Protein AF-0000000079576764 (afdb_homodimer)

Structure (mmCIF, N/CA/C/O backbone):
data_AF-0000000079576764-model_v1
#
loop_
_entity.id
_entity.type
_entity.pdbx_description
1 polymer '2Fe-2S ferredoxin-type domain-containing protein'
#
loop_
_atom_site.group_PDB
_atom_site.id
_atom_site.type_symbol
_atom_site.label_atom_id
_atom_site.label_alt_id
_atom_site.label_comp_id
_atom_site.label_asym_id
_atom_site.label_entity_id
_atom_site.label_seq_id
_atom_site.pdbx_PDB_ins_code
_atom_site.Cartn_x
_atom_site.Cartn_y
_atom_site.Cartn_z
_atom_site.occupancy
_atom_site.B_iso_or_equiv
_atom_site.auth_seq_id
_atom_site.auth_comp_id
_atom_site.auth_asym_id
_atom_site.auth_atom_id
_atom_site.pdbx_PDB_model_num
ATOM 1 N N . MET A 1 1 ? 10.445 -1.808 -42.812 1 80.81 1 MET A N 1
ATOM 2 C CA . MET A 1 1 ? 9.141 -2.252 -42.344 1 80.81 1 MET A CA 1
ATOM 3 C C . MET A 1 1 ? 8.547 -3.307 -43.25 1 80.81 1 MET A C 1
ATOM 5 O O . MET A 1 1 ? 8.836 -3.312 -44.469 1 80.81 1 MET A O 1
ATOM 9 N N . ALA A 1 2 ? 8.109 -4.41 -42.75 1 87.31 2 ALA A N 1
ATOM 10 C CA . ALA A 1 2 ? 7.449 -5.473 -43.531 1 87.31 2 ALA A CA 1
ATOM 11 C C . ALA A 1 2 ? 6.012 -5.664 -43.031 1 87.31 2 ALA A C 1
ATOM 13 O O . ALA A 1 2 ? 5.59 -5.051 -42.062 1 87.31 2 ALA A O 1
ATOM 14 N N . TRP A 1 3 ? 5.227 -6.367 -43.969 1 91.56 3 TRP A N 1
ATOM 15 C CA . TRP A 1 3 ? 3.83 -6.613 -43.594 1 91.56 3 TRP A CA 1
ATOM 16 C C . TRP A 1 3 ? 3.543 -8.109 -43.531 1 91.56 3 TRP A C 1
ATOM 18 O O . TRP A 1 3 ? 4.102 -8.891 -44.312 1 91.56 3 TRP A O 1
ATOM 28 N N . VAL A 1 4 ? 2.764 -8.453 -42.594 1 92.38 4 VAL A N 1
ATOM 29 C CA . VAL A 1 4 ? 2.293 -9.836 -42.5 1 92.38 4 VAL A CA 1
ATOM 30 C C . VAL A 1 4 ? 0.766 -9.859 -42.469 1 92.38 4 VAL A C 1
ATOM 32 O O . VAL A 1 4 ? 0.139 -9.094 -41.75 1 92.38 4 VAL A O 1
ATOM 35 N N . LYS A 1 5 ? 0.163 -10.711 -43.375 1 92.69 5 LYS A N 1
ATOM 36 C CA . LYS A 1 5 ? -1.285 -10.891 -43.406 1 92.69 5 LYS A CA 1
ATOM 37 C C . LYS A 1 5 ? -1.673 -12.305 -42.969 1 92.69 5 LYS A C 1
ATOM 39 O O . LYS A 1 5 ? -1.29 -13.281 -43.625 1 92.69 5 LYS A O 1
ATOM 44 N N . PHE A 1 6 ? -2.375 -12.367 -41.906 1 92.06 6 PHE A N 1
ATOM 45 C CA . PHE A 1 6 ? -2.949 -13.625 -41.438 1 92.06 6 PHE A CA 1
ATOM 46 C C . PHE A 1 6 ? -4.352 -13.812 -42.031 1 92.06 6 PHE A C 1
ATOM 48 O O . PHE A 1 6 ? -5.312 -13.234 -41.5 1 92.06 6 PHE A O 1
ATOM 55 N N . VAL A 1 7 ? -4.465 -14.688 -42.938 1 90.25 7 VAL A N 1
ATOM 56 C CA . VAL A 1 7 ? -5.637 -14.781 -43.812 1 90.25 7 VAL A CA 1
ATOM 57 C C . VAL A 1 7 ? -6.832 -15.289 -43 1 90.25 7 VAL A C 1
ATOM 59 O O . VAL A 1 7 ? -7.938 -14.742 -43.094 1 90.25 7 VAL A O 1
ATOM 62 N N . ARG A 1 8 ? -6.664 -16.266 -42.219 1 81.31 8 ARG A N 1
ATOM 63 C CA . ARG A 1 8 ? -7.773 -16.859 -41.5 1 81.31 8 ARG A CA 1
ATOM 64 C C . ARG A 1 8 ? -8.328 -15.914 -40.438 1 81.31 8 ARG A C 1
ATOM 66 O O . ARG A 1 8 ? -9.539 -15.852 -40.219 1 81.31 8 ARG A O 1
ATOM 73 N N . GLU A 1 9 ? -7.457 -15.195 -39.812 1 82.62 9 GLU A N 1
ATOM 74 C CA . GLU A 1 9 ? -7.836 -14.297 -38.719 1 82.62 9 GLU A CA 1
ATOM 75 C C . GLU A 1 9 ? -8.164 -12.906 -39.219 1 82.62 9 GLU A C 1
ATOM 77 O O . GLU A 1 9 ? -8.68 -12.062 -38.5 1 82.62 9 GLU A O 1
ATOM 82 N N . ASP A 1 10 ? -7.945 -12.656 -40.531 1 87.62 10 ASP A N 1
ATOM 83 C CA . ASP A 1 10 ? -8.141 -11.359 -41.156 1 87.62 10 ASP A CA 1
ATOM 84 C C . ASP A 1 10 ? -7.422 -10.258 -40.406 1 87.62 10 ASP A C 1
ATOM 86 O O . ASP A 1 10 ? -8.031 -9.242 -40.031 1 87.62 10 ASP A O 1
ATOM 90 N N . ILE A 1 11 ? -6.164 -10.562 -40 1 89.94 11 ILE A N 1
ATOM 91 C CA . ILE A 1 11 ? -5.32 -9.617 -39.281 1 89.94 11 ILE A CA 1
ATOM 92 C C . ILE A 1 11 ? -4.105 -9.25 -40.156 1 89.94 11 ILE A C 1
ATOM 94 O O . ILE A 1 11 ? -3.484 -10.125 -40.75 1 89.94 11 ILE A O 1
ATOM 98 N N . GLU A 1 12 ? -3.895 -7.957 -40.406 1 91.44 12 GLU A N 1
ATOM 99 C CA . GLU A 1 12 ? -2.688 -7.461 -41.062 1 91.44 12 GLU A CA 1
ATOM 100 C C . GLU A 1 12 ? -1.882 -6.566 -40.125 1 91.44 12 GLU A C 1
ATOM 102 O O . GLU A 1 12 ? -2.428 -5.645 -39.5 1 91.44 12 GLU A O 1
ATOM 107 N N . ILE A 1 13 ? -0.638 -6.941 -39.906 1 91.69 13 ILE A N 1
ATOM 108 C CA . ILE A 1 13 ? 0.164 -6.148 -39 1 91.69 13 ILE A CA 1
ATOM 109 C C . ILE A 1 13 ? 1.461 -5.719 -39.688 1 91.69 13 ILE A C 1
ATOM 111 O O . ILE A 1 13 ? 1.982 -6.426 -40.531 1 91.69 13 ILE A O 1
ATOM 115 N N . GLU A 1 14 ? 1.951 -4.445 -39.344 1 91.19 14 GLU A N 1
ATOM 116 C CA . GLU A 1 14 ? 3.283 -3.986 -39.719 1 91.19 14 GLU A CA 1
ATOM 117 C C . GLU A 1 14 ? 4.336 -4.449 -38.719 1 91.19 14 GLU A C 1
ATOM 119 O O . GLU A 1 14 ? 4.137 -4.352 -37.5 1 91.19 14 GLU A O 1
ATOM 124 N N . VAL A 1 15 ? 5.418 -5.078 -39.25 1 90.62 15 VAL A N 1
ATOM 125 C CA . VAL A 1 15 ? 6.441 -5.605 -38.344 1 90.62 15 VAL A CA 1
ATOM 126 C C . VAL A 1 15 ? 7.82 -5.121 -38.812 1 90.62 15 VAL A C 1
ATOM 128 O O . VAL A 1 15 ? 7.973 -4.613 -39.906 1 90.62 15 VAL A O 1
ATOM 131 N N . GLU A 1 16 ? 8.797 -5.113 -37.844 1 88.88 16 GLU A N 1
ATOM 132 C CA . GLU A 1 16 ? 10.188 -4.805 -38.188 1 88.88 16 GLU A CA 1
ATOM 133 C C . GLU A 1 16 ? 10.758 -5.84 -39.156 1 88.88 16 GLU A C 1
ATOM 135 O O . GLU A 1 16 ? 10.391 -7.016 -39.094 1 88.88 16 GLU A O 1
ATOM 140 N N . ASP A 1 17 ? 11.68 -5.41 -39.969 1 88.06 17 ASP A N 1
ATOM 141 C CA . ASP A 1 17 ? 12.344 -6.309 -40.906 1 88.06 17 ASP A CA 1
ATOM 142 C C . ASP A 1 17 ? 13.125 -7.395 -40.156 1 88.06 17 ASP A C 1
ATOM 144 O O . ASP A 1 17 ? 13.766 -7.125 -39.156 1 88.06 17 ASP A O 1
ATOM 148 N N . GLY A 1 18 ? 13.062 -8.555 -40.688 1 88.5 18 GLY A N 1
ATOM 149 C CA . GLY A 1 18 ? 13.898 -9.617 -40.156 1 88.5 18 GLY A CA 1
ATOM 150 C C . GLY A 1 18 ? 13.219 -10.43 -39.094 1 88.5 18 GLY A C 1
ATOM 151 O O . GLY A 1 18 ? 13.742 -11.461 -38.656 1 88.5 18 GLY A O 1
ATOM 152 N N . ILE A 1 19 ? 12.008 -10.062 -38.719 1 90.5 19 ILE A N 1
ATOM 153 C CA . ILE A 1 19 ? 11.336 -10.812 -37.656 1 90.5 19 ILE A CA 1
ATOM 154 C C . ILE A 1 19 ? 10.781 -12.117 -38.219 1 90.5 19 ILE A C 1
ATOM 156 O O . ILE A 1 19 ? 10.547 -12.227 -39.438 1 90.5 19 ILE A O 1
ATOM 160 N N . SER A 1 20 ? 10.719 -13.125 -37.344 1 91.38 20 SER A N 1
ATOM 161 C CA . SER A 1 20 ? 10.148 -14.391 -37.781 1 91.38 20 SER A CA 1
ATOM 162 C C . SER A 1 20 ? 8.633 -14.312 -37.875 1 91.38 20 SER A C 1
ATOM 164 O O . SER A 1 20 ? 8.008 -13.438 -37.281 1 91.38 20 SER A O 1
ATOM 166 N N . VAL A 1 21 ? 8.086 -15.219 -38.719 1 92.38 21 VAL A N 1
ATOM 167 C CA . VAL A 1 21 ? 6.633 -15.312 -38.812 1 92.38 21 VAL A CA 1
ATOM 168 C C . VAL A 1 21 ? 6.043 -15.594 -37.438 1 92.38 21 VAL A C 1
ATOM 170 O O . VAL A 1 21 ? 4.977 -15.086 -37.094 1 92.38 21 VAL A O 1
ATOM 173 N N . LEU A 1 22 ? 6.777 -16.375 -36.625 1 89.25 22 LEU A N 1
ATOM 174 C CA . LEU A 1 22 ? 6.348 -16.672 -35.25 1 89.25 22 LEU A CA 1
ATOM 175 C C . LEU A 1 22 ? 6.262 -15.398 -34.406 1 89.25 22 LEU A C 1
ATOM 177 O O . LEU A 1 22 ? 5.266 -15.172 -33.719 1 89.25 22 LEU A O 1
ATOM 181 N N . GLU A 1 23 ? 7.27 -14.602 -34.531 1 88.25 23 GLU A N 1
ATOM 182 C CA . GLU A 1 23 ? 7.293 -13.344 -33.812 1 88.25 23 GLU A CA 1
ATOM 183 C C . GLU A 1 23 ? 6.172 -12.414 -34.281 1 88.25 23 GLU A C 1
ATOM 185 O O . GLU A 1 23 ? 5.566 -11.711 -33.469 1 88.25 23 GLU A O 1
ATOM 190 N N . ALA A 1 24 ? 5.926 -12.453 -35.531 1 90.38 24 ALA A N 1
ATOM 191 C CA . ALA A 1 24 ? 4.84 -11.648 -36.094 1 90.38 24 ALA A CA 1
ATOM 192 C C . ALA A 1 24 ? 3.486 -12.109 -35.562 1 90.38 24 ALA A C 1
ATOM 194 O O . ALA A 1 24 ? 2.613 -11.289 -35.281 1 90.38 24 ALA A O 1
ATOM 195 N N . GLU A 1 25 ? 3.324 -13.406 -35.438 1 88.38 25 GLU A N 1
ATOM 196 C CA . GLU A 1 25 ? 2.107 -13.969 -34.844 1 88.38 25 GLU A CA 1
ATOM 197 C C . GLU A 1 25 ? 1.877 -13.453 -33.438 1 88.38 25 GLU A C 1
ATOM 199 O O . GLU A 1 25 ? 0.765 -13.047 -33.094 1 88.38 25 GLU A O 1
ATOM 204 N N . ILE A 1 26 ? 2.945 -13.438 -32.812 1 83.81 26 ILE A N 1
ATOM 205 C CA . ILE A 1 26 ? 2.881 -13.016 -31.406 1 83.81 26 ILE A CA 1
ATOM 206 C C . ILE A 1 26 ? 2.529 -11.531 -31.328 1 83.81 26 ILE A C 1
ATOM 208 O O . ILE A 1 26 ? 1.66 -11.133 -30.547 1 83.81 26 ILE A O 1
ATOM 212 N N . GLN A 1 27 ? 3.146 -10.773 -32.125 1 85.5 27 GLN A N 1
ATOM 213 C CA . GLN A 1 27 ? 2.889 -9.336 -32.156 1 85.5 27 GLN A CA 1
ATOM 214 C C . GLN A 1 27 ? 1.446 -9.047 -32.562 1 85.5 27 GLN A C 1
ATOM 216 O O . GLN A 1 27 ? 0.86 -8.055 -32.125 1 85.5 27 GLN A O 1
ATOM 221 N N . ALA A 1 28 ? 0.885 -9.945 -33.406 1 84.44 28 ALA A N 1
ATOM 222 C CA . ALA A 1 28 ? -0.479 -9.789 -33.906 1 84.44 28 ALA A CA 1
ATOM 223 C C . ALA A 1 28 ? -1.499 -10.227 -32.844 1 84.44 28 ALA A C 1
ATOM 225 O O . ALA A 1 28 ? -2.707 -10.094 -33.062 1 84.44 28 ALA A O 1
ATOM 226 N N . GLY A 1 29 ? -0.969 -10.711 -31.734 1 77.25 29 GLY A N 1
ATOM 227 C CA . GLY A 1 29 ? -1.86 -11.148 -30.672 1 77.25 29 GLY A CA 1
ATOM 228 C C . GLY A 1 29 ? -2.334 -12.578 -30.844 1 77.25 29 GLY A C 1
ATOM 229 O O . GLY A 1 29 ? -3.262 -13.016 -30.156 1 77.25 29 GLY A O 1
ATOM 230 N N . LEU A 1 30 ? -1.712 -13.203 -31.844 1 78.62 30 LEU A N 1
ATOM 231 C CA . LEU A 1 30 ? -2.037 -14.609 -32 1 78.62 30 LEU A CA 1
ATOM 232 C C . LEU A 1 30 ? -1.281 -15.469 -31 1 78.62 30 LEU A C 1
ATOM 234 O O . LEU A 1 30 ? -0.384 -14.977 -30.312 1 78.62 30 LEU A O 1
ATOM 238 N N . ARG A 1 31 ? -1.844 -16.609 -30.625 1 76.38 31 ARG A N 1
ATOM 239 C CA . ARG A 1 31 ? -1.259 -17.5 -29.625 1 76.38 31 ARG A CA 1
ATOM 240 C C . ARG A 1 31 ? -0.783 -18.797 -30.266 1 76.38 31 ARG A C 1
ATOM 242 O O . ARG A 1 31 ? -1.379 -19.859 -30.047 1 76.38 31 ARG A O 1
ATOM 249 N N . PRO A 1 32 ? 0.406 -18.609 -31.078 1 76.94 32 PRO A N 1
ATOM 250 C CA . PRO A 1 32 ? 0.905 -19.812 -31.766 1 76.94 32 PRO A CA 1
ATOM 251 C C . PRO A 1 32 ? 1.427 -20.875 -30.812 1 76.94 32 PRO A C 1
ATOM 253 O O . PRO A 1 32 ? 1.829 -20.547 -29.688 1 76.94 32 PRO A O 1
ATOM 256 N N . ASP A 1 33 ? 1.309 -22.109 -31.266 1 70.94 33 ASP A N 1
ATOM 257 C CA . ASP A 1 33 ? 1.891 -23.234 -30.516 1 70.94 33 ASP A CA 1
ATOM 258 C C . ASP A 1 33 ? 3.385 -23.359 -30.812 1 70.94 33 ASP A C 1
ATOM 260 O O . ASP A 1 33 ? 3.783 -23.875 -31.859 1 70.94 33 ASP A O 1
ATOM 264 N N . ALA A 1 34 ? 4.207 -22.797 -29.922 1 76.19 34 ALA A N 1
ATOM 265 C CA . ALA A 1 34 ? 5.66 -22.828 -30.078 1 76.19 34 ALA A CA 1
ATOM 266 C C . ALA A 1 34 ? 6.34 -23.344 -28.812 1 76.19 34 ALA A C 1
ATOM 268 O O . ALA A 1 34 ? 7.105 -22.609 -28.188 1 76.19 34 ALA A O 1
ATOM 269 N N . PRO A 1 35 ? 6.16 -24.641 -28.625 1 69.12 35 PRO A N 1
ATOM 270 C CA . PRO A 1 35 ? 6.656 -25.188 -27.359 1 69.12 35 PRO A CA 1
ATOM 271 C C . PRO A 1 35 ? 8.172 -25.078 -27.234 1 69.12 35 PRO A C 1
ATOM 273 O O . PRO A 1 35 ? 8.711 -25.141 -26.125 1 69.12 35 PRO A O 1
ATOM 276 N N . CYS A 1 36 ? 8.891 -24.953 -28.391 1 72.81 36 CYS A N 1
ATOM 277 C CA . CYS A 1 36 ? 10.344 -24.844 -28.297 1 72.81 36 CYS A CA 1
ATOM 278 C C . CYS A 1 36 ? 10.781 -23.391 -28.203 1 72.81 36 CYS A C 1
ATOM 280 O O . CYS A 1 36 ? 11.977 -23.078 -28.25 1 72.81 36 CYS A O 1
ATOM 282 N N . GLY A 1 37 ? 9.812 -22.484 -28.094 1 71.88 37 GLY A N 1
ATOM 283 C CA . GLY A 1 37 ? 10.117 -21.062 -27.984 1 71.88 37 GLY A CA 1
ATOM 284 C C . GLY A 1 37 ? 10.672 -20.484 -29.266 1 71.88 37 GLY A C 1
ATOM 285 O O . GLY A 1 37 ? 11.422 -19.5 -29.234 1 71.88 37 GLY A O 1
ATOM 286 N N . GLY A 1 38 ? 10.477 -21.188 -30.375 1 76.62 38 GLY A N 1
ATOM 287 C CA . GLY A 1 38 ? 10.906 -20.672 -31.672 1 76.62 38 GLY A CA 1
ATOM 288 C C . GLY A 1 38 ? 12.305 -21.141 -32.062 1 76.62 38 GLY A C 1
ATOM 289 O O . GLY A 1 38 ? 12.922 -20.578 -32.969 1 76.62 38 GLY A O 1
ATOM 290 N N . LEU A 1 39 ? 12.805 -22.141 -31.281 1 76.94 39 LEU A N 1
ATOM 291 C CA . LEU A 1 39 ? 14.172 -22.594 -31.531 1 76.94 39 LEU A CA 1
ATOM 292 C C . LEU A 1 39 ? 14.219 -23.531 -32.75 1 76.94 39 LEU A C 1
ATOM 294 O O . LEU A 1 39 ? 15.305 -23.953 -33.156 1 76.94 39 LEU A O 1
ATOM 298 N N . GLY A 1 40 ? 13.133 -23.859 -33.312 1 77.69 40 GLY A N 1
ATOM 299 C CA . GLY A 1 40 ? 13.055 -24.656 -34.531 1 77.69 40 GLY A CA 1
ATOM 300 C C . GLY A 1 40 ? 13.172 -26.141 -34.281 1 77.69 40 GLY A C 1
ATOM 301 O O . GLY A 1 40 ? 13.344 -26.922 -35.219 1 77.69 40 GLY A O 1
ATOM 302 N N . LYS A 1 41 ? 13 -26.547 -33.031 1 74.44 41 LYS A N 1
ATOM 303 C CA . LYS A 1 41 ? 13.289 -27.938 -32.656 1 74.44 41 LYS A CA 1
ATOM 304 C C . LYS A 1 41 ? 12.008 -28.75 -32.562 1 74.44 41 LYS A C 1
ATOM 306 O O . LYS A 1 41 ? 12.023 -29.969 -32.75 1 74.44 41 LYS A O 1
ATOM 311 N N . CYS A 1 42 ? 10.859 -28.156 -32.344 1 69.06 42 CYS A N 1
ATOM 312 C CA . CYS A 1 42 ? 9.672 -28.922 -31.953 1 69.06 42 CYS A CA 1
ATOM 313 C C . CYS A 1 42 ? 8.82 -29.25 -33.188 1 69.06 42 CYS A C 1
ATOM 315 O O . CYS A 1 42 ? 8.094 -30.25 -33.188 1 69.06 42 CYS A O 1
ATOM 317 N N . GLY A 1 43 ? 8.852 -28.359 -34.219 1 73.25 43 GLY A N 1
ATOM 318 C CA . GLY A 1 43 ? 8.086 -28.562 -35.438 1 73.25 43 GLY A CA 1
ATOM 319 C C . GLY A 1 43 ? 6.602 -28.344 -35.25 1 73.25 43 GLY A C 1
ATOM 320 O O . GLY A 1 43 ? 5.797 -28.797 -36.062 1 73.25 43 GLY A O 1
ATOM 321 N N . LYS A 1 44 ? 6.188 -27.672 -34.219 1 73.5 44 LYS A N 1
ATOM 322 C CA . LYS A 1 44 ? 4.762 -27.531 -33.969 1 73.5 44 LYS A CA 1
ATOM 323 C C . LYS A 1 44 ? 4.219 -26.219 -34.531 1 73.5 44 LYS A C 1
ATOM 325 O O . LYS A 1 44 ? 3.018 -26.094 -34.75 1 73.5 44 LYS A O 1
ATOM 330 N N . CYS A 1 45 ? 5.004 -25.219 -34.75 1 81.12 45 CYS A N 1
ATOM 331 C CA . CYS A 1 45 ? 4.547 -23.906 -35.188 1 81.12 45 CYS A CA 1
ATOM 332 C C . CYS A 1 45 ? 4.332 -23.891 -36.688 1 81.12 45 CYS A C 1
ATOM 334 O O . CYS A 1 45 ? 4.832 -23 -37.406 1 81.12 45 CYS A O 1
ATOM 336 N N . LEU A 1 46 ? 3.57 -24.781 -37.188 1 81.69 46 LEU A N 1
ATOM 337 C CA . LEU A 1 46 ? 3.414 -24.938 -38.625 1 81.69 46 LEU A CA 1
ATOM 338 C C . LEU A 1 46 ? 2.385 -23.938 -39.156 1 81.69 46 LEU A C 1
ATOM 340 O O . LEU A 1 46 ? 1.353 -23.703 -38.531 1 81.69 46 LEU A O 1
ATOM 344 N N . VAL A 1 47 ? 2.727 -23.312 -40.281 1 87.75 47 VAL A N 1
ATOM 345 C CA . VAL A 1 47 ? 1.824 -22.453 -41.031 1 87.75 47 VAL A CA 1
ATOM 346 C C . VAL A 1 47 ? 1.964 -22.734 -42.531 1 87.75 47 VAL A C 1
ATOM 348 O O . VAL A 1 47 ? 2.904 -23.406 -42.938 1 87.75 47 VAL A O 1
ATOM 351 N N . LYS A 1 48 ? 0.976 -22.25 -43.188 1 88.19 48 LYS A N 1
ATOM 352 C CA . LYS A 1 48 ? 1.032 -22.375 -44.625 1 88.19 48 LYS A CA 1
ATOM 353 C C . LYS A 1 48 ? 1.376 -21.047 -45.281 1 88.19 48 LYS A C 1
ATOM 355 O O . LYS A 1 48 ? 0.726 -20.031 -45.031 1 88.19 48 LYS A O 1
ATOM 360 N N . ILE A 1 49 ? 2.432 -21.109 -46 1 91.81 49 ILE A N 1
ATOM 361 C CA . ILE A 1 49 ? 2.854 -19.969 -46.812 1 91.81 49 ILE A CA 1
ATOM 362 C C . ILE A 1 49 ? 3.027 -20.391 -48.25 1 91.81 49 ILE A C 1
ATOM 364 O O . ILE A 1 49 ? 3.736 -21.359 -48.562 1 91.81 49 ILE A O 1
ATOM 368 N N . ASN A 1 50 ? 2.416 -19.641 -49.188 1 87.94 50 ASN A N 1
ATOM 369 C CA . ASN A 1 50 ? 2.453 -19.953 -50.625 1 87.94 50 ASN A CA 1
ATOM 370 C C . ASN A 1 50 ? 2.119 -21.422 -50.844 1 87.94 50 ASN A C 1
ATOM 372 O O . ASN A 1 50 ? 2.803 -22.109 -51.625 1 87.94 50 ASN A O 1
ATOM 376 N N . GLY A 1 51 ? 1.202 -21.953 -50.094 1 83.06 51 GLY A N 1
ATOM 377 C CA . GLY A 1 51 ? 0.706 -23.297 -50.281 1 83.06 51 GLY A CA 1
ATOM 378 C C . GLY A 1 51 ? 1.568 -24.359 -49.625 1 83.06 51 GLY A C 1
ATOM 379 O O . GLY A 1 51 ? 1.225 -25.547 -49.625 1 83.06 51 GLY A O 1
ATOM 380 N N . GLU A 1 52 ? 2.676 -23.906 -49.062 1 86.56 52 GLU A N 1
ATOM 381 C CA . GLU A 1 52 ? 3.582 -24.844 -48.406 1 86.56 52 GLU A CA 1
ATOM 382 C C . GLU A 1 52 ? 3.529 -24.719 -46.875 1 86.56 52 GLU A C 1
ATOM 384 O O . GLU A 1 52 ? 3.449 -23.594 -46.375 1 86.56 52 GLU A O 1
ATOM 389 N N . VAL A 1 53 ? 3.559 -25.906 -46.281 1 86.06 53 VAL A N 1
ATOM 390 C CA . VAL A 1 53 ? 3.568 -25.922 -44.812 1 86.06 53 VAL A CA 1
ATOM 391 C C . VAL A 1 53 ? 4.996 -25.734 -44.312 1 86.06 53 VAL A C 1
ATOM 393 O O . VAL A 1 53 ? 5.887 -26.516 -44.656 1 86.06 53 VAL A O 1
ATOM 396 N N . VAL A 1 54 ? 5.238 -24.625 -43.531 1 89.88 54 VAL A N 1
ATOM 397 C CA . VAL A 1 54 ? 6.57 -24.297 -43.031 1 89.88 54 VAL A CA 1
ATOM 398 C C . VAL A 1 54 ? 6.504 -23.984 -41.531 1 89.88 54 VAL A C 1
ATOM 400 O O . VAL A 1 54 ? 5.422 -23.781 -41 1 89.88 54 VAL A O 1
ATOM 403 N N . LYS A 1 55 ? 7.668 -24.094 -40.938 1 88.62 55 LYS A N 1
ATOM 404 C CA . LYS A 1 55 ? 7.781 -23.672 -39.531 1 88.62 55 LYS A CA 1
ATOM 405 C C . LYS A 1 55 ? 7.797 -22.141 -39.438 1 88.62 55 LYS A C 1
ATOM 407 O O . LYS A 1 55 ? 8.703 -21.484 -39.969 1 88.62 55 LYS A O 1
ATOM 412 N N . ALA A 1 56 ? 6.863 -21.609 -38.781 1 91.31 56 ALA A N 1
ATOM 413 C CA . ALA A 1 56 ? 6.727 -20.172 -38.656 1 91.31 56 ALA A CA 1
ATOM 414 C C . ALA A 1 56 ? 7.969 -19.547 -38.031 1 91.31 56 ALA A C 1
ATOM 416 O O . ALA A 1 56 ? 8.367 -18.438 -38.406 1 91.31 56 ALA A O 1
ATOM 417 N N . CYS A 1 57 ? 8.617 -20.297 -37.125 1 88.88 57 CYS A N 1
ATOM 418 C CA . CYS A 1 57 ? 9.742 -19.781 -36.375 1 88.88 57 CYS A CA 1
ATOM 419 C C . CYS A 1 57 ? 10.992 -19.672 -37.25 1 88.88 57 CYS A C 1
ATOM 421 O O . CYS A 1 57 ? 11.93 -18.938 -36.906 1 88.88 57 CYS A O 1
ATOM 423 N N . GLN A 1 58 ? 10.977 -20.359 -38.375 1 90.69 58 GLN A N 1
ATOM 424 C CA . GLN A 1 58 ? 12.18 -20.438 -39.219 1 90.69 58 GLN A CA 1
ATOM 425 C C . GLN A 1 58 ? 12.062 -19.531 -40.438 1 90.69 58 GLN A C 1
ATOM 427 O O . GLN A 1 58 ? 12.992 -19.438 -41.25 1 90.69 58 GLN A O 1
ATOM 432 N N . ILE A 1 59 ? 10.977 -18.922 -40.594 1 91.75 59 ILE A N 1
ATOM 433 C CA . ILE A 1 59 ? 10.766 -18.047 -41.75 1 91.75 59 ILE A CA 1
ATOM 434 C C . ILE A 1 59 ? 10.883 -16.594 -41.312 1 91.75 59 ILE A C 1
ATOM 436 O O . ILE A 1 59 ? 10.141 -16.125 -40.438 1 91.75 59 ILE A O 1
ATOM 440 N N . ARG A 1 60 ? 11.766 -15.898 -41.875 1 92.81 60 ARG A N 1
ATOM 441 C CA . ARG A 1 60 ? 11.945 -14.477 -41.562 1 92.81 60 ARG A CA 1
ATOM 442 C C . ARG A 1 60 ? 11.359 -13.609 -42.688 1 92.81 60 ARG A C 1
ATOM 444 O O . ARG A 1 60 ? 11.406 -13.977 -43.844 1 92.81 60 ARG A O 1
ATOM 451 N N . ILE A 1 61 ? 10.844 -12.492 -42.312 1 88.69 61 ILE A N 1
ATOM 452 C CA . ILE A 1 61 ? 10.156 -11.609 -43.25 1 88.69 61 ILE A CA 1
ATOM 453 C C . ILE A 1 61 ? 11.109 -10.508 -43.719 1 88.69 61 ILE A C 1
ATOM 455 O O . ILE A 1 61 ? 11.688 -9.789 -42.875 1 88.69 61 ILE A O 1
ATOM 459 N N . GLY A 1 62 ? 11.273 -10.438 -45 1 86.31 62 GLY A N 1
ATOM 460 C CA . GLY A 1 62 ? 12.227 -9.484 -45.562 1 86.31 62 GLY A CA 1
ATOM 461 C C . GLY A 1 62 ? 11.672 -8.078 -45.656 1 86.31 62 GLY A C 1
ATOM 462 O O . GLY A 1 62 ? 10.461 -7.875 -45.594 1 86.31 62 GLY A O 1
ATOM 463 N N . GLU A 1 63 ? 12.672 -7.199 -45.781 1 80.38 63 GLU A N 1
ATOM 464 C CA . GLU A 1 63 ? 12.336 -5.781 -45.906 1 80.38 63 GLU A CA 1
ATOM 465 C C . GLU A 1 63 ? 11.391 -5.531 -47.062 1 80.38 63 GLU A C 1
ATOM 467 O O . GLU A 1 63 ? 11.641 -5.988 -48.188 1 80.38 63 GLU A O 1
ATOM 472 N N . GLY A 1 64 ? 10.344 -4.883 -46.875 1 80.81 64 GLY A N 1
ATOM 473 C CA . GLY A 1 64 ? 9.398 -4.461 -47.875 1 80.81 64 GLY A CA 1
ATOM 474 C C . GLY A 1 64 ? 8.484 -5.582 -48.344 1 80.81 64 GLY A C 1
ATOM 475 O O . GLY A 1 64 ? 7.656 -5.383 -49.25 1 80.81 64 GLY A O 1
ATOM 476 N N . GLU A 1 65 ? 8.57 -6.727 -47.688 1 83.75 65 GLU A N 1
ATOM 477 C CA . GLU A 1 65 ? 7.801 -7.887 -48.125 1 83.75 65 GLU A CA 1
ATOM 478 C C . GLU A 1 65 ? 6.461 -7.965 -47.406 1 83.75 65 GLU A C 1
ATOM 480 O O . GLU A 1 65 ? 6.312 -7.43 -46.312 1 83.75 65 GLU A O 1
ATOM 485 N N . THR A 1 66 ? 5.434 -8.422 -48.188 1 88.38 66 THR A N 1
ATOM 486 C CA . THR A 1 66 ? 4.18 -8.844 -47.562 1 88.38 66 THR A CA 1
ATOM 487 C C . THR A 1 66 ? 4.09 -10.367 -47.5 1 88.38 66 THR A C 1
ATOM 489 O O . THR A 1 66 ? 4.078 -11.031 -48.531 1 88.38 66 THR A O 1
ATOM 492 N N . CYS A 1 67 ? 4.109 -10.875 -46.375 1 89.38 67 CYS A N 1
ATOM 493 C CA . CYS A 1 67 ? 4.004 -12.32 -46.156 1 89.38 67 CYS A CA 1
ATOM 494 C C . CYS A 1 67 ? 2.572 -12.727 -45.844 1 89.38 67 CYS A C 1
ATOM 496 O O . CYS A 1 67 ? 2 -12.266 -44.844 1 89.38 67 CYS A O 1
ATOM 498 N N . VAL A 1 68 ? 1.974 -13.562 -46.719 1 91.81 68 VAL A N 1
ATOM 499 C CA . VAL A 1 68 ? 0.623 -14.062 -46.5 1 91.81 68 VAL A CA 1
ATOM 500 C C . VAL A 1 68 ? 0.688 -15.414 -45.781 1 91.81 68 VAL A C 1
ATOM 502 O O . VAL A 1 68 ? 1.289 -16.359 -46.312 1 91.81 68 VAL A O 1
ATOM 505 N N . VAL A 1 69 ? 0.103 -15.461 -44.625 1 90.19 69 VAL A N 1
ATOM 506 C CA . VAL A 1 69 ? 0.21 -16.641 -43.75 1 90.19 69 VAL A CA 1
ATOM 507 C C . VAL A 1 69 ? -1.179 -17.219 -43.5 1 90.19 69 VAL A C 1
ATOM 509 O O . VAL A 1 69 ? -2.119 -16.5 -43.188 1 90.19 69 VAL A O 1
ATOM 512 N N . GLU A 1 70 ? -1.361 -18.484 -43.781 1 86.06 70 GLU A N 1
ATOM 513 C CA . GLU A 1 70 ? -2.545 -19.234 -43.375 1 86.06 70 GLU A CA 1
ATOM 514 C C . GLU A 1 70 ? -2.264 -20.094 -42.156 1 86.06 70 GLU A C 1
ATOM 516 O O . GLU A 1 70 ? -1.459 -21.031 -42.219 1 86.06 70 GLU A O 1
ATOM 521 N N . THR A 1 71 ? -2.959 -19.75 -41.156 1 79.5 71 THR A N 1
ATOM 522 C CA . THR A 1 71 ? -2.783 -20.547 -39.938 1 79.5 71 THR A CA 1
ATOM 523 C C . THR A 1 71 ? -3.525 -21.875 -40.031 1 79.5 71 THR A C 1
ATOM 525 O O . THR A 1 71 ? -4.512 -21.984 -40.781 1 79.5 71 THR A O 1
ATOM 528 N N . LEU A 1 72 ? -2.973 -22.875 -39.562 1 64.56 72 LEU A N 1
ATOM 529 C CA . LEU A 1 72 ? -3.615 -24.188 -39.594 1 64.56 72 LEU A CA 1
ATOM 530 C C . LEU A 1 72 ? -4.598 -24.328 -38.438 1 64.56 72 LEU A C 1
ATOM 532 O O . LEU A 1 72 ? -4.395 -23.766 -37.344 1 64.56 72 LEU A O 1
ATOM 536 N N . ASP A 1 73 ? -5.898 -24.797 -38.906 1 53.94 73 ASP A N 1
ATOM 537 C CA . ASP A 1 73 ? -6.945 -25 -37.906 1 53.94 73 ASP A CA 1
ATOM 538 C C . ASP A 1 73 ? -6.445 -25.875 -36.781 1 53.94 73 ASP A C 1
ATOM 540 O O . ASP A 1 73 ? -5.848 -26.922 -37 1 53.94 73 ASP A O 1
ATOM 544 N N . ARG A 1 74 ? -6.086 -25.344 -35.812 1 51.94 74 ARG A N 1
ATOM 545 C CA . ARG A 1 74 ? -5.789 -26.156 -34.625 1 51.94 74 ARG A CA 1
ATOM 546 C C . ARG A 1 74 ? -7.051 -26.422 -33.812 1 51.94 74 ARG A C 1
ATOM 548 O O . ARG A 1 74 ? -7.766 -25.5 -33.438 1 51.94 74 ARG A O 1
ATOM 555 N N . ALA A 1 75 ? -7.812 -27.406 -34.125 1 43.06 75 ALA A N 1
ATOM 556 C CA . ALA A 1 75 ? -9.055 -27.922 -33.562 1 43.06 75 ALA A CA 1
ATOM 557 C C . ALA A 1 75 ? -9.164 -27.531 -32.094 1 43.06 75 ALA A C 1
ATOM 559 O O . ALA A 1 75 ? -10.227 -27.109 -31.625 1 43.06 75 ALA A O 1
ATOM 560 N N . GLY A 1 76 ? -8.516 -27.969 -31.047 1 44.09 76 GLY A N 1
ATOM 561 C CA . GLY A 1 76 ? -9.039 -28.859 -30.016 1 44.09 76 GLY A CA 1
ATOM 562 C C . GLY A 1 76 ? -9.555 -28.109 -28.797 1 44.09 76 GLY A C 1
ATOM 563 O O . GLY A 1 76 ? -9.102 -27.016 -28.5 1 44.09 76 GLY A O 1
ATOM 564 N N . ASN A 1 77 ? -10.898 -28.125 -28.797 1 44.69 77 ASN A N 1
ATOM 565 C CA . ASN A 1 77 ? -11.477 -28.156 -27.453 1 44.69 77 ASN A CA 1
ATOM 566 C C . ASN A 1 77 ? -10.633 -28.984 -26.5 1 44.69 77 ASN A C 1
ATOM 568 O O . ASN A 1 77 ? -10.633 -30.219 -26.562 1 44.69 77 ASN A O 1
ATOM 572 N N . GLU A 1 78 ? -9.609 -28.453 -26.078 1 50.25 78 GLU A N 1
ATOM 573 C CA . GLU A 1 78 ? -8.781 -29.125 -25.078 1 50.25 78 GLU A CA 1
ATOM 574 C C . GLU A 1 78 ? -9.609 -29.531 -23.859 1 50.25 78 GLU A C 1
ATOM 576 O O . GLU A 1 78 ? -10.5 -28.781 -23.438 1 50.25 78 GLU A O 1
ATOM 581 N N . LYS A 1 79 ? -9.75 -30.875 -23.672 1 52.19 79 LYS A N 1
ATOM 582 C CA . LYS A 1 79 ? -10.344 -31.312 -22.406 1 52.19 79 LYS A CA 1
ATOM 583 C C . LYS A 1 79 ? -9.602 -30.703 -21.219 1 52.19 79 LYS A C 1
ATOM 585 O O . LYS A 1 79 ? -8.445 -31.047 -20.969 1 52.19 79 LYS A O 1
ATOM 590 N N . ILE A 1 80 ? -10.031 -29.547 -20.875 1 54.62 80 ILE A N 1
ATOM 591 C CA . ILE A 1 80 ? -9.445 -28.906 -19.703 1 54.62 80 ILE A CA 1
ATOM 592 C C . ILE A 1 80 ? -10.242 -29.312 -18.453 1 54.62 80 ILE A C 1
ATOM 594 O O . ILE A 1 80 ? -11.469 -29.188 -18.438 1 54.62 80 ILE A O 1
ATOM 598 N N . LEU A 1 81 ? -9.586 -30.078 -17.641 1 50.56 81 LEU A N 1
ATOM 599 C CA . LEU A 1 81 ? -10.234 -30.516 -16.406 1 50.56 81 LEU A CA 1
ATOM 600 C C . LEU A 1 81 ? -10.555 -29.328 -15.5 1 50.56 81 LEU A C 1
ATOM 602 O O . LEU A 1 81 ? -9.641 -28.625 -15.055 1 50.56 81 LEU A O 1
ATOM 606 N N . THR A 1 82 ? -11.844 -29 -15.484 1 52.84 82 THR A N 1
ATOM 607 C CA . THR A 1 82 ? -12.258 -27.922 -14.586 1 52.84 82 THR A CA 1
ATOM 608 C C . THR A 1 82 ? -12.875 -28.484 -13.32 1 52.84 82 THR A C 1
ATOM 610 O O . THR A 1 82 ? -13.062 -27.766 -12.336 1 52.84 82 THR A O 1
ATOM 613 N N . ASP A 1 83 ? -13.281 -29.875 -13.391 1 55.88 83 ASP A N 1
ATOM 614 C CA . ASP A 1 83 ? -13.914 -30.438 -12.203 1 55.88 83 ASP A CA 1
ATOM 615 C C . ASP A 1 83 ? -12.883 -31.062 -11.273 1 55.88 83 ASP A C 1
ATOM 617 O O . ASP A 1 83 ? -11.867 -31.594 -11.727 1 55.88 83 ASP A O 1
ATOM 621 N N . GLY A 1 84 ? -12.812 -30.672 -10.094 1 57.06 84 GLY A N 1
ATOM 622 C CA . GLY A 1 84 ? -11.867 -31.203 -9.133 1 57.06 84 GLY A CA 1
ATOM 623 C C . GLY A 1 84 ? -12.539 -31.953 -7.992 1 57.06 84 GLY A C 1
ATOM 624 O O . GLY A 1 84 ? -13.758 -32.156 -8.008 1 57.06 84 GLY A O 1
ATOM 625 N N . PHE A 1 85 ? -11.734 -32.594 -7.238 1 64.31 85 PHE A N 1
ATOM 626 C CA . PHE A 1 85 ? -12.039 -33.188 -5.949 1 64.31 85 PHE A CA 1
ATOM 627 C C . PHE A 1 85 ? -12.727 -32.188 -5.027 1 64.31 85 PHE A C 1
ATOM 629 O O . PHE A 1 85 ? -12.297 -31.047 -4.918 1 64.31 85 PHE A O 1
ATOM 636 N N . ASN A 1 86 ? -14.023 -32.531 -4.77 1 72.12 86 ASN A N 1
ATOM 637 C CA . ASN A 1 86 ? -14.75 -31.562 -3.945 1 72.12 86 ASN A CA 1
ATOM 638 C C . ASN A 1 86 ? -15 -32.094 -2.541 1 72.12 86 ASN A C 1
ATOM 640 O O . ASN A 1 86 ? -15.625 -33.156 -2.375 1 72.12 86 ASN A O 1
ATOM 644 N N . ARG A 1 87 ? -14.266 -31.5 -1.673 1 82.06 87 ARG A N 1
ATOM 645 C CA . ARG A 1 87 ? -14.602 -31.781 -0.281 1 82.06 87 ARG A CA 1
ATOM 646 C C . ARG A 1 87 ? -15.562 -30.719 0.268 1 82.06 87 ARG A C 1
ATOM 648 O O . ARG A 1 87 ? -15.641 -29.609 -0.264 1 82.06 87 ARG A O 1
ATOM 655 N N . GLU A 1 88 ? -16.312 -31.188 1.256 1 86.31 88 GLU A N 1
ATOM 656 C CA . GLU A 1 88 ? -17.188 -30.219 1.922 1 86.31 88 GLU A CA 1
ATOM 657 C C . GLU A 1 88 ? -16.375 -29.203 2.721 1 86.31 88 GLU A C 1
ATOM 659 O O . GLU A 1 88 ? -15.461 -29.562 3.463 1 86.31 88 GLU A O 1
ATOM 664 N N . VAL A 1 89 ? -16.656 -27.969 2.432 1 91.81 89 VAL A N 1
ATOM 665 C CA . VAL A 1 89 ? -15.938 -26.891 3.1 1 91.81 89 VAL A CA 1
ATOM 666 C C . VAL A 1 89 ? -16.938 -25.922 3.719 1 91.81 89 VAL A C 1
ATOM 668 O O . VAL A 1 89 ? -17.953 -25.578 3.1 1 91.81 89 VAL A O 1
ATOM 671 N N . VAL A 1 90 ? -16.688 -25.609 5.012 1 92.81 90 VAL A N 1
ATOM 672 C CA . VAL A 1 90 ? -17.516 -24.594 5.668 1 92.81 90 VAL A CA 1
ATOM 673 C C . VAL A 1 90 ? -17.312 -23.25 5 1 92.81 90 VAL A C 1
ATOM 675 O O . VAL A 1 90 ? -16.172 -22.828 4.758 1 92.81 90 VAL A O 1
ATOM 678 N N . PHE A 1 91 ? -18.391 -22.578 4.676 1 94.69 91 PHE A N 1
ATOM 679 C CA . PHE A 1 91 ? -18.312 -21.25 4.051 1 94.69 91 PHE A CA 1
ATOM 680 C C . PHE A 1 91 ? -17.984 -20.188 5.082 1 94.69 91 PHE A C 1
ATOM 682 O O . PHE A 1 91 ? -18.875 -19.75 5.832 1 94.69 91 PHE A O 1
ATOM 689 N N . GLU A 1 92 ? -16.781 -19.797 5.172 1 95.12 92 GLU A N 1
ATOM 690 C CA . GLU A 1 92 ? -16.266 -18.75 6.047 1 95.12 92 GLU A CA 1
ATOM 691 C C . GLU A 1 92 ? -15.234 -17.875 5.324 1 95.12 92 GLU A C 1
ATOM 693 O O . GLU A 1 92 ? -14.055 -17.891 5.676 1 95.12 92 GLU A O 1
ATOM 698 N N . PRO A 1 93 ? -15.727 -17.078 4.383 1 96.88 93 PRO A N 1
ATOM 699 C CA . PRO A 1 93 ? -14.836 -16.344 3.477 1 96.88 93 PRO A CA 1
ATOM 700 C C . PRO A 1 93 ? -14.164 -15.141 4.148 1 96.88 93 PRO A C 1
ATOM 702 O O . PRO A 1 93 ? -14.633 -14.672 5.188 1 96.88 93 PRO A O 1
ATOM 705 N N . GLY A 1 94 ? -12.992 -14.75 3.574 1 96.75 94 GLY A N 1
ATOM 706 C CA . GLY A 1 94 ? -12.344 -13.523 4.004 1 96.75 94 GLY A CA 1
ATOM 707 C C . GLY A 1 94 ? -13.078 -12.273 3.57 1 96.75 94 GLY A C 1
ATOM 708 O O . GLY A 1 94 ? -12.977 -11.227 4.215 1 96.75 94 GLY A O 1
ATOM 709 N N . LEU A 1 95 ? -13.844 -12.43 2.479 1 97.81 95 LEU A N 1
ATOM 710 C CA . LEU A 1 95 ? -14.703 -11.352 2.006 1 97.81 95 LEU A CA 1
ATOM 711 C C . LEU A 1 95 ? -15.992 -11.297 2.812 1 97.81 95 LEU A C 1
ATOM 713 O O . LEU A 1 95 ? -16.734 -12.281 2.873 1 97.81 95 LEU A O 1
ATOM 717 N N . ARG A 1 96 ? -16.266 -10.203 3.361 1 96.44 96 ARG A N 1
ATOM 718 C CA . ARG A 1 96 ? -17.453 -10.07 4.207 1 96.44 96 ARG A CA 1
ATOM 719 C C . ARG A 1 96 ? -18.266 -8.844 3.814 1 96.44 96 ARG A C 1
ATOM 721 O O . ARG A 1 96 ? -17.781 -7.965 3.107 1 96.44 96 ARG A O 1
ATOM 728 N N . MET A 1 97 ? -19.484 -8.867 4.203 1 96.94 97 MET A N 1
ATOM 729 C CA . MET A 1 97 ? -20.406 -7.746 4.016 1 96.94 97 MET A CA 1
ATOM 730 C C . MET A 1 97 ? -21.234 -7.504 5.27 1 96.94 97 MET A C 1
ATOM 732 O O . MET A 1 97 ? -21.688 -8.453 5.914 1 96.94 97 MET A O 1
ATOM 736 N N . ALA A 1 98 ? -21.328 -6.324 5.68 1 96.69 98 ALA A N 1
ATOM 737 C CA . ALA A 1 98 ? -22.156 -5.953 6.824 1 96.69 98 ALA A CA 1
ATOM 738 C C . ALA A 1 98 ? -22.953 -4.688 6.531 1 96.69 98 ALA A C 1
ATOM 740 O O . ALA A 1 98 ? -22.5 -3.809 5.797 1 96.69 98 ALA A O 1
ATOM 741 N N . GLN A 1 99 ? -24.141 -4.703 7.02 1 96 99 GLN A N 1
ATOM 742 C CA . GLN A 1 99 ? -24.906 -3.465 7.004 1 96 99 GLN A CA 1
ATOM 743 C C . GLN A 1 99 ? -24.609 -2.609 8.227 1 96 99 GLN A C 1
ATOM 745 O O . GLN A 1 99 ? -24.656 -3.096 9.359 1 96 99 GLN A O 1
ATOM 750 N N . VAL A 1 100 ? -24.234 -1.368 7.988 1 96.75 100 VAL A N 1
ATOM 751 C CA . VAL A 1 100 ? -23.859 -0.508 9.109 1 96.75 100 VAL A CA 1
ATOM 752 C C . VAL A 1 100 ? -24.656 0.794 9.047 1 96.75 100 VAL A C 1
ATOM 754 O O . VAL A 1 100 ? -25.047 1.235 7.965 1 96.75 100 VAL A O 1
ATOM 757 N N . GLU A 1 101 ? -24.906 1.254 10.195 1 95.69 101 GLU A N 1
ATOM 758 C CA . GLU A 1 101 ? -25.453 2.6 10.312 1 95.69 101 GLU A CA 1
ATOM 759 C C . GLU A 1 101 ? -24.344 3.635 10.508 1 95.69 101 GLU A C 1
ATOM 761 O O . GLU A 1 101 ? -23.516 3.508 11.414 1 95.69 101 GLU A O 1
ATOM 766 N N . LEU A 1 102 ? -24.297 4.59 9.633 1 95.06 102 LEU A N 1
ATOM 767 C CA . LEU A 1 102 ? -23.344 5.691 9.797 1 95.06 102 LEU A CA 1
ATOM 768 C C . LEU A 1 102 ? -23.844 6.68 10.844 1 95.06 102 LEU A C 1
ATOM 770 O O . LEU A 1 102 ? -24.672 7.543 10.539 1 95.06 102 LEU A O 1
ATOM 774 N N . GLU A 1 103 ? -23.266 6.57 11.938 1 91.12 103 GLU A N 1
ATOM 775 C CA . GLU A 1 103 ? -23.688 7.418 13.047 1 91.12 103 GLU A CA 1
ATOM 776 C C . GLU A 1 103 ? -23.25 8.867 12.836 1 91.12 103 GLU A C 1
ATOM 778 O O . GLU A 1 103 ? -22.172 9.117 12.297 1 91.12 103 GLU A O 1
ATOM 783 N N . LYS A 1 104 ? -24.125 9.695 13.32 1 89 104 LYS A N 1
ATOM 784 C CA . LYS A 1 104 ? -23.766 11.109 13.32 1 89 104 LYS A CA 1
ATOM 785 C C . LYS A 1 104 ? -22.797 11.43 14.461 1 89 104 LYS A C 1
ATOM 787 O O . LYS A 1 104 ? -22.984 10.945 15.578 1 89 104 LYS A O 1
ATOM 792 N N . ALA A 1 105 ? -21.875 12.258 14.102 1 88.5 105 ALA A N 1
ATOM 793 C CA . ALA A 1 105 ? -20.953 12.711 15.141 1 88.5 105 ALA A CA 1
ATOM 794 C C . ALA A 1 105 ? -21.672 13.57 16.172 1 88.5 105 ALA A C 1
ATOM 796 O O . ALA A 1 105 ? -22.531 14.375 15.836 1 88.5 105 ALA A O 1
ATOM 797 N N . LYS A 1 106 ? -21.297 13.359 17.406 1 87 106 LYS A N 1
ATOM 798 C CA . LYS A 1 106 ? -21.844 14.172 18.5 1 87 106 LYS A CA 1
ATOM 799 C C . LYS A 1 106 ? -20.953 15.375 18.781 1 87 106 LYS A C 1
ATOM 801 O O . LYS A 1 106 ? -19.75 15.336 18.531 1 87 106 LYS A O 1
ATOM 806 N N . THR A 1 107 ? -21.609 16.406 19.234 1 82.06 107 THR A N 1
ATOM 807 C CA . THR A 1 107 ? -20.844 17.609 19.594 1 82.06 107 THR A CA 1
ATOM 808 C C . THR A 1 107 ? -19.812 17.281 20.672 1 82.06 107 THR A C 1
ATOM 810 O O . THR A 1 107 ? -20.125 16.641 21.688 1 82.06 107 THR A O 1
ATOM 813 N N . GLY A 1 108 ? -18.641 17.625 20.375 1 77.44 108 GLY A N 1
ATOM 814 C CA . GLY A 1 108 ? -17.578 17.422 21.344 1 77.44 108 GLY A CA 1
ATOM 815 C C . GLY A 1 108 ? -16.859 16.109 21.172 1 77.44 108 GLY A C 1
ATOM 816 O O . GLY A 1 108 ? -15.859 15.844 21.844 1 77.44 108 GLY A O 1
ATOM 817 N N . GLU A 1 109 ? -17.438 15.32 20.281 1 83.44 109 GLU A N 1
ATOM 818 C CA . GLU A 1 109 ? -16.75 14.055 20.062 1 83.44 109 GLU A CA 1
ATOM 819 C C . GLU A 1 109 ? -15.453 14.258 19.281 1 83.44 109 GLU A C 1
ATOM 821 O O . GLU A 1 109 ? -15.375 15.117 18.422 1 83.44 109 GLU A O 1
ATOM 826 N N . LYS A 1 110 ? -14.438 13.469 19.625 1 83.81 110 LYS A N 1
ATOM 827 C CA . LYS A 1 110 ? -13.125 13.625 19 1 83.81 110 LYS A CA 1
ATOM 828 C C . LYS A 1 110 ? -12.922 12.609 17.875 1 83.81 110 LYS A C 1
ATOM 830 O O . LYS A 1 110 ? -12.039 12.773 17.047 1 83.81 110 LYS A O 1
ATOM 835 N N . ARG A 1 111 ? -13.742 11.641 17.859 1 90.75 111 ARG A N 1
ATOM 836 C CA . ARG A 1 111 ? -13.531 10.594 16.859 1 90.75 111 ARG A CA 1
ATOM 837 C C . ARG A 1 111 ? -13.711 11.141 15.453 1 90.75 111 ARG A C 1
ATOM 839 O O . ARG A 1 111 ? -14.625 11.922 15.195 1 90.75 111 ARG A O 1
ATOM 846 N N . SER A 1 112 ? -12.812 10.633 14.531 1 95 112 SER A N 1
ATOM 847 C CA . SER A 1 112 ? -12.969 10.969 13.117 1 95 112 SER A CA 1
ATOM 848 C C . SER A 1 112 ? -14.094 10.156 12.484 1 95 112 SER A C 1
ATOM 850 O O . SER A 1 112 ? -14.57 9.18 13.062 1 95 112 SER A O 1
ATOM 852 N N . ASP A 1 113 ? -14.508 10.609 11.297 1 95.94 113 ASP A N 1
ATOM 853 C CA . ASP A 1 113 ? -15.508 9.844 10.562 1 95.94 113 ASP A CA 1
ATOM 854 C C . ASP A 1 113 ? -15.023 8.422 10.281 1 95.94 113 ASP A C 1
ATOM 856 O O . ASP A 1 113 ? -15.797 7.469 10.383 1 95.94 113 ASP A O 1
ATOM 860 N N . TRP A 1 114 ? -13.805 8.305 9.961 1 96.75 114 TRP A N 1
ATOM 861 C CA . TRP A 1 114 ? -13.211 7 9.672 1 96.75 114 TRP A CA 1
ATOM 862 C C . TRP A 1 114 ? -13.242 6.102 10.906 1 96.75 114 TRP A C 1
ATOM 864 O O . TRP A 1 114 ? -13.672 4.949 10.828 1 96.75 114 TRP A O 1
ATOM 874 N N . GLN A 1 115 ? -12.805 6.637 12.039 1 95.5 115 GLN A N 1
ATOM 875 C CA . GLN A 1 115 ? -12.789 5.863 13.273 1 95.5 115 GLN A CA 1
ATOM 876 C C . GLN A 1 115 ? -14.203 5.441 13.672 1 95.5 115 GLN A C 1
ATOM 878 O O . GLN A 1 115 ? -14.414 4.324 14.148 1 95.5 115 GLN A O 1
ATOM 883 N N . ARG A 1 116 ? -15.133 6.305 13.539 1 95.75 116 ARG A N 1
ATOM 884 C CA . ARG A 1 116 ? -16.516 6 13.875 1 95.75 116 ARG A CA 1
ATOM 885 C C . ARG A 1 116 ? -17.047 4.844 13.031 1 95.75 116 ARG A C 1
ATOM 887 O O . ARG A 1 116 ? -17.75 3.967 13.539 1 95.75 116 ARG A O 1
ATOM 894 N N . LEU A 1 117 ? -16.703 4.914 11.758 1 96.94 117 LEU A N 1
ATOM 895 C CA . LEU A 1 117 ? -17.094 3.828 10.867 1 96.94 117 LEU A CA 1
ATOM 896 C C . LEU A 1 117 ? -16.5 2.504 11.328 1 96.94 117 LEU A C 1
ATOM 898 O O . LEU A 1 117 ? -17.203 1.492 11.414 1 96.94 117 LEU A O 1
ATOM 902 N N . LEU A 1 118 ? -15.211 2.496 11.641 1 96.75 118 LEU A N 1
ATOM 903 C CA . LEU A 1 118 ? -14.531 1.27 12.039 1 96.75 118 LEU A CA 1
ATOM 904 C C . LEU A 1 118 ? -15.086 0.748 13.359 1 96.75 118 LEU A C 1
ATOM 906 O O . LEU A 1 118 ? -15.203 -0.465 13.555 1 96.75 118 LEU A O 1
ATOM 910 N N . ASP A 1 119 ? -15.383 1.669 14.258 1 95.5 119 ASP A N 1
ATOM 911 C CA . ASP A 1 119 ? -15.992 1.264 15.523 1 95.5 119 ASP A CA 1
ATOM 912 C C . ASP A 1 119 ? -17.328 0.578 15.297 1 95.5 119 ASP A C 1
ATOM 914 O O . ASP A 1 119 ? -17.625 -0.446 15.914 1 95.5 119 ASP A O 1
ATOM 918 N N . THR A 1 120 ? -18.125 1.172 14.469 1 96.19 120 THR A N 1
ATOM 919 C CA . THR A 1 120 ? -19.422 0.594 14.141 1 96.19 120 THR A CA 1
ATOM 920 C C . THR A 1 120 ? -19.25 -0.778 13.492 1 96.19 120 THR A C 1
ATOM 922 O O . THR A 1 120 ? -19.984 -1.715 13.82 1 96.19 120 THR A O 1
ATOM 925 N N . LEU A 1 121 ? -18.344 -0.871 12.594 1 96.56 121 LEU A N 1
ATOM 926 C CA . LEU A 1 121 ? -18.078 -2.143 11.922 1 96.56 121 LEU A CA 1
ATOM 927 C C . LEU A 1 121 ? -17.625 -3.201 12.93 1 96.56 121 LEU A C 1
ATOM 929 O O . LEU A 1 121 ? -18.031 -4.363 12.836 1 96.56 121 LEU A O 1
ATOM 933 N N . ALA A 1 122 ? -16.781 -2.818 13.844 1 96.44 122 ALA A N 1
ATOM 934 C CA . ALA A 1 122 ? -16.266 -3.734 14.859 1 96.44 122 ALA A CA 1
ATOM 935 C C . ALA A 1 122 ? -17.391 -4.215 15.773 1 96.44 122 ALA A C 1
ATOM 937 O O . ALA A 1 122 ? -17.359 -5.34 16.281 1 96.44 122 ALA A O 1
ATOM 938 N N . GLU A 1 123 ? -18.391 -3.385 15.992 1 95.62 123 GLU A N 1
ATOM 939 C CA . GLU A 1 123 ? -19.547 -3.768 16.781 1 95.62 123 GLU A CA 1
ATOM 940 C C . GLU A 1 123 ? -20.406 -4.797 16.047 1 95.62 123 GLU A C 1
ATOM 942 O O . GLU A 1 123 ? -21.016 -5.676 16.672 1 95.62 123 GLU A O 1
ATOM 947 N N . THR A 1 124 ? -20.391 -4.598 14.766 1 93.94 124 THR A N 1
ATOM 948 C CA . THR A 1 124 ? -21.203 -5.473 13.93 1 93.94 124 THR A CA 1
ATOM 949 C C . THR A 1 124 ? -20.484 -6.797 13.68 1 93.94 124 THR A C 1
ATOM 951 O O . THR A 1 124 ? -21.125 -7.84 13.547 1 93.94 124 THR A O 1
ATOM 954 N N . ASP A 1 125 ? -19.219 -6.734 13.609 1 94.31 125 ASP A N 1
ATOM 955 C CA . ASP A 1 125 ? -18.375 -7.895 13.336 1 94.31 125 ASP A CA 1
ATOM 956 C C . ASP A 1 125 ? -17.172 -7.938 14.266 1 94.31 125 ASP A C 1
ATOM 958 O O . ASP A 1 125 ? -16.203 -7.207 14.07 1 94.31 125 ASP A O 1
ATOM 962 N N . VAL A 1 126 ? -17.141 -8.883 15.141 1 91.44 126 VAL A N 1
ATOM 963 C CA . VAL A 1 126 ? -16.156 -8.961 16.219 1 91.44 126 VAL A CA 1
ATOM 964 C C . VAL A 1 126 ? -14.781 -9.273 15.641 1 91.44 126 VAL A C 1
ATOM 966 O O . VAL A 1 126 ? -13.758 -9.07 16.312 1 91.44 126 VAL A O 1
ATOM 969 N N . GLU A 1 127 ? -14.727 -9.727 14.445 1 90.5 127 GLU A N 1
ATOM 970 C CA . GLU A 1 127 ? -13.445 -10.078 13.828 1 90.5 127 GLU A CA 1
ATOM 971 C C . GLU A 1 127 ? -12.734 -8.836 13.297 1 90.5 127 GLU A C 1
ATOM 973 O O . GLU A 1 127 ? -11.547 -8.891 12.984 1 90.5 127 GLU A O 1
ATOM 978 N N . VAL A 1 128 ? -13.438 -7.785 13.234 1 94.44 128 VAL A N 1
ATOM 979 C CA . VAL A 1 128 ? -12.859 -6.543 12.734 1 94.44 128 VAL A CA 1
ATOM 980 C C . VAL A 1 128 ? -12.016 -5.891 13.828 1 94.44 128 VAL A C 1
ATOM 982 O O . VAL A 1 128 ? -12.492 -5.66 14.945 1 94.44 128 VAL A O 1
ATOM 985 N N . GLU A 1 129 ? -10.789 -5.668 13.516 1 94.12 129 GLU A N 1
ATOM 986 C CA . GLU A 1 129 ? -9.883 -4.898 14.367 1 94.12 129 GLU A CA 1
ATOM 987 C C . GLU A 1 129 ? -9.57 -3.539 13.75 1 94.12 129 GLU A C 1
ATOM 989 O O . GLU A 1 129 ? -8.688 -3.43 12.891 1 94.12 129 GLU A O 1
ATOM 994 N N . PRO A 1 130 ? -10.125 -2.525 14.297 1 93.31 130 PRO A N 1
ATOM 995 C CA . PRO A 1 130 ? -9.969 -1.201 13.688 1 93.31 130 PRO A CA 1
ATOM 996 C C . PRO A 1 130 ? -8.5 -0.812 13.492 1 93.31 130 PRO A C 1
ATOM 998 O O . PRO A 1 130 ? -8.141 -0.237 12.461 1 93.31 130 PRO A O 1
ATOM 1001 N N . GLY A 1 131 ? -7.727 -1.176 14.469 1 89.88 131 GLY A N 1
ATOM 1002 C CA . GLY A 1 131 ? -6.324 -0.799 14.414 1 89.88 131 GLY A CA 1
ATOM 1003 C C . GLY A 1 131 ? -5.562 -1.486 13.297 1 89.88 131 GLY A C 1
ATOM 1004 O O . GLY A 1 131 ? -4.477 -1.045 12.914 1 89.88 131 GLY A O 1
ATOM 1005 N N . GLN A 1 132 ? -6.121 -2.434 12.688 1 90.69 132 GLN A N 1
ATOM 1006 C CA . GLN A 1 132 ? -5.43 -3.213 11.664 1 90.69 132 GLN A CA 1
ATOM 1007 C C . GLN A 1 132 ? -5.965 -2.893 10.273 1 90.69 132 GLN A C 1
ATOM 1009 O O . GLN A 1 132 ? -5.402 -3.332 9.266 1 90.69 132 GLN A O 1
ATOM 1014 N N . MET A 1 133 ? -7.039 -2.092 10.211 1 95.06 133 MET A N 1
ATOM 1015 C CA . MET A 1 133 ? -7.656 -1.758 8.93 1 95.06 133 MET A CA 1
ATOM 1016 C C . MET A 1 133 ? -6.891 -0.638 8.234 1 95.06 133 MET A C 1
ATOM 1018 O O . MET A 1 133 ? -6.559 0.374 8.859 1 95.06 133 MET A O 1
ATOM 1022 N N . GLU A 1 134 ? -6.543 -0.913 7.012 1 95.31 134 GLU A N 1
ATOM 1023 C CA . GLU A 1 134 ? -5.906 0.117 6.199 1 95.31 134 GLU A CA 1
ATOM 1024 C C . GLU A 1 134 ? -6.809 1.336 6.039 1 95.31 134 GLU A C 1
ATOM 1026 O O . GLU A 1 134 ? -8.008 1.198 5.781 1 95.31 134 GLU A O 1
ATOM 1031 N N . VAL A 1 135 ? -6.234 2.48 6.199 1 96.38 135 VAL A N 1
ATOM 1032 C CA . VAL A 1 135 ? -7.02 3.703 6.07 1 96.38 135 VAL A CA 1
ATOM 1033 C C . VAL A 1 135 ? -7.258 4.012 4.594 1 96.38 135 VAL A C 1
ATOM 1035 O O . VAL A 1 135 ? -6.324 3.975 3.785 1 96.38 135 VAL A O 1
ATOM 1038 N N . ASP A 1 136 ? -8.461 4.227 4.23 1 96.44 136 ASP A N 1
ATOM 1039 C CA . ASP A 1 136 ? -8.852 4.711 2.908 1 96.44 136 ASP A CA 1
ATOM 1040 C C . ASP A 1 136 ? -9.172 6.203 2.945 1 96.44 136 ASP A C 1
ATOM 1042 O O . ASP A 1 136 ? -10.305 6.594 3.258 1 96.44 136 ASP A O 1
ATOM 1046 N N . LEU A 1 137 ? -8.242 6.984 2.518 1 97.12 137 LEU A N 1
ATOM 1047 C CA . LEU A 1 137 ? -8.359 8.43 2.67 1 97.12 137 LEU A CA 1
ATOM 1048 C C . LEU A 1 137 ? -9.484 8.977 1.803 1 97.12 137 LEU A C 1
ATOM 1050 O O . LEU A 1 137 ? -10.188 9.914 2.201 1 97.12 137 LEU A O 1
ATOM 1054 N N . LYS A 1 138 ? -9.641 8.461 0.636 1 95.75 138 LYS A N 1
ATOM 1055 C CA . LYS A 1 138 ? -10.727 8.898 -0.232 1 95.75 138 LYS A CA 1
ATOM 1056 C C . LYS A 1 138 ? -12.086 8.602 0.398 1 95.75 138 LYS A C 1
ATOM 1058 O O . LYS A 1 138 ? -12.953 9.477 0.469 1 95.75 138 LYS A O 1
ATOM 1063 N N . LEU A 1 139 ? -12.219 7.359 0.813 1 97 139 LEU A N 1
ATOM 1064 C CA . LEU A 1 139 ? -13.477 6.98 1.451 1 97 139 LEU A CA 1
ATOM 1065 C C . LEU A 1 139 ? -13.727 7.824 2.695 1 97 139 LEU A C 1
ATOM 1067 O O . LEU A 1 139 ? -14.852 8.273 2.93 1 97 139 LEU A O 1
ATOM 1071 N N . ALA A 1 140 ? -12.742 8.008 3.516 1 96.81 140 ALA A N 1
ATOM 1072 C CA . ALA A 1 140 ? -12.867 8.812 4.727 1 96.81 140 ALA A CA 1
ATOM 1073 C C . ALA A 1 140 ? -13.422 10.203 4.406 1 96.81 140 ALA A C 1
ATOM 1075 O O . ALA A 1 140 ? -14.273 10.719 5.129 1 96.81 140 ALA A O 1
ATOM 1076 N N . GLY A 1 141 ? -12.945 10.789 3.326 1 95.75 141 GLY A N 1
ATOM 1077 C CA . GLY A 1 141 ? -13.406 12.109 2.92 1 95.75 141 GLY A CA 1
ATOM 1078 C C . GLY A 1 141 ? -14.828 12.109 2.408 1 95.75 141 GLY A C 1
ATOM 1079 O O . GLY A 1 141 ? -15.484 13.156 2.387 1 95.75 141 GLY A O 1
ATOM 1080 N N . GLU A 1 142 ? -15.32 10.969 2.053 1 96 142 GLU A N 1
ATOM 1081 C CA . GLU A 1 142 ? -16.641 10.867 1.452 1 96 142 GLU A CA 1
ATOM 1082 C C . GLU A 1 142 ? -17.703 10.523 2.498 1 96 142 GLU A C 1
ATOM 1084 O O . GLU A 1 142 ? -18.891 10.68 2.258 1 96 142 GLU A O 1
ATOM 1089 N N . LEU A 1 143 ? -17.281 10.07 3.639 1 96.75 143 LEU A N 1
ATOM 1090 C CA . LEU A 1 143 ? -18.188 9.531 4.641 1 96.75 143 LEU A CA 1
ATOM 1091 C C . LEU A 1 143 ? -19.203 10.578 5.082 1 96.75 143 LEU A C 1
ATOM 1093 O O . LEU A 1 143 ? -20.375 10.266 5.305 1 96.75 143 LEU A O 1
ATOM 1097 N N . TYR A 1 144 ? -18.719 11.789 5.242 1 94.38 144 TYR A N 1
ATOM 1098 C CA . TYR A 1 144 ? -19.641 12.852 5.652 1 94.38 144 TYR A CA 1
ATOM 1099 C C . TYR A 1 144 ? -20.797 12.977 4.676 1 94.38 144 TYR A C 1
ATOM 1101 O O . TYR A 1 144 ? -21.969 13.023 5.086 1 94.38 144 TYR A O 1
ATOM 1109 N N . GLY A 1 145 ? -20.484 13.055 3.375 1 93.25 145 GLY A N 1
ATOM 1110 C CA . GLY A 1 145 ? -21.516 13.141 2.355 1 93.25 145 GLY A CA 1
ATOM 1111 C C . GLY A 1 145 ? -22.375 11.891 2.277 1 93.25 145 GLY A C 1
ATOM 1112 O O . GLY A 1 145 ? -23.594 11.977 2.072 1 93.25 145 GLY A O 1
ATOM 1113 N N . MET A 1 146 ? -21.812 10.766 2.488 1 96 146 MET A N 1
ATOM 1114 C CA . MET A 1 146 ? -22.531 9.5 2.436 1 96 146 MET A CA 1
ATOM 1115 C C . MET A 1 146 ? -23.594 9.422 3.529 1 96 146 MET A C 1
ATOM 1117 O O . MET A 1 146 ? -24.688 8.922 3.299 1 96 146 MET A O 1
ATOM 1121 N N . ARG A 1 147 ? -23.234 9.883 4.68 1 94.19 147 ARG A N 1
ATOM 1122 C CA . ARG A 1 147 ? -24.172 9.867 5.793 1 94.19 147 ARG A CA 1
ATOM 1123 C C . ARG A 1 147 ? -25.406 10.711 5.48 1 94.19 147 ARG A C 1
ATOM 1125 O O . ARG A 1 147 ? -26.516 10.359 5.859 1 94.19 147 ARG A O 1
ATOM 1132 N N . ARG A 1 148 ? -25.172 11.812 4.879 1 91.5 148 ARG A N 1
ATOM 1133 C CA . ARG A 1 148 ? -26.281 12.703 4.512 1 91.5 148 ARG A CA 1
ATOM 1134 C C . ARG A 1 148 ? -27.188 12.047 3.482 1 91.5 148 ARG A C 1
ATOM 1136 O O . ARG A 1 148 ? -28.406 12.266 3.488 1 91.5 148 ARG A O 1
ATOM 1143 N N . ASP A 1 149 ? -26.578 11.289 2.67 1 93.75 149 ASP A N 1
ATOM 1144 C CA . ASP A 1 149 ? -27.328 10.609 1.619 1 93.75 149 ASP A CA 1
ATOM 1145 C C . ASP A 1 149 ? -28.172 9.477 2.195 1 93.75 149 ASP A C 1
ATOM 1147 O O . ASP A 1 149 ? -29.297 9.242 1.748 1 93.75 149 ASP A O 1
ATOM 1151 N N . SER A 1 150 ? -27.562 8.719 3.105 1 94.5 150 SER A N 1
ATOM 1152 C CA . SER A 1 150 ? -28.25 7.602 3.754 1 94.5 150 SER A CA 1
ATOM 1153 C C . SER A 1 150 ? -27.625 7.285 5.109 1 94.5 150 SER A C 1
ATOM 1155 O O . SER A 1 150 ? -26.406 7.41 5.285 1 94.5 150 SER A O 1
ATOM 1157 N N . GLU A 1 151 ? -28.422 6.773 5.965 1 94.19 151 GLU A N 1
ATOM 1158 C CA . GLU A 1 151 ? -27.938 6.402 7.293 1 94.19 151 GLU A CA 1
ATOM 1159 C C . GLU A 1 151 ? -27.391 4.98 7.301 1 94.19 151 GLU A C 1
ATOM 1161 O O . GLU A 1 151 ? -26.578 4.629 8.164 1 94.19 151 GLU A O 1
ATOM 1166 N N . GLU A 1 152 ? -27.922 4.258 6.332 1 96.31 152 GLU A N 1
ATOM 1167 C CA . GLU A 1 152 ? -27.531 2.854 6.309 1 96.31 152 GLU A CA 1
ATOM 1168 C C . GLU A 1 152 ? -26.766 2.516 5.031 1 96.31 152 GLU A C 1
ATOM 1170 O O . GLU A 1 152 ? -27.156 2.943 3.941 1 96.31 152 GLU A O 1
ATOM 1175 N N . TRP A 1 153 ? -25.688 1.798 5.203 1 97.75 153 TRP A N 1
ATOM 1176 C CA . TRP A 1 153 ? -24.844 1.406 4.082 1 97.75 153 TRP A CA 1
ATOM 1177 C C . TRP A 1 153 ? -24.359 -0.032 4.238 1 97.75 153 TRP A C 1
ATOM 1179 O O . TRP A 1 153 ? -24.25 -0.538 5.355 1 97.75 153 TRP A O 1
ATOM 1189 N N . TYR A 1 154 ? -24.188 -0.694 3.115 1 97.69 154 TYR A N 1
ATOM 1190 C CA . TYR A 1 154 ? -23.5 -1.978 3.105 1 97.69 154 TYR A CA 1
ATOM 1191 C C . TYR A 1 154 ? -22 -1.786 2.918 1 97.69 154 TYR A C 1
ATOM 1193 O O . TYR A 1 154 ? -21.562 -1.072 2.012 1 97.69 154 TYR A O 1
ATOM 1201 N N . VAL A 1 155 ? -21.234 -2.363 3.852 1 98.12 155 VAL A N 1
ATOM 1202 C CA . VAL A 1 155 ? -19.781 -2.328 3.775 1 98.12 155 VAL A CA 1
ATOM 1203 C C . VAL A 1 155 ? -19.25 -3.695 3.342 1 98.12 155 VAL A C 1
ATOM 1205 O O . VAL A 1 155 ? -19.562 -4.711 3.967 1 98.12 155 VAL A O 1
ATOM 1208 N N . ILE A 1 156 ? -18.531 -3.752 2.23 1 98.25 156 ILE A N 1
ATOM 1209 C CA . ILE A 1 156 ? -17.797 -4.938 1.802 1 98.25 156 ILE A CA 1
ATOM 1210 C C . ILE A 1 156 ? -16.328 -4.809 2.201 1 98.25 156 ILE A C 1
ATOM 1212 O O . ILE A 1 156 ? -15.672 -3.828 1.849 1 98.25 156 ILE A O 1
ATOM 1216 N N . TYR A 1 157 ? -15.836 -5.742 2.961 1 98 157 TYR A N 1
ATOM 1217 C CA . TYR A 1 157 ? -14.523 -5.551 3.559 1 98 157 TYR A CA 1
ATOM 1218 C C . TYR A 1 157 ? -13.82 -6.891 3.775 1 98 157 TYR A C 1
ATOM 1220 O O . TYR A 1 157 ? -14.453 -7.945 3.691 1 98 157 TYR A O 1
ATOM 1228 N N . SER A 1 158 ? -12.516 -6.867 3.834 1 97.75 158 SER A N 1
ATOM 1229 C CA . SER A 1 158 ? -11.664 -7.961 4.285 1 97.75 158 SER A CA 1
ATOM 1230 C C . SER A 1 158 ? -11.039 -7.652 5.641 1 97.75 158 SER A C 1
ATOM 1232 O O . SER A 1 158 ? -11.391 -6.66 6.281 1 97.75 158 SER A O 1
ATOM 1234 N N . ARG A 1 159 ? -10.156 -8.523 6.125 1 93.44 159 ARG A N 1
ATOM 1235 C CA . ARG A 1 159 ? -9.453 -8.289 7.383 1 93.44 159 ARG A CA 1
ATOM 1236 C C . ARG A 1 159 ? -8.5 -7.098 7.258 1 93.44 159 ARG A C 1
ATOM 1238 O O . ARG A 1 159 ? -8.156 -6.465 8.258 1 93.44 159 ARG A O 1
ATOM 1245 N N . ARG A 1 160 ? -8.242 -6.742 5.992 1 94.69 160 ARG A N 1
ATOM 1246 C CA . ARG A 1 160 ? -7.176 -5.777 5.75 1 94.69 160 ARG A CA 1
ATOM 1247 C C . ARG A 1 160 ? -7.742 -4.398 5.441 1 94.69 160 ARG A C 1
ATOM 1249 O O . ARG A 1 160 ? -7.148 -3.381 5.812 1 94.69 160 ARG A O 1
ATOM 1256 N N . ARG A 1 161 ? -8.875 -4.406 4.734 1 97.5 161 ARG A N 1
ATOM 1257 C CA . ARG A 1 161 ? -9.32 -3.092 4.277 1 97.5 161 ARG A CA 1
ATOM 1258 C C . ARG A 1 161 ? -10.789 -3.109 3.895 1 97.5 161 ARG A C 1
ATOM 1260 O O . ARG A 1 161 ? -11.367 -4.176 3.678 1 97.5 161 ARG A O 1
ATOM 1267 N N . ILE A 1 162 ? -11.438 -1.995 3.859 1 98.12 162 ILE A N 1
ATOM 1268 C CA . ILE A 1 162 ? -12.758 -1.799 3.264 1 98.12 162 ILE A CA 1
ATOM 1269 C C . ILE A 1 162 ? -12.633 -1.738 1.743 1 98.12 162 ILE A C 1
ATOM 1271 O O . ILE A 1 162 ? -11.836 -0.962 1.21 1 98.12 162 ILE A O 1
ATOM 1275 N N . LEU A 1 163 ? -13.391 -2.531 1.09 1 98.31 163 LEU A N 1
ATOM 1276 C CA . LEU A 1 163 ? -13.266 -2.635 -0.359 1 98.31 163 LEU A CA 1
ATOM 1277 C C . LEU A 1 163 ? -14.289 -1.749 -1.06 1 98.31 163 LEU A C 1
ATOM 1279 O O . LEU A 1 163 ? -14.008 -1.174 -2.111 1 98.31 163 LEU A O 1
ATOM 1283 N N . GLU A 1 164 ? -15.453 -1.685 -0.484 1 97.62 164 GLU A N 1
ATOM 1284 C CA . GLU A 1 164 ? -16.516 -0.882 -1.092 1 97.62 164 GLU A CA 1
ATOM 1285 C C . GLU A 1 164 ? -17.625 -0.587 -0.092 1 97.62 164 GLU A C 1
ATOM 1287 O O . GLU A 1 164 ? -17.875 -1.386 0.812 1 97.62 164 GLU A O 1
ATOM 1292 N N . MET A 1 165 ? -18.172 0.514 -0.152 1 97.56 165 MET A N 1
ATOM 1293 C CA . MET A 1 165 ? -19.438 0.841 0.512 1 97.56 165 MET A CA 1
ATOM 1294 C C . MET A 1 165 ? -20.531 1.131 -0.51 1 97.56 165 MET A C 1
ATOM 1296 O O . MET A 1 165 ? -20.297 1.833 -1.495 1 97.56 165 MET A O 1
ATOM 1300 N N . ARG A 1 166 ? -21.656 0.573 -0.277 1 96.5 166 ARG A N 1
ATOM 1301 C CA . ARG A 1 166 ? -22.75 0.796 -1.211 1 96.5 166 ARG A CA 1
ATOM 1302 C C . ARG A 1 166 ? -24.094 0.765 -0.492 1 96.5 166 ARG A C 1
ATOM 1304 O O . ARG A 1 166 ? -24.188 0.318 0.654 1 96.5 166 ARG A O 1
ATOM 1311 N N . LYS A 1 167 ? -25.156 1.205 -1.147 1 95.38 167 LYS A N 1
ATOM 1312 C CA . LYS A 1 167 ? -26.484 1.353 -0.547 1 95.38 167 LYS A CA 1
ATOM 1313 C C . LYS A 1 167 ? -27.234 0.027 -0.554 1 95.38 167 LYS A C 1
ATOM 1315 O O . LYS A 1 167 ? -28.047 -0.231 0.332 1 95.38 167 LYS A O 1
ATOM 1320 N N . GLU A 1 168 ? -26.922 -0.758 -1.572 1 93.75 168 GLU A N 1
ATOM 1321 C CA . GLU A 1 168 ? -27.594 -2.055 -1.69 1 93.75 168 GLU A CA 1
ATOM 1322 C C . GLU A 1 168 ? -26.578 -3.197 -1.61 1 93.75 168 GLU A C 1
ATOM 1324 O O . GLU A 1 168 ? -25.406 -3.025 -1.96 1 93.75 168 GLU A O 1
ATOM 1329 N N . ALA A 1 169 ? -26.938 -4.305 -0.999 1 89.38 169 ALA A N 1
ATOM 1330 C CA . ALA A 1 169 ? -26.047 -5.453 -0.808 1 89.38 169 ALA A CA 1
ATOM 1331 C C . ALA A 1 169 ? -25.375 -5.848 -2.117 1 89.38 169 ALA A C 1
ATOM 1333 O O . ALA A 1 169 ? -24.141 -5.926 -2.188 1 89.38 169 ALA A O 1
ATOM 1334 N N . GLY A 1 170 ? -26.156 -5.918 -3.266 1 88.62 170 GLY A N 1
ATOM 1335 C CA . GLY A 1 170 ? -25.656 -6.207 -4.602 1 88.62 170 GLY A CA 1
ATOM 1336 C C . GLY A 1 170 ? -24.891 -7.512 -4.684 1 88.62 170 GLY A C 1
ATOM 1337 O O . GLY A 1 170 ? -24.875 -8.289 -3.727 1 88.62 170 GLY A O 1
ATOM 1338 N N . ARG A 1 171 ? -24.297 -7.703 -5.801 1 94 171 ARG A N 1
ATOM 1339 C CA . ARG A 1 171 ? -23.547 -8.922 -6.051 1 94 171 ARG A CA 1
ATOM 1340 C C . ARG A 1 171 ? -22.094 -8.789 -5.578 1 94 171 ARG A C 1
ATOM 1342 O O . ARG A 1 171 ? -21.547 -7.688 -5.594 1 94 171 ARG A O 1
ATOM 1349 N N . ARG A 1 172 ? -21.594 -9.742 -5.035 1 97.25 172 ARG A N 1
ATOM 1350 C CA . ARG A 1 172 ? -20.172 -9.867 -4.723 1 97.25 172 ARG A CA 1
ATOM 1351 C C . ARG A 1 172 ? -19.641 -11.234 -5.133 1 97.25 172 ARG A C 1
ATOM 1353 O O . ARG A 1 172 ? -20.281 -12.258 -4.883 1 97.25 172 ARG A O 1
ATOM 1360 N N . CYS A 1 173 ? -18.578 -11.195 -5.824 1 98.56 173 CYS A N 1
ATOM 1361 C CA . CYS A 1 173 ? -18.047 -12.445 -6.375 1 98.56 173 CYS A CA 1
ATOM 1362 C C . CYS A 1 173 ? -16.562 -12.594 -6.059 1 98.56 173 CYS A C 1
ATOM 1364 O O . CYS A 1 173 ? -15.922 -11.656 -5.59 1 98.56 173 CYS A O 1
ATOM 1366 N N . LEU A 1 174 ? -16.156 -13.797 -6.195 1 98.69 174 LEU A N 1
ATOM 1367 C CA . LEU A 1 174 ? -14.773 -14.227 -6.035 1 98.69 174 LEU A CA 1
ATOM 1368 C C . LEU A 1 174 ? -14.281 -14.938 -7.289 1 98.69 174 LEU A C 1
ATOM 1370 O O . LEU A 1 174 ? -15.07 -15.547 -8.016 1 98.69 174 LEU A O 1
ATOM 1374 N N . ALA A 1 175 ? -13.016 -14.812 -7.531 1 98.81 175 ALA A N 1
ATOM 1375 C CA . ALA A 1 175 ? -12.438 -15.539 -8.656 1 98.81 175 ALA A CA 1
ATOM 1376 C C . ALA A 1 175 ? -11.188 -16.312 -8.234 1 98.81 175 ALA A C 1
ATOM 1378 O O . ALA A 1 175 ? -10.398 -15.812 -7.418 1 98.81 175 ALA A O 1
ATOM 1379 N N . ALA A 1 176 ? -11.039 -17.484 -8.742 1 98.5 176 ALA A N 1
ATOM 1380 C CA . ALA A 1 176 ? -9.883 -18.344 -8.469 1 98.5 176 ALA A CA 1
ATOM 1381 C C . ALA A 1 176 ? -9.219 -18.797 -9.766 1 98.5 176 ALA A C 1
ATOM 1383 O O . ALA A 1 176 ? -9.914 -19.141 -10.727 1 98.5 176 ALA A O 1
ATOM 1384 N N . PHE A 1 177 ? -7.906 -18.812 -9.742 1 98.56 177 PHE A N 1
ATOM 1385 C CA . PHE A 1 177 ? -7.188 -19.234 -10.938 1 98.56 177 PHE A CA 1
ATOM 1386 C C . PHE A 1 177 ? -6.078 -20.219 -10.578 1 98.56 177 PHE A C 1
ATOM 1388 O O . PHE A 1 177 ? -5.379 -20.031 -9.578 1 98.56 177 PHE A O 1
ATOM 1395 N N . ASP A 1 178 ? -5.953 -21.266 -11.336 1 96.88 178 ASP A N 1
ATOM 1396 C CA . ASP A 1 178 ? -4.793 -22.156 -11.391 1 96.88 178 ASP A CA 1
ATOM 1397 C C . ASP A 1 178 ? -3.998 -21.938 -12.672 1 96.88 178 ASP A C 1
ATOM 1399 O O . ASP A 1 178 ? -4.445 -22.328 -13.758 1 96.88 178 ASP A O 1
ATOM 1403 N N . ILE A 1 179 ? -2.846 -21.359 -12.5 1 96.88 179 ILE A N 1
ATOM 1404 C CA . ILE A 1 179 ? -2.004 -21.078 -13.656 1 96.88 179 ILE A CA 1
ATOM 1405 C C . ILE A 1 179 ? -0.961 -22.188 -13.82 1 96.88 179 ILE A C 1
ATOM 1407 O O . ILE A 1 179 ? 0.133 -22.094 -13.258 1 96.88 179 ILE A O 1
ATOM 1411 N N . GLY A 1 180 ? -1.261 -23.094 -14.656 1 91.62 180 GLY A N 1
ATOM 1412 C CA . GLY A 1 180 ? -0.307 -24.141 -14.977 1 91.62 180 GLY A CA 1
ATOM 1413 C C . GLY A 1 180 ? 0.637 -23.766 -16.109 1 91.62 180 GLY A C 1
ATOM 1414 O O . GLY A 1 180 ? 0.447 -22.75 -16.766 1 91.62 180 GLY A O 1
ATOM 1415 N N . THR A 1 181 ? 1.629 -24.594 -16.25 1 88.88 181 THR A N 1
ATOM 1416 C CA . THR A 1 181 ? 2.58 -24.359 -17.344 1 88.88 181 THR A CA 1
ATOM 1417 C C . THR A 1 181 ? 1.89 -24.469 -18.688 1 88.88 181 THR A C 1
ATOM 1419 O O . THR A 1 181 ? 2.225 -23.734 -19.625 1 88.88 181 THR A O 1
ATOM 1422 N N . THR A 1 182 ? 0.868 -25.281 -18.766 1 81 182 THR A N 1
ATOM 1423 C CA . THR A 1 182 ? 0.224 -25.531 -20.062 1 81 182 THR A CA 1
ATOM 1424 C C . THR A 1 182 ? -1.156 -24.875 -20.094 1 81 182 THR A C 1
ATOM 1426 O O . THR A 1 182 ? -1.557 -24.328 -21.125 1 81 182 THR A O 1
ATOM 1429 N N . THR A 1 183 ? -1.838 -25.062 -19.047 1 84.88 183 THR A N 1
ATOM 1430 C CA . THR A 1 183 ? -3.23 -24.625 -19.031 1 84.88 183 THR A CA 1
ATOM 1431 C C . THR A 1 183 ? -3.488 -23.703 -17.844 1 84.88 183 THR A C 1
ATOM 1433 O O . THR A 1 183 ? -2.881 -23.859 -16.781 1 84.88 183 THR A O 1
ATOM 1436 N N . ILE A 1 184 ? -4.398 -22.734 -18.109 1 93.88 184 ILE A N 1
ATOM 1437 C CA . ILE A 1 184 ? -4.926 -21.891 -17.031 1 93.88 184 ILE A CA 1
ATOM 1438 C C . ILE A 1 184 ? -6.395 -22.219 -16.781 1 93.88 184 ILE A C 1
ATOM 1440 O O . ILE A 1 184 ? -7.191 -22.281 -17.719 1 93.88 184 ILE A O 1
ATOM 1444 N N . ALA A 1 185 ? -6.695 -22.531 -15.578 1 94.19 185 ALA A N 1
ATOM 1445 C CA . ALA A 1 185 ? -8.086 -22.766 -15.195 1 94.19 185 ALA A CA 1
ATOM 1446 C C . ALA A 1 185 ? -8.609 -21.641 -14.312 1 94.19 185 ALA A C 1
ATOM 1448 O O . ALA A 1 185 ? -7.91 -21.172 -13.406 1 94.19 185 ALA A O 1
ATOM 1449 N N . GLY A 1 186 ? -9.812 -21.141 -14.641 1 97.06 186 GLY A N 1
ATOM 1450 C CA . GLY A 1 186 ? -10.43 -20.062 -13.883 1 97.06 186 GLY A CA 1
ATOM 1451 C C . GLY A 1 186 ? -11.82 -20.406 -13.383 1 97.06 186 GLY A C 1
ATOM 1452 O O . GLY A 1 186 ? -12.562 -21.141 -14.047 1 97.06 186 GLY A O 1
ATOM 1453 N N . TYR A 1 187 ? -12.117 -19.922 -12.211 1 96.81 187 TYR A N 1
ATOM 1454 C CA . TYR A 1 187 ? -13.406 -20.141 -11.562 1 96.81 187 TYR A CA 1
ATOM 1455 C C . TYR A 1 187 ? -13.984 -18.828 -11.039 1 96.81 187 TYR A C 1
ATOM 1457 O O . TYR A 1 187 ? -13.25 -18 -10.492 1 96.81 187 TYR A O 1
ATOM 1465 N N . LEU A 1 188 ? -15.219 -18.625 -11.305 1 98.31 188 LEU A N 1
ATOM 1466 C CA . LEU A 1 188 ? -15.953 -17.531 -10.695 1 98.31 188 LEU A CA 1
ATOM 1467 C C . LEU A 1 188 ? -16.906 -18.047 -9.617 1 98.31 188 LEU A C 1
ATOM 1469 O O . LEU A 1 188 ? -17.688 -18.969 -9.859 1 98.31 188 LEU A O 1
ATOM 1473 N N . LEU A 1 189 ? -16.828 -17.484 -8.453 1 97.75 189 LEU A N 1
ATOM 1474 C CA . LEU A 1 189 ? -17.625 -17.953 -7.324 1 97.75 189 LEU A CA 1
ATOM 1475 C C . LEU A 1 189 ? -18.547 -16.844 -6.816 1 97.75 189 LEU A C 1
ATOM 1477 O O . LEU A 1 189 ? -18.219 -15.664 -6.926 1 97.75 189 LEU A O 1
ATOM 1481 N N . ASP A 1 190 ? -19.656 -17.281 -6.285 1 95.56 190 ASP A N 1
ATOM 1482 C CA . ASP A 1 190 ? -20.547 -16.344 -5.594 1 95.56 190 ASP A CA 1
ATOM 1483 C C . ASP A 1 190 ? -20 -15.992 -4.211 1 95.56 190 ASP A C 1
ATOM 1485 O O . ASP A 1 190 ? -19.719 -16.875 -3.408 1 95.56 190 ASP A O 1
ATOM 1489 N N . GLY A 1 191 ? -19.875 -14.734 -3.955 1 96 191 GLY A N 1
ATOM 1490 C CA . GLY A 1 191 ? -19.328 -14.289 -2.684 1 96 191 GLY A CA 1
ATOM 1491 C C . GLY A 1 191 ? -20.297 -14.453 -1.526 1 96 191 GLY A C 1
ATOM 1492 O O . GLY A 1 191 ? -19.906 -14.359 -0.362 1 96 191 GLY A O 1
ATOM 1493 N N . ALA A 1 192 ? -21.547 -14.805 -1.762 1 92.69 192 ALA A N 1
ATOM 1494 C CA . ALA A 1 192 ? -22.562 -14.93 -0.716 1 92.69 192 ALA A CA 1
ATOM 1495 C C . ALA A 1 192 ? -22.625 -16.359 -0.18 1 92.69 192 ALA A C 1
ATOM 1497 O O . ALA A 1 192 ? -22.953 -16.562 0.993 1 92.69 192 ALA A O 1
ATOM 1498 N N . ASP A 1 193 ? -22.297 -17.328 -1.059 1 91.94 193 ASP A N 1
ATOM 1499 C CA . ASP A 1 193 ? -22.469 -18.703 -0.568 1 91.94 193 ASP A CA 1
ATOM 1500 C C . ASP A 1 193 ? -21.359 -19.609 -1.08 1 91.94 193 ASP A C 1
ATOM 1502 O O . ASP A 1 193 ? -21.312 -20.797 -0.739 1 91.94 193 ASP A O 1
ATOM 1506 N N . GLY A 1 194 ? -20.516 -19.172 -1.951 1 93.81 194 GLY A N 1
ATOM 1507 C CA . GLY A 1 194 ? -19.328 -19.906 -2.348 1 93.81 194 GLY A CA 1
ATOM 1508 C C . GLY A 1 194 ? -19.562 -20.797 -3.555 1 93.81 194 GLY A C 1
ATOM 1509 O O . GLY A 1 194 ? -18.641 -21.453 -4.035 1 93.81 194 GLY A O 1
ATOM 1510 N N . ARG A 1 195 ? -20.766 -20.781 -4.145 1 91 195 ARG A N 1
ATOM 1511 C CA . ARG A 1 195 ? -21.062 -21.656 -5.277 1 91 195 ARG A CA 1
ATOM 1512 C C . ARG A 1 195 ? -20.312 -21.188 -6.527 1 91 195 ARG A C 1
ATOM 1514 O O . ARG A 1 195 ? -20.141 -20 -6.742 1 91 195 ARG A O 1
ATOM 1521 N N . THR A 1 196 ? -19.938 -22.172 -7.344 1 94 196 THR A N 1
ATOM 1522 C CA . THR A 1 196 ? -19.297 -21.859 -8.617 1 94 196 THR A CA 1
ATOM 1523 C C . THR A 1 196 ? -20.328 -21.328 -9.617 1 94 196 THR A C 1
ATOM 1525 O O . THR A 1 196 ? -21.359 -21.953 -9.859 1 94 196 THR A O 1
ATOM 1528 N N . LEU A 1 197 ? -20.047 -20.188 -10.203 1 95.31 197 LEU A N 1
ATOM 1529 C CA . LEU A 1 197 ? -20.953 -19.547 -11.133 1 95.31 197 LEU A CA 1
ATOM 1530 C C . LEU A 1 197 ? -20.562 -19.844 -12.578 1 95.31 197 LEU A C 1
ATOM 1532 O O . LEU A 1 197 ? -21.406 -19.906 -13.461 1 95.31 197 LEU A O 1
ATOM 1536 N N . ALA A 1 198 ? -19.281 -19.891 -12.758 1 95.88 198 ALA A N 1
ATOM 1537 C CA . ALA A 1 198 ? -18.75 -20.125 -14.102 1 95.88 198 ALA A CA 1
ATOM 1538 C C . ALA A 1 198 ? -17.328 -20.703 -14.039 1 95.88 198 ALA A C 1
ATOM 1540 O O . ALA A 1 198 ? -16.625 -20.547 -13.039 1 95.88 198 ALA A O 1
ATOM 1541 N N . VAL A 1 199 ? -17.016 -21.453 -14.992 1 94.06 199 VAL A N 1
ATOM 1542 C CA . VAL A 1 199 ? -15.695 -22.078 -15.125 1 94.06 199 VAL A CA 1
ATOM 1543 C C . VAL A 1 199 ? -15.188 -21.922 -16.562 1 94.06 199 VAL A C 1
ATOM 1545 O O . VAL A 1 199 ? -15.969 -21.969 -17.5 1 94.06 199 VAL A O 1
ATOM 1548 N N . GLU A 1 200 ? -13.875 -21.641 -16.594 1 92.38 200 GLU A N 1
ATOM 1549 C CA . GLU A 1 200 ? -13.242 -21.531 -17.906 1 92.38 200 GLU A CA 1
ATOM 1550 C C . GLU A 1 200 ? -11.805 -22.031 -17.875 1 92.38 200 GLU A C 1
ATOM 1552 O O . GLU A 1 200 ? -11.164 -22.016 -16.812 1 92.38 200 GLU A O 1
ATOM 1557 N N . SER A 1 201 ? -11.359 -22.578 -18.938 1 88.69 201 SER A N 1
ATOM 1558 C CA . SER A 1 201 ? -9.961 -22.969 -19.094 1 88.69 201 SER A CA 1
ATOM 1559 C C . SER A 1 201 ? -9.406 -22.516 -20.438 1 88.69 201 SER A C 1
ATOM 1561 O O . SER A 1 201 ? -10.156 -22.406 -21.422 1 88.69 201 SER A O 1
ATOM 1563 N N . ARG A 1 202 ? -8.156 -22.203 -20.375 1 87.19 202 ARG A N 1
ATOM 1564 C CA . ARG A 1 202 ? -7.477 -21.797 -21.594 1 87.19 202 ARG A CA 1
ATOM 1565 C C . ARG A 1 202 ? -6.016 -22.234 -21.594 1 87.19 202 ARG A C 1
ATOM 1567 O O . ARG A 1 202 ? -5.48 -22.594 -20.531 1 87.19 202 ARG A O 1
ATOM 1574 N N . MET A 1 203 ? -5.508 -22.25 -22.75 1 84.44 203 MET A N 1
ATOM 1575 C CA . MET A 1 203 ? -4.074 -22.516 -22.844 1 84.44 203 MET A CA 1
ATOM 1576 C C . MET A 1 203 ? -3.268 -21.359 -22.234 1 84.44 203 MET A C 1
ATOM 1578 O O . MET A 1 203 ? -3.639 -20.203 -22.375 1 84.44 203 MET A O 1
ATOM 1582 N N . ASN A 1 204 ? -2.182 -21.719 -21.594 1 90.38 204 ASN A N 1
ATOM 1583 C CA . ASN A 1 204 ? -1.26 -20.703 -21.094 1 90.38 204 ASN A CA 1
ATOM 1584 C C . ASN A 1 204 ? -0.487 -20.047 -22.234 1 90.38 204 ASN A C 1
ATOM 1586 O O . ASN A 1 204 ? 0.328 -20.688 -22.906 1 90.38 204 ASN A O 1
ATOM 1590 N N . PRO A 1 205 ? -0.709 -18.812 -22.469 1 89.88 205 PRO A N 1
ATOM 1591 C CA . PRO A 1 205 ? -0.098 -18.141 -23.625 1 89.88 205 PRO A CA 1
ATOM 1592 C C . PRO A 1 205 ? 1.418 -18.016 -23.5 1 89.88 205 PRO A C 1
ATOM 1594 O O . PRO A 1 205 ? 2.102 -17.734 -24.484 1 89.88 205 PRO A O 1
ATOM 1597 N N . GLN A 1 206 ? 1.909 -18.188 -22.297 1 90.81 206 GLN A N 1
ATOM 1598 C CA . GLN A 1 206 ? 3.357 -18.141 -22.125 1 90.81 206 GLN A CA 1
ATOM 1599 C C . GLN A 1 206 ? 4.051 -19.234 -22.938 1 90.81 206 GLN A C 1
ATOM 1601 O O . GLN A 1 206 ? 5.262 -19.188 -23.141 1 90.81 206 GLN A O 1
ATOM 1606 N N . ALA A 1 207 ? 3.289 -20.203 -23.375 1 81.69 207 ALA A N 1
ATOM 1607 C CA . ALA A 1 207 ? 3.84 -21.297 -24.172 1 81.69 207 ALA A CA 1
ATOM 1608 C C . ALA A 1 207 ? 4.582 -20.766 -25.391 1 81.69 207 ALA A C 1
ATOM 1610 O O . ALA A 1 207 ? 5.516 -21.406 -25.875 1 81.69 207 ALA A O 1
ATOM 1611 N N . GLN A 1 208 ? 4.195 -19.625 -25.844 1 77.56 208 GLN A N 1
ATOM 1612 C CA . GLN A 1 208 ? 4.812 -19.031 -27.016 1 77.56 208 GLN A CA 1
ATOM 1613 C C . GLN A 1 208 ? 6.27 -18.656 -26.75 1 77.56 208 GLN A C 1
ATOM 1615 O O . GLN A 1 208 ? 7.051 -18.453 -27.672 1 77.56 208 GLN A O 1
ATOM 1620 N N . TYR A 1 209 ? 6.629 -18.641 -25.453 1 83.38 209 TYR A N 1
ATOM 1621 C CA . TYR A 1 209 ? 7.992 -18.281 -25.078 1 83.38 209 TYR A CA 1
ATOM 1622 C C . TYR A 1 209 ? 8.766 -19.5 -24.578 1 83.38 209 TYR A C 1
ATOM 1624 O O . TYR A 1 209 ? 9.953 -19.406 -24.281 1 83.38 209 TYR A O 1
ATOM 1632 N N . GLY A 1 210 ? 8.078 -20.562 -24.453 1 77.56 210 GLY A N 1
ATOM 1633 C CA . GLY A 1 210 ? 8.664 -21.812 -23.984 1 77.56 210 GLY A CA 1
ATOM 1634 C C . GLY A 1 210 ? 7.625 -22.812 -23.5 1 77.56 210 GLY A C 1
ATOM 1635 O O . GLY A 1 210 ? 6.633 -22.438 -22.875 1 77.56 210 GLY A O 1
ATOM 1636 N N . ALA A 1 211 ? 7.934 -24.078 -23.688 1 74.12 211 ALA A N 1
ATOM 1637 C CA . ALA A 1 211 ? 6.98 -25.125 -23.359 1 74.12 211 ALA A CA 1
ATOM 1638 C C . ALA A 1 211 ? 7.016 -25.469 -21.875 1 74.12 211 ALA A C 1
ATOM 1640 O O . ALA A 1 211 ? 6.035 -25.984 -21.328 1 74.12 211 ALA A O 1
ATOM 1641 N N . ASP A 1 212 ? 8.273 -25.156 -21.344 1 80 212 ASP A N 1
ATOM 1642 C CA . ASP A 1 212 ? 8.406 -25.547 -19.938 1 80 212 ASP A CA 1
ATOM 1643 C C . ASP A 1 212 ? 8.977 -24.406 -19.109 1 80 212 ASP A C 1
ATOM 1645 O O . ASP A 1 212 ? 9.273 -23.328 -19.641 1 80 212 ASP A O 1
ATOM 1649 N N . VAL A 1 213 ? 9.023 -24.625 -17.812 1 87.25 213 VAL A N 1
ATOM 1650 C CA . VAL A 1 213 ? 9.375 -23.594 -16.844 1 87.25 213 VAL A CA 1
ATOM 1651 C C . VAL A 1 213 ? 10.812 -23.125 -17.078 1 87.25 213 VAL A C 1
ATOM 1653 O O . VAL A 1 213 ? 11.125 -21.938 -16.953 1 87.25 213 VAL A O 1
ATOM 1656 N N . ILE A 1 214 ? 11.641 -24.031 -17.391 1 84 214 ILE A N 1
ATOM 1657 C CA . ILE A 1 214 ? 13.055 -23.703 -17.562 1 84 214 ILE A CA 1
ATOM 1658 C C . ILE A 1 214 ? 13.234 -22.797 -18.781 1 84 214 ILE A C 1
ATOM 1660 O O . ILE A 1 214 ? 13.953 -21.797 -18.719 1 84 214 ILE A O 1
ATOM 1664 N N . MET A 1 215 ? 12.617 -23.172 -19.844 1 83.94 215 MET A N 1
ATOM 1665 C CA . MET A 1 215 ? 12.695 -22.375 -21.062 1 83.94 215 MET A CA 1
ATOM 1666 C C . MET A 1 215 ? 12.148 -20.969 -20.828 1 83.94 215 MET A C 1
ATOM 1668 O O . MET A 1 215 ? 12.742 -19.984 -21.281 1 83.94 215 MET A O 1
ATOM 1672 N N . ARG A 1 216 ? 11.086 -20.938 -20.172 1 90.06 216 ARG A N 1
ATOM 1673 C CA . ARG A 1 216 ? 10.469 -19.656 -19.891 1 90.06 216 ARG A CA 1
ATOM 1674 C C . ARG A 1 216 ? 11.344 -18.812 -18.969 1 90.06 216 ARG A C 1
ATOM 1676 O O . ARG A 1 216 ? 11.484 -17.609 -19.172 1 90.06 216 ARG A O 1
ATOM 1683 N N . ALA A 1 217 ? 11.875 -19.422 -17.953 1 92.31 217 ALA A N 1
ATOM 1684 C CA . ALA A 1 217 ? 12.773 -18.734 -17.031 1 92.31 217 ALA A CA 1
ATOM 1685 C C . ALA A 1 217 ? 13.992 -18.188 -17.766 1 92.31 217 ALA A C 1
ATOM 1687 O O . ALA A 1 217 ? 14.414 -17.047 -17.516 1 92.31 217 ALA A O 1
ATOM 1688 N N . ASN A 1 218 ? 14.5 -18.969 -18.641 1 89.69 218 ASN A N 1
ATOM 1689 C CA . ASN A 1 218 ? 15.664 -18.516 -19.406 1 89.69 218 ASN A CA 1
ATOM 1690 C C . ASN A 1 218 ? 15.32 -17.344 -20.312 1 89.69 218 ASN A C 1
ATOM 1692 O O . ASN A 1 218 ? 16.109 -16.406 -20.453 1 89.69 218 ASN A O 1
ATOM 1696 N N . TYR A 1 219 ? 14.234 -17.484 -20.969 1 89.56 219 TYR A N 1
ATOM 1697 C CA . TYR A 1 219 ? 13.773 -16.359 -21.781 1 89.56 219 TYR A CA 1
ATOM 1698 C C . TYR A 1 219 ? 13.68 -15.086 -20.938 1 89.56 219 TYR A C 1
ATOM 1700 O O . TYR A 1 219 ? 14.141 -14.023 -21.359 1 89.56 219 TYR A O 1
ATOM 1708 N N . ALA A 1 220 ? 13.07 -15.172 -19.812 1 92.94 220 ALA A N 1
ATOM 1709 C CA . ALA A 1 220 ? 12.891 -14.031 -18.922 1 92.94 220 ALA A CA 1
ATOM 1710 C C . ALA A 1 220 ? 14.234 -13.461 -18.484 1 92.94 220 ALA A C 1
ATOM 1712 O O . ALA A 1 220 ? 14.375 -12.242 -18.328 1 92.94 220 ALA A O 1
ATOM 1713 N N . LEU A 1 221 ? 15.195 -14.266 -18.234 1 92.44 221 LEU A N 1
ATOM 1714 C CA . LEU A 1 221 ? 16.516 -13.805 -17.828 1 92.44 221 LEU A CA 1
ATOM 1715 C C . LEU A 1 221 ? 17.203 -13.023 -18.953 1 92.44 221 LEU A C 1
ATOM 1717 O O . LEU A 1 221 ? 17.906 -12.055 -18.703 1 92.44 221 LEU A O 1
ATOM 1721 N N . GLU A 1 222 ? 16.922 -13.484 -20.094 1 91 222 GLU A N 1
ATOM 1722 C CA . GLU A 1 222 ? 17.578 -12.867 -21.25 1 91 222 GLU A CA 1
ATOM 1723 C C . GLU A 1 222 ? 16.844 -11.602 -21.688 1 91 222 GLU A C 1
ATOM 1725 O O . GLU A 1 222 ? 17.469 -10.625 -22.109 1 91 222 GLU A O 1
ATOM 1730 N N . HIS A 1 223 ? 15.523 -11.625 -21.625 1 90.88 223 HIS A N 1
ATOM 1731 C CA . HIS A 1 223 ? 14.758 -10.555 -22.266 1 90.88 223 HIS A CA 1
ATOM 1732 C C . HIS A 1 223 ? 13.953 -9.773 -21.234 1 90.88 223 HIS A C 1
ATOM 1734 O O . HIS A 1 223 ? 13.312 -8.773 -21.578 1 90.88 223 HIS A O 1
ATOM 1740 N N . GLY A 1 224 ? 14.023 -10.18 -20.031 1 92.44 224 GLY A N 1
ATOM 1741 C CA . GLY A 1 224 ? 13.164 -9.578 -19.016 1 92.44 224 GLY A CA 1
ATOM 1742 C C . GLY A 1 224 ? 11.875 -10.352 -18.797 1 92.44 224 GLY A C 1
ATOM 1743 O O . GLY A 1 224 ? 11.5 -11.188 -19.625 1 92.44 224 GLY A O 1
ATOM 1744 N N . THR A 1 225 ? 11.188 -10.031 -17.688 1 96.19 225 THR A N 1
ATOM 1745 C CA . THR A 1 225 ? 10 -10.789 -17.312 1 96.19 225 THR A CA 1
ATOM 1746 C C . THR A 1 225 ? 8.75 -10.188 -17.953 1 96.19 225 THR A C 1
ATOM 1748 O O . THR A 1 225 ? 7.688 -10.812 -17.969 1 96.19 225 THR A O 1
ATOM 1751 N N . GLU A 1 226 ? 8.789 -9.055 -18.484 1 95.19 226 GLU A N 1
ATOM 1752 C CA . GLU A 1 226 ? 7.629 -8.242 -18.844 1 95.19 226 GLU A CA 1
ATOM 1753 C C . GLU A 1 226 ? 6.746 -8.961 -19.859 1 95.19 226 GLU A C 1
ATOM 1755 O O . GLU A 1 226 ? 5.523 -9.008 -19.703 1 95.19 226 GLU A O 1
ATOM 1760 N N . ALA A 1 227 ? 7.348 -9.5 -20.891 1 92.12 227 ALA A N 1
ATOM 1761 C CA . ALA A 1 227 ? 6.574 -10.148 -21.938 1 92.12 227 ALA A CA 1
ATOM 1762 C C . ALA A 1 227 ? 5.781 -11.336 -21.391 1 92.12 227 ALA A C 1
ATOM 1764 O O . ALA A 1 227 ? 4.594 -11.484 -21.672 1 92.12 227 ALA A O 1
ATOM 1765 N N . LEU A 1 228 ? 6.434 -12.148 -20.609 1 94.19 228 LEU A N 1
ATOM 1766 C CA . LEU A 1 228 ? 5.793 -13.328 -20.031 1 94.19 228 LEU A CA 1
ATOM 1767 C C . LEU A 1 228 ? 4.734 -12.93 -19.016 1 94.19 228 LEU A C 1
ATOM 1769 O O . LEU A 1 228 ? 3.645 -13.508 -18.984 1 94.19 228 LEU A O 1
ATOM 1773 N N . SER A 1 229 ? 5.035 -11.891 -18.188 1 97.69 229 SER A N 1
ATOM 1774 C CA . SER A 1 229 ? 4.098 -11.43 -17.156 1 97.69 229 SER A CA 1
ATOM 1775 C C . SER A 1 229 ? 2.855 -10.812 -17.781 1 97.69 229 SER A C 1
ATOM 1777 O O . SER A 1 229 ? 1.73 -11.117 -17.391 1 97.69 229 SER A O 1
ATOM 1779 N N . MET A 1 230 ? 3.045 -10.023 -18.766 1 95.88 230 MET A N 1
ATOM 1780 C CA . MET A 1 230 ? 1.936 -9.305 -19.391 1 95.88 230 MET A CA 1
ATOM 1781 C C . MET A 1 230 ? 1.021 -10.273 -20.141 1 95.88 230 MET A C 1
ATOM 1783 O O . MET A 1 230 ? -0.202 -10.117 -20.125 1 95.88 230 MET A O 1
ATOM 1787 N N . CYS A 1 231 ? 1.606 -11.188 -20.828 1 93.25 231 CYS A N 1
ATOM 1788 C CA . CYS A 1 231 ? 0.776 -12.078 -21.625 1 93.25 231 CYS A CA 1
ATOM 1789 C C . CYS A 1 231 ? -0.115 -12.945 -20.75 1 93.25 231 CYS A C 1
ATOM 1791 O O . CYS A 1 231 ? -1.294 -13.133 -21.047 1 93.25 231 CYS A O 1
ATOM 1793 N N . VAL A 1 232 ? 0.419 -13.445 -19.656 1 97.38 232 VAL A N 1
ATOM 1794 C CA . VAL A 1 232 ? -0.386 -14.297 -18.781 1 97.38 232 VAL A CA 1
ATOM 1795 C C . VAL A 1 232 ? -1.408 -13.445 -18.031 1 97.38 232 VAL A C 1
ATOM 1797 O O . VAL A 1 232 ? -2.547 -13.875 -17.828 1 97.38 232 VAL A O 1
ATOM 1800 N N . ARG A 1 233 ? -1.062 -12.227 -17.547 1 98.38 233 ARG A N 1
ATOM 1801 C CA . ARG A 1 233 ? -2.008 -11.328 -16.906 1 98.38 233 ARG A CA 1
ATOM 1802 C C . ARG A 1 233 ? -3.148 -10.953 -17.844 1 98.38 233 ARG A C 1
ATOM 1804 O O . ARG A 1 233 ? -4.309 -10.891 -17.422 1 98.38 233 ARG A O 1
ATOM 1811 N N . LYS A 1 234 ? -2.766 -10.711 -19.047 1 96.81 234 LYS A N 1
ATOM 1812 C CA . LYS A 1 234 ? -3.787 -10.414 -20.047 1 96.81 234 LYS A CA 1
ATOM 1813 C C . LYS A 1 234 ? -4.746 -11.586 -20.219 1 96.81 234 LYS A C 1
ATOM 1815 O O . LYS A 1 234 ? -5.957 -11.398 -20.328 1 96.81 234 LYS A O 1
ATOM 1820 N N . ALA A 1 235 ? -4.199 -12.789 -20.297 1 96.38 235 ALA A N 1
ATOM 1821 C CA . ALA A 1 235 ? -5.023 -13.984 -20.422 1 96.38 235 ALA A CA 1
ATOM 1822 C C . ALA A 1 235 ? -5.98 -14.117 -19.234 1 96.38 235 ALA A C 1
ATOM 1824 O O . ALA A 1 235 ? -7.172 -14.375 -19.422 1 96.38 235 ALA A O 1
ATOM 1825 N N . VAL A 1 236 ? -5.477 -13.914 -18.047 1 98.31 236 VAL A N 1
ATOM 1826 C CA . VAL A 1 236 ? -6.297 -14.008 -16.844 1 98.31 236 VAL A CA 1
ATOM 1827 C C . VAL A 1 236 ? -7.387 -12.938 -16.875 1 98.31 236 VAL A C 1
ATOM 1829 O O . VAL A 1 236 ? -8.539 -13.211 -16.531 1 98.31 236 VAL A O 1
ATOM 1832 N N . ASN A 1 237 ? -6.992 -11.758 -17.266 1 98.38 237 ASN A N 1
ATOM 1833 C CA . ASN A 1 237 ? -7.953 -10.664 -17.359 1 98.38 237 ASN A CA 1
ATOM 1834 C C . ASN A 1 237 ? -9.047 -10.961 -18.375 1 98.38 237 ASN A C 1
ATOM 1836 O O . ASN A 1 237 ? -10.219 -10.656 -18.141 1 98.38 237 ASN A O 1
ATOM 1840 N N . GLU A 1 238 ? -8.656 -11.508 -19.516 1 97.38 238 GLU A N 1
ATOM 1841 C CA . GLU A 1 238 ? -9.633 -11.914 -20.531 1 97.38 238 GLU A CA 1
ATOM 1842 C C . GLU A 1 238 ? -10.555 -13.008 -19.984 1 97.38 238 GLU A C 1
ATOM 1844 O O . GLU A 1 238 ? -11.766 -12.984 -20.234 1 97.38 238 GLU A O 1
ATOM 1849 N N . MET A 1 239 ? -10.008 -13.914 -19.312 1 97.69 239 MET A N 1
ATOM 1850 C CA . MET A 1 239 ? -10.797 -14.977 -18.719 1 97.69 239 MET A CA 1
ATOM 1851 C C . MET A 1 239 ? -11.781 -14.414 -17.688 1 97.69 239 MET A C 1
ATOM 1853 O O . MET A 1 239 ? -12.93 -14.859 -17.609 1 97.69 239 MET A O 1
ATOM 1857 N N . LEU A 1 240 ? -11.352 -13.453 -16.891 1 98.38 240 LEU A N 1
ATOM 1858 C CA . LEU A 1 240 ? -12.242 -12.789 -15.938 1 98.38 240 LEU A CA 1
ATOM 1859 C C . LEU A 1 240 ? -13.445 -12.188 -16.656 1 98.38 240 LEU A C 1
ATOM 1861 O O . LEU A 1 240 ? -14.578 -12.281 -16.172 1 98.38 240 LEU A O 1
ATOM 1865 N N . GLY A 1 241 ? -13.164 -11.523 -17.812 1 98.06 241 GLY A N 1
ATOM 1866 C CA . GLY A 1 241 ? -14.258 -10.984 -18.609 1 98.06 241 GLY A CA 1
ATOM 1867 C C . GLY A 1 241 ? -15.234 -12.047 -19.078 1 98.06 241 GLY A C 1
ATOM 1868 O O . GLY A 1 241 ? -16.453 -11.875 -18.953 1 98.06 241 GLY A O 1
ATOM 1869 N N . SER A 1 242 ? -14.695 -13.164 -19.562 1 97.44 242 SER A N 1
ATOM 1870 C CA . SER A 1 242 ? -15.531 -14.266 -20.031 1 97.44 242 SER A CA 1
ATOM 1871 C C . SER A 1 242 ? -16.328 -14.883 -18.906 1 97.44 242 SER A C 1
ATOM 1873 O O . SER A 1 242 ? -17.516 -15.188 -19.062 1 97.44 242 SER A O 1
ATOM 1875 N N . LEU A 1 243 ? -15.695 -15.102 -17.812 1 97.62 243 LEU A N 1
ATOM 1876 C CA . LEU A 1 243 ? -16.359 -15.664 -16.641 1 97.62 243 LEU A CA 1
ATOM 1877 C C . LEU A 1 243 ? -17.516 -14.766 -16.188 1 97.62 243 LEU A C 1
ATOM 1879 O O . LEU A 1 243 ? -18.594 -15.258 -15.867 1 97.62 243 LEU A O 1
ATOM 1883 N N . ALA A 1 244 ? -17.234 -13.492 -16.109 1 97.94 244 ALA A N 1
ATOM 1884 C CA . ALA A 1 244 ? -18.25 -12.531 -15.711 1 97.94 244 ALA A CA 1
ATOM 1885 C C . ALA A 1 244 ? -19.438 -12.547 -16.672 1 97.94 244 ALA A C 1
ATOM 1887 O O . ALA A 1 244 ? -20.594 -12.547 -16.25 1 97.94 244 ALA A O 1
ATOM 1888 N N . GLU A 1 245 ? -19.141 -12.57 -17.969 1 97.62 245 GLU A N 1
ATOM 1889 C CA . GLU A 1 245 ? -20.188 -12.617 -18.984 1 97.62 245 GLU A CA 1
ATOM 1890 C C . GLU A 1 245 ? -21.031 -13.875 -18.844 1 97.62 245 GLU A C 1
ATOM 1892 O O . GLU A 1 245 ? -22.25 -13.812 -18.906 1 97.62 245 GLU A O 1
ATOM 1897 N N . ASP A 1 246 ? -20.406 -14.969 -18.703 1 96.19 246 ASP A N 1
ATOM 1898 C CA . ASP A 1 246 ? -21.094 -16.25 -18.562 1 96.19 246 ASP A CA 1
ATOM 1899 C C . ASP A 1 246 ? -22.016 -16.25 -17.344 1 96.19 246 ASP A C 1
ATOM 1901 O O . ASP A 1 246 ? -23.094 -16.859 -17.375 1 96.19 246 ASP A O 1
ATOM 1905 N N . ALA A 1 247 ? -21.562 -15.617 -16.297 1 96.38 247 ALA A N 1
ATOM 1906 C CA . ALA A 1 247 ? -22.328 -15.609 -15.047 1 96.38 247 ALA A CA 1
ATOM 1907 C C . ALA A 1 247 ? -23.328 -14.469 -15.023 1 96.38 247 ALA A C 1
ATOM 1909 O O . ALA A 1 247 ? -24.172 -14.383 -14.125 1 96.38 247 ALA A O 1
ATOM 1910 N N . GLY A 1 248 ? -23.25 -13.562 -15.953 1 96.44 248 GLY A N 1
ATOM 1911 C CA . GLY A 1 248 ? -24.141 -12.422 -16.016 1 96.44 248 GLY A CA 1
ATOM 1912 C C . GLY A 1 248 ? -23.859 -11.391 -14.938 1 96.44 248 GLY A C 1
ATOM 1913 O O . GLY A 1 248 ? -24.797 -10.844 -14.336 1 96.44 248 GLY A O 1
ATOM 1914 N N . ILE A 1 249 ? -22.594 -11.195 -14.578 1 97.12 249 ILE A N 1
ATOM 1915 C CA . ILE A 1 249 ? -22.234 -10.203 -13.578 1 97.12 249 ILE A CA 1
ATOM 1916 C C . ILE A 1 249 ? -21.281 -9.18 -14.188 1 97.12 249 ILE A C 1
ATOM 1918 O O . ILE A 1 249 ? -20.797 -9.367 -15.305 1 97.12 249 ILE A O 1
ATOM 1922 N N . ARG A 1 250 ? -21.047 -8.086 -13.477 1 96.62 250 ARG A N 1
ATOM 1923 C CA . ARG A 1 250 ? -20.016 -7.117 -13.859 1 96.62 250 ARG A CA 1
ATOM 1924 C C . ARG A 1 250 ? -18.672 -7.488 -13.266 1 96.62 250 ARG A C 1
ATOM 1926 O O . ARG A 1 250 ? -18.594 -7.977 -12.133 1 96.62 250 ARG A O 1
ATOM 1933 N N . ARG A 1 251 ? -17.609 -7.176 -13.945 1 97.81 251 ARG A N 1
ATOM 1934 C CA . ARG A 1 251 ? -16.25 -7.434 -13.453 1 97.81 251 ARG A CA 1
ATOM 1935 C C . ARG A 1 251 ? -16 -6.719 -12.125 1 97.81 251 ARG A C 1
ATOM 1937 O O . ARG A 1 251 ? -15.273 -7.223 -11.273 1 97.81 251 ARG A O 1
ATOM 1944 N N . GLU A 1 252 ? -16.641 -5.574 -11.953 1 97.5 252 GLU A N 1
ATOM 1945 C CA . GLU A 1 252 ? -16.484 -4.77 -10.742 1 97.5 252 GLU A CA 1
ATOM 1946 C C . GLU A 1 252 ? -17.125 -5.449 -9.539 1 97.5 252 GLU A C 1
ATOM 1948 O O . GLU A 1 252 ? -16.906 -5.043 -8.398 1 97.5 252 GLU A O 1
ATOM 1953 N N . ASP A 1 253 ? -17.844 -6.574 -9.797 1 98.06 253 ASP A N 1
ATOM 1954 C CA . ASP A 1 253 ? -18.453 -7.328 -8.711 1 98.06 253 ASP A CA 1
ATOM 1955 C C . ASP A 1 253 ? -17.484 -8.344 -8.117 1 98.06 253 ASP A C 1
ATOM 1957 O O . ASP A 1 253 ? -17.797 -9.008 -7.133 1 98.06 253 ASP A O 1
ATOM 1961 N N . VAL A 1 254 ? -16.312 -8.438 -8.711 1 98.81 254 VAL A N 1
ATOM 1962 C CA . VAL A 1 254 ? -15.289 -9.352 -8.195 1 98.81 254 VAL A CA 1
ATOM 1963 C C . VAL A 1 254 ? -14.375 -8.609 -7.219 1 98.81 254 VAL A C 1
ATOM 1965 O O . VAL A 1 254 ? -13.695 -7.656 -7.594 1 98.81 254 VAL A O 1
ATOM 1968 N N . PHE A 1 255 ? -14.297 -9.148 -5.98 1 98.75 255 PHE A N 1
ATOM 1969 C CA . PHE A 1 255 ? -13.633 -8.383 -4.93 1 98.75 255 PHE A CA 1
ATOM 1970 C C . PHE A 1 255 ? -12.336 -9.055 -4.508 1 98.75 255 PHE A C 1
ATOM 1972 O O . PHE A 1 255 ? -11.477 -8.43 -3.885 1 98.75 255 PHE A O 1
ATOM 1979 N N . GLN A 1 256 ? -12.211 -10.32 -4.711 1 98.88 256 GLN A N 1
ATOM 1980 C CA . GLN A 1 256 ? -10.984 -11.055 -4.41 1 98.88 256 GLN A CA 1
ATOM 1981 C C . GLN A 1 256 ? -10.656 -12.055 -5.516 1 98.88 256 GLN A C 1
ATOM 1983 O O . GLN A 1 256 ? -11.555 -12.688 -6.07 1 98.88 256 GLN A O 1
ATOM 1988 N N . VAL A 1 257 ? -9.43 -12.094 -5.871 1 98.94 257 VAL A N 1
ATOM 1989 C CA . VAL A 1 257 ? -8.898 -13.055 -6.836 1 98.94 257 VAL A CA 1
ATOM 1990 C C . VAL A 1 257 ? -7.77 -13.859 -6.199 1 98.94 257 VAL A C 1
ATOM 1992 O O . VAL A 1 257 ? -6.805 -13.289 -5.684 1 98.94 257 VAL A O 1
ATOM 1995 N N . CYS A 1 258 ? -7.914 -15.148 -6.184 1 98.88 258 CYS A N 1
ATOM 1996 C CA . CYS A 1 258 ? -6.859 -16.016 -5.684 1 98.88 258 CYS A CA 1
ATOM 1997 C C . CYS A 1 258 ? -6.156 -16.734 -6.836 1 98.88 258 CYS A C 1
ATOM 1999 O O . CYS A 1 258 ? -6.805 -17.281 -7.723 1 98.88 258 CYS A O 1
ATOM 2001 N N . VAL A 1 259 ? -4.871 -16.688 -6.836 1 98.75 259 VAL A N 1
ATOM 2002 C CA . VAL A 1 259 ? -4.094 -17.312 -7.898 1 98.75 259 VAL A CA 1
ATOM 2003 C C . VAL A 1 259 ? -3.105 -18.312 -7.301 1 98.75 259 VAL A C 1
ATOM 2005 O O . VAL A 1 259 ? -2.426 -18.016 -6.316 1 98.75 259 VAL A O 1
ATOM 2008 N N . VAL A 1 260 ? -3.062 -19.484 -7.895 1 98.38 260 VAL A N 1
ATOM 2009 C CA . VAL A 1 260 ? -2.045 -20.484 -7.57 1 98.38 260 VAL A CA 1
ATOM 2010 C C . VAL A 1 260 ? -1.312 -20.906 -8.844 1 98.38 260 VAL A C 1
ATOM 2012 O O . VAL A 1 260 ? -1.82 -20.719 -9.953 1 98.38 260 VAL A O 1
ATOM 2015 N N . GLY A 1 261 ? -0.185 -21.422 -8.719 1 96.81 261 GLY A N 1
ATOM 2016 C CA . GLY A 1 261 ? 0.696 -21.938 -9.75 1 96.81 261 GLY A CA 1
ATOM 2017 C C . GLY A 1 261 ? 2.023 -22.438 -9.211 1 96.81 261 GLY A C 1
ATOM 2018 O O . GLY A 1 261 ? 2.342 -22.219 -8.039 1 96.81 261 GLY A O 1
ATOM 2019 N N . ASN A 1 262 ? 2.682 -23.219 -10.047 1 94.88 262 ASN A N 1
ATOM 2020 C CA . ASN A 1 262 ? 4.016 -23.578 -9.578 1 94.88 262 ASN A CA 1
ATOM 2021 C C . ASN A 1 262 ? 4.883 -22.344 -9.359 1 94.88 262 ASN A C 1
ATOM 2023 O O . ASN A 1 262 ? 4.504 -21.234 -9.758 1 94.88 262 ASN A O 1
ATOM 2027 N N . THR A 1 263 ? 6 -22.484 -8.75 1 96.12 263 THR A N 1
ATOM 2028 C CA . THR A 1 263 ? 6.812 -21.359 -8.305 1 96.12 263 THR A CA 1
ATOM 2029 C C . THR A 1 263 ? 7.176 -20.453 -9.477 1 96.12 263 THR A C 1
ATOM 2031 O O . THR A 1 263 ? 7.152 -19.219 -9.359 1 96.12 263 THR A O 1
ATOM 2034 N N . CYS A 1 264 ? 7.52 -21.047 -10.594 1 95.56 264 CYS A N 1
ATOM 2035 C CA . CYS A 1 264 ? 7.898 -20.25 -11.758 1 95.56 264 CYS A CA 1
ATOM 2036 C C . CYS A 1 264 ? 6.715 -19.438 -12.273 1 95.56 264 CYS A C 1
ATOM 2038 O O . CYS A 1 264 ? 6.848 -18.25 -12.539 1 95.56 264 CYS A O 1
ATOM 2040 N N . MET A 1 265 ? 5.566 -20.047 -12.43 1 96.75 265 MET A N 1
ATOM 2041 C CA . MET A 1 265 ? 4.363 -19.344 -12.867 1 96.75 265 MET A CA 1
ATOM 2042 C C . MET A 1 265 ? 3.982 -18.25 -11.875 1 96.75 265 MET A C 1
ATOM 2044 O O . MET A 1 265 ? 3.578 -17.156 -12.273 1 96.75 265 MET A O 1
ATOM 2048 N N . HIS A 1 266 ? 4.094 -18.609 -10.609 1 97.94 266 HIS A N 1
ATOM 2049 C CA . HIS A 1 266 ? 3.861 -17.656 -9.531 1 97.94 266 HIS A CA 1
ATOM 2050 C C . HIS A 1 266 ? 4.723 -16.406 -9.703 1 97.94 266 HIS A C 1
ATOM 2052 O O . HIS A 1 266 ? 4.211 -15.289 -9.688 1 97.94 266 HIS A O 1
ATOM 2058 N N . HIS A 1 267 ? 6.02 -16.578 -9.914 1 98 267 HIS A N 1
ATOM 2059 C CA . HIS A 1 267 ? 6.98 -15.492 -10.023 1 98 267 HIS A CA 1
ATOM 2060 C C . HIS A 1 267 ? 6.766 -14.695 -11.312 1 98 267 HIS A C 1
ATOM 2062 O O . HIS A 1 267 ? 6.754 -13.469 -11.289 1 98 267 HIS A O 1
ATOM 2068 N N . LEU A 1 268 ? 6.527 -15.406 -12.383 1 97.5 268 LEU A N 1
ATOM 2069 C CA . LEU A 1 268 ? 6.355 -14.734 -13.672 1 97.5 268 LEU A CA 1
ATOM 2070 C C . LEU A 1 268 ? 5.074 -13.914 -13.688 1 97.5 268 LEU A C 1
ATOM 2072 O O . LEU A 1 268 ? 5.047 -12.812 -14.25 1 97.5 268 LEU A O 1
ATOM 2076 N N . PHE A 1 269 ? 4.047 -14.469 -13.109 1 98.31 269 PHE A N 1
ATOM 2077 C CA . PHE A 1 269 ? 2.811 -13.703 -13.016 1 98.31 269 PHE A CA 1
ATOM 2078 C C . PHE A 1 269 ? 3.045 -12.375 -12.297 1 98.31 269 PHE A C 1
ATOM 2080 O O . PHE A 1 269 ? 2.51 -11.344 -12.703 1 98.31 269 PHE A O 1
ATOM 2087 N N . LEU A 1 270 ? 3.846 -12.414 -11.266 1 98.44 270 LEU A N 1
ATOM 2088 C CA . LEU A 1 270 ? 4.086 -11.25 -10.414 1 98.44 270 LEU A CA 1
ATOM 2089 C C . LEU A 1 270 ? 5.207 -10.383 -10.977 1 98.44 270 LEU A C 1
ATOM 2091 O O . LEU A 1 270 ? 5.5 -9.312 -10.445 1 98.44 270 LEU A O 1
ATOM 2095 N N . GLY A 1 271 ? 5.859 -10.836 -12 1 97.81 271 GLY A N 1
ATOM 2096 C CA . GLY A 1 271 ? 6.961 -10.102 -12.602 1 97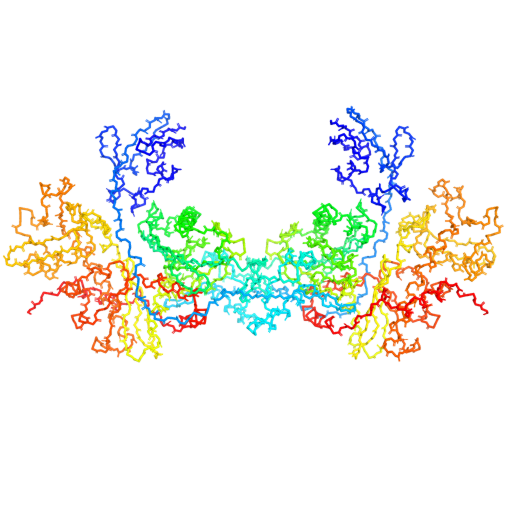.81 271 GLY A CA 1
ATOM 2097 C C . GLY A 1 271 ? 8.258 -10.219 -11.812 1 97.81 271 GLY A C 1
ATOM 2098 O O . GLY A 1 271 ? 9.109 -9.328 -11.875 1 97.81 271 GLY A O 1
ATOM 2099 N N . ILE A 1 272 ? 8.438 -11.227 -11.016 1 97.75 272 ILE A N 1
ATOM 2100 C CA . ILE A 1 272 ? 9.633 -11.492 -10.234 1 97.75 272 ILE A CA 1
ATOM 2101 C C . ILE A 1 272 ? 10.664 -12.227 -11.094 1 97.75 272 ILE A C 1
ATOM 2103 O O . ILE A 1 272 ? 10.328 -13.203 -11.766 1 97.75 272 ILE A O 1
ATOM 2107 N N . SER A 1 273 ? 11.836 -11.789 -11.07 1 95.62 273 SER A N 1
ATOM 2108 C CA . SER A 1 273 ? 12.891 -12.469 -11.812 1 95.62 273 SER A CA 1
ATOM 2109 C C . SER A 1 273 ? 13.039 -13.914 -11.344 1 95.62 273 SER A C 1
ATOM 2111 O O . SER A 1 273 ? 13.125 -14.188 -10.148 1 95.62 273 SER A O 1
ATOM 2113 N N . PRO A 1 274 ? 13.07 -14.805 -12.289 1 94.56 274 PRO A N 1
ATOM 2114 C CA . PRO A 1 274 ? 13.211 -16.219 -11.914 1 94.56 274 PRO A CA 1
ATOM 2115 C C . PRO A 1 274 ? 14.664 -16.656 -11.773 1 94.56 274 PRO A C 1
ATOM 2117 O O . PRO A 1 274 ? 14.961 -17.844 -11.805 1 94.56 274 PRO A O 1
ATOM 2120 N N . ALA A 1 275 ? 15.555 -15.75 -11.664 1 92.94 275 ALA A N 1
ATOM 2121 C CA . ALA A 1 275 ? 16.984 -16.047 -11.625 1 92.94 275 ALA A CA 1
ATOM 2122 C C . ALA A 1 275 ? 17.312 -17.078 -10.547 1 92.94 275 ALA A C 1
ATOM 2124 O O . ALA A 1 275 ? 18.078 -18 -10.781 1 92.94 275 ALA A O 1
ATOM 2125 N N . SER A 1 276 ? 16.734 -16.953 -9.422 1 91.5 276 SER A N 1
ATOM 2126 C CA . SER A 1 276 ? 17.031 -17.844 -8.312 1 91.5 276 SER A CA 1
ATOM 2127 C C . SER A 1 276 ? 16.469 -19.25 -8.555 1 91.5 276 SER A C 1
ATOM 2129 O O . SER A 1 276 ? 16.891 -20.219 -7.918 1 91.5 276 SER A O 1
ATOM 2131 N N . LEU A 1 277 ? 15.602 -19.391 -9.523 1 91.06 277 LEU A N 1
ATOM 2132 C CA . LEU A 1 277 ? 14.969 -20.688 -9.805 1 91.06 277 LEU A CA 1
ATOM 2133 C C . LEU A 1 277 ? 15.773 -21.469 -10.836 1 91.06 277 LEU A C 1
ATOM 2135 O O . LEU A 1 277 ? 15.609 -22.688 -10.969 1 91.06 277 LEU A O 1
ATOM 2139 N N . VAL A 1 278 ? 16.609 -20.781 -11.609 1 88.44 278 VAL A N 1
ATOM 2140 C CA . VAL A 1 278 ? 17.266 -21.453 -12.711 1 88.44 278 VAL A CA 1
ATOM 2141 C C . VAL A 1 278 ? 18.688 -21.859 -12.297 1 88.44 278 VAL A C 1
ATOM 2143 O O . VAL A 1 278 ? 19.344 -22.656 -12.977 1 88.44 278 VAL A O 1
ATOM 2146 N N . HIS A 1 279 ? 19.062 -21.344 -11.203 1 84.25 279 HIS A N 1
ATOM 2147 C CA . HIS A 1 279 ? 20.391 -21.672 -10.703 1 84.25 279 HIS A CA 1
ATOM 2148 C C . HIS A 1 279 ? 20.297 -22.391 -9.359 1 84.25 279 HIS A C 1
ATOM 2150 O O . HIS A 1 279 ? 19.453 -22.047 -8.523 1 84.25 279 HIS A O 1
ATOM 2156 N N . ALA A 1 280 ? 21.109 -23.375 -9.289 1 83.62 280 ALA A N 1
ATOM 2157 C CA . ALA A 1 280 ? 21.156 -24.062 -8 1 83.62 280 ALA A CA 1
ATOM 2158 C C . ALA A 1 280 ? 21.422 -23.078 -6.859 1 83.62 280 ALA A C 1
ATOM 2160 O O . ALA A 1 280 ? 22.234 -22.156 -7.004 1 83.62 280 ALA A O 1
ATOM 2161 N N . PRO A 1 281 ? 20.781 -23.141 -5.688 1 88.31 281 PRO A N 1
ATOM 2162 C CA . PRO A 1 281 ? 20.016 -24.297 -5.246 1 88.31 281 PRO A CA 1
ATOM 2163 C C . PRO A 1 281 ? 18.516 -24.141 -5.527 1 88.31 281 PRO A C 1
ATOM 2165 O O . PRO A 1 281 ? 17.688 -24.641 -4.758 1 88.31 281 PRO A O 1
ATOM 2168 N N . TYR A 1 282 ? 18.078 -23.344 -6.469 1 89.19 282 TYR A N 1
ATOM 2169 C CA . TYR A 1 282 ? 16.75 -23.234 -7.035 1 89.19 282 TYR A CA 1
ATOM 2170 C C . TYR A 1 282 ? 15.742 -22.781 -5.98 1 89.19 282 TYR A C 1
ATOM 2172 O O . TYR A 1 282 ? 14.672 -23.375 -5.836 1 89.19 282 TYR A O 1
ATOM 2180 N N . THR A 1 283 ? 16.141 -21.828 -5.199 1 92.25 283 THR A N 1
ATOM 2181 C CA . THR A 1 283 ? 15.242 -21.312 -4.172 1 92.25 283 THR A CA 1
ATOM 2182 C C . THR A 1 283 ? 14.344 -20.219 -4.742 1 92.25 283 THR A C 1
ATOM 2184 O O . THR A 1 283 ? 14.734 -19.516 -5.68 1 92.25 283 THR A O 1
ATOM 2187 N N . PRO A 1 284 ? 13.133 -20.109 -4.164 1 95.56 284 PRO A N 1
ATOM 2188 C CA . PRO A 1 284 ? 12.281 -19.016 -4.625 1 95.56 284 PRO A CA 1
ATOM 2189 C C . PRO A 1 284 ? 12.789 -17.641 -4.18 1 95.56 284 PRO A C 1
ATOM 2191 O O . PRO A 1 284 ? 13.516 -17.547 -3.186 1 95.56 284 PRO A O 1
ATOM 2194 N N . ALA A 1 285 ? 12.445 -16.625 -4.988 1 96.75 285 ALA A N 1
ATOM 2195 C CA . ALA A 1 285 ? 12.719 -15.25 -4.555 1 96.75 285 ALA A CA 1
ATOM 2196 C C . ALA A 1 285 ? 11.82 -14.859 -3.387 1 96.75 285 ALA A C 1
ATOM 2198 O O . ALA A 1 285 ? 12.273 -14.211 -2.439 1 96.75 285 ALA A O 1
ATOM 2199 N N . VAL A 1 286 ? 10.57 -15.258 -3.463 1 97 286 VAL A N 1
ATOM 2200 C CA . VAL A 1 286 ? 9.562 -15.055 -2.432 1 97 286 VAL A CA 1
ATOM 2201 C C . VAL A 1 286 ? 8.734 -16.328 -2.252 1 97 286 VAL A C 1
ATOM 2203 O O . VAL A 1 286 ? 8.453 -17.031 -3.225 1 97 286 VAL A O 1
ATOM 2206 N N . SER A 1 287 ? 8.352 -16.594 -1.008 1 96.5 287 SER A N 1
ATOM 2207 C CA . SER A 1 287 ? 7.574 -17.812 -0.781 1 96.5 287 SER A CA 1
ATOM 2208 C C . SER A 1 287 ? 6.336 -17.516 0.06 1 96.5 287 SER A C 1
ATOM 2210 O O . SER A 1 287 ? 5.438 -18.359 0.153 1 96.5 287 SER A O 1
ATOM 2212 N N . GLU A 1 288 ? 6.227 -16.391 0.665 1 94.69 288 GLU A N 1
ATOM 2213 C CA . GLU A 1 288 ? 5.145 -16.062 1.588 1 94.69 288 GLU A CA 1
ATOM 2214 C C . GLU A 1 288 ? 3.838 -15.82 0.839 1 94.69 288 GLU A C 1
ATOM 2216 O O . GLU A 1 288 ? 3.852 -15.461 -0.341 1 94.69 288 GLU A O 1
ATOM 2221 N N . ARG A 1 289 ? 2.777 -16.062 1.583 1 97.31 289 ARG A N 1
ATOM 2222 C CA . ARG A 1 289 ? 1.485 -15.641 1.052 1 97.31 289 ARG A CA 1
ATOM 2223 C C . ARG A 1 289 ? 1.441 -14.133 0.849 1 97.31 289 ARG A C 1
ATOM 2225 O O . ARG A 1 289 ? 1.955 -13.375 1.676 1 97.31 289 ARG A O 1
ATOM 2232 N N . LEU A 1 290 ? 0.873 -13.727 -0.254 1 97.81 290 LEU A N 1
ATOM 2233 C CA . LEU A 1 290 ? 0.809 -12.305 -0.573 1 97.81 290 LEU A CA 1
ATOM 2234 C C . LEU A 1 290 ? -0.637 -11.852 -0.735 1 97.81 290 LEU A C 1
ATOM 2236 O O . LEU A 1 290 ? -1.477 -12.602 -1.236 1 97.81 290 LEU A O 1
ATOM 2240 N N . VAL A 1 291 ? -0.978 -10.781 -0.233 1 97.69 291 VAL A N 1
ATOM 2241 C CA . VAL A 1 291 ? -2.215 -10.062 -0.513 1 97.69 291 VAL A CA 1
ATOM 2242 C C . VAL A 1 291 ? -1.896 -8.719 -1.17 1 97.69 291 VAL A C 1
ATOM 2244 O O . VAL A 1 291 ? -1.342 -7.824 -0.528 1 97.69 291 VAL A O 1
ATOM 2247 N N . LEU A 1 292 ? -2.219 -8.578 -2.432 1 98.06 292 LEU A N 1
ATOM 2248 C CA . LEU A 1 292 ? -1.837 -7.445 -3.268 1 98.06 292 LEU A CA 1
ATOM 2249 C C . LEU A 1 292 ? -3.068 -6.754 -3.84 1 98.06 292 LEU A C 1
ATOM 2251 O O . LEU A 1 292 ? -4.195 -7.219 -3.646 1 98.06 292 LEU A O 1
ATOM 2255 N N . ASN A 1 293 ? -2.855 -5.629 -4.484 1 97.31 293 ASN A N 1
ATOM 2256 C CA . ASN A 1 293 ? -3.92 -4.969 -5.23 1 97.31 293 ASN A CA 1
ATOM 2257 C C . ASN A 1 293 ? -4.066 -5.551 -6.633 1 97.31 293 ASN A C 1
ATOM 2259 O O . ASN A 1 293 ? -3.146 -5.465 -7.449 1 97.31 293 ASN A O 1
ATOM 2263 N N . ALA A 1 294 ? -5.266 -6.07 -6.906 1 98.5 294 ALA A N 1
ATOM 2264 C CA . ALA A 1 294 ? -5.48 -6.762 -8.172 1 98.5 294 ALA A CA 1
ATOM 2265 C C . ALA A 1 294 ? -5.223 -5.828 -9.359 1 98.5 294 ALA A C 1
ATOM 2267 O O . ALA A 1 294 ? -4.633 -6.238 -10.359 1 98.5 294 ALA A O 1
ATOM 2268 N N . GLY A 1 295 ? -5.543 -4.613 -9.219 1 97.94 295 GLY A N 1
ATOM 2269 C CA . GLY A 1 295 ? -5.387 -3.648 -10.297 1 97.94 295 GLY A CA 1
ATOM 2270 C C . GLY A 1 295 ? -3.939 -3.432 -10.695 1 97.94 295 GLY A C 1
ATOM 2271 O O . GLY A 1 295 ? -3.646 -3.174 -11.867 1 97.94 295 GLY A O 1
ATOM 2272 N N . ASP A 1 296 ? -3.053 -3.512 -9.75 1 96.88 296 ASP A N 1
ATOM 2273 C CA . ASP A 1 296 ? -1.631 -3.303 -10.016 1 96.88 296 ASP A CA 1
ATOM 2274 C C . ASP A 1 296 ? -1.078 -4.383 -10.938 1 96.88 296 ASP A C 1
ATOM 2276 O O . ASP A 1 296 ? 0.006 -4.23 -11.508 1 96.88 296 ASP A O 1
ATOM 2280 N N . TYR A 1 297 ? -1.808 -5.41 -11.156 1 97.94 297 TYR A N 1
ATOM 2281 C CA . TYR A 1 297 ? -1.343 -6.523 -11.977 1 97.94 297 TYR A CA 1
ATOM 2282 C C . TYR A 1 297 ? -2.246 -6.723 -13.188 1 97.94 297 TYR A C 1
ATOM 2284 O O . TYR A 1 297 ? -2.365 -7.836 -13.711 1 97.94 297 TYR A O 1
ATOM 2292 N N . GLY A 1 298 ? -2.98 -5.66 -13.516 1 96.06 298 GLY A N 1
ATOM 2293 C CA . GLY A 1 298 ? -3.695 -5.59 -14.781 1 96.06 298 GLY A CA 1
ATOM 2294 C C . GLY A 1 298 ? -5.047 -6.277 -14.742 1 96.06 298 GLY A C 1
ATOM 2295 O O . GLY A 1 298 ? -5.652 -6.531 -15.781 1 96.06 298 GLY A O 1
ATOM 2296 N N . LEU A 1 299 ? -5.539 -6.637 -13.57 1 98.44 299 LEU A N 1
ATOM 2297 C CA . LEU A 1 299 ? -6.844 -7.281 -13.477 1 98.44 299 LEU A CA 1
ATOM 2298 C C . LEU A 1 299 ? -7.953 -6.242 -13.344 1 98.44 299 LEU A C 1
ATOM 2300 O O . LEU A 1 299 ? -7.957 -5.445 -12.406 1 98.44 299 LEU A O 1
ATOM 2304 N N . ALA A 1 300 ? -8.812 -6.23 -14.328 1 98 300 ALA A N 1
ATOM 2305 C CA . ALA A 1 300 ? -9.914 -5.27 -14.359 1 98 300 ALA A CA 1
ATOM 2306 C C . ALA A 1 300 ? -11.109 -5.777 -13.562 1 98 300 ALA A C 1
ATOM 2308 O O . ALA A 1 300 ? -12.102 -6.223 -14.148 1 98 300 ALA A O 1
ATOM 2309 N N . VAL A 1 301 ? -11 -5.715 -12.289 1 98.38 301 VAL A N 1
ATOM 2310 C CA . VAL A 1 301 ? -12.062 -6.07 -11.352 1 98.38 301 VAL A CA 1
ATOM 2311 C C . VAL A 1 301 ? -12.391 -4.871 -10.469 1 98.38 301 VAL A C 1
ATOM 2313 O O . VAL A 1 301 ? -12.266 -3.721 -10.898 1 98.38 301 VAL A O 1
ATOM 2316 N N . GLN A 1 302 ? -12.953 -5.137 -9.281 1 97.94 302 GLN A N 1
ATOM 2317 C CA . GLN A 1 302 ? -13.227 -4.035 -8.367 1 97.94 302 GLN A CA 1
ATOM 2318 C C . GLN A 1 302 ? -11.953 -3.254 -8.047 1 97.94 302 GLN A C 1
ATOM 2320 O O . GLN A 1 302 ? -10.875 -3.838 -7.918 1 97.94 302 GLN A O 1
ATOM 2325 N N . LYS A 1 303 ? -12.055 -1.987 -7.996 1 96.31 303 LYS A N 1
ATOM 2326 C CA . LYS A 1 303 ? -10.93 -1.068 -7.914 1 96.31 303 LYS A CA 1
ATOM 2327 C C . LYS A 1 303 ? -10.016 -1.419 -6.738 1 96.31 303 LYS A C 1
ATOM 2329 O O . LYS A 1 303 ? -8.797 -1.281 -6.828 1 96.31 303 LYS A O 1
ATOM 2334 N N . ARG A 1 304 ? -10.523 -1.85 -5.629 1 97.25 304 ARG A N 1
ATOM 2335 C CA . ARG A 1 304 ? -9.75 -2.158 -4.434 1 97.25 304 ARG A CA 1
ATOM 2336 C C . ARG A 1 304 ? -9.688 -3.662 -4.191 1 97.25 304 ARG A C 1
ATOM 2338 O O . ARG A 1 304 ? -9.422 -4.105 -3.074 1 97.25 304 ARG A O 1
ATOM 2345 N N . ALA A 1 305 ? -9.961 -4.422 -5.27 1 98.62 305 ALA A N 1
ATOM 2346 C CA . ALA A 1 305 ? -9.969 -5.879 -5.156 1 98.62 305 ALA A CA 1
ATOM 2347 C C . ALA A 1 305 ? -8.594 -6.406 -4.742 1 98.62 305 ALA A C 1
ATOM 2349 O O . ALA A 1 305 ? -7.566 -5.84 -5.125 1 98.62 305 ALA A O 1
ATOM 2350 N N . GLU A 1 306 ? -8.68 -7.453 -3.979 1 98.69 306 GLU A N 1
ATOM 2351 C CA . GLU A 1 306 ? -7.449 -8.07 -3.494 1 98.69 306 GLU A CA 1
ATOM 2352 C C . GLU A 1 306 ? -7.023 -9.234 -4.387 1 98.69 306 GLU A C 1
ATOM 2354 O O . GLU A 1 306 ? -7.867 -10 -4.863 1 98.69 306 GLU A O 1
ATOM 2359 N N . LEU A 1 307 ? -5.773 -9.266 -4.727 1 98.81 307 LEU A N 1
ATOM 2360 C CA . LEU A 1 307 ? -5.125 -10.422 -5.344 1 98.81 307 LEU A CA 1
ATOM 2361 C C . LEU A 1 307 ? -4.375 -11.242 -4.301 1 98.81 307 LEU A C 1
ATOM 2363 O O . LEU A 1 307 ? -3.41 -10.766 -3.703 1 98.81 307 LEU A O 1
ATOM 2367 N N . ILE A 1 308 ? -4.812 -12.438 -4.086 1 98.81 308 ILE A N 1
ATOM 2368 C CA . ILE A 1 308 ? -4.23 -13.32 -3.08 1 98.81 308 ILE A CA 1
ATOM 2369 C C . ILE A 1 308 ? -3.395 -14.398 -3.766 1 98.81 308 ILE A C 1
ATOM 2371 O O . ILE A 1 308 ? -3.91 -15.172 -4.578 1 98.81 308 ILE A O 1
ATOM 2375 N N . MET A 1 309 ? -2.133 -14.406 -3.488 1 98.75 309 MET A N 1
ATOM 2376 C CA . MET A 1 309 ? -1.231 -15.461 -3.934 1 98.75 309 MET A CA 1
ATOM 2377 C C . MET A 1 309 ? -0.949 -16.453 -2.805 1 98.75 309 MET A C 1
ATOM 2379 O O . MET A 1 309 ? -0.451 -16.062 -1.747 1 98.75 309 MET A O 1
ATOM 2383 N N . LEU A 1 310 ? -1.255 -17.672 -2.973 1 98.62 310 LEU A N 1
ATOM 2384 C CA . LEU A 1 310 ? -0.908 -18.641 -1.938 1 98.62 310 LEU A CA 1
ATOM 2385 C C . LEU A 1 310 ? 0.604 -18.828 -1.855 1 98.62 310 LEU A C 1
ATOM 2387 O O . LEU A 1 310 ? 1.334 -18.438 -2.768 1 98.62 310 LEU A O 1
ATOM 2391 N N . SER A 1 311 ? 1.063 -19.438 -0.834 1 97.94 311 SER A N 1
ATOM 2392 C CA . SER A 1 311 ? 2.486 -19.562 -0.537 1 97.94 311 SER A CA 1
ATOM 2393 C C . SER A 1 311 ? 3.146 -20.594 -1.448 1 97.94 311 SER A C 1
ATOM 2395 O O . SER A 1 311 ? 2.539 -21.609 -1.791 1 97.94 311 SER A O 1
ATOM 2397 N N . ASP A 1 312 ? 4.344 -20.25 -1.831 1 97 312 ASP A N 1
ATOM 2398 C CA . ASP A 1 312 ? 5.215 -21.266 -2.41 1 97 312 ASP A CA 1
ATOM 2399 C C . ASP A 1 312 ? 5.875 -22.109 -1.319 1 97 312 ASP A C 1
ATOM 2401 O O . ASP A 1 312 ? 6.23 -21.594 -0.26 1 97 312 ASP A O 1
ATOM 2405 N N . ILE A 1 313 ? 6.027 -23.344 -1.573 1 96.25 313 ILE A N 1
ATOM 2406 C CA . ILE A 1 313 ? 6.605 -24.219 -0.569 1 96.25 313 ILE A CA 1
ATOM 2407 C C . ILE A 1 313 ? 8.125 -24.281 -0.734 1 96.25 313 ILE A C 1
ATOM 2409 O O . ILE A 1 313 ? 8.859 -24.234 0.251 1 96.25 313 ILE A O 1
ATOM 2413 N N . ALA A 1 314 ? 8.625 -24.406 -1.968 1 93.5 314 ALA A N 1
ATOM 2414 C CA . ALA A 1 314 ? 10.047 -24.469 -2.312 1 93.5 314 ALA A CA 1
ATOM 2415 C C . ALA A 1 314 ? 10.281 -24.047 -3.762 1 93.5 314 ALA A C 1
ATOM 2417 O O . ALA A 1 314 ? 9.367 -23.562 -4.426 1 93.5 314 ALA A O 1
ATOM 2418 N N . GLY A 1 315 ? 11.461 -24.062 -4.293 1 88.88 315 GLY A N 1
ATOM 2419 C CA . GLY A 1 315 ? 11.828 -23.641 -5.637 1 88.88 315 GLY A CA 1
ATOM 2420 C C . GLY A 1 315 ? 10.992 -24.312 -6.715 1 88.88 315 GLY A C 1
ATOM 2421 O O . GLY A 1 315 ? 10.617 -23.672 -7.699 1 88.88 315 GLY A O 1
ATOM 2422 N N . TYR A 1 316 ? 10.578 -25.453 -6.645 1 88.62 316 TYR A N 1
ATOM 2423 C CA . TYR A 1 316 ? 9.797 -26.125 -7.672 1 88.62 316 TYR A CA 1
ATOM 2424 C C . TYR A 1 316 ? 8.594 -26.828 -7.066 1 88.62 316 TYR A C 1
ATOM 2426 O O . TYR A 1 316 ? 8.039 -27.75 -7.664 1 88.62 316 TYR A O 1
ATOM 2434 N N . VAL A 1 317 ? 8.289 -26.469 -5.949 1 95.5 317 VAL A N 1
ATOM 2435 C CA . VAL A 1 317 ? 7.027 -26.797 -5.301 1 95.5 317 VAL A CA 1
ATOM 2436 C C . VAL A 1 317 ? 6.262 -25.516 -4.969 1 95.5 317 VAL A C 1
ATOM 2438 O O . VAL A 1 317 ? 6.547 -24.859 -3.965 1 95.5 317 VAL A O 1
ATOM 2441 N N . GLY A 1 318 ? 5.324 -25.297 -5.738 1 96.38 318 GLY A N 1
ATOM 2442 C CA . GLY A 1 318 ? 4.773 -23.953 -5.738 1 96.38 318 GLY A CA 1
ATOM 2443 C C . GLY A 1 318 ? 3.449 -23.844 -5.004 1 96.38 318 GLY A C 1
ATOM 2444 O O . GLY A 1 318 ? 3.133 -24.688 -4.164 1 96.38 318 GLY A O 1
ATOM 2445 N N . ALA A 1 319 ? 2.76 -22.734 -5.277 1 98.12 319 ALA A N 1
ATOM 2446 C CA . ALA A 1 319 ? 1.47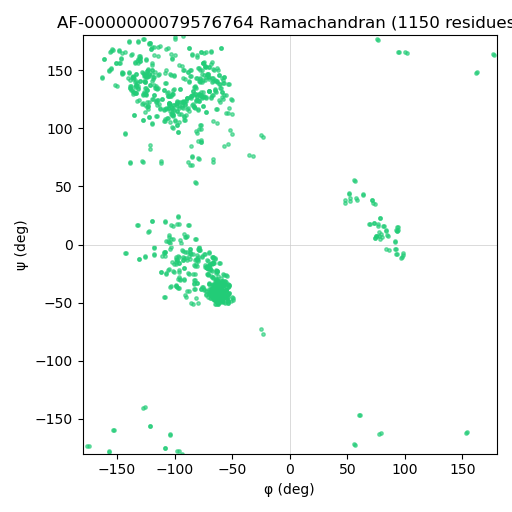1 -22.406 -4.672 1 98.12 319 ALA A CA 1
ATOM 2447 C C . ALA A 1 319 ? 0.385 -23.375 -5.148 1 98.12 319 ALA A C 1
ATOM 2449 O O . ALA A 1 319 ? -0.625 -23.562 -4.469 1 98.12 319 ALA A O 1
ATOM 2450 N N . ASP A 1 320 ? 0.58 -23.938 -6.406 1 96.94 320 ASP A N 1
ATOM 2451 C CA . ASP A 1 320 ? -0.37 -24.953 -6.863 1 96.94 320 ASP A CA 1
ATOM 2452 C C . ASP A 1 320 ? -0.387 -26.156 -5.926 1 96.94 320 ASP A C 1
ATOM 2454 O O . ASP A 1 320 ? -1.454 -26.688 -5.605 1 96.94 320 ASP A O 1
ATOM 2458 N N . THR A 1 321 ? 0.787 -26.562 -5.48 1 97.25 321 THR A N 1
ATOM 2459 C CA . THR A 1 321 ? 0.851 -27.656 -4.512 1 97.25 321 THR A CA 1
ATOM 2460 C C . THR A 1 321 ? 0.198 -27.25 -3.193 1 97.25 321 THR A C 1
ATOM 2462 O O . THR A 1 321 ? -0.47 -28.062 -2.549 1 97.25 321 THR A O 1
ATOM 2465 N N . CYS A 1 322 ? 0.436 -26 -2.803 1 97.94 322 CYS A N 1
ATOM 2466 C CA . CYS A 1 322 ? -0.274 -25.453 -1.65 1 97.94 322 CYS A CA 1
ATOM 2467 C C . CYS A 1 322 ? -1.782 -25.594 -1.823 1 97.94 322 CYS A C 1
ATOM 2469 O O . CYS A 1 322 ? -2.484 -25.984 -0.893 1 97.94 322 CYS A O 1
ATOM 2471 N N . GLY A 1 323 ? -2.271 -25.281 -2.984 1 97.44 323 GLY A N 1
ATOM 2472 C CA . GLY A 1 323 ? -3.68 -25.469 -3.303 1 97.44 323 GLY A CA 1
ATOM 2473 C C . GLY A 1 323 ? -4.125 -26.906 -3.221 1 97.44 323 GLY A C 1
ATOM 2474 O O . GLY A 1 323 ? -5.188 -27.203 -2.674 1 97.44 323 GLY A O 1
ATOM 2475 N N . CYS A 1 324 ? -3.314 -27.828 -3.758 1 96.75 324 CYS A N 1
ATOM 2476 C CA . CYS A 1 324 ? -3.635 -29.25 -3.68 1 96.75 324 CYS A CA 1
ATOM 2477 C C . CYS A 1 324 ? -3.793 -29.688 -2.23 1 96.75 324 CYS A C 1
ATOM 2479 O O . CYS A 1 324 ? -4.73 -30.422 -1.899 1 96.75 324 CYS A O 1
ATOM 2481 N N . LEU A 1 325 ? -2.889 -29.234 -1.416 1 97.5 325 LEU A N 1
ATOM 2482 C CA . LEU A 1 325 ? -2.928 -29.594 -0.003 1 97.5 325 LEU A CA 1
ATOM 2483 C C . LEU A 1 325 ? -4.188 -29.047 0.663 1 97.5 325 LEU A C 1
ATOM 2485 O O . LEU A 1 325 ? -4.773 -29.703 1.523 1 97.5 325 LEU A O 1
ATOM 2489 N N . LEU A 1 326 ? -4.531 -27.859 0.272 1 97.12 326 LEU A N 1
ATOM 2490 C CA . LEU A 1 326 ? -5.75 -27.25 0.799 1 97.12 326 LEU A CA 1
ATOM 2491 C C . LEU A 1 326 ? -6.98 -28.047 0.388 1 97.12 326 LEU A C 1
ATOM 2493 O O . LEU A 1 326 ? -7.945 -28.141 1.148 1 97.12 326 LEU A O 1
ATOM 2497 N N . ALA A 1 327 ? -6.973 -28.625 -0.788 1 96.19 327 ALA A N 1
ATOM 2498 C CA . ALA A 1 327 ? -8.094 -29.406 -1.314 1 96.19 327 ALA A CA 1
ATOM 2499 C C . ALA A 1 327 ? -8.164 -30.781 -0.66 1 96.19 327 ALA A C 1
ATOM 2501 O O . ALA A 1 327 ? -9.258 -31.281 -0.373 1 96.19 327 ALA A O 1
ATOM 2502 N N . ILE A 1 328 ? -7.012 -31.359 -0.392 1 95.81 328 ILE A N 1
ATOM 2503 C CA . ILE A 1 328 ? -6.965 -32.75 0.024 1 95.81 328 ILE A CA 1
ATOM 2504 C C . ILE A 1 328 ? -6.844 -32.844 1.544 1 95.81 328 ILE A C 1
ATOM 2506 O O . ILE A 1 328 ? -7.406 -33.719 2.17 1 95.81 328 ILE A O 1
ATOM 2510 N N . ARG A 1 329 ? -6.16 -31.953 2.17 1 96.06 329 ARG A N 1
ATOM 2511 C CA . ARG A 1 329 ? -5.918 -31.828 3.604 1 96.06 329 ARG A CA 1
ATOM 2512 C C . ARG A 1 329 ? -5.305 -33.125 4.164 1 96.06 329 ARG A C 1
ATOM 2514 O O . ARG A 1 329 ? -5.797 -33.656 5.152 1 96.06 329 ARG A O 1
ATOM 2521 N N . GLN A 1 330 ? -4.18 -33.5 3.543 1 96.06 330 GLN A N 1
ATOM 2522 C CA . GLN A 1 330 ? -3.432 -34.656 4.066 1 96.06 330 GLN A CA 1
ATOM 2523 C C . GLN A 1 330 ? -3.068 -34.438 5.535 1 96.06 330 GLN A C 1
ATOM 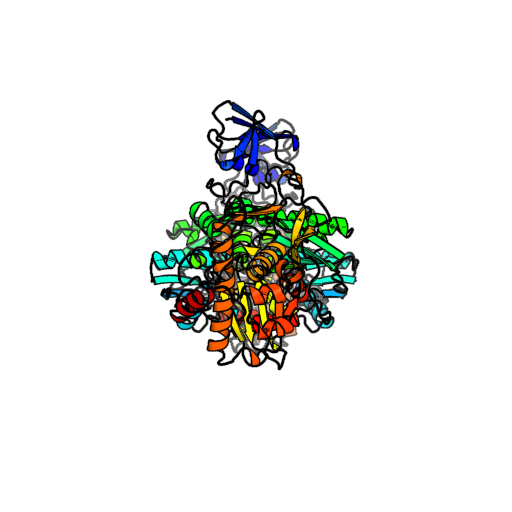2525 O O . GLN A 1 330 ? -2.977 -35.406 6.297 1 96.06 330 GLN A O 1
ATOM 2530 N N . ASP A 1 331 ? -2.869 -33.219 5.902 1 96.56 331 ASP A N 1
ATOM 2531 C CA . ASP A 1 331 ? -2.416 -32.844 7.234 1 96.56 331 ASP A CA 1
ATOM 2532 C C . ASP A 1 331 ? -3.477 -33.156 8.289 1 96.56 331 ASP A C 1
ATOM 2534 O O . ASP A 1 331 ? -3.191 -33.125 9.484 1 96.56 331 ASP A O 1
ATOM 2538 N N . GLN A 1 332 ? -4.66 -33.469 7.906 1 95.31 332 GLN A N 1
ATOM 2539 C CA . GLN A 1 332 ? -5.734 -33.781 8.852 1 95.31 332 GLN A CA 1
ATOM 2540 C C . GLN A 1 332 ? -6.047 -35.25 8.898 1 95.31 332 GLN A C 1
ATOM 2542 O O . GLN A 1 332 ? -6.961 -35.688 9.609 1 95.31 332 GLN A O 1
ATOM 2547 N N . GLN A 1 333 ? -5.281 -36 8.156 1 94.88 333 GLN A N 1
ATOM 2548 C CA . GLN A 1 333 ? -5.523 -37.438 8.078 1 94.88 333 GLN A CA 1
ATOM 2549 C C . GLN A 1 333 ? -4.562 -38.219 8.977 1 94.88 333 GLN A C 1
ATOM 2551 O O . GLN A 1 333 ? -3.404 -37.812 9.133 1 94.88 333 GLN A O 1
ATOM 2556 N N . GLU A 1 334 ? -5.051 -39.312 9.555 1 96.5 334 GLU A N 1
ATOM 2557 C CA . GLU A 1 334 ? -4.191 -40.219 10.312 1 96.5 334 GLU A CA 1
ATOM 2558 C C . GLU A 1 334 ? -3.365 -41.094 9.383 1 96.5 334 GLU A C 1
ATOM 2560 O O . GLU A 1 334 ? -2.191 -41.344 9.656 1 96.5 334 GLU A O 1
ATOM 2565 N N . GLU A 1 335 ? -3.982 -41.5 8.312 1 97.25 335 GLU A N 1
ATOM 2566 C CA . GLU A 1 335 ? -3.332 -42.375 7.348 1 97.25 335 GLU A CA 1
ATOM 2567 C C . GLU A 1 335 ? -2.328 -41.594 6.492 1 97.25 335 GLU A C 1
ATOM 2569 O O . GLU A 1 335 ? -2.555 -40.438 6.148 1 97.25 335 GLU A O 1
ATOM 2574 N N . ILE A 1 336 ? -1.268 -42.312 6.137 1 98.25 336 ILE A N 1
ATOM 2575 C CA . ILE A 1 336 ? -0.27 -41.719 5.238 1 98.25 336 ILE A CA 1
ATOM 2576 C C . ILE A 1 336 ? -0.777 -41.781 3.799 1 98.25 336 ILE A C 1
ATOM 2578 O O . ILE A 1 336 ? -1.269 -42.812 3.348 1 98.25 336 ILE A O 1
ATOM 2582 N N . SER A 1 337 ? -0.715 -40.688 3.164 1 98.31 337 SER A N 1
ATOM 2583 C CA . SER A 1 337 ? -1.125 -40.625 1.764 1 98.31 337 SER A CA 1
ATOM 2584 C C . SER A 1 337 ? -0.088 -39.906 0.916 1 98.31 337 SER A C 1
ATOM 2586 O O . SER A 1 337 ? 0.75 -39.188 1.444 1 98.31 337 SER A O 1
ATOM 2588 N N . LEU A 1 338 ? -0.127 -40.219 -0.356 1 98.38 338 LEU A N 1
ATOM 2589 C CA . LEU A 1 338 ? 0.752 -39.594 -1.349 1 98.38 338 LEU A CA 1
ATOM 2590 C C . LEU A 1 338 ? -0.045 -38.75 -2.342 1 98.38 338 LEU A C 1
ATOM 2592 O O . LEU A 1 338 ? -1.011 -39.25 -2.936 1 98.38 338 LEU A O 1
ATOM 2596 N N . MET A 1 339 ? 0.272 -37.5 -2.385 1 97.25 339 MET A N 1
ATOM 2597 C CA . MET A 1 339 ? -0.302 -36.625 -3.404 1 97.25 339 MET A CA 1
ATOM 2598 C C . MET A 1 339 ? 0.707 -36.344 -4.516 1 97.25 339 MET A C 1
ATOM 2600 O O . MET A 1 339 ? 1.856 -36 -4.242 1 97.25 339 MET A O 1
ATOM 2604 N N . ILE A 1 340 ? 0.314 -36.562 -5.789 1 95.62 340 ILE A N 1
ATOM 2605 C CA . ILE A 1 340 ? 1.173 -36.281 -6.938 1 95.62 340 ILE A CA 1
ATOM 2606 C C . ILE A 1 340 ? 0.445 -35.406 -7.934 1 95.62 340 ILE A C 1
ATOM 2608 O O . ILE A 1 340 ? -0.664 -35.719 -8.375 1 95.62 340 ILE A O 1
ATOM 2612 N N . ASP A 1 341 ? 1.001 -34.312 -8.195 1 93.31 341 ASP A N 1
ATOM 2613 C CA . ASP A 1 341 ? 0.564 -33.5 -9.312 1 93.31 341 ASP A CA 1
ATOM 2614 C C . ASP A 1 341 ? 1.473 -33.688 -10.523 1 93.31 341 ASP A C 1
ATOM 2616 O O . ASP A 1 341 ? 2.594 -33.156 -10.555 1 93.31 341 ASP A O 1
ATOM 2620 N N . ILE A 1 342 ? 0.942 -34.375 -11.477 1 87.69 342 ILE A N 1
ATOM 2621 C CA . ILE A 1 342 ? 1.76 -34.75 -12.625 1 87.69 342 ILE A CA 1
ATOM 2622 C C . ILE A 1 342 ? 1.519 -33.75 -13.773 1 87.69 342 ILE A C 1
ATOM 2624 O O . ILE A 1 342 ? 0.487 -33.844 -14.445 1 87.69 342 ILE A O 1
ATOM 2628 N N . GLY A 1 343 ? 2.348 -32.875 -14.023 1 81.75 343 GLY A N 1
ATOM 2629 C CA . GLY A 1 343 ? 2.422 -31.969 -15.172 1 81.75 343 GLY A CA 1
ATOM 2630 C C . GLY A 1 343 ? 3.771 -32 -15.867 1 81.75 343 GLY A C 1
ATOM 2631 O O . GLY A 1 343 ? 4.344 -33.062 -16.078 1 81.75 343 GLY A O 1
ATOM 2632 N N . THR A 1 344 ? 4.191 -30.859 -16.25 1 78.62 344 THR A N 1
ATOM 2633 C CA . THR A 1 344 ? 5.543 -30.766 -16.781 1 78.62 344 THR A CA 1
ATOM 2634 C C . THR A 1 344 ? 6.57 -31.188 -15.734 1 78.62 344 THR A C 1
ATOM 2636 O O . THR A 1 344 ? 7.484 -31.953 -16.031 1 78.62 344 THR A O 1
ATOM 2639 N N . ASN A 1 345 ? 6.242 -30.641 -14.578 1 84.12 345 ASN A N 1
ATOM 2640 C CA . ASN A 1 345 ? 6.957 -31.141 -13.406 1 84.12 345 ASN A CA 1
ATOM 2641 C C . ASN A 1 345 ? 6.055 -32 -12.523 1 84.12 345 ASN A C 1
ATOM 2643 O O . ASN A 1 345 ? 4.828 -31.922 -12.625 1 84.12 345 ASN A O 1
ATOM 2647 N N . GLY A 1 346 ? 6.703 -32.969 -11.898 1 90.75 346 GLY A N 1
ATOM 2648 C CA . GLY A 1 346 ? 5.969 -33.719 -10.898 1 90.75 346 GLY A CA 1
ATOM 2649 C C . GLY A 1 346 ? 6.164 -33.188 -9.484 1 90.75 346 GLY A C 1
ATOM 2650 O O . GLY A 1 346 ? 7.289 -33.156 -8.977 1 90.75 346 GLY A O 1
ATOM 2651 N N . GLU A 1 347 ? 5.125 -32.625 -8.859 1 94.75 347 GLU A N 1
ATOM 2652 C CA . GLU A 1 347 ? 5.172 -32.219 -7.457 1 94.75 347 GLU A CA 1
ATOM 2653 C C . GLU A 1 347 ? 4.484 -33.25 -6.559 1 94.75 347 GLU A C 1
ATOM 2655 O O . GLU A 1 347 ? 3.389 -33.719 -6.871 1 94.75 347 GLU A O 1
ATOM 2660 N N . MET A 1 348 ? 5.156 -33.562 -5.492 1 97.19 348 MET A N 1
ATOM 2661 C CA . MET A 1 348 ? 4.621 -34.625 -4.648 1 97.19 348 MET A CA 1
ATOM 2662 C C . MET A 1 348 ? 4.703 -34.25 -3.174 1 97.19 348 MET A C 1
ATOM 2664 O O . MET A 1 348 ? 5.629 -33.531 -2.76 1 97.19 348 MET A O 1
ATOM 2668 N N . VAL A 1 349 ? 3.736 -34.656 -2.439 1 98.31 349 VAL A N 1
ATOM 2669 C CA . VAL A 1 349 ? 3.73 -34.531 -0.987 1 98.31 349 VAL A CA 1
ATOM 2670 C C . VAL A 1 349 ? 3.344 -35.875 -0.351 1 98.31 349 VAL A C 1
ATOM 2672 O O . VAL A 1 349 ? 2.342 -36.469 -0.73 1 98.31 349 VAL A O 1
ATOM 2675 N N . LEU A 1 350 ? 4.188 -36.344 0.499 1 98.69 350 LEU A N 1
ATOM 2676 C CA . LEU A 1 350 ? 3.955 -37.594 1.215 1 98.69 350 LEU A CA 1
ATOM 2677 C C . LEU A 1 350 ? 3.869 -37.344 2.719 1 98.69 350 LEU A C 1
ATOM 2679 O O . LEU A 1 350 ? 4.727 -36.688 3.291 1 98.69 350 LEU A O 1
ATOM 2683 N N . GLY A 1 351 ? 2.82 -37.844 3.283 1 98.25 351 GLY A N 1
ATOM 2684 C CA . GLY A 1 351 ? 2.76 -37.75 4.73 1 98.25 351 GLY A CA 1
ATOM 2685 C C . GLY A 1 351 ? 1.342 -37.75 5.27 1 98.25 351 GLY A C 1
ATOM 2686 O O . GLY A 1 351 ? 0.425 -38.25 4.633 1 98.25 351 GLY A O 1
ATOM 2687 N N . ASN A 1 352 ? 1.155 -37.312 6.457 1 97.69 352 ASN A N 1
ATOM 2688 C CA . ASN A 1 352 ? -0.1 -37.219 7.191 1 97.69 352 ASN A CA 1
ATOM 2689 C C . ASN A 1 352 ? -0.037 -36.094 8.234 1 97.69 352 ASN A C 1
ATOM 2691 O O . ASN A 1 352 ? 0.694 -35.125 8.055 1 97.69 352 ASN A O 1
ATOM 2695 N N . ARG A 1 353 ? -0.866 -36.094 9.227 1 96.88 353 ARG A N 1
ATOM 2696 C CA . ARG A 1 353 ? -0.975 -35.031 10.219 1 96.88 353 ARG A CA 1
ATOM 2697 C C . ARG A 1 353 ? 0.309 -34.906 11.031 1 96.88 353 ARG A C 1
ATOM 2699 O O . ARG A 1 353 ? 0.585 -33.844 11.609 1 96.88 353 ARG A O 1
ATOM 2706 N N . GLU A 1 354 ? 1.114 -35.938 11.102 1 96.62 354 GLU A N 1
ATOM 2707 C CA . GLU A 1 354 ? 2.312 -35.938 11.93 1 96.62 354 GLU A CA 1
ATOM 2708 C C . GLU A 1 354 ? 3.492 -35.281 11.203 1 96.62 354 GLU A C 1
ATOM 2710 O O . GLU A 1 354 ? 4.223 -34.5 11.781 1 96.62 354 GLU A O 1
ATOM 2715 N N . ARG A 1 355 ? 3.652 -35.812 10 1 97.25 355 ARG A N 1
ATOM 2716 C CA . ARG A 1 355 ? 4.828 -35.375 9.258 1 97.25 355 ARG A CA 1
ATOM 2717 C C . ARG A 1 355 ? 4.57 -35.406 7.754 1 97.25 355 ARG A C 1
ATOM 2719 O O . ARG A 1 355 ? 3.934 -36.344 7.258 1 97.25 355 ARG A O 1
ATOM 2726 N N . MET A 1 356 ? 5.043 -34.312 7.094 1 98 356 MET A N 1
ATOM 2727 C CA . MET A 1 356 ? 4.883 -34.281 5.645 1 98 356 MET A CA 1
ATOM 2728 C C . MET A 1 356 ? 6.191 -33.875 4.969 1 98 356 MET A C 1
ATOM 2730 O O . MET A 1 356 ? 6.918 -33 5.473 1 98 356 MET A O 1
ATOM 2734 N N . VAL A 1 357 ? 6.527 -34.531 3.873 1 97.62 357 VAL A N 1
ATOM 2735 C CA . VAL A 1 357 ? 7.707 -34.219 3.068 1 97.62 357 VAL A CA 1
ATOM 2736 C C . VAL A 1 357 ? 7.301 -34 1.613 1 97.62 357 VAL A C 1
ATOM 2738 O O . VAL A 1 357 ? 6.312 -34.594 1.144 1 97.62 357 VAL A O 1
ATOM 2741 N N . THR A 1 358 ? 8 -33.125 0.968 1 97.12 358 THR A N 1
ATOM 2742 C CA . THR A 1 358 ? 7.645 -32.812 -0.409 1 97.12 358 THR A CA 1
ATOM 2743 C C . THR A 1 358 ? 8.883 -32.781 -1.294 1 97.12 358 THR A C 1
ATOM 2745 O O . THR A 1 358 ? 10.008 -32.688 -0.793 1 97.12 358 THR A O 1
ATOM 2748 N N . CYS A 1 359 ? 8.688 -32.969 -2.588 1 95.19 359 CYS A N 1
ATOM 2749 C CA . CYS A 1 359 ? 9.734 -32.812 -3.592 1 95.19 359 CYS A CA 1
ATOM 2750 C C . CYS A 1 359 ? 9.133 -32.5 -4.961 1 95.19 359 CYS A C 1
ATOM 2752 O O . CYS A 1 359 ? 7.91 -32.594 -5.137 1 95.19 359 CYS A O 1
ATOM 2754 N N . SER A 1 360 ? 9.93 -32.094 -5.816 1 93.44 360 SER A N 1
ATOM 2755 C CA . SER A 1 360 ? 9.57 -31.891 -7.219 1 93.44 360 SER A CA 1
ATOM 2756 C C . SER A 1 360 ? 10.516 -32.656 -8.141 1 93.44 360 SER A C 1
ATOM 2758 O O . SER A 1 360 ? 11.719 -32.719 -7.875 1 93.44 360 SER A O 1
ATOM 2760 N N . THR A 1 361 ? 9.938 -33.219 -9.188 1 91.94 361 THR A N 1
ATOM 2761 C CA . THR A 1 361 ? 10.75 -33.969 -10.141 1 91.94 361 THR A CA 1
ATOM 2762 C C . THR A 1 361 ? 10.656 -33.344 -11.531 1 91.94 361 THR A C 1
ATOM 2764 O O . THR A 1 361 ? 9.609 -32.812 -11.906 1 91.94 361 THR A O 1
ATOM 2767 N N . ALA A 1 362 ? 11.758 -33.438 -12.258 1 84.44 362 ALA A N 1
ATOM 2768 C CA . ALA A 1 362 ? 11.797 -33 -13.641 1 84.44 362 ALA A CA 1
ATOM 2769 C C . ALA A 1 362 ? 11.32 -34.062 -14.602 1 84.44 362 ALA A C 1
ATOM 2771 O O . ALA A 1 362 ? 12.102 -34.594 -15.398 1 84.44 362 ALA A O 1
ATOM 2772 N N . ALA A 1 363 ? 10.07 -34.344 -14.547 1 82 363 ALA A N 1
ATOM 2773 C CA . ALA A 1 363 ? 9.516 -35.438 -15.359 1 82 363 ALA A CA 1
ATOM 2774 C C . ALA A 1 363 ? 9.484 -35.031 -16.844 1 82 363 ALA A C 1
ATOM 2776 O O . ALA A 1 363 ? 9.492 -35.906 -17.719 1 82 363 ALA A O 1
ATOM 2777 N N . GLY A 1 364 ? 9.539 -33.75 -17.094 1 79.12 364 GLY A N 1
ATOM 2778 C CA . GLY A 1 364 ? 9.414 -33.312 -18.469 1 79.12 364 GLY A CA 1
ATOM 2779 C C . GLY A 1 364 ? 7.992 -33.375 -19 1 79.12 364 GLY A C 1
ATOM 2780 O O . GLY A 1 364 ? 7.117 -33.969 -18.359 1 79.12 364 GLY A O 1
ATOM 2781 N N . PRO A 1 365 ? 7.734 -32.938 -20.234 1 79.12 365 PRO A N 1
ATOM 2782 C CA . PRO A 1 365 ? 6.359 -32.719 -20.719 1 79.12 365 PRO A CA 1
ATOM 2783 C C . PRO A 1 365 ? 5.852 -33.906 -21.547 1 79.12 365 PRO A C 1
ATOM 2785 O O . PRO A 1 365 ? 4.918 -33.75 -22.328 1 79.12 365 PRO A O 1
ATOM 2788 N N . ALA A 1 366 ? 6.516 -35.062 -21.406 1 85 366 ALA A N 1
ATOM 2789 C CA . ALA A 1 366 ? 6.152 -36.188 -22.234 1 85 366 ALA A CA 1
ATOM 2790 C C . ALA A 1 366 ? 4.684 -36.562 -22.047 1 85 366 ALA A C 1
ATOM 2792 O O . ALA A 1 366 ? 3.979 -36.875 -23.016 1 85 366 ALA A O 1
ATOM 2793 N N . PHE A 1 367 ? 4.219 -36.531 -20.875 1 85.81 367 PHE A N 1
ATOM 2794 C CA . PHE A 1 367 ? 2.857 -36.938 -20.562 1 85.81 367 PHE A CA 1
ATOM 2795 C C . PHE A 1 367 ? 1.856 -35.844 -20.938 1 85.81 367 PHE A C 1
ATOM 2797 O O . PHE A 1 367 ? 0.646 -36.094 -20.922 1 85.81 367 PHE A O 1
ATOM 2804 N N . GLU A 1 368 ? 2.381 -34.781 -21.344 1 79.25 368 GLU A N 1
ATOM 2805 C CA . GLU A 1 368 ? 1.528 -33.719 -21.859 1 79.25 368 GLU A CA 1
ATOM 2806 C C . GLU A 1 368 ? 1.59 -33.656 -23.375 1 79.25 368 GLU A C 1
ATOM 2808 O O . GLU A 1 368 ? 1.034 -32.719 -23.984 1 79.25 368 GLU A O 1
ATOM 2813 N N . GLY A 1 369 ? 2.322 -34.531 -23.922 1 76.25 369 GLY A N 1
ATOM 2814 C CA . GLY A 1 369 ? 2.371 -34.625 -25.359 1 76.25 369 GLY A CA 1
ATOM 2815 C C . GLY A 1 369 ? 3.572 -33.906 -25.969 1 76.25 369 GLY A C 1
ATOM 2816 O O . GLY A 1 369 ? 3.883 -34.094 -27.141 1 76.25 369 GLY A O 1
ATOM 2817 N N . ALA A 1 370 ? 4.184 -33.156 -25.078 1 75.38 370 ALA A N 1
ATOM 2818 C CA . ALA A 1 370 ? 5.375 -32.5 -25.578 1 75.38 370 ALA A CA 1
ATOM 2819 C C . ALA A 1 370 ? 6.559 -33.438 -25.656 1 75.38 370 ALA A C 1
ATOM 2821 O O . ALA A 1 370 ? 6.641 -34.406 -24.891 1 75.38 370 ALA A O 1
ATOM 2822 N N . LYS A 1 371 ? 7.414 -33.375 -26.609 1 79.62 371 LYS A N 1
ATOM 2823 C CA . LYS A 1 371 ? 8.602 -34.188 -26.891 1 79.62 371 LYS A CA 1
ATOM 2824 C C . LYS A 1 371 ? 8.227 -35.562 -27.422 1 79.62 371 LYS A C 1
ATOM 2826 O O . LYS A 1 371 ? 9.031 -36.5 -27.391 1 79.62 371 LYS A O 1
ATOM 2831 N N . ILE A 1 372 ? 6.945 -35.781 -27.656 1 89.38 372 ILE A N 1
ATOM 2832 C CA . ILE A 1 372 ? 6.441 -36.969 -28.344 1 89.38 372 ILE A CA 1
ATOM 2833 C C . ILE A 1 372 ? 6.02 -36.594 -29.766 1 89.38 372 ILE A C 1
ATOM 2835 O O . ILE A 1 372 ? 5.266 -35.625 -29.969 1 89.38 372 ILE A O 1
ATOM 2839 N N . GLU A 1 373 ? 6.516 -37.312 -30.656 1 87.88 373 GLU A N 1
ATOM 2840 C CA . GLU A 1 373 ? 6.332 -36.906 -32.062 1 87.88 373 GLU A CA 1
ATOM 2841 C C . GLU A 1 373 ? 4.855 -36.719 -32.375 1 87.88 373 GLU A C 1
ATOM 2843 O O . GLU A 1 373 ? 4.473 -35.688 -32.938 1 87.88 373 GLU A O 1
ATOM 2848 N N . CYS A 1 374 ? 4.047 -37.656 -31.984 1 90.06 374 CYS A N 1
ATOM 2849 C CA . CYS A 1 374 ? 2.615 -37.562 -32.219 1 90.06 374 CYS A CA 1
ATOM 2850 C C . CYS A 1 374 ? 1.871 -37.125 -30.984 1 90.06 374 CYS A C 1
ATOM 2852 O O . CYS A 1 374 ? 0.673 -37.375 -30.844 1 90.06 374 CYS A O 1
ATOM 2854 N N . GLY A 1 375 ? 2.633 -36.625 -30.125 1 89.5 375 GLY A N 1
ATOM 2855 C CA . GLY A 1 375 ? 2.031 -36.219 -28.875 1 89.5 375 GLY A CA 1
ATOM 2856 C C . GLY A 1 375 ? 1.147 -35 -29.016 1 89.5 375 GLY A C 1
ATOM 2857 O O . GLY A 1 375 ? 1.465 -34.062 -29.766 1 89.5 375 GLY A O 1
ATOM 2858 N N . MET A 1 376 ? 0.095 -34.938 -28.297 1 82.62 376 MET A N 1
ATOM 2859 C CA . MET A 1 376 ? -0.789 -33.781 -28.266 1 82.62 376 MET A CA 1
ATOM 2860 C C . MET A 1 376 ? -1.544 -33.719 -26.953 1 82.62 376 MET A C 1
ATOM 2862 O O . MET A 1 376 ? -1.506 -34.656 -26.141 1 82.62 376 MET A O 1
ATOM 2866 N N . ARG A 1 377 ? -2.125 -32.656 -26.781 1 79.44 377 ARG A N 1
ATOM 2867 C CA . ARG A 1 377 ? -2.971 -32.5 -25.609 1 79.44 377 ARG A CA 1
ATOM 2868 C C . ARG A 1 377 ? -4.273 -33.25 -25.75 1 79.44 377 ARG A C 1
ATOM 2870 O O . ARG A 1 377 ? -4.559 -33.812 -26.828 1 79.44 377 ARG A O 1
ATOM 2877 N N . GLY A 1 378 ? -4.945 -33.406 -24.562 1 80.81 378 GLY A N 1
ATOM 2878 C CA . GLY A 1 378 ? -6.227 -34.094 -24.609 1 80.81 378 GLY A CA 1
ATOM 2879 C C . GLY A 1 378 ? -7.297 -33.312 -25.359 1 80.81 378 GLY A C 1
ATOM 2880 O O . GLY A 1 378 ? -8.188 -32.719 -24.75 1 80.81 378 GLY A O 1
ATOM 2881 N N . ALA A 1 379 ? -7.176 -33.281 -26.656 1 80.5 379 ALA A N 1
ATOM 2882 C CA . ALA A 1 379 ? -8.133 -32.594 -27.531 1 80.5 379 ALA A CA 1
ATOM 2883 C C . ALA A 1 379 ? -8.781 -33.594 -28.5 1 80.5 379 ALA A C 1
ATOM 2885 O O . ALA A 1 379 ? -8.414 -34.75 -28.547 1 80.5 379 ALA A O 1
ATOM 2886 N N . ALA A 1 380 ? -9.766 -33.062 -29.141 1 85.31 380 ALA A N 1
ATOM 2887 C CA . ALA A 1 380 ? -10.508 -33.906 -30.078 1 85.31 380 ALA A CA 1
ATOM 2888 C C . ALA A 1 380 ? -9.555 -34.625 -31.031 1 85.31 380 ALA A C 1
ATOM 2890 O O . ALA A 1 380 ? -8.688 -34 -31.641 1 85.31 380 ALA A O 1
ATOM 2891 N N . GLY A 1 381 ? -9.695 -35.906 -31.016 1 90.06 381 GLY A N 1
ATOM 2892 C CA . GLY A 1 381 ? -8.891 -36.719 -31.922 1 90.06 381 GLY A CA 1
ATOM 2893 C C . GLY A 1 381 ? -7.66 -37.312 -31.266 1 90.06 381 GLY A C 1
ATOM 2894 O O . GLY A 1 381 ? -6.988 -38.156 -31.844 1 90.06 381 GLY A O 1
ATOM 2895 N N . ALA A 1 382 ? -7.383 -36.938 -30.094 1 91.12 382 ALA A N 1
ATOM 2896 C CA . ALA A 1 382 ? -6.266 -37.5 -29.344 1 91.12 382 ALA A CA 1
ATOM 2897 C C . ALA A 1 382 ? -6.594 -38.938 -28.891 1 91.12 382 ALA A C 1
ATOM 2899 O O . ALA A 1 382 ? -7.645 -39.156 -28.281 1 91.12 382 ALA A O 1
ATOM 2900 N N . VAL A 1 383 ? -5.746 -39.844 -29.219 1 94.69 383 VAL A N 1
ATOM 2901 C CA . VAL A 1 383 ? -5.898 -41.188 -28.641 1 94.69 383 VAL A CA 1
ATOM 2902 C C . VAL A 1 383 ? -5.727 -41.125 -27.125 1 94.69 383 VAL A C 1
ATOM 2904 O O . VAL A 1 383 ? -4.656 -40.75 -26.641 1 94.69 383 VAL A O 1
ATOM 2907 N N . ASP A 1 384 ? -6.789 -41.469 -26.422 1 92.88 384 ASP A N 1
ATOM 2908 C CA . ASP A 1 384 ? -6.762 -41.281 -24.969 1 92.88 384 ASP A CA 1
ATOM 2909 C C . ASP A 1 384 ? -6.637 -42.625 -24.234 1 92.88 384 ASP A C 1
ATOM 2911 O O . ASP A 1 384 ? -6.191 -42.656 -23.094 1 92.88 384 ASP A O 1
ATOM 2915 N N . HIS A 1 385 ? -7.094 -43.719 -24.922 1 95.44 385 HIS A N 1
ATOM 2916 C CA . HIS A 1 385 ? -6.918 -45.031 -24.359 1 95.44 385 HIS A CA 1
ATOM 2917 C C . HIS A 1 385 ? -6.539 -46.062 -25.438 1 95.44 385 HIS A C 1
ATOM 2919 O O . HIS A 1 385 ? -7.004 -45.969 -26.578 1 95.44 385 HIS A O 1
ATOM 2925 N N . VAL A 1 386 ? -5.695 -46.938 -25.031 1 97.25 386 VAL A N 1
ATOM 2926 C CA . VAL A 1 386 ? -5.246 -48.031 -25.891 1 97.25 386 VAL A CA 1
ATOM 2927 C C . VAL A 1 386 ? -5.305 -49.344 -25.109 1 97.25 386 VAL A C 1
ATOM 2929 O O . VAL A 1 386 ? -4.984 -49.375 -23.922 1 97.25 386 VAL A O 1
ATOM 2932 N N . LYS A 1 387 ? -5.773 -50.312 -25.781 1 95.62 387 LYS A N 1
ATOM 2933 C CA . LYS A 1 387 ? -5.828 -51.625 -25.172 1 95.62 387 LYS A CA 1
ATOM 2934 C C . LYS A 1 387 ? -5.352 -52.719 -26.141 1 95.62 387 LYS A C 1
ATOM 2936 O O . LYS A 1 387 ? -5.703 -52.688 -27.328 1 95.62 387 LYS A O 1
ATOM 2941 N N . TYR A 1 388 ? -4.473 -53.5 -25.641 1 95.88 388 TYR A N 1
ATOM 2942 C CA . TYR A 1 388 ? -4.027 -54.688 -26.391 1 95.88 388 TYR A CA 1
ATOM 2943 C C . TYR A 1 388 ? -4.703 -55.938 -25.859 1 95.88 388 TYR A C 1
ATOM 2945 O O . TYR A 1 388 ? -4.465 -56.344 -24.719 1 95.88 388 TYR A O 1
ATOM 2953 N N . GLU A 1 389 ? -5.559 -56.5 -26.656 1 92.06 389 GLU A N 1
ATOM 2954 C CA . GLU A 1 389 ? -6.301 -57.688 -26.266 1 92.06 389 GLU A CA 1
ATOM 2955 C C . GLU A 1 389 ? -6.402 -58.688 -27.422 1 92.06 389 GLU A C 1
ATOM 2957 O O . GLU A 1 389 ? -6.746 -58.312 -28.531 1 92.06 389 GLU A O 1
ATOM 2962 N N . ASP A 1 390 ? -6.168 -59.938 -27.172 1 91.94 390 ASP A N 1
ATOM 2963 C CA . ASP A 1 390 ? -6.301 -61.031 -28.125 1 91.94 390 ASP A CA 1
ATOM 2964 C C . ASP A 1 390 ? -5.531 -60.75 -29.406 1 91.94 390 ASP A C 1
ATOM 2966 O O . ASP A 1 390 ? -6.055 -60.938 -30.516 1 91.94 390 ASP A O 1
ATOM 2970 N N . GLY A 1 391 ? -4.41 -60.156 -29.297 1 90.88 391 GLY A N 1
ATOM 2971 C CA . GLY A 1 391 ? -3.539 -59.906 -30.438 1 90.88 391 GLY A CA 1
ATOM 2972 C C . GLY A 1 391 ? -3.965 -58.719 -31.266 1 90.88 391 GLY A C 1
ATOM 2973 O O . GLY A 1 391 ? -3.432 -58.5 -32.344 1 90.88 391 GLY A O 1
ATOM 2974 N N . LYS A 1 392 ? -4.902 -58.031 -30.719 1 94.62 392 LYS A N 1
ATOM 2975 C CA . LYS A 1 392 ? -5.402 -56.875 -31.469 1 94.62 392 LYS A CA 1
ATOM 2976 C C . LYS A 1 392 ? -5.254 -55.594 -30.656 1 94.62 392 LYS A C 1
ATOM 2978 O O . LYS A 1 392 ? -5.352 -55.594 -29.422 1 94.62 392 LYS A O 1
ATOM 2983 N N . TRP A 1 393 ? -5.004 -54.5 -31.438 1 96.12 393 TRP A N 1
ATOM 2984 C CA . TRP A 1 393 ? -4.902 -53.188 -30.828 1 96.12 393 TRP A CA 1
ATOM 2985 C C . TRP A 1 393 ? -6.211 -52.406 -30.969 1 96.12 393 TRP A C 1
ATOM 2987 O O . TRP A 1 393 ? -6.723 -52.25 -32.094 1 96.12 393 TRP A O 1
ATOM 2997 N N . ASN A 1 394 ? -6.789 -52.031 -29.844 1 96.5 394 ASN A N 1
ATOM 2998 C CA . ASN A 1 394 ? -7.965 -51.188 -29.812 1 96.5 394 ASN A CA 1
ATOM 2999 C C . ASN A 1 394 ? -7.652 -49.844 -29.172 1 96.5 394 ASN A C 1
ATOM 3001 O O . ASN A 1 394 ? -6.777 -49.719 -28.312 1 96.5 394 ASN A O 1
ATOM 3005 N N . TYR A 1 395 ? -8.297 -48.781 -29.656 1 97 395 TYR A N 1
ATOM 3006 C CA . TYR A 1 395 ? -8.047 -47.469 -29.078 1 97 395 TYR A CA 1
ATOM 3007 C C . TYR A 1 395 ? -9.305 -46.594 -29.125 1 97 395 TYR A C 1
ATOM 3009 O O . TYR A 1 395 ? -10.25 -46.906 -29.859 1 97 395 TYR A O 1
ATOM 3017 N N . THR A 1 396 ? -9.391 -45.625 -28.266 1 95.62 396 THR A N 1
ATOM 3018 C CA . THR A 1 396 ? -10.422 -44.594 -28.281 1 95.62 396 THR A CA 1
ATOM 3019 C C . THR A 1 396 ? -9.797 -43.219 -28.438 1 95.62 396 THR A C 1
ATOM 3021 O O . THR A 1 396 ? -8.594 -43.031 -28.203 1 95.62 396 THR A O 1
ATOM 3024 N N . THR A 1 397 ? -10.555 -42.25 -28.984 1 93.75 397 THR A N 1
ATOM 3025 C CA . THR A 1 397 ? -10.102 -40.875 -29.141 1 93.75 397 THR A CA 1
ATOM 3026 C C . THR A 1 397 ? -11.047 -39.906 -28.438 1 93.75 397 THR A C 1
ATOM 3028 O O . THR A 1 397 ? -12.219 -40.219 -28.219 1 93.75 397 THR A O 1
ATOM 3031 N N . VAL A 1 398 ? -10.445 -38.844 -28.016 1 87.62 398 VAL A N 1
ATOM 3032 C CA . VAL A 1 398 ? -11.242 -37.781 -27.391 1 87.62 398 VAL A CA 1
ATOM 3033 C C . VAL A 1 398 ? -12.281 -37.25 -28.375 1 87.62 398 VAL A C 1
ATOM 3035 O O . VAL A 1 398 ? -11.945 -36.906 -29.5 1 87.62 398 VAL A O 1
ATOM 3038 N N . GLY A 1 399 ? -13.516 -37.312 -27.984 1 87.56 399 GLY A N 1
ATOM 3039 C CA . GLY A 1 399 ? -14.602 -36.812 -28.812 1 87.56 399 GLY A CA 1
ATOM 3040 C C . GLY A 1 399 ? -15.008 -37.781 -29.906 1 87.56 399 GLY A C 1
ATOM 3041 O O . GLY A 1 399 ? -15.797 -37.438 -30.781 1 87.56 399 GLY A O 1
ATOM 3042 N N . ASN A 1 400 ? -14.492 -38.906 -29.922 1 90.69 400 ASN A N 1
ATOM 3043 C CA . ASN A 1 400 ? -14.773 -39.906 -30.922 1 90.69 400 ASN A CA 1
ATOM 3044 C C . ASN A 1 400 ? -14.477 -39.406 -32.344 1 90.69 400 ASN A C 1
ATOM 3046 O O . ASN A 1 400 ? -15.266 -39.625 -33.25 1 90.69 400 ASN A O 1
ATOM 3050 N N . LYS A 1 401 ? -13.43 -38.719 -32.438 1 91.44 401 LYS A N 1
ATOM 3051 C CA . LYS A 1 401 ? -12.969 -38.219 -33.719 1 91.44 401 LYS A CA 1
ATOM 3052 C C . LYS A 1 401 ? -11.812 -39.031 -34.25 1 91.44 401 LYS A C 1
ATOM 3054 O O . LYS A 1 401 ? -11.195 -39.812 -33.531 1 91.44 401 LYS A O 1
ATOM 3059 N N . PRO A 1 402 ? -11.578 -38.844 -35.531 1 92.62 402 PRO A N 1
ATOM 3060 C CA . PRO A 1 402 ? -10.43 -39.594 -36.094 1 92.62 402 PRO A CA 1
ATOM 3061 C C . PRO A 1 402 ? -9.117 -39.25 -35.375 1 92.62 402 PRO A C 1
ATOM 3063 O O . PRO A 1 402 ? -8.891 -38.062 -35.062 1 92.62 402 PRO A O 1
ATOM 3066 N N . ALA A 1 403 ? -8.312 -40.25 -35.219 1 95.06 403 ALA A N 1
ATOM 3067 C CA . ALA A 1 403 ? -7.082 -40.125 -34.438 1 95.06 403 ALA A CA 1
ATOM 3068 C C . ALA A 1 403 ? -6.098 -39.188 -35.156 1 95.06 403 ALA A C 1
ATOM 3070 O O . ALA A 1 403 ? -5.785 -39.375 -36.312 1 95.06 403 ALA A O 1
ATOM 3071 N N . VAL A 1 404 ? -5.621 -38.219 -34.406 1 91.62 404 VAL A N 1
ATOM 3072 C CA . VAL A 1 404 ? -4.68 -37.281 -35 1 91.62 404 VAL A CA 1
ATOM 3073 C C . VAL A 1 404 ? -3.41 -37.219 -34.156 1 91.62 404 VAL A C 1
ATOM 3075 O O . VAL A 1 404 ? -2.41 -36.625 -34.562 1 91.62 404 VAL A O 1
ATOM 3078 N N . GLY A 1 405 ? -3.436 -37.812 -32.969 1 92.69 405 GLY A N 1
ATOM 3079 C CA . GLY A 1 405 ? -2.289 -37.812 -32.094 1 92.69 405 GLY A CA 1
ATOM 3080 C C . GLY A 1 405 ? -2.496 -38.656 -30.844 1 92.69 405 GLY A C 1
ATOM 3081 O O . GLY A 1 405 ? -3.465 -39.406 -30.75 1 92.69 405 GLY A O 1
ATOM 3082 N N . LEU A 1 406 ? -1.544 -38.562 -29.984 1 92.94 406 LEU A N 1
ATOM 3083 C CA . LEU A 1 406 ? -1.507 -39.344 -28.766 1 92.94 406 LEU A CA 1
ATOM 3084 C C . LEU A 1 406 ? -1.424 -38.438 -27.531 1 92.94 406 LEU A C 1
ATOM 3086 O O . LEU A 1 406 ? -0.505 -37.625 -27.422 1 92.94 406 LEU A O 1
ATOM 3090 N N . CYS A 1 407 ? -2.441 -38.531 -26.641 1 90.62 407 CYS A N 1
ATOM 3091 C CA . CYS A 1 407 ? -2.336 -37.719 -25.422 1 90.62 407 CYS A CA 1
ATOM 3092 C C . CYS A 1 407 ? -1.703 -38.531 -24.297 1 90.62 407 CYS A C 1
ATOM 3094 O O . CYS A 1 407 ? -1.353 -39.719 -24.484 1 90.62 407 CYS A O 1
ATOM 3096 N N . GLY A 1 408 ? -1.529 -38 -23.156 1 90.25 408 GLY A N 1
ATOM 3097 C CA . GLY A 1 408 ? -0.768 -38.594 -22.062 1 90.25 408 GLY A CA 1
ATOM 3098 C C . GLY A 1 408 ? -1.307 -39.938 -21.641 1 90.25 408 GLY A C 1
ATOM 3099 O O . GLY A 1 408 ? -0.547 -40.906 -21.5 1 90.25 408 GLY A O 1
ATOM 3100 N N . SER A 1 409 ? -2.648 -40.031 -21.406 1 91.94 409 SER A N 1
ATOM 3101 C CA . SER A 1 409 ? -3.252 -41.281 -20.984 1 91.94 409 SER A CA 1
ATOM 3102 C C . SER A 1 409 ? -3.092 -42.344 -22.047 1 91.94 409 SER A C 1
ATOM 3104 O O . SER A 1 409 ? -2.797 -43.5 -21.734 1 91.94 409 SER A O 1
ATOM 3106 N N . GLY A 1 410 ? -3.258 -41.938 -23.281 1 94.38 410 GLY A N 1
ATOM 3107 C CA . GLY A 1 410 ? -3.062 -42.875 -24.375 1 94.38 410 GLY A CA 1
ATOM 3108 C C . GLY A 1 410 ? -1.631 -43.375 -24.484 1 94.38 410 GLY A C 1
ATOM 3109 O O . GLY A 1 410 ? -1.393 -44.531 -24.797 1 94.38 410 GLY A O 1
ATOM 3110 N N . LEU A 1 411 ? -0.787 -42.469 -24.281 1 95.25 411 LEU A N 1
ATOM 3111 C CA . LEU A 1 411 ? 0.633 -42.781 -24.344 1 95.25 411 LEU A CA 1
ATOM 3112 C C . LEU A 1 411 ? 0.983 -43.875 -23.328 1 95.25 411 LEU A C 1
ATOM 3114 O O . LEU A 1 411 ? 1.65 -44.844 -23.656 1 95.25 411 LEU A O 1
ATOM 3118 N N . ILE A 1 412 ? 0.548 -43.719 -22.141 1 94.62 412 ILE A N 1
ATOM 3119 C CA . ILE A 1 412 ? 0.817 -44.656 -21.062 1 94.62 412 ILE A CA 1
ATOM 3120 C C . ILE A 1 412 ? 0.219 -46.031 -21.422 1 94.62 412 ILE A C 1
ATOM 3122 O O . ILE A 1 412 ? 0.875 -47.062 -21.266 1 94.62 412 ILE A O 1
ATOM 3126 N N . ASP A 1 413 ? -0.991 -46 -21.891 1 96.25 413 ASP A N 1
ATOM 3127 C CA . ASP A 1 413 ? -1.669 -47.219 -22.266 1 96.25 413 ASP A CA 1
ATOM 3128 C C . ASP A 1 413 ? -0.92 -47.938 -23.406 1 96.25 413 ASP A C 1
ATOM 3130 O O . ASP A 1 413 ? -0.784 -49.156 -23.391 1 96.25 413 ASP A O 1
ATOM 3134 N N . LEU A 1 414 ? -0.527 -47.125 -24.312 1 97.19 414 LEU A N 1
ATOM 3135 C CA . LEU A 1 414 ? 0.155 -47.719 -25.469 1 97.19 414 LEU A CA 1
ATOM 3136 C C . LEU A 1 414 ? 1.465 -48.375 -25.047 1 97.19 414 LEU A C 1
ATOM 3138 O O . LEU A 1 414 ? 1.771 -49.5 -25.484 1 97.19 414 LEU A O 1
ATOM 3142 N N . VAL A 1 415 ? 2.191 -47.719 -24.312 1 96.5 415 VAL A N 1
ATOM 3143 C CA . VAL A 1 415 ? 3.461 -48.25 -23.844 1 96.5 415 VAL A CA 1
ATOM 3144 C C . VAL A 1 415 ? 3.211 -49.531 -23.031 1 96.5 415 VAL A C 1
ATOM 3146 O O . VAL A 1 415 ? 3.904 -50.531 -23.219 1 96.5 415 VAL A O 1
ATOM 3149 N N . ALA A 1 416 ? 2.25 -49.5 -22.156 1 95.75 416 ALA A N 1
ATOM 3150 C CA . ALA A 1 416 ? 1.873 -50.688 -21.391 1 95.75 416 ALA A CA 1
ATOM 3151 C C . ALA A 1 416 ? 1.468 -51.844 -22.312 1 95.75 416 ALA A C 1
ATOM 3153 O O . ALA A 1 416 ? 1.829 -53 -22.078 1 95.75 416 ALA A O 1
ATOM 3154 N N . GLY A 1 417 ? 0.705 -51.531 -23.281 1 95.75 417 GLY A N 1
ATOM 3155 C CA . GLY A 1 417 ? 0.292 -52.531 -24.266 1 95.75 417 GLY A CA 1
ATOM 3156 C C . GLY A 1 417 ? 1.456 -53.125 -25.016 1 95.75 417 GLY A C 1
ATOM 3157 O O . GLY A 1 417 ? 1.462 -54.344 -25.281 1 95.75 417 GLY A O 1
ATOM 3158 N N . LEU A 1 418 ? 2.379 -52.312 -25.391 1 96.62 418 LEU A N 1
ATOM 3159 C CA . LEU A 1 418 ? 3.564 -52.781 -26.078 1 96.62 418 LEU A CA 1
ATOM 3160 C C . LEU A 1 418 ? 4.352 -53.75 -25.219 1 96.62 418 LEU A C 1
ATOM 3162 O O . LEU A 1 418 ? 4.91 -54.75 -25.703 1 96.62 418 LEU A O 1
ATOM 3166 N N . LEU A 1 419 ? 4.402 -53.438 -24 1 95.31 419 LEU A N 1
ATOM 3167 C CA . LEU A 1 419 ? 5.043 -54.344 -23.047 1 95.31 419 LEU A CA 1
ATOM 3168 C C . LEU A 1 419 ? 4.297 -55.688 -22.984 1 95.31 419 LEU A C 1
ATOM 3170 O O . LEU A 1 419 ? 4.914 -56.75 -23.047 1 95.31 419 LEU A O 1
ATOM 3174 N N . ASP A 1 420 ? 3.031 -55.625 -22.922 1 93.94 420 ASP A N 1
ATOM 3175 C CA . ASP A 1 420 ? 2.193 -56.812 -22.859 1 93.94 420 ASP A CA 1
ATOM 3176 C C . ASP A 1 420 ? 2.338 -57.656 -24.125 1 93.94 420 ASP A C 1
ATOM 3178 O O . ASP A 1 420 ? 2.303 -58.875 -24.062 1 93.94 420 ASP A O 1
ATOM 3182 N N . ALA A 1 421 ? 2.508 -56.938 -25.172 1 94.38 421 ALA A N 1
ATOM 3183 C CA . ALA A 1 421 ? 2.58 -57.594 -26.469 1 94.38 421 ALA A CA 1
ATOM 3184 C C . ALA A 1 421 ? 3.973 -58.188 -26.703 1 94.38 421 ALA A C 1
ATOM 3186 O O . ALA A 1 421 ? 4.188 -58.938 -27.672 1 94.38 421 ALA A O 1
ATOM 3187 N N . GLY A 1 422 ? 4.902 -57.844 -25.844 1 92.81 422 GLY A N 1
ATOM 3188 C CA . GLY A 1 422 ? 6.277 -58.281 -26 1 92.81 422 GLY A CA 1
ATOM 3189 C C . GLY A 1 422 ? 7.039 -57.531 -27.062 1 92.81 422 GLY A C 1
ATOM 3190 O O . GLY A 1 422 ? 8.078 -57.969 -27.547 1 92.81 422 GLY A O 1
ATOM 3191 N N . MET A 1 423 ? 6.5 -56.406 -27.422 1 95.5 423 MET A N 1
ATOM 3192 C CA . MET A 1 423 ? 7.117 -55.594 -28.469 1 95.5 423 MET A CA 1
ATOM 3193 C C . MET A 1 423 ? 8.078 -54.562 -27.875 1 95.5 423 MET A C 1
ATOM 3195 O O . MET A 1 423 ? 8.805 -53.906 -28.609 1 95.5 423 MET A O 1
ATOM 3199 N N . LEU A 1 424 ? 8.016 -54.438 -26.609 1 95.19 424 LEU A N 1
ATOM 3200 C CA . LEU A 1 424 ? 8.891 -53.562 -25.828 1 95.19 424 LEU A CA 1
ATOM 3201 C C . LEU A 1 424 ? 9.555 -54.344 -24.703 1 95.19 424 LEU A C 1
ATOM 3203 O O . LEU A 1 424 ? 8.883 -55.062 -23.953 1 95.19 424 LEU A O 1
ATOM 3207 N N . ASP A 1 425 ? 10.828 -54.219 -24.609 1 92.81 425 ASP A N 1
ATOM 3208 C CA . ASP A 1 425 ? 11.492 -54.969 -23.562 1 92.81 425 ASP A CA 1
ATOM 3209 C C . ASP A 1 425 ? 11.75 -54.125 -22.328 1 92.81 425 ASP A C 1
ATOM 3211 O O . ASP A 1 425 ? 11.359 -52.969 -22.281 1 92.81 425 ASP A O 1
ATOM 3215 N N . GLU A 1 426 ? 12.359 -54.656 -21.375 1 91.38 426 GLU A N 1
ATOM 3216 C CA . GLU A 1 426 ? 12.516 -54.031 -20.078 1 91.38 426 GLU A CA 1
ATOM 3217 C C . GLU A 1 426 ? 13.469 -52.844 -20.156 1 91.38 426 GLU A C 1
ATOM 3219 O O . GLU A 1 426 ? 13.398 -51.906 -19.328 1 91.38 426 GLU A O 1
ATOM 3224 N N . ASN A 1 427 ? 14.289 -52.812 -21.188 1 92.44 427 ASN A N 1
ATOM 3225 C CA . ASN A 1 427 ? 15.266 -51.719 -21.344 1 92.44 427 ASN A CA 1
ATOM 3226 C C . ASN A 1 427 ? 14.727 -50.594 -22.219 1 92.44 427 ASN A C 1
ATOM 3228 O O . ASN A 1 427 ? 15.367 -49.562 -22.375 1 92.44 427 ASN A O 1
ATOM 3232 N N . GLY A 1 428 ? 13.531 -50.781 -22.797 1 93.31 428 GLY A N 1
ATOM 3233 C CA . GLY A 1 428 ? 12.898 -49.75 -23.578 1 93.31 428 GLY A CA 1
ATOM 3234 C C . GLY A 1 428 ? 13.188 -49.844 -25.078 1 93.31 428 GLY A C 1
ATOM 3235 O O . GLY A 1 428 ? 13.008 -48.875 -25.812 1 93.31 428 GLY A O 1
ATOM 3236 N N . VAL A 1 429 ? 13.688 -51 -25.438 1 94.56 429 VAL A N 1
ATOM 3237 C CA . VAL A 1 429 ? 13.945 -51.219 -26.859 1 94.56 429 VAL A CA 1
ATOM 3238 C C . VAL A 1 429 ? 12.68 -51.688 -27.547 1 94.56 429 VAL A C 1
ATOM 3240 O O . VAL A 1 429 ? 12.086 -52.688 -27.141 1 94.56 429 VAL A O 1
ATOM 3243 N N . LEU A 1 430 ? 12.336 -51.062 -28.578 1 95.75 430 LEU A N 1
ATOM 3244 C CA . LEU A 1 430 ? 11.117 -51.344 -29.328 1 95.75 430 LEU A CA 1
ATOM 3245 C C . LEU A 1 430 ? 11.391 -52.344 -30.453 1 95.75 430 LEU A C 1
ATOM 3247 O O . LEU A 1 430 ? 12.281 -52.125 -31.281 1 95.75 430 LEU A O 1
ATOM 3251 N N . ARG A 1 431 ? 10.688 -53.375 -30.391 1 93.75 431 ARG A N 1
ATOM 3252 C CA . ARG A 1 431 ? 10.602 -54.344 -31.5 1 93.75 431 ARG A CA 1
ATOM 3253 C C . ARG A 1 431 ? 9.164 -54.5 -31.969 1 93.75 431 ARG A C 1
ATOM 3255 O O . ARG A 1 431 ? 8.492 -55.469 -31.594 1 93.75 431 ARG A O 1
ATOM 3262 N N . SER A 1 432 ? 8.727 -53.688 -32.812 1 90.44 432 SER A N 1
ATOM 3263 C CA . SER A 1 432 ? 7.312 -53.531 -33.156 1 90.44 432 SER A CA 1
ATOM 3264 C C . SER A 1 432 ? 6.801 -54.719 -33.969 1 90.44 432 SER A C 1
ATOM 3266 O O . SER A 1 432 ? 5.598 -55 -33.969 1 90.44 432 SER A O 1
ATOM 3268 N N . GLY A 1 433 ? 7.734 -55.375 -34.656 1 87.38 433 GLY A N 1
ATOM 3269 C CA . GLY A 1 433 ? 7.324 -56.406 -35.562 1 87.38 433 GLY A CA 1
ATOM 3270 C C . GLY A 1 433 ? 6.715 -55.875 -36.844 1 87.38 433 GLY A C 1
ATOM 3271 O O . GLY A 1 433 ? 6.238 -56.656 -37.688 1 87.38 433 GLY A O 1
ATOM 3272 N N . GLN A 1 434 ? 6.797 -54.594 -36.969 1 90.5 434 GLN A N 1
ATOM 3273 C CA . GLN A 1 434 ? 6.297 -53.938 -38.188 1 90.5 434 GLN A CA 1
ATOM 3274 C C . GLN A 1 434 ? 7.438 -53.625 -39.156 1 90.5 434 GLN A C 1
ATOM 3276 O O . GLN A 1 434 ? 8.57 -54.062 -38.938 1 90.5 434 GLN A O 1
ATOM 3281 N N . GLU A 1 435 ? 7.094 -53.062 -40.312 1 84.56 435 GLU A N 1
ATOM 3282 C CA . GLU A 1 435 ? 8.086 -52.844 -41.344 1 84.56 435 GLU A CA 1
ATOM 3283 C C . GLU A 1 435 ? 9.312 -52.125 -40.812 1 84.56 435 GLU A C 1
ATOM 3285 O O . GLU A 1 435 ? 10.445 -52.5 -41.062 1 84.56 435 GLU A O 1
ATOM 3290 N N . LYS A 1 436 ? 9.023 -51.062 -40.094 1 87.88 436 LYS A N 1
ATOM 3291 C CA . LYS A 1 436 ? 10.086 -50.375 -39.375 1 87.88 436 LYS A CA 1
ATOM 3292 C C . LYS A 1 436 ? 10.086 -50.75 -37.875 1 87.88 436 LYS A C 1
ATOM 3294 O O . LYS A 1 436 ? 9.203 -50.344 -37.125 1 87.88 436 LYS A O 1
ATOM 3299 N N . GLN A 1 437 ? 11.094 -51.438 -37.438 1 86.31 437 GLN A N 1
ATOM 3300 C CA . GLN A 1 437 ? 11.133 -52.031 -36.094 1 86.31 437 GLN A CA 1
ATOM 3301 C C . GLN A 1 437 ? 11.188 -50.969 -35 1 86.31 437 GLN A C 1
ATOM 3303 O O . GLN A 1 437 ? 10.695 -51.219 -33.906 1 86.31 437 GLN A O 1
ATOM 3308 N N . GLY A 1 438 ? 11.773 -49.812 -35.375 1 91.31 438 GLY A N 1
ATOM 3309 C CA . GLY A 1 438 ? 11.938 -48.781 -34.344 1 91.31 438 GLY A CA 1
ATOM 3310 C C . GLY A 1 438 ? 10.758 -47.812 -34.281 1 91.31 438 GLY A C 1
ATOM 3311 O O . GLY A 1 438 ? 10.82 -46.781 -33.625 1 91.31 438 GLY A O 1
ATOM 3312 N N . VAL A 1 439 ? 9.719 -48.219 -35.062 1 95.06 439 VAL A N 1
ATOM 3313 C CA . VAL A 1 439 ? 8.5 -47.406 -35.094 1 95.06 439 VAL A CA 1
ATOM 3314 C C . VAL A 1 439 ? 7.277 -48.312 -34.969 1 95.06 439 VAL A C 1
ATOM 3316 O O . VAL A 1 439 ? 7.227 -49.375 -35.562 1 95.06 439 VAL A O 1
ATOM 3319 N N . PHE A 1 440 ? 6.375 -48 -34.094 1 96.88 440 PHE A N 1
ATOM 3320 C CA . PHE A 1 440 ? 5.109 -48.719 -33.969 1 96.88 440 PHE A CA 1
ATOM 3321 C C . PHE A 1 440 ? 3.953 -47.844 -34.469 1 96.88 440 PHE A C 1
ATOM 3323 O O . PHE A 1 440 ? 3.627 -46.844 -33.844 1 96.88 440 PHE A O 1
ATOM 3330 N N . ILE A 1 441 ? 3.34 -48.281 -35.469 1 96.44 441 ILE A N 1
ATOM 3331 C CA . ILE A 1 441 ? 2.205 -47.562 -36.031 1 96.44 441 ILE A CA 1
ATOM 3332 C C . ILE A 1 441 ? 0.907 -48.062 -35.406 1 96.44 441 ILE A C 1
ATOM 3334 O O . ILE A 1 441 ? 0.508 -49.219 -35.656 1 96.44 441 ILE A O 1
ATOM 3338 N N . LEU A 1 442 ? 0.262 -47.312 -34.625 1 96.56 442 LEU A N 1
ATOM 3339 C CA . LEU A 1 442 ? -1.017 -47.656 -34.031 1 96.56 442 LEU A CA 1
ATOM 3340 C C . LEU A 1 442 ? -2.164 -47.438 -35 1 96.56 442 LEU A C 1
ATOM 3342 O O . LEU A 1 442 ? -3.053 -48.281 -35.125 1 96.56 442 LEU A O 1
ATOM 3346 N N . VAL A 1 443 ? -2.119 -46.219 -35.562 1 96.25 443 VAL A N 1
ATOM 3347 C CA . VAL A 1 443 ? -3.123 -45.844 -36.562 1 96.25 443 VAL A CA 1
ATOM 3348 C C . VAL A 1 443 ? -2.439 -45.438 -37.844 1 96.25 443 VAL A C 1
ATOM 3350 O O . VAL A 1 443 ? -1.773 -44.406 -37.906 1 96.25 443 VAL A O 1
ATOM 3353 N N . PRO A 1 444 ? -2.625 -46.125 -38.906 1 93.75 444 PRO A N 1
ATOM 3354 C CA . PRO A 1 444 ? -2.014 -45.75 -40.188 1 93.75 444 PRO A CA 1
ATOM 3355 C C . PRO A 1 444 ? -2.613 -44.469 -40.75 1 93.75 444 PRO A C 1
ATOM 3357 O O . PRO A 1 444 ? -3.748 -44.094 -40.406 1 93.75 444 PRO A O 1
ATOM 3360 N N . PRO A 1 445 ? -1.846 -43.812 -41.562 1 91.38 445 PRO A N 1
ATOM 3361 C CA . PRO A 1 445 ? -2.301 -42.531 -42.156 1 91.38 445 PRO A CA 1
ATOM 3362 C C . PRO A 1 445 ? -3.658 -42.656 -42.844 1 91.38 445 PRO A C 1
ATOM 3364 O O . PRO A 1 445 ? -4.461 -41.75 -42.812 1 91.38 445 PRO A O 1
ATOM 3367 N N . GLU A 1 446 ? -3.918 -43.781 -43.438 1 90.25 446 GLU A N 1
ATOM 3368 C CA . GLU A 1 446 ? -5.145 -43.969 -44.188 1 90.25 446 GLU A CA 1
ATOM 3369 C C . GLU A 1 446 ? -6.367 -43.969 -43.281 1 90.25 446 GLU A C 1
ATOM 3371 O O . GLU A 1 446 ? -7.477 -43.656 -43.719 1 90.25 446 GLU A O 1
ATOM 3376 N N . ARG A 1 447 ? -6.129 -44.25 -42.094 1 90.06 447 ARG A N 1
ATOM 3377 C CA . ARG A 1 447 ? -7.23 -44.344 -41.125 1 90.06 447 ARG A CA 1
ATOM 3378 C C . ARG A 1 447 ? -7.219 -43.188 -40.156 1 90.06 447 ARG A C 1
ATOM 3380 O O . ARG A 1 447 ? -8.148 -43.031 -39.344 1 90.06 447 ARG A O 1
ATOM 3387 N N . GLY A 1 448 ? -6.164 -42.5 -40.25 1 87.81 448 GLY A N 1
ATOM 3388 C CA . GLY A 1 448 ? -6.027 -41.406 -39.312 1 87.81 448 GLY A CA 1
ATOM 3389 C C . GLY A 1 448 ? -6.715 -40.125 -39.75 1 87.81 448 GLY A C 1
ATOM 3390 O O . GLY A 1 448 ? -7.246 -40.094 -40.875 1 87.81 448 GLY A O 1
ATOM 3391 N N . GLY A 1 449 ? -6.902 -39.25 -38.781 1 84.62 449 GLY A N 1
ATOM 3392 C CA . GLY A 1 449 ? -7.465 -37.938 -39.125 1 84.62 449 GLY A CA 1
ATOM 3393 C C . GLY A 1 449 ? -6.438 -36.969 -39.656 1 84.62 449 GLY A C 1
ATOM 3394 O O . GLY A 1 449 ? -6.711 -35.781 -39.781 1 84.62 449 GLY A O 1
ATOM 3395 N N . ASN A 1 450 ? -5.246 -37.5 -39.812 1 82.75 450 ASN A N 1
ATOM 3396 C CA . ASN A 1 450 ? -4.156 -36.688 -40.375 1 82.75 450 ASN A CA 1
ATOM 3397 C C . ASN A 1 450 ? -3.303 -37.5 -41.344 1 82.75 450 ASN A C 1
ATOM 3399 O O . ASN A 1 450 ? -3.545 -38.688 -41.531 1 82.75 450 ASN A O 1
ATOM 3403 N N . GLU A 1 451 ? -2.375 -36.875 -41.969 1 82.06 451 GLU A N 1
ATOM 3404 C CA . GLU A 1 451 ? -1.619 -37.5 -43.031 1 82.06 451 GLU A CA 1
ATOM 3405 C C . GLU A 1 451 ? -0.517 -38.406 -42.5 1 82.06 451 GLU A C 1
ATOM 3407 O O . GLU A 1 451 ? 0.032 -39.219 -43.219 1 82.06 451 GLU A O 1
ATOM 3412 N N . ARG A 1 452 ? -0.241 -38.312 -41.281 1 84.62 452 ARG A N 1
ATOM 3413 C CA . ARG A 1 452 ? 0.893 -39.062 -40.75 1 84.62 452 ARG A CA 1
ATOM 3414 C C . ARG A 1 452 ? 0.423 -40.25 -39.938 1 84.62 452 ARG A C 1
ATOM 3416 O O . ARG A 1 452 ? 1.185 -41.188 -39.719 1 84.62 452 ARG A O 1
ATOM 3423 N N . GLY A 1 453 ? -0.817 -40.156 -39.469 1 91.75 453 GLY A N 1
ATOM 3424 C CA . GLY A 1 453 ? -1.3 -41.188 -38.562 1 91.75 453 GLY A CA 1
ATOM 3425 C C . GLY A 1 453 ? -0.804 -41 -37.125 1 91.75 453 GLY A C 1
ATOM 3426 O O . GLY A 1 453 ? -0.506 -39.875 -36.719 1 91.75 453 GLY A O 1
ATOM 3427 N N . VAL A 1 454 ? -0.895 -42.094 -36.312 1 96.06 454 VAL A N 1
ATOM 3428 C CA . VAL A 1 454 ? -0.443 -42.062 -34.938 1 96.06 454 VAL A CA 1
ATOM 3429 C C . VAL A 1 454 ? 0.558 -43.188 -34.688 1 96.06 454 VAL A C 1
ATOM 3431 O O . VAL A 1 454 ? 0.239 -44.375 -34.906 1 96.06 454 VAL A O 1
ATOM 3434 N N . TYR A 1 455 ? 1.712 -42.781 -34.312 1 95.69 455 TYR A N 1
ATOM 3435 C CA . TYR A 1 455 ? 2.758 -43.781 -34.125 1 95.69 455 TYR A CA 1
ATOM 3436 C C . TYR A 1 455 ? 3.66 -43.375 -32.969 1 95.69 455 TYR A C 1
ATOM 3438 O O . TYR A 1 455 ? 3.557 -42.281 -32.438 1 95.69 455 TYR A O 1
ATOM 3446 N N . LEU A 1 456 ? 4.453 -44.344 -32.5 1 95.88 456 LEU A N 1
ATOM 3447 C CA . LEU A 1 456 ? 5.426 -44.156 -31.438 1 95.88 456 LEU A CA 1
ATOM 3448 C C . LEU A 1 456 ? 6.812 -44.594 -31.875 1 95.88 456 LEU A C 1
ATOM 3450 O O . LEU A 1 456 ? 6.957 -45.656 -32.5 1 95.88 456 LEU A O 1
ATOM 3454 N N . THR A 1 457 ? 7.777 -43.75 -31.562 1 95.69 457 THR A N 1
ATOM 3455 C CA . THR A 1 457 ? 9.141 -44.062 -31.953 1 95.69 457 THR A CA 1
ATOM 3456 C C . THR A 1 457 ? 9.977 -44.469 -30.75 1 95.69 457 THR A C 1
ATOM 3458 O O . THR A 1 457 ? 9.555 -44.312 -29.609 1 95.69 457 THR A O 1
ATOM 3461 N N . GLN A 1 458 ? 11.164 -45 -31.062 1 95.62 458 GLN A N 1
ATOM 3462 C CA . GLN A 1 458 ? 12.125 -45.344 -30.016 1 95.62 458 GLN A CA 1
ATOM 3463 C C . GLN A 1 458 ? 12.484 -44.125 -29.188 1 95.62 458 GLN A C 1
ATOM 3465 O O . GLN A 1 458 ? 12.633 -44.219 -27.969 1 95.62 458 GLN A O 1
ATOM 3470 N N . LYS A 1 459 ? 12.602 -43.062 -29.875 1 94.31 459 LYS A N 1
ATOM 3471 C CA . LYS A 1 459 ? 12.898 -41.812 -29.172 1 94.31 459 LYS A CA 1
ATOM 3472 C C . LYS A 1 459 ? 11.773 -41.438 -28.219 1 94.31 459 LYS A C 1
ATOM 3474 O O . LYS A 1 459 ? 12.031 -40.969 -27.094 1 94.31 459 LYS A O 1
ATOM 3479 N N . ASP A 1 460 ? 10.555 -41.562 -28.656 1 95 460 ASP A N 1
ATOM 3480 C CA . ASP A 1 460 ? 9.398 -41.281 -27.812 1 95 460 ASP A CA 1
ATOM 3481 C C . ASP A 1 460 ? 9.414 -42.156 -26.562 1 95 460 ASP A C 1
ATOM 3483 O O . ASP A 1 460 ? 9.117 -41.656 -25.469 1 95 460 ASP A O 1
ATOM 3487 N N . LEU A 1 461 ? 9.727 -43.375 -26.734 1 95.38 461 LEU A N 1
ATOM 3488 C CA . LEU A 1 461 ? 9.773 -44.312 -25.609 1 95.38 461 LEU A CA 1
ATOM 3489 C C . LEU A 1 461 ? 10.844 -43.906 -24.609 1 95.38 461 LEU A C 1
ATOM 3491 O O . LEU A 1 461 ? 10.672 -44.094 -23.406 1 95.38 461 LEU A O 1
ATOM 3495 N N . GLY A 1 462 ? 11.906 -43.406 -25.156 1 94.81 462 GLY A N 1
ATOM 3496 C CA . GLY A 1 462 ? 12.938 -42.875 -24.281 1 94.81 462 GLY A CA 1
ATOM 3497 C C . GLY A 1 462 ? 12.438 -41.75 -23.391 1 94.81 462 GLY A C 1
ATOM 3498 O O . GLY A 1 462 ? 12.781 -41.688 -22.203 1 94.81 462 GLY A O 1
ATOM 3499 N N . GLU A 1 463 ? 11.648 -40.875 -23.969 1 93.5 463 GLU A N 1
ATOM 3500 C CA . GLU A 1 463 ? 11.078 -39.781 -23.203 1 93.5 463 GLU A CA 1
ATOM 3501 C C . GLU A 1 463 ? 10.148 -40.281 -22.109 1 93.5 463 GLU A C 1
ATOM 3503 O O . GLU A 1 463 ? 10.102 -39.719 -21.016 1 93.5 463 GLU A O 1
ATOM 3508 N N . VAL A 1 464 ? 9.414 -41.281 -22.375 1 94.5 464 VAL A N 1
ATOM 3509 C CA . VAL A 1 464 ? 8.508 -41.875 -21.406 1 94.5 464 VAL A CA 1
ATOM 3510 C C . VAL A 1 464 ? 9.312 -42.5 -20.266 1 94.5 464 VAL A C 1
ATOM 3512 O O . VAL A 1 464 ? 8.953 -42.344 -19.094 1 94.5 464 VAL A O 1
ATOM 3515 N N . GLN A 1 465 ? 10.406 -43.125 -20.609 1 95.12 465 GLN A N 1
ATOM 3516 C CA . GLN A 1 465 ? 11.281 -43.75 -19.609 1 95.12 465 GLN A CA 1
ATOM 3517 C C . GLN A 1 465 ? 11.82 -42.719 -18.625 1 95.12 465 GLN A C 1
ATOM 3519 O O . GLN A 1 465 ? 11.812 -42.938 -17.422 1 95.12 465 GLN A O 1
ATOM 3524 N N . LEU A 1 466 ? 12.234 -41.656 -19.234 1 93.12 466 LEU A N 1
ATOM 3525 C CA . LEU A 1 466 ? 12.781 -40.594 -18.406 1 93.12 466 LEU A CA 1
ATOM 3526 C C . LEU A 1 466 ? 11.711 -40.031 -17.469 1 93.12 466 LEU A C 1
ATOM 3528 O O . LEU A 1 466 ? 11.953 -39.844 -16.281 1 93.12 466 LEU A O 1
ATOM 3532 N N . ALA A 1 467 ? 10.547 -39.781 -17.984 1 92.81 467 ALA A N 1
ATOM 3533 C CA . ALA A 1 467 ? 9.453 -39.188 -17.234 1 92.81 467 ALA A CA 1
ATOM 3534 C C . ALA A 1 467 ? 8.984 -40.094 -16.094 1 92.81 467 ALA A C 1
ATOM 3536 O O . ALA A 1 467 ? 8.867 -39.656 -14.953 1 92.81 467 ALA A O 1
ATOM 3537 N N . LYS A 1 468 ? 8.711 -41.344 -16.391 1 94.31 468 LYS A N 1
ATOM 3538 C CA . LYS A 1 468 ? 8.203 -42.25 -15.375 1 94.31 468 LYS A CA 1
ATOM 3539 C C . LYS A 1 468 ? 9.258 -42.531 -14.312 1 94.31 468 LYS A C 1
ATOM 3541 O O . LYS A 1 468 ? 8.938 -42.688 -13.133 1 94.31 468 LYS A O 1
ATOM 3546 N N . ALA A 1 469 ? 10.555 -42.594 -14.734 1 94.75 469 ALA A N 1
ATOM 3547 C CA . ALA A 1 469 ? 11.641 -42.844 -13.789 1 94.75 469 ALA A CA 1
ATOM 3548 C C . ALA A 1 469 ? 11.773 -41.688 -12.797 1 94.75 469 ALA A C 1
ATOM 3550 O O . ALA A 1 469 ? 12.055 -41.906 -11.617 1 94.75 469 ALA A O 1
ATOM 3551 N N . ALA A 1 470 ? 11.586 -40.531 -13.312 1 93.88 470 ALA A N 1
ATOM 3552 C CA . ALA A 1 470 ? 11.672 -39.344 -12.445 1 93.88 470 ALA A CA 1
ATOM 3553 C C . ALA A 1 470 ? 10.609 -39.406 -11.352 1 93.88 470 ALA A C 1
ATOM 3555 O O . ALA A 1 470 ? 10.906 -39.156 -10.18 1 93.88 470 ALA A O 1
ATOM 3556 N N . ILE A 1 471 ? 9.398 -39.688 -11.688 1 94.44 471 ILE A N 1
ATOM 3557 C CA . ILE A 1 471 ? 8.289 -39.75 -10.75 1 94.44 471 ILE A CA 1
ATOM 3558 C C . ILE A 1 471 ? 8.516 -40.875 -9.75 1 94.44 471 ILE A C 1
ATOM 3560 O O . ILE A 1 471 ? 8.422 -40.688 -8.539 1 94.44 471 ILE A O 1
ATOM 3564 N N . ALA A 1 472 ? 8.859 -42.062 -10.281 1 94.94 472 ALA A N 1
ATOM 3565 C CA . ALA A 1 472 ? 9.07 -43.219 -9.438 1 94.94 472 ALA A CA 1
ATOM 3566 C C . ALA A 1 472 ? 10.219 -43 -8.453 1 94.94 472 ALA A C 1
ATOM 3568 O O . ALA A 1 472 ? 10.117 -43.344 -7.277 1 94.94 472 ALA A O 1
ATOM 3569 N N . ALA A 1 473 ? 11.281 -42.438 -8.961 1 95.12 473 ALA A N 1
ATOM 3570 C CA . ALA A 1 473 ? 12.422 -42.156 -8.109 1 95.12 473 ALA A CA 1
ATOM 3571 C C . ALA A 1 473 ? 12.055 -41.125 -7.031 1 95.12 473 ALA A C 1
ATOM 3573 O O . ALA A 1 473 ? 12.539 -41.219 -5.898 1 95.12 473 ALA A O 1
ATOM 3574 N N . GLY A 1 474 ? 11.25 -40.156 -7.375 1 95.94 474 GLY A N 1
ATOM 3575 C CA . GLY A 1 474 ? 10.773 -39.188 -6.398 1 95.94 474 GLY A CA 1
ATOM 3576 C C . GLY A 1 474 ? 9.977 -39.844 -5.27 1 95.94 474 GLY A C 1
ATOM 3577 O O . GLY A 1 474 ? 10.172 -39.5 -4.102 1 95.94 474 GLY A O 1
ATOM 3578 N N . ILE A 1 475 ? 9.133 -40.75 -5.621 1 96.5 475 ILE A N 1
ATOM 3579 C CA . ILE A 1 475 ? 8.344 -41.469 -4.629 1 96.5 475 ILE A CA 1
ATOM 3580 C C . ILE A 1 475 ? 9.266 -42.219 -3.68 1 96.5 475 ILE A C 1
ATOM 3582 O O . ILE A 1 475 ? 9.094 -42.156 -2.459 1 96.5 475 ILE A O 1
ATOM 3586 N N . GLN A 1 476 ? 10.234 -42.844 -4.246 1 95.75 476 GLN A N 1
ATOM 3587 C CA . GLN A 1 476 ? 11.188 -43.594 -3.443 1 95.75 476 GLN A CA 1
ATOM 3588 C C . GLN A 1 476 ? 11.945 -42.688 -2.477 1 95.75 476 GLN A C 1
ATOM 3590 O O . GLN A 1 476 ? 12.141 -43.062 -1.312 1 95.75 476 GLN A O 1
ATOM 3595 N N . MET A 1 477 ? 12.375 -41.594 -2.959 1 96.25 477 MET A N 1
ATOM 3596 C CA . MET A 1 477 ? 13.117 -40.625 -2.139 1 96.25 477 MET A CA 1
ATOM 3597 C C . MET A 1 477 ? 12.273 -40.156 -0.964 1 96.25 477 MET A C 1
ATOM 3599 O O . MET A 1 477 ? 12.781 -40 0.152 1 96.25 477 MET A O 1
ATOM 3603 N N . LEU A 1 478 ? 10.984 -39.875 -1.206 1 97.5 478 LEU A N 1
ATOM 3604 C CA . LEU A 1 478 ? 10.086 -39.406 -0.151 1 97.5 478 LEU A CA 1
ATOM 3605 C C . LEU A 1 478 ? 9.859 -40.5 0.886 1 97.5 478 LEU A C 1
ATOM 3607 O O . LEU A 1 478 ? 9.844 -40.25 2.088 1 97.5 478 LEU A O 1
ATOM 3611 N N . MET A 1 479 ? 9.719 -41.688 0.421 1 97.31 479 MET A N 1
ATOM 3612 C CA . MET A 1 479 ? 9.539 -42.812 1.338 1 97.31 479 MET A CA 1
ATOM 3613 C C . MET A 1 479 ? 10.773 -43 2.223 1 97.31 479 MET A C 1
ATOM 3615 O O . MET A 1 479 ? 10.641 -43.219 3.428 1 97.31 479 MET A O 1
ATOM 3619 N N . GLU A 1 480 ? 11.891 -42.906 1.604 1 96.06 480 GLU A N 1
ATOM 3620 C CA . GLU A 1 480 ? 13.141 -43.031 2.359 1 96.06 480 GLU A CA 1
ATOM 3621 C C . GLU A 1 480 ? 13.25 -41.938 3.414 1 96.06 480 GLU A C 1
ATOM 3623 O O . GLU A 1 480 ? 13.664 -42.188 4.543 1 96.06 480 GLU A O 1
ATOM 3628 N N . ARG A 1 481 ? 12.891 -40.781 3.061 1 95.31 481 ARG A N 1
ATOM 3629 C CA . ARG A 1 481 ? 12.969 -39.656 3.984 1 95.31 481 ARG A CA 1
ATOM 3630 C C . ARG A 1 481 ? 12.062 -39.875 5.188 1 95.31 481 ARG A C 1
ATOM 3632 O O . ARG A 1 481 ? 12.422 -39.531 6.316 1 95.31 481 ARG A O 1
ATOM 3639 N N . LEU A 1 482 ? 10.859 -40.406 4.93 1 97.06 482 LEU A N 1
ATOM 3640 C CA . LEU A 1 482 ? 9.906 -40.656 6.012 1 97.06 482 LEU A CA 1
ATOM 3641 C C . LEU A 1 482 ? 10.211 -41.969 6.727 1 97.06 482 LEU A C 1
ATOM 3643 O O . LEU A 1 482 ? 9.664 -42.219 7.797 1 97.06 482 LEU A O 1
ATOM 3647 N N . GLY A 1 483 ? 11.047 -42.781 6.168 1 97.06 483 GLY A N 1
ATOM 3648 C CA . GLY A 1 483 ? 11.367 -44.062 6.742 1 97.06 483 GLY A CA 1
ATOM 3649 C C . GLY A 1 483 ? 10.234 -45.062 6.645 1 97.06 483 GLY A C 1
ATOM 3650 O O . GLY A 1 483 ? 9.977 -45.812 7.586 1 97.06 483 GLY A O 1
ATOM 3651 N N . ILE A 1 484 ? 9.547 -45 5.48 1 97.56 484 ILE A N 1
ATOM 3652 C CA . ILE A 1 484 ? 8.406 -45.906 5.332 1 97.56 484 ILE A CA 1
ATOM 3653 C C . ILE A 1 484 ? 8.547 -46.688 4.039 1 97.56 484 ILE A C 1
ATOM 3655 O O . ILE A 1 484 ? 9.469 -46.469 3.258 1 97.56 484 ILE A O 1
ATOM 3659 N N . THR A 1 485 ? 7.594 -47.594 3.844 1 96.5 485 THR A N 1
ATOM 3660 C CA . THR A 1 485 ? 7.52 -48.406 2.619 1 96.5 485 THR A CA 1
ATOM 3661 C C . THR A 1 485 ? 6.188 -48.188 1.912 1 96.5 485 THR A C 1
ATOM 3663 O O . THR A 1 485 ? 5.309 -47.5 2.434 1 96.5 485 THR A O 1
ATOM 3666 N N . GLU A 1 486 ? 6.059 -48.75 0.749 1 95.69 486 GLU A N 1
ATOM 3667 C CA . GLU A 1 486 ? 4.848 -48.594 -0.052 1 95.69 486 GLU A CA 1
ATOM 3668 C C . GLU A 1 486 ? 3.627 -49.125 0.695 1 95.69 486 GLU A C 1
ATOM 3670 O O . GLU A 1 486 ? 2.521 -48.625 0.539 1 95.69 486 GLU A O 1
ATOM 3675 N N . ASP A 1 487 ? 3.852 -50.062 1.525 1 95.5 487 ASP A N 1
ATOM 3676 C CA . ASP A 1 487 ? 2.756 -50.719 2.256 1 95.5 487 ASP A CA 1
ATOM 3677 C C . ASP A 1 487 ? 2.154 -49.75 3.277 1 95.5 487 ASP A C 1
ATOM 3679 O O . ASP A 1 487 ? 1.012 -49.938 3.705 1 95.5 487 ASP A O 1
ATOM 3683 N N . ASP A 1 488 ? 2.881 -48.781 3.635 1 97.19 488 ASP A N 1
ATOM 3684 C CA . ASP A 1 488 ? 2.439 -47.812 4.641 1 97.19 488 ASP A CA 1
ATOM 3685 C C . ASP A 1 488 ? 1.561 -46.719 4.023 1 97.19 488 ASP A C 1
ATOM 3687 O O . ASP A 1 488 ? 0.876 -46 4.734 1 97.19 488 ASP A O 1
ATOM 3691 N N . ILE A 1 489 ? 1.631 -46.594 2.729 1 98.25 489 ILE A N 1
ATOM 3692 C CA . ILE A 1 489 ? 0.842 -45.594 2.025 1 98.25 489 ILE A CA 1
ATOM 3693 C C . ILE A 1 489 ? -0.579 -46.094 1.81 1 98.25 489 ILE A C 1
ATOM 3695 O O . ILE A 1 489 ? -0.777 -47.156 1.199 1 98.25 489 ILE A O 1
ATOM 3699 N N . CYS A 1 490 ? -1.567 -45.375 2.27 1 97.31 490 CYS A N 1
ATOM 3700 C CA . CYS A 1 490 ? -2.943 -45.844 2.264 1 97.31 490 CYS A CA 1
ATOM 3701 C C . CYS A 1 490 ? -3.699 -45.344 1.047 1 97.31 490 CYS A C 1
ATOM 3703 O O . CYS A 1 490 ? -4.668 -45.938 0.6 1 97.31 490 CYS A O 1
ATOM 3705 N N . SER A 1 491 ? -3.312 -44.188 0.569 1 96.69 491 SER A N 1
ATOM 3706 C CA . SER A 1 491 ? -3.967 -43.594 -0.584 1 96.69 491 SER A CA 1
ATOM 3707 C C . SER A 1 491 ? -2.971 -42.812 -1.443 1 96.69 491 SER A C 1
ATOM 3709 O O . SER A 1 491 ? -1.998 -42.25 -0.928 1 96.69 491 SER A O 1
ATOM 3711 N N . VAL A 1 492 ? -3.242 -42.844 -2.762 1 96.81 492 VAL A N 1
ATOM 3712 C CA . VAL A 1 492 ? -2.461 -42.062 -3.717 1 96.81 492 VAL A CA 1
ATOM 3713 C C . VAL A 1 492 ? -3.377 -41.125 -4.488 1 96.81 492 VAL A C 1
ATOM 3715 O O . VAL A 1 492 ? -4.168 -41.562 -5.328 1 96.81 492 VAL A O 1
ATOM 3718 N N . TYR A 1 493 ? -3.234 -39.812 -4.191 1 95.12 493 TYR A N 1
ATOM 3719 C CA . TYR A 1 493 ? -4.016 -38.812 -4.902 1 95.12 493 TYR A CA 1
ATOM 3720 C C . TYR A 1 493 ? -3.27 -38.312 -6.133 1 95.12 493 TYR A C 1
ATOM 3722 O O . TYR A 1 493 ? -2.162 -37.781 -6.027 1 95.12 493 TYR A O 1
ATOM 3730 N N . ILE A 1 494 ? -3.855 -38.469 -7.254 1 93.31 494 ILE A N 1
ATOM 3731 C CA . ILE A 1 494 ? -3.252 -37.969 -8.484 1 93.31 494 ILE A CA 1
ATOM 3732 C C . ILE A 1 494 ? -4.016 -36.75 -8.984 1 93.31 494 ILE A C 1
ATOM 3734 O O . ILE A 1 494 ? -5.195 -36.844 -9.336 1 93.31 494 ILE A O 1
ATOM 3738 N N . ALA A 1 495 ? -3.314 -35.656 -9.016 1 91.06 495 ALA A N 1
ATOM 3739 C CA . ALA A 1 495 ? -3.898 -34.406 -9.461 1 91.06 495 ALA A CA 1
ATOM 3740 C C . ALA A 1 495 ? -3.473 -34.062 -10.891 1 91.06 495 ALA A C 1
ATOM 3742 O O . ALA A 1 495 ? -2.539 -34.688 -11.422 1 91.06 495 ALA A O 1
ATOM 3743 N N . GLY A 1 496 ? -4.246 -33.188 -11.57 1 81.69 496 GLY A N 1
ATOM 3744 C CA . GLY A 1 496 ? -3.951 -32.75 -12.922 1 81.69 496 GLY A CA 1
ATOM 3745 C C . GLY A 1 496 ? -4.805 -33.438 -13.977 1 81.69 496 GLY A C 1
ATOM 3746 O O . GLY A 1 496 ? -5.465 -34.438 -13.688 1 81.69 496 GLY A O 1
ATOM 3747 N N . ALA A 1 497 ? -4.832 -32.906 -15.148 1 70 497 ALA A N 1
ATOM 3748 C CA . ALA A 1 497 ? -5.645 -33.438 -16.25 1 70 497 ALA A CA 1
ATOM 3749 C C . ALA A 1 497 ? -5.238 -34.844 -16.578 1 70 497 ALA A C 1
ATOM 3751 O O . ALA A 1 497 ? -6.098 -35.719 -16.781 1 70 497 ALA A O 1
ATOM 3752 N N . PHE A 1 498 ? -4.012 -35.062 -16.547 1 70.31 498 PHE A N 1
ATOM 3753 C CA . PHE A 1 498 ? -3.457 -36.375 -16.828 1 70.31 498 PHE A CA 1
ATOM 3754 C C . PHE A 1 498 ? -3.988 -37.438 -15.844 1 70.31 498 PHE A C 1
ATOM 3756 O O . PHE A 1 498 ? -4.371 -38.531 -16.234 1 70.31 498 PHE A O 1
ATOM 3763 N N . GLY A 1 499 ? -4 -37 -14.602 1 68.19 499 GLY A N 1
ATOM 3764 C CA . GLY A 1 499 ? -4.387 -37.938 -13.539 1 68.19 499 GLY A CA 1
ATOM 3765 C C . GLY A 1 499 ? -5.824 -38.406 -13.664 1 68.19 499 GLY A C 1
ATOM 3766 O O . GLY A 1 499 ? -6.145 -39.531 -13.258 1 68.19 499 GLY A O 1
ATOM 3767 N N . ASN A 1 500 ? -6.594 -37.625 -14.297 1 75.19 500 ASN A N 1
ATOM 3768 C CA . ASN A 1 500 ? -8.008 -37.969 -14.375 1 75.19 500 ASN A CA 1
ATOM 3769 C C . ASN A 1 500 ? -8.273 -39 -15.477 1 75.19 500 ASN A C 1
ATOM 3771 O O . ASN A 1 500 ? -9.273 -39.719 -15.43 1 75.19 500 ASN A O 1
ATOM 3775 N N . TYR A 1 501 ? -7.363 -39.156 -16.359 1 81.38 501 TYR A N 1
ATOM 3776 C CA . TYR A 1 501 ? -7.617 -40.031 -17.5 1 81.38 501 TYR A CA 1
ATOM 3777 C C . TYR A 1 501 ? -6.637 -41.219 -17.516 1 81.38 501 TYR A C 1
ATOM 3779 O O . TYR A 1 501 ? -6.812 -42.156 -18.266 1 81.38 501 TYR A O 1
ATOM 3787 N N . MET A 1 502 ? -5.738 -41.125 -16.703 1 86.56 502 MET A N 1
ATOM 3788 C CA . MET A 1 502 ? -4.695 -42.125 -16.656 1 86.56 502 MET A CA 1
ATOM 3789 C C . MET A 1 502 ? -5.242 -43.438 -16.125 1 86.56 502 MET A C 1
ATOM 3791 O O . MET A 1 502 ? -6.008 -43.469 -15.156 1 86.56 502 MET A O 1
ATOM 3795 N N . ASP A 1 503 ? -4.957 -44.469 -16.766 1 91.44 503 ASP A N 1
ATOM 3796 C CA . ASP A 1 503 ? -5.242 -45.812 -16.25 1 91.44 503 ASP A CA 1
ATOM 3797 C C . ASP A 1 503 ? -4.188 -46.25 -15.227 1 91.44 503 ASP A C 1
ATOM 3799 O O . ASP A 1 503 ? -3.021 -46.438 -15.57 1 91.44 503 ASP A O 1
ATOM 3803 N N . PRO A 1 504 ? -4.625 -46.438 -14 1 92.75 504 PRO A N 1
ATOM 3804 C CA . PRO A 1 504 ? -3.652 -46.781 -12.961 1 92.75 504 PRO A CA 1
ATOM 3805 C C . PRO A 1 504 ? -2.916 -48.094 -13.25 1 92.75 504 PRO A C 1
ATOM 3807 O O . PRO A 1 504 ? -1.743 -48.25 -12.891 1 92.75 504 PRO A O 1
ATOM 3810 N N . VAL A 1 505 ? -3.602 -49 -13.859 1 93.5 505 VAL A N 1
ATOM 3811 C CA . VAL A 1 505 ? -2.988 -50.281 -14.156 1 93.5 505 VAL A CA 1
ATOM 3812 C C . VAL A 1 505 ? -1.861 -50.094 -15.172 1 93.5 505 VAL A C 1
ATOM 3814 O O . VAL A 1 505 ? -0.767 -50.656 -15 1 93.5 505 VAL A O 1
ATOM 3817 N N . SER A 1 506 ? -2.123 -49.375 -16.172 1 94.25 506 SER A N 1
ATOM 3818 C CA . SER A 1 506 ? -1.094 -49.062 -17.172 1 94.25 506 SER A CA 1
ATOM 3819 C C . SER A 1 506 ? 0.071 -48.312 -16.531 1 94.25 506 SER A C 1
ATOM 3821 O O . SER A 1 506 ? 1.232 -48.562 -16.859 1 94.25 506 SER A O 1
ATOM 3823 N N . ALA A 1 507 ? -0.298 -47.406 -15.648 1 93.5 507 ALA A N 1
ATOM 3824 C CA . ALA A 1 507 ? 0.72 -46.625 -14.961 1 93.5 507 ALA A CA 1
ATOM 3825 C C . ALA A 1 507 ? 1.642 -47.5 -14.133 1 93.5 507 ALA A C 1
ATOM 3827 O O . ALA A 1 507 ? 2.854 -47.281 -14.086 1 93.5 507 ALA A O 1
ATOM 3828 N N . GLY A 1 508 ? 1.048 -48.469 -13.461 1 93.38 508 GLY A N 1
ATOM 3829 C CA . GLY A 1 508 ? 1.84 -49.438 -12.711 1 93.38 508 GLY A CA 1
ATOM 3830 C C . GLY A 1 508 ? 2.717 -50.312 -13.586 1 93.38 508 GLY A C 1
ATOM 3831 O O . GLY A 1 508 ? 3.863 -50.594 -13.242 1 93.38 508 GLY A O 1
ATOM 3832 N N . LYS A 1 509 ? 2.166 -50.688 -14.703 1 92.94 509 LYS A N 1
ATOM 3833 C CA . LYS A 1 509 ? 2.865 -51.594 -15.617 1 92.94 509 LYS A CA 1
ATOM 3834 C C . LYS A 1 509 ? 4.129 -50.938 -16.172 1 92.94 509 LYS A C 1
ATOM 3836 O O . LYS A 1 509 ? 5.156 -51.594 -16.312 1 92.94 509 LYS A O 1
ATOM 3841 N N . ILE A 1 510 ? 4.035 -49.688 -16.438 1 94.19 510 ILE A N 1
ATOM 3842 C CA . ILE A 1 510 ? 5.199 -49.062 -17.047 1 94.19 510 ILE A CA 1
ATOM 3843 C C . ILE A 1 510 ? 6.168 -48.625 -15.953 1 94.19 510 ILE A C 1
ATOM 3845 O O . ILE A 1 510 ? 7.254 -48.094 -16.25 1 94.19 510 ILE A O 1
ATOM 3849 N N . GLY A 1 511 ? 5.734 -48.719 -14.695 1 93.38 511 GLY A N 1
ATOM 3850 C CA . GLY A 1 511 ? 6.621 -48.406 -13.586 1 93.38 511 GLY A CA 1
ATOM 3851 C C . GLY A 1 511 ? 6.508 -46.969 -13.117 1 93.38 511 GLY A C 1
ATOM 3852 O O . GLY A 1 511 ? 7.391 -46.469 -12.422 1 93.38 511 GLY A O 1
ATOM 3853 N N . LEU A 1 512 ? 5.504 -46.312 -13.562 1 93.19 512 LEU A N 1
ATOM 3854 C CA . LEU A 1 512 ? 5.254 -44.938 -13.086 1 93.19 512 LEU A CA 1
ATOM 3855 C C . LEU A 1 512 ? 4.945 -44.938 -11.594 1 93.19 512 LEU A C 1
ATOM 3857 O O . LEU A 1 512 ? 5.402 -44.062 -10.859 1 93.19 512 LEU A O 1
ATOM 3861 N N . LEU A 1 513 ? 4.148 -45.906 -11.188 1 93.31 513 LEU A N 1
ATOM 3862 C CA . LEU A 1 513 ? 3.787 -46.156 -9.789 1 93.31 513 LEU A CA 1
ATOM 3863 C C . LEU A 1 513 ? 4.148 -47.562 -9.367 1 93.31 513 LEU A C 1
ATOM 3865 O O . LEU A 1 513 ? 4.055 -48.5 -10.164 1 93.31 513 LEU A O 1
ATOM 3869 N N . PRO A 1 514 ? 4.539 -47.656 -8.102 1 91.38 514 PRO A N 1
ATOM 3870 C CA . PRO A 1 514 ? 4.672 -49.031 -7.605 1 91.38 514 PRO A CA 1
ATOM 3871 C C . PRO A 1 514 ? 3.385 -49.844 -7.738 1 91.38 514 PRO A C 1
ATOM 3873 O O . PRO A 1 514 ? 2.293 -49.312 -7.52 1 91.38 514 PRO A O 1
ATOM 3876 N N . ALA A 1 515 ? 3.568 -51.062 -8.016 1 88.94 515 ALA A N 1
ATOM 3877 C CA . ALA A 1 515 ? 2.434 -51.938 -8.281 1 88.94 515 ALA A CA 1
ATOM 3878 C C . ALA A 1 515 ? 1.488 -52 -7.082 1 88.94 515 ALA A C 1
ATOM 3880 O O . ALA A 1 515 ? 0.269 -52.062 -7.246 1 88.94 515 ALA A O 1
ATOM 3881 N N . THR A 1 516 ? 2.021 -51.906 -5.938 1 92.12 516 THR A N 1
ATOM 3882 C CA . THR A 1 516 ? 1.235 -52.031 -4.715 1 92.12 516 THR A CA 1
ATOM 3883 C C . THR A 1 516 ? 0.353 -50.812 -4.516 1 92.12 516 THR A C 1
ATOM 3885 O O . THR A 1 516 ? -0.623 -50.844 -3.762 1 92.12 516 THR A O 1
ATOM 3888 N N . LEU A 1 517 ? 0.695 -49.75 -5.195 1 94.75 517 LEU A N 1
ATOM 3889 C CA . LEU A 1 517 ? -0.013 -48.5 -4.98 1 94.75 517 LEU A CA 1
ATOM 3890 C C . LEU A 1 517 ? -1.105 -48.281 -6.027 1 94.75 517 LEU A C 1
ATOM 3892 O O . LEU A 1 517 ? -1.975 -47.438 -5.871 1 94.75 517 LEU A O 1
ATOM 3896 N N . VAL A 1 518 ? -1.11 -49.094 -7.016 1 93.12 518 VAL A N 1
ATOM 3897 C CA . VAL A 1 518 ? -2.004 -48.938 -8.164 1 93.12 518 VAL A CA 1
ATOM 3898 C C . VAL A 1 518 ? -3.457 -49 -7.695 1 93.12 518 VAL A C 1
ATOM 3900 O O . VAL A 1 518 ? -4.285 -48.188 -8.125 1 93.12 518 VAL A O 1
ATOM 3903 N N . LYS A 1 519 ? -3.777 -49.875 -6.777 1 92.25 519 LYS A N 1
ATOM 3904 C CA . LYS A 1 519 ? -5.145 -50.062 -6.309 1 92.25 519 LYS A CA 1
ATOM 3905 C C . LYS A 1 519 ? -5.562 -48.938 -5.355 1 92.25 519 LYS A C 1
ATOM 3907 O O . LYS A 1 519 ? -6.746 -48.781 -5.051 1 92.25 519 LYS A O 1
ATOM 3912 N N . LYS A 1 520 ? -4.676 -48.188 -4.957 1 95.62 520 LYS A N 1
ATOM 3913 C CA . LYS A 1 520 ? -4.926 -47.156 -3.963 1 95.62 520 LYS A CA 1
ATOM 3914 C C . LYS A 1 520 ? -5.051 -45.781 -4.621 1 95.62 520 LYS A C 1
ATOM 3916 O O . LYS A 1 520 ? -5.195 -44.781 -3.932 1 95.62 520 LYS A O 1
ATOM 3921 N N . VAL A 1 521 ? -5.031 -45.688 -5.945 1 94.75 521 VAL A N 1
ATOM 3922 C CA . VAL A 1 521 ? -4.996 -44.438 -6.699 1 94.75 521 VAL A CA 1
ATOM 3923 C C . VAL A 1 521 ? -6.379 -43.812 -6.695 1 94.75 521 VAL A C 1
ATOM 3925 O O . VAL A 1 521 ? -7.387 -44.469 -6.926 1 94.75 521 VAL A O 1
ATOM 3928 N N . LYS A 1 522 ? -6.414 -42.531 -6.379 1 91.56 522 LYS A N 1
ATOM 3929 C CA . LYS A 1 522 ? -7.621 -41.719 -6.418 1 91.56 522 LYS A CA 1
ATOM 3930 C C . LYS A 1 522 ? -7.402 -40.438 -7.25 1 91.56 522 LYS A C 1
ATOM 3932 O O . LYS A 1 522 ? -6.746 -39.5 -6.801 1 91.56 522 LYS A O 1
ATOM 3937 N N . PRO A 1 523 ? -7.984 -40.375 -8.469 1 89.44 523 PRO A N 1
ATOM 3938 C CA . PRO A 1 523 ? -7.898 -39.125 -9.227 1 89.44 523 PRO A CA 1
ATOM 3939 C C . PRO A 1 523 ? -8.625 -37.969 -8.555 1 89.44 523 PRO A C 1
ATOM 3941 O O . PRO A 1 523 ? -9.75 -38.156 -8.07 1 89.44 523 PRO A O 1
ATOM 3944 N N . VAL A 1 524 ? -7.992 -36.844 -8.469 1 90.62 524 VAL A N 1
ATOM 3945 C CA . VAL A 1 524 ? -8.602 -35.75 -7.734 1 90.62 524 VAL A CA 1
ATOM 3946 C C . VAL A 1 524 ? -8.75 -34.531 -8.648 1 90.62 524 VAL A C 1
ATOM 3948 O O . VAL A 1 524 ? -9.023 -33.406 -8.188 1 90.62 524 VAL A O 1
ATOM 3951 N N . GLY A 1 525 ? -8.562 -34.688 -9.93 1 88.06 525 GLY A N 1
ATOM 3952 C CA . GLY A 1 525 ? -8.758 -33.594 -10.883 1 88.06 525 GLY A CA 1
ATOM 3953 C C . GLY A 1 525 ? -7.855 -32.406 -10.625 1 88.06 525 GLY A C 1
ATOM 3954 O O . GLY A 1 525 ? -6.684 -32.594 -10.281 1 88.06 525 GLY A O 1
ATOM 3955 N N . ASN A 1 526 ? -8.414 -31.188 -10.938 1 90.44 526 ASN A N 1
ATOM 3956 C CA . ASN A 1 526 ? -7.641 -29.969 -10.711 1 90.44 526 ASN A CA 1
ATOM 3957 C C . ASN A 1 526 ? -7.668 -29.547 -9.242 1 90.44 526 ASN A C 1
ATOM 3959 O O . ASN A 1 526 ? -8.242 -28.516 -8.898 1 90.44 526 ASN A O 1
ATOM 3963 N N . ALA A 1 527 ? -6.953 -30.25 -8.461 1 94.19 527 ALA A N 1
ATOM 3964 C CA . ALA A 1 527 ? -6.926 -30.031 -7.02 1 94.19 527 ALA A CA 1
ATOM 3965 C C . ALA A 1 527 ? -6.363 -28.656 -6.688 1 94.19 527 ALA A C 1
ATOM 3967 O O . ALA A 1 527 ? -6.785 -28.016 -5.715 1 94.19 527 ALA A O 1
ATOM 3968 N N . ALA A 1 528 ? -5.387 -28.188 -7.484 1 95.69 528 ALA A N 1
ATOM 3969 C CA . ALA A 1 528 ? -4.828 -26.859 -7.27 1 95.69 528 ALA A CA 1
ATOM 3970 C C . ALA A 1 528 ? -5.906 -25.781 -7.402 1 95.69 528 ALA A C 1
ATOM 3972 O O . ALA A 1 528 ? -6.023 -24.906 -6.547 1 95.69 528 ALA A O 1
ATOM 3973 N N . GLY A 1 529 ? -6.695 -25.844 -8.453 1 95.62 529 GLY A N 1
ATOM 3974 C CA . GLY A 1 529 ? -7.805 -24.922 -8.641 1 95.62 529 GLY A CA 1
ATOM 3975 C C . GLY A 1 529 ? -8.836 -25 -7.527 1 95.62 529 GLY A C 1
ATOM 3976 O O . GLY A 1 529 ? -9.336 -23.969 -7.07 1 95.62 529 GLY A O 1
ATOM 3977 N N . GLU A 1 530 ? -9.102 -26.25 -7.156 1 95.38 530 GLU A N 1
ATOM 3978 C CA . GLU A 1 530 ? -10.023 -26.422 -6.039 1 95.38 530 GLU A CA 1
ATOM 3979 C C . GLU A 1 530 ? -9.484 -25.781 -4.77 1 95.38 530 GLU A C 1
ATOM 3981 O O . GLU A 1 530 ? -10.25 -25.219 -3.98 1 95.38 530 GLU A O 1
ATOM 3986 N N . GLY A 1 531 ? -8.234 -25.969 -4.531 1 97.38 531 GLY A N 1
ATOM 3987 C CA . GLY A 1 531 ? -7.602 -25.312 -3.393 1 97.38 531 GLY A CA 1
ATOM 3988 C C . GLY A 1 531 ? -7.711 -23.797 -3.438 1 97.38 531 GLY A C 1
ATOM 3989 O O . GLY A 1 531 ? -7.965 -23.156 -2.414 1 97.38 531 GLY A O 1
ATOM 3990 N N . ALA A 1 532 ? -7.52 -23.219 -4.582 1 98.06 532 ALA A N 1
ATOM 3991 C CA . ALA A 1 532 ? -7.66 -21.766 -4.754 1 98.06 532 ALA A CA 1
ATOM 3992 C C . ALA A 1 532 ? -9.078 -21.312 -4.41 1 98.06 532 ALA A C 1
ATOM 3994 O O . ALA A 1 532 ? -9.258 -20.266 -3.797 1 98.06 532 ALA A O 1
ATOM 3995 N N . LYS A 1 533 ? -10.055 -22.109 -4.824 1 97.56 533 LYS A N 1
ATOM 3996 C CA . LYS A 1 533 ? -11.438 -21.797 -4.465 1 97.56 533 LYS A CA 1
ATOM 3997 C C . LYS A 1 533 ? -11.633 -21.844 -2.951 1 97.56 533 LYS A C 1
ATOM 3999 O O . LYS A 1 533 ? -12.25 -20.938 -2.375 1 97.56 533 LYS A O 1
ATOM 4004 N N . ILE A 1 534 ? -11.094 -22.859 -2.344 1 97.69 534 ILE A N 1
ATOM 4005 C CA . ILE A 1 534 ? -11.266 -23.047 -0.909 1 97.69 534 ILE A CA 1
ATOM 4006 C C . ILE A 1 534 ? -10.609 -21.906 -0.15 1 97.69 534 ILE A C 1
ATOM 4008 O O . ILE A 1 534 ? -11.156 -21.406 0.842 1 97.69 534 ILE A O 1
ATOM 4012 N N . ALA A 1 535 ? -9.469 -21.438 -0.62 1 98.31 535 ALA A N 1
ATOM 4013 C CA . ALA A 1 535 ? -8.789 -20.312 0.009 1 98.31 535 ALA A CA 1
ATOM 4014 C C . ALA A 1 535 ? -9.711 -19.094 0.087 1 98.31 535 ALA A C 1
ATOM 4016 O O . ALA A 1 535 ? -9.656 -18.328 1.051 1 98.31 535 ALA A O 1
ATOM 4017 N N . LEU A 1 536 ? -10.539 -18.953 -0.899 1 98.31 536 LEU A N 1
ATOM 4018 C CA . LEU A 1 536 ? -11.43 -17.797 -0.974 1 98.31 536 LEU A CA 1
ATOM 4019 C C . LEU A 1 536 ? -12.68 -18.016 -0.126 1 98.31 536 LEU A C 1
ATOM 4021 O O . LEU A 1 536 ? -13.195 -17.078 0.477 1 98.31 536 LEU A O 1
ATOM 4025 N N . VAL A 1 537 ? -13.172 -19.281 -0.023 1 97.19 537 VAL A N 1
ATOM 4026 C CA . VAL A 1 537 ? -14.461 -19.516 0.613 1 97.19 537 VAL A CA 1
ATOM 4027 C C . VAL A 1 537 ? -14.258 -19.828 2.094 1 97.19 537 VAL A C 1
ATOM 4029 O O . VAL A 1 537 ? -15.211 -19.797 2.879 1 97.19 537 VAL A O 1
ATOM 4032 N N . ASN A 1 538 ? -13.031 -20.094 2.486 1 97.5 538 ASN A N 1
ATOM 4033 C CA . ASN A 1 538 ? -12.711 -20.344 3.887 1 97.5 538 ASN A CA 1
ATOM 4034 C C . ASN A 1 538 ? -11.344 -19.75 4.258 1 97.5 538 ASN A C 1
ATOM 4036 O O . ASN A 1 538 ? -10.328 -20.438 4.168 1 97.5 538 ASN A O 1
ATOM 4040 N N . GLU A 1 539 ? -11.344 -18.609 4.777 1 96.75 539 GLU A N 1
ATOM 4041 C CA . GLU A 1 539 ? -10.109 -17.891 5.094 1 96.75 539 GLU A CA 1
ATOM 4042 C C . GLU A 1 539 ? -9.32 -18.609 6.18 1 96.75 539 GLU A C 1
ATOM 4044 O O . GLU A 1 539 ? -8.086 -18.609 6.152 1 96.75 539 GLU A O 1
ATOM 4049 N N . LYS A 1 540 ? -9.984 -19.172 7.168 1 96.12 540 LYS A N 1
ATOM 4050 C CA . LYS A 1 540 ? -9.312 -19.875 8.25 1 96.12 540 LYS A CA 1
ATOM 4051 C C . LYS A 1 540 ? -8.453 -21.016 7.703 1 96.12 540 LYS A C 1
ATOM 4053 O O . LYS A 1 540 ? -7.301 -21.172 8.109 1 96.12 540 LYS A O 1
ATOM 4058 N N . GLU A 1 541 ? -9 -21.766 6.773 1 97.12 541 GLU A N 1
ATOM 4059 C CA . GLU A 1 541 ? -8.234 -22.859 6.18 1 97.12 541 GLU A CA 1
ATOM 4060 C C . GLU A 1 541 ? -7.055 -22.344 5.371 1 97.12 541 GLU A C 1
ATOM 4062 O O . GLU A 1 541 ? -5.988 -22.969 5.348 1 97.12 541 GLU A O 1
ATOM 4067 N N . MET A 1 542 ? -7.312 -21.266 4.707 1 97.88 542 MET A N 1
ATOM 4068 C CA . MET A 1 542 ? -6.211 -20.656 3.963 1 97.88 542 MET A CA 1
ATOM 4069 C C . MET A 1 542 ? -5.062 -20.297 4.895 1 97.88 542 MET A C 1
ATOM 4071 O O . MET A 1 542 ? -3.9 -20.562 4.59 1 97.88 542 MET A O 1
ATOM 4075 N N . LEU A 1 543 ? -5.375 -19.703 6.055 1 97.06 543 LEU A N 1
ATOM 4076 C CA . LEU A 1 543 ? -4.363 -19.281 7.016 1 97.06 543 LEU A CA 1
ATOM 4077 C C . LEU A 1 543 ? -3.68 -20.484 7.648 1 97.06 543 LEU A C 1
ATOM 4079 O O . LEU A 1 543 ? -2.471 -20.469 7.887 1 97.06 543 LEU A O 1
ATOM 4083 N N . GLU A 1 544 ? -4.445 -21.5 7.902 1 97.19 544 GLU A N 1
ATOM 4084 C CA . GLU A 1 544 ? -3.873 -22.734 8.414 1 97.19 544 GLU A CA 1
ATOM 4085 C C . GLU A 1 544 ? -2.871 -23.328 7.43 1 97.19 544 GLU A C 1
ATOM 4087 O O . GLU A 1 544 ? -1.82 -23.828 7.836 1 97.19 544 GLU A O 1
ATOM 4092 N N . MET A 1 545 ? -3.246 -23.281 6.184 1 97.31 545 MET A N 1
ATOM 4093 C CA . MET A 1 545 ? -2.375 -23.828 5.152 1 97.31 545 MET A CA 1
ATOM 4094 C C . MET A 1 545 ? -1.081 -23.031 5.047 1 97.31 545 MET A C 1
ATOM 4096 O O . MET A 1 545 ? -0.008 -23.594 4.84 1 97.31 545 MET A O 1
ATOM 4100 N N . ASP A 1 546 ? -1.215 -21.766 5.156 1 96.06 546 ASP A N 1
ATOM 4101 C CA . ASP A 1 546 ? -0.046 -20.891 5.137 1 96.06 546 ASP A CA 1
ATOM 4102 C C . ASP A 1 546 ? 0.96 -21.297 6.211 1 96.06 546 ASP A C 1
ATOM 4104 O O . ASP A 1 546 ? 2.17 -21.297 5.969 1 96.06 546 ASP A O 1
ATOM 4108 N N . GLU A 1 547 ? 0.523 -21.672 7.344 1 95.38 547 GLU A N 1
ATOM 4109 C CA . GLU A 1 547 ? 1.376 -22.125 8.438 1 95.38 547 GLU A CA 1
ATOM 4110 C C . GLU A 1 547 ? 1.908 -23.531 8.18 1 95.38 547 GLU A C 1
ATOM 4112 O O . GLU A 1 547 ? 3.074 -23.828 8.461 1 95.38 547 GLU A O 1
ATOM 4117 N N . LEU A 1 548 ? 1.083 -24.328 7.633 1 96.25 548 LEU A N 1
ATOM 4118 C CA . LEU A 1 548 ? 1.434 -25.719 7.391 1 96.25 548 LEU A CA 1
ATOM 4119 C C . LEU A 1 548 ? 2.594 -25.828 6.406 1 96.25 548 LEU A C 1
ATOM 4121 O O . LEU A 1 548 ? 3.531 -26.594 6.625 1 96.25 548 LEU A O 1
ATOM 4125 N N . VAL A 1 549 ? 2.531 -25.109 5.324 1 95.38 549 VAL A N 1
ATOM 4126 C CA . VAL A 1 549 ? 3.512 -25.266 4.254 1 95.38 549 VAL A CA 1
ATOM 4127 C C . VAL A 1 549 ? 4.898 -24.891 4.762 1 95.38 549 VAL A C 1
ATOM 4129 O O . VAL A 1 549 ? 5.91 -25.375 4.258 1 95.38 549 VAL A O 1
ATOM 4132 N N . ARG A 1 550 ? 4.949 -24.109 5.773 1 90.62 550 ARG A N 1
ATOM 4133 C CA . ARG A 1 550 ? 6.227 -23.719 6.375 1 90.62 550 ARG A CA 1
ATOM 4134 C C . ARG A 1 550 ? 6.848 -24.891 7.133 1 90.62 550 ARG A C 1
ATOM 4136 O O . ARG A 1 550 ? 8.062 -24.938 7.332 1 90.62 550 ARG A O 1
ATOM 4143 N N . LYS A 1 551 ? 6.051 -25.828 7.473 1 93.62 551 LYS A N 1
ATOM 4144 C CA . LYS A 1 551 ? 6.508 -26.953 8.289 1 93.62 551 LYS A CA 1
ATOM 4145 C C . LYS A 1 551 ? 6.844 -28.156 7.426 1 93.62 551 LYS A C 1
ATOM 4147 O O . LYS A 1 551 ? 7.48 -29.109 7.895 1 93.62 551 LYS A O 1
ATOM 4152 N N . ILE A 1 552 ? 6.449 -28.141 6.184 1 96.38 552 ILE A N 1
ATOM 4153 C CA . ILE A 1 552 ? 6.699 -29.266 5.297 1 96.38 552 ILE A CA 1
ATOM 4154 C C . ILE A 1 552 ? 8.188 -29.359 4.973 1 96.38 552 ILE A C 1
ATOM 4156 O O . ILE A 1 552 ? 8.828 -28.328 4.711 1 96.38 552 ILE A O 1
ATOM 4160 N N . GLU A 1 553 ? 8.719 -30.531 5.09 1 94.81 553 GLU A N 1
ATOM 4161 C CA . GLU A 1 553 ? 10.133 -30.719 4.766 1 94.81 553 GLU A CA 1
ATOM 4162 C C . GLU A 1 553 ? 10.336 -30.891 3.262 1 94.81 553 GLU A C 1
ATOM 4164 O O . GLU A 1 553 ? 9.586 -31.641 2.609 1 94.81 553 GLU A O 1
ATOM 4169 N N . PHE A 1 554 ? 11.312 -30.234 2.773 1 94.38 554 PHE A N 1
ATOM 4170 C CA . PHE A 1 554 ? 11.609 -30.297 1.348 1 94.38 554 PHE A CA 1
ATOM 4171 C C . PHE A 1 554 ? 12.797 -31.219 1.085 1 94.38 554 PHE A C 1
ATOM 4173 O O . PHE A 1 554 ? 13.852 -31.078 1.705 1 94.38 554 PHE A O 1
ATOM 4180 N N . VAL A 1 555 ? 12.586 -32.125 0.155 1 92.69 555 VAL A N 1
ATOM 4181 C CA . VAL A 1 555 ? 13.648 -33.031 -0.261 1 92.69 555 VAL A CA 1
ATOM 4182 C C . VAL A 1 555 ? 14.203 -32.594 -1.615 1 92.69 555 VAL A C 1
ATOM 4184 O O . VAL A 1 555 ? 13.531 -32.75 -2.643 1 92.69 555 VAL A O 1
ATOM 4187 N N . GLU A 1 556 ? 15.422 -32.188 -1.661 1 88.19 556 GLU A N 1
ATOM 4188 C CA . GLU A 1 556 ? 16.078 -31.781 -2.902 1 88.19 556 GLU A CA 1
ATOM 4189 C C . GLU A 1 556 ? 16.609 -33 -3.66 1 88.19 556 GLU A C 1
ATOM 4191 O O . GLU A 1 556 ? 17.531 -33.688 -3.188 1 88.19 556 GLU A O 1
ATOM 4196 N N . LEU A 1 557 ? 16.125 -33.188 -4.793 1 87.06 557 LEU A N 1
ATOM 4197 C CA . LEU A 1 557 ? 16.469 -34.406 -5.547 1 87.06 557 LEU A CA 1
ATOM 4198 C C . LEU A 1 557 ? 17.719 -34.156 -6.391 1 87.06 557 LEU A C 1
ATOM 4200 O O . LEU A 1 557 ? 18.562 -35.062 -6.512 1 87.06 557 LEU A O 1
ATOM 4204 N N . ALA A 1 558 ? 17.859 -33.031 -6.996 1 74.06 558 ALA A N 1
ATOM 4205 C CA . ALA A 1 558 ? 18.938 -32.719 -7.934 1 74.06 558 ALA A CA 1
ATOM 4206 C C . ALA A 1 558 ? 20.297 -32.906 -7.27 1 74.06 558 ALA A C 1
ATOM 4208 O O . ALA A 1 558 ? 21.281 -33.219 -7.938 1 74.06 558 ALA A O 1
ATOM 4209 N N . ALA A 1 559 ? 20.391 -32.781 -6.023 1 72.88 559 ALA A N 1
ATOM 4210 C CA . ALA A 1 559 ? 21.672 -32.812 -5.336 1 72.88 559 ALA A CA 1
ATOM 4211 C C . ALA A 1 559 ? 21.891 -34.125 -4.613 1 72.88 559 ALA A C 1
ATOM 4213 O O . ALA A 1 559 ? 22.938 -34.344 -4.016 1 72.88 559 ALA A O 1
ATOM 4214 N N . SER A 1 560 ? 20.969 -35 -4.867 1 81.19 560 SER A N 1
ATOM 4215 C CA . SER A 1 560 ? 21.016 -36.219 -4.078 1 81.19 560 SER A CA 1
ATOM 4216 C C . SER A 1 560 ? 21.609 -37.375 -4.883 1 81.19 560 SER A C 1
ATOM 4218 O O . SER A 1 560 ? 21.078 -37.75 -5.93 1 81.19 560 SER A O 1
ATOM 4220 N N . ALA A 1 561 ? 22.688 -37.875 -4.441 1 82.75 561 ALA A N 1
ATOM 4221 C CA . ALA A 1 561 ? 23.266 -39.062 -5.047 1 82.75 561 ALA A CA 1
ATOM 4222 C C . ALA A 1 561 ? 22.266 -40.219 -5.031 1 82.75 561 ALA A C 1
ATOM 4224 O O . ALA A 1 561 ? 22.188 -41 -5.984 1 82.75 561 ALA A O 1
ATOM 4225 N N . ASP A 1 562 ? 21.562 -40.281 -4.023 1 86.12 562 ASP A N 1
ATOM 4226 C CA . ASP A 1 562 ? 20.562 -41.312 -3.893 1 86.12 562 ASP A CA 1
ATOM 4227 C C . ASP A 1 562 ? 19.5 -41.219 -4.98 1 86.12 562 ASP A C 1
ATOM 4229 O O . ASP A 1 562 ? 19.016 -42.219 -5.496 1 86.12 562 ASP A O 1
ATOM 4233 N N . PHE A 1 563 ? 19.156 -40.094 -5.246 1 88.94 563 PHE A N 1
ATOM 4234 C CA . PHE A 1 563 ? 18.156 -39.906 -6.297 1 88.94 563 PHE A CA 1
ATOM 4235 C C . PHE A 1 563 ? 18.641 -40.469 -7.621 1 88.94 563 PHE A C 1
ATOM 4237 O O . PHE A 1 563 ? 17.891 -41.156 -8.336 1 88.94 563 PHE A O 1
ATOM 4244 N N . GLN A 1 564 ? 19.859 -40.188 -7.957 1 8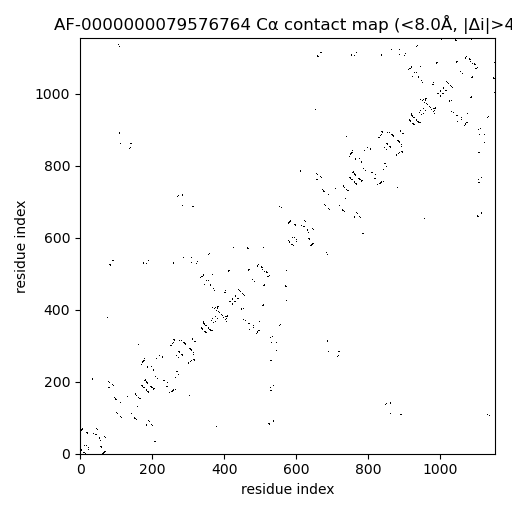8.19 564 GLN A N 1
ATOM 4245 C CA . GLN A 1 564 ? 20.406 -40.656 -9.219 1 88.19 564 GLN A CA 1
ATOM 4246 C C . GLN A 1 564 ? 20.375 -42.188 -9.289 1 88.19 564 GLN A C 1
ATOM 4248 O O . GLN A 1 564 ? 20.047 -42.75 -10.336 1 88.19 564 GLN A O 1
ATOM 4253 N N . ASP A 1 565 ? 20.688 -42.719 -8.242 1 90.62 565 ASP A N 1
ATOM 4254 C CA . ASP A 1 565 ? 20.656 -44.188 -8.18 1 90.62 565 ASP A CA 1
ATOM 4255 C C . ASP A 1 565 ? 19.234 -44.688 -8.406 1 90.62 565 ASP A C 1
ATOM 4257 O O . ASP A 1 565 ? 19.016 -45.594 -9.219 1 90.62 565 ASP A O 1
ATOM 4261 N N . HIS A 1 566 ? 18.328 -44.156 -7.715 1 91.12 566 HIS A N 1
ATOM 4262 C CA . HIS A 1 566 ? 16.938 -44.562 -7.867 1 91.12 566 HIS A CA 1
ATOM 4263 C C . HIS A 1 566 ? 16.438 -44.281 -9.281 1 91.12 566 HIS A C 1
ATOM 4265 O O . HIS A 1 566 ? 15.688 -45.094 -9.836 1 91.12 566 HIS A O 1
ATOM 4271 N N . PHE A 1 567 ? 16.828 -43.188 -9.789 1 91.94 567 PHE A N 1
ATOM 4272 C CA . PHE A 1 567 ? 16.422 -42.781 -11.125 1 91.94 567 PHE A CA 1
ATOM 4273 C C . PHE A 1 567 ? 16.859 -43.812 -12.156 1 91.94 567 PHE A C 1
ATOM 4275 O O . PHE A 1 567 ? 16.062 -44.281 -12.977 1 91.94 567 PHE A O 1
ATOM 4282 N N . ILE A 1 568 ? 18.094 -44.219 -12.07 1 89.88 568 ILE A N 1
ATOM 4283 C CA . ILE A 1 568 ? 18.656 -45.219 -12.992 1 89.88 568 ILE A CA 1
ATOM 4284 C C . ILE A 1 568 ? 17.938 -46.562 -12.82 1 89.88 568 ILE A C 1
ATOM 4286 O O . ILE A 1 568 ? 17.578 -47.188 -13.805 1 89.88 568 ILE A O 1
ATOM 4290 N N . ASP A 1 569 ? 17.688 -46.875 -11.641 1 88.94 569 ASP A N 1
ATOM 4291 C CA . ASP A 1 569 ? 17.016 -48.125 -11.344 1 88.94 569 ASP A CA 1
ATOM 4292 C C . ASP A 1 569 ? 15.602 -48.125 -11.93 1 88.94 569 ASP A C 1
ATOM 4294 O O . ASP A 1 569 ? 15.086 -49.188 -12.289 1 88.94 569 ASP A O 1
ATOM 4298 N N . GLU A 1 570 ? 15 -46.969 -12.008 1 90.19 570 GLU A N 1
ATOM 4299 C CA . GLU A 1 570 ? 13.602 -46.875 -12.391 1 90.19 570 GLU A CA 1
ATOM 4300 C C . GLU A 1 570 ? 13.453 -46.594 -13.891 1 90.19 570 GLU A C 1
ATOM 4302 O O . GLU A 1 570 ? 12.336 -46.5 -14.398 1 90.19 570 GLU A O 1
ATOM 4307 N N . LEU A 1 571 ? 14.539 -46.562 -14.594 1 90.06 571 LEU A N 1
ATOM 4308 C CA . LEU A 1 571 ? 14.492 -46.312 -16.031 1 90.06 571 LEU A CA 1
ATOM 4309 C C . LEU A 1 571 ? 13.867 -47.531 -16.75 1 90.06 571 LEU A C 1
ATOM 4311 O O . LEU A 1 571 ? 13.18 -47.344 -17.766 1 90.06 571 LEU A O 1
ATOM 4315 N N . GLY A 1 572 ? 14.117 -48.656 -16.203 1 89.62 572 GLY A N 1
ATOM 4316 C CA . GLY A 1 572 ? 13.586 -49.844 -16.828 1 89.62 572 GLY A CA 1
ATOM 4317 C C . GLY A 1 572 ? 12.094 -50 -16.641 1 89.62 572 GLY A C 1
ATOM 4318 O O . GLY A 1 572 ? 11.508 -49.438 -15.734 1 89.62 572 GLY A O 1
ATOM 4319 N N . PHE A 1 573 ? 11.477 -50.719 -17.641 1 89.62 573 PHE A N 1
ATOM 4320 C CA . PHE A 1 573 ? 10.07 -51.062 -17.5 1 89.62 573 PHE A CA 1
ATOM 4321 C C . PHE A 1 573 ? 9.898 -52.344 -16.703 1 89.62 573 PHE A C 1
ATOM 4323 O O . PHE A 1 573 ? 10.812 -53.188 -16.625 1 89.62 573 PHE A O 1
ATOM 4330 N N . GLU A 1 574 ? 8.797 -52.438 -15.859 1 70.94 574 GLU A N 1
ATOM 4331 C CA . GLU A 1 574 ? 8.547 -53.625 -15.07 1 70.94 574 GLU A CA 1
ATOM 4332 C C . GLU A 1 574 ? 7.965 -54.75 -15.93 1 70.94 574 GLU A C 1
ATOM 4334 O O . GLU A 1 574 ? 6.922 -54.594 -16.562 1 70.94 574 GLU A O 1
ATOM 4339 N N . THR A 1 575 ? 8.766 -55.656 -16.562 1 57.19 575 THR A N 1
ATOM 4340 C CA . THR A 1 575 ? 8.227 -56.75 -17.328 1 57.19 575 THR A CA 1
ATOM 4341 C C . THR A 1 575 ? 7.781 -57.875 -16.391 1 57.19 575 THR A C 1
ATOM 4343 O O . THR A 1 575 ? 8.406 -58.125 -15.359 1 57.19 575 THR A O 1
ATOM 4346 N N . GLY A 1 576 ? 6.539 -57.844 -15.922 1 47.19 576 GLY A N 1
ATOM 4347 C CA . GLY A 1 576 ? 5.973 -58.906 -15.133 1 47.19 576 GLY A CA 1
ATOM 4348 C C . GLY A 1 576 ? 6.672 -60.25 -15.359 1 47.19 576 GLY A C 1
ATOM 4349 O O . GLY A 1 576 ? 6.906 -60.656 -16.5 1 47.19 576 GLY A O 1
ATOM 4350 N N . GLU A 1 577 ? 7.688 -60.656 -14.594 1 38.69 577 GLU A N 1
ATOM 4351 C CA . GLU A 1 577 ? 7.781 -62.094 -14.594 1 38.69 577 GLU A CA 1
ATOM 4352 C C . GLU A 1 577 ? 6.445 -62.75 -14.219 1 38.69 577 GLU A C 1
ATOM 4354 O O . GLU A 1 577 ? 5.699 -62.188 -13.398 1 38.69 577 GLU A O 1
ATOM 4359 N N . MET B 1 1 ? -9.781 33.5 -26.672 1 81.31 1 MET B N 1
ATOM 4360 C CA . MET B 1 1 ? -8.5 33.406 -25.969 1 81.31 1 MET B CA 1
ATOM 4361 C C . MET B 1 1 ? -7.898 34.781 -25.75 1 81.31 1 MET B C 1
ATOM 4363 O O . MET B 1 1 ? -8.148 35.719 -26.531 1 81.31 1 MET B O 1
ATOM 4367 N N . ALA B 1 2 ? -7.504 35.125 -24.594 1 87.38 2 ALA B N 1
ATOM 4368 C CA . ALA B 1 2 ? -6.836 36.375 -24.25 1 87.38 2 ALA B CA 1
ATOM 4369 C C . ALA B 1 2 ? -5.402 36.125 -23.781 1 87.38 2 ALA B C 1
ATOM 4371 O O . ALA B 1 2 ? -4.988 34.969 -23.625 1 87.38 2 ALA B O 1
ATOM 4372 N N . TRP B 1 3 ? -4.617 37.281 -23.828 1 91.75 3 TRP B N 1
ATOM 4373 C CA . TRP B 1 3 ? -3.225 37.156 -23.406 1 91.75 3 TRP B CA 1
ATOM 4374 C C . TRP B 1 3 ? -2.934 38.062 -22.219 1 91.75 3 TRP B C 1
ATOM 4376 O O . TRP B 1 3 ? -3.486 39.156 -22.125 1 91.75 3 TRP B O 1
ATOM 4386 N N . VAL B 1 4 ? -2.162 37.562 -21.328 1 92.5 4 VAL B N 1
ATOM 4387 C CA . VAL B 1 4 ? -1.692 38.375 -20.219 1 92.5 4 VAL B CA 1
ATOM 4388 C C . VAL B 1 4 ? -0.166 38.344 -20.172 1 92.5 4 VAL B C 1
ATOM 4390 O O . VAL B 1 4 ? 0.455 37.312 -20.281 1 92.5 4 VAL B O 1
ATOM 4393 N N . LYS B 1 5 ? 0.432 39.562 -20.094 1 92.88 5 LYS B N 1
ATOM 4394 C CA . LYS B 1 5 ? 1.881 39.688 -19.969 1 92.88 5 LYS B CA 1
ATOM 4395 C C . LYS B 1 5 ? 2.264 40.25 -18.609 1 92.88 5 LYS B C 1
ATOM 4397 O O . LYS B 1 5 ? 1.881 41.375 -18.266 1 92.88 5 LYS B O 1
ATOM 4402 N N . PHE B 1 6 ? 2.967 39.469 -17.891 1 92.19 6 PHE B N 1
ATOM 4403 C CA . PHE B 1 6 ? 3.537 39.938 -16.625 1 92.19 6 PHE B CA 1
ATOM 4404 C C . PHE B 1 6 ? 4.945 40.5 -16.828 1 92.19 6 PHE B C 1
ATOM 4406 O O . PHE B 1 6 ? 5.902 39.719 -16.953 1 92.19 6 PHE B O 1
ATOM 4413 N N . VAL B 1 7 ? 5.051 41.75 -16.75 1 90.38 7 VAL B N 1
ATOM 4414 C CA . VAL B 1 7 ? 6.227 42.469 -17.219 1 90.38 7 VAL B CA 1
ATOM 4415 C C . VAL B 1 7 ? 7.418 42.156 -16.312 1 90.38 7 VAL B C 1
ATOM 4417 O O . VAL B 1 7 ? 8.516 41.875 -16.797 1 90.38 7 VAL B O 1
ATOM 4420 N N . ARG B 1 8 ? 7.25 42.188 -15.078 1 81.56 8 ARG B N 1
ATOM 4421 C CA . ARG B 1 8 ? 8.359 42 -14.148 1 81.56 8 ARG B CA 1
ATOM 4422 C C . ARG B 1 8 ? 8.898 40.594 -14.203 1 81.56 8 ARG B C 1
ATOM 4424 O O . ARG B 1 8 ? 10.109 40.375 -14.109 1 81.56 8 ARG B O 1
ATOM 4431 N N . GLU B 1 9 ? 8.008 39.656 -14.344 1 83.12 9 GLU B N 1
ATOM 4432 C CA . GLU B 1 9 ? 8.375 38.25 -14.328 1 83.12 9 GLU B CA 1
ATOM 4433 C C . GLU B 1 9 ? 8.711 37.75 -15.734 1 83.12 9 GLU B C 1
ATOM 4435 O O . GLU B 1 9 ? 9.219 36.625 -15.906 1 83.12 9 GLU B O 1
ATOM 4440 N N . ASP B 1 10 ? 8.5 38.594 -16.734 1 87.81 10 ASP B N 1
ATOM 4441 C CA . ASP B 1 10 ? 8.711 38.25 -18.141 1 87.81 10 ASP B CA 1
ATOM 4442 C C . ASP B 1 10 ? 7.988 36.969 -18.5 1 87.81 10 ASP B C 1
ATOM 4444 O O . ASP B 1 10 ? 8.602 36.031 -19.047 1 87.81 10 ASP B O 1
ATOM 4448 N N . ILE B 1 11 ? 6.723 36.844 -18.047 1 90.44 11 ILE B N 1
ATOM 4449 C CA . ILE B 1 11 ? 5.875 35.688 -18.312 1 90.44 11 ILE B CA 1
ATOM 4450 C C . ILE B 1 11 ? 4.672 36.125 -19.156 1 90.44 11 ILE B C 1
ATOM 4452 O O . ILE B 1 11 ? 4.055 37.156 -18.875 1 90.44 11 ILE B O 1
ATOM 4456 N N . GLU B 1 12 ? 4.469 35.5 -20.281 1 91.62 12 GLU B N 1
ATOM 4457 C CA . GLU B 1 12 ? 3.266 35.688 -21.094 1 91.62 12 GLU B CA 1
ATOM 4458 C C . GLU B 1 12 ? 2.455 34.406 -21.188 1 91.62 12 GLU B C 1
ATOM 4460 O O . GLU B 1 12 ? 2.994 33.344 -21.516 1 91.62 12 GLU B O 1
ATOM 4465 N N . ILE B 1 13 ? 1.208 34.5 -20.781 1 91.75 13 ILE B N 1
ATOM 4466 C CA . ILE B 1 13 ? 0.4 33.281 -20.797 1 91.75 13 ILE B CA 1
ATOM 4467 C C . ILE B 1 13 ? -0.893 33.531 -21.578 1 91.75 13 ILE B C 1
ATOM 4469 O O . ILE B 1 13 ? -1.405 34.656 -21.578 1 91.75 13 ILE B O 1
ATOM 4473 N N . GLU B 1 14 ? -1.387 32.469 -22.312 1 91.19 14 GLU B N 1
ATOM 4474 C CA . GLU B 1 14 ? -2.715 32.469 -22.922 1 91.19 14 GLU B CA 1
ATOM 4475 C C . GLU B 1 14 ? -3.777 32 -21.938 1 91.19 14 GLU B C 1
ATOM 4477 O O . GLU B 1 14 ? -3.582 31.016 -21.234 1 91.19 14 GLU B O 1
ATOM 4482 N N . VAL B 1 15 ? -4.848 32.812 -21.797 1 90.81 15 VAL B N 1
ATOM 4483 C CA . VAL B 1 15 ? -5.879 32.469 -20.828 1 90.81 15 VAL B CA 1
ATOM 4484 C C . VAL B 1 15 ? -7.25 32.531 -21.5 1 90.81 15 VAL B C 1
ATOM 4486 O O . VAL B 1 15 ? -7.395 33.031 -22.609 1 90.81 15 VAL B O 1
ATOM 4489 N N . GLU B 1 16 ? -8.234 31.797 -20.891 1 89 16 GLU B N 1
ATOM 4490 C CA . GLU B 1 16 ? -9.617 31.875 -21.359 1 89 16 GLU B CA 1
ATOM 4491 C C . GLU B 1 16 ? -10.188 33.281 -21.188 1 89 16 GLU B C 1
ATOM 4493 O O . GLU B 1 16 ? -9.82 34 -20.25 1 89 16 GLU B O 1
ATOM 4498 N N . ASP B 1 17 ? -11.117 33.625 -22.031 1 87.94 17 ASP B N 1
ATOM 4499 C CA . ASP B 1 17 ? -11.773 34.906 -21.953 1 87.94 17 ASP B CA 1
ATOM 4500 C C . ASP B 1 17 ? -12.555 35.062 -20.641 1 87.94 17 ASP B C 1
ATOM 4502 O O . ASP B 1 17 ? -13.188 34.125 -20.188 1 87.94 17 ASP B O 1
ATOM 4506 N N . GLY B 1 18 ? -12.469 36.219 -20.109 1 88.5 18 GLY B N 1
ATOM 4507 C CA . GLY B 1 18 ? -13.305 36.5 -18.969 1 88.5 18 GLY B CA 1
ATOM 4508 C C . GLY B 1 18 ? -12.648 36.188 -17.641 1 88.5 18 GLY B C 1
ATOM 4509 O O . GLY B 1 18 ? -13.172 36.531 -16.578 1 88.5 18 GLY B O 1
ATOM 4510 N N . ILE B 1 19 ? -11.438 35.625 -17.672 1 90.69 19 ILE B N 1
ATOM 4511 C CA . ILE B 1 19 ? -10.773 35.281 -16.406 1 90.69 19 ILE B CA 1
ATOM 4512 C C . ILE B 1 19 ? -10.219 36.562 -15.766 1 90.69 19 ILE B C 1
ATOM 4514 O O . ILE B 1 19 ? -9.977 37.562 -16.453 1 90.69 19 ILE B O 1
ATOM 4518 N N . SER B 1 20 ? -10.164 36.531 -14.438 1 91.56 20 SER B N 1
ATOM 4519 C CA . SER B 1 20 ? -9.594 37.656 -13.742 1 91.56 20 SER B CA 1
ATOM 4520 C C . SER B 1 20 ? -8.07 37.688 -13.867 1 91.56 20 SER B C 1
ATOM 4522 O O . SER B 1 20 ? -7.453 36.656 -14.156 1 91.56 20 SER B O 1
ATOM 4524 N N . VAL B 1 21 ? -7.527 38.906 -13.688 1 92.38 21 VAL B N 1
ATOM 4525 C CA . VAL B 1 21 ? -6.07 39.031 -13.672 1 92.38 21 VAL B CA 1
ATOM 4526 C C . VAL B 1 21 ? -5.492 38.125 -12.57 1 92.38 21 VAL B C 1
ATOM 4528 O O . VAL B 1 21 ? -4.43 37.531 -12.742 1 92.38 21 VAL B O 1
ATOM 4531 N N . LEU B 1 22 ? -6.238 38 -11.469 1 89.12 22 LEU B N 1
ATOM 4532 C CA . LEU B 1 22 ? -5.816 37.156 -10.367 1 89.12 22 LEU B CA 1
ATOM 4533 C C . LEU B 1 22 ? -5.734 35.688 -10.812 1 89.12 22 LEU B C 1
ATOM 4535 O O . LEU B 1 22 ? -4.746 35 -10.539 1 89.12 22 LEU B O 1
ATOM 4539 N N . GLU B 1 23 ? -6.734 35.281 -11.492 1 88.19 23 GLU B N 1
ATOM 4540 C CA . GLU B 1 23 ? -6.762 33.906 -12 1 88.19 23 GLU B CA 1
ATOM 4541 C C . GLU B 1 23 ? -5.637 33.656 -13 1 88.19 23 GLU B C 1
ATOM 4543 O O . GLU B 1 23 ? -5.035 32.594 -13.023 1 88.19 23 GLU B O 1
ATOM 4548 N N . ALA B 1 24 ? -5.383 34.656 -13.781 1 90.25 24 ALA B N 1
ATOM 4549 C CA . ALA B 1 24 ? -4.293 34.562 -14.758 1 90.25 24 ALA B CA 1
ATOM 4550 C C . ALA B 1 24 ? -2.943 34.469 -14.055 1 90.25 24 ALA B C 1
ATOM 4552 O O . ALA B 1 24 ? -2.07 33.719 -14.492 1 90.25 24 ALA B O 1
ATOM 4553 N N . GLU B 1 25 ? -2.781 35.188 -12.961 1 88.19 25 GLU B N 1
ATOM 4554 C CA . GLU B 1 25 ? -1.568 35.094 -12.156 1 88.19 25 GLU B CA 1
ATOM 4555 C C . GLU B 1 25 ? -1.348 33.688 -11.648 1 88.19 25 GLU B C 1
ATOM 4557 O O . GLU B 1 25 ? -0.238 33.156 -11.734 1 88.19 25 GLU B O 1
ATOM 4562 N N . ILE B 1 26 ? -2.42 33.188 -11.258 1 83.44 26 ILE B N 1
ATOM 4563 C CA . ILE B 1 26 ? -2.363 31.844 -10.695 1 83.44 26 ILE B CA 1
ATOM 4564 C C . ILE B 1 26 ? -2.004 30.828 -11.781 1 83.44 26 ILE B C 1
ATOM 4566 O O . ILE B 1 26 ? -1.143 29.969 -11.586 1 83.44 26 ILE B O 1
ATOM 4570 N N . GLN B 1 27 ? -2.617 30.969 -12.875 1 85.25 27 GLN B N 1
ATOM 4571 C CA . GLN B 1 27 ? -2.352 30.078 -14 1 85.25 27 GLN B CA 1
ATOM 4572 C C . GLN B 1 27 ? -0.904 30.203 -14.469 1 85.25 27 GLN B C 1
ATOM 4574 O O . GLN B 1 27 ? -0.314 29.219 -14.938 1 85.25 27 GLN B O 1
ATOM 4579 N N . ALA B 1 28 ? -0.353 31.422 -14.32 1 84.5 28 ALA B N 1
ATOM 4580 C CA . ALA B 1 28 ? 1.015 31.703 -14.75 1 84.5 28 ALA B CA 1
ATOM 4581 C C . ALA B 1 28 ? 2.027 31.172 -13.734 1 84.5 28 ALA B C 1
ATOM 4583 O O . ALA B 1 28 ? 3.236 31.25 -13.961 1 84.5 28 ALA B O 1
ATOM 4584 N N . GLY B 1 29 ? 1.475 30.609 -12.641 1 77.31 29 GLY B N 1
ATOM 4585 C CA . GLY B 1 29 ? 2.359 30.078 -11.617 1 77.31 29 GLY B CA 1
ATOM 4586 C C . GLY B 1 29 ? 2.834 31.141 -10.633 1 77.31 29 GLY B C 1
ATOM 4587 O O . GLY B 1 29 ? 3.76 30.891 -9.859 1 77.31 29 GLY B O 1
ATOM 4588 N N . LEU B 1 30 ? 2.199 32.312 -10.812 1 78.44 30 LEU B N 1
ATOM 4589 C CA . LEU B 1 30 ? 2.525 33.344 -9.836 1 78.44 30 LEU B CA 1
ATOM 4590 C C . LEU B 1 30 ? 1.774 33.094 -8.531 1 78.44 30 LEU B C 1
ATOM 4592 O O . LEU B 1 30 ? 0.875 32.25 -8.469 1 78.44 30 LEU B O 1
ATOM 4596 N N . ARG B 1 31 ? 2.332 33.531 -7.402 1 76.06 31 ARG B N 1
ATOM 4597 C CA . ARG B 1 31 ? 1.753 33.312 -6.078 1 76.06 31 ARG B CA 1
ATOM 4598 C C . ARG B 1 31 ? 1.279 34.625 -5.48 1 76.06 31 ARG B C 1
ATOM 4600 O O . ARG B 1 31 ? 1.86 35.125 -4.512 1 76.06 31 ARG B O 1
ATOM 4607 N N . PRO B 1 32 ? 0.094 35.156 -6.164 1 76.62 32 PRO B N 1
ATOM 4608 C CA . PRO B 1 32 ? -0.399 36.438 -5.684 1 76.62 32 PRO B CA 1
ATOM 4609 C C . PRO B 1 32 ? -0.931 36.375 -4.254 1 76.62 32 PRO B C 1
ATOM 4611 O O . PRO B 1 32 ? -1.341 35.312 -3.793 1 76.62 32 PRO B O 1
ATOM 4614 N N . ASP B 1 33 ? -0.812 37.5 -3.58 1 70.69 33 ASP B N 1
ATOM 4615 C CA . ASP B 1 33 ? -1.401 37.656 -2.254 1 70.69 33 ASP B CA 1
ATOM 4616 C C . ASP B 1 33 ? -2.891 37.969 -2.346 1 70.69 33 ASP B C 1
ATOM 4618 O O . ASP B 1 33 ? -3.27 39.125 -2.604 1 70.69 33 ASP B O 1
ATOM 4622 N N . ALA B 1 34 ? -3.73 36.969 -2.232 1 75.88 34 ALA B N 1
ATOM 4623 C CA . ALA B 1 34 ? -5.18 37.125 -2.32 1 75.88 34 ALA B CA 1
ATOM 4624 C C . ALA B 1 34 ? -5.883 36.5 -1.131 1 75.88 34 ALA B C 1
ATOM 4626 O O . ALA B 1 34 ? -6.66 35.562 -1.299 1 75.88 34 ALA B O 1
ATOM 4627 N N . PRO B 1 35 ? -5.703 37.156 -0.006 1 67.88 35 PRO B N 1
ATOM 4628 C CA . PRO B 1 35 ? -6.219 36.531 1.219 1 67.88 35 PRO B CA 1
ATOM 4629 C C . PRO B 1 35 ? -7.738 36.375 1.211 1 67.88 35 PRO B C 1
ATOM 4631 O O . PRO B 1 35 ? -8.281 35.562 1.947 1 67.88 35 PRO B O 1
ATOM 4634 N N . CYS B 1 36 ? -8.445 37.219 0.365 1 71.88 36 CYS B N 1
ATOM 4635 C CA . CYS B 1 36 ? -9.898 37.094 0.327 1 71.88 36 CYS B CA 1
ATOM 4636 C C . CYS B 1 36 ? -10.336 36.094 -0.745 1 71.88 36 CYS B C 1
ATOM 4638 O O . CYS B 1 36 ? -11.531 35.969 -1.018 1 71.88 36 CYS B O 1
ATOM 4640 N N . GLY B 1 37 ? -9.359 35.406 -1.357 1 71.31 37 GLY B N 1
ATOM 4641 C CA . GLY B 1 37 ? -9.672 34.438 -2.387 1 71.31 37 GLY B CA 1
ATOM 4642 C C . GLY B 1 37 ? -10.211 35.062 -3.66 1 71.31 37 GLY B C 1
ATOM 4643 O O . GLY B 1 37 ? -10.969 34.406 -4.395 1 71.31 37 GLY B O 1
ATOM 4644 N N . GLY B 1 38 ? -9.992 36.375 -3.809 1 76.06 38 GLY B N 1
ATOM 4645 C CA . GLY B 1 38 ? -10.414 37.031 -5.027 1 76.06 38 GLY B CA 1
ATOM 4646 C C . GLY B 1 38 ? -11.797 37.625 -4.926 1 76.06 38 GLY B C 1
ATOM 4647 O O . GLY B 1 38 ? -12.398 38 -5.938 1 76.06 38 GLY B O 1
ATOM 4648 N N . LEU B 1 39 ? -12.312 37.688 -3.662 1 76.25 39 LEU B N 1
ATOM 4649 C CA . LEU B 1 39 ? -13.672 38.188 -3.479 1 76.25 39 LEU B CA 1
ATOM 4650 C C . LEU B 1 39 ? -13.703 39.688 -3.523 1 76.25 39 LEU B C 1
ATOM 4652 O O . LEU B 1 39 ? -14.781 40.312 -3.465 1 76.25 39 LEU B O 1
ATOM 4656 N N . GLY B 1 40 ? -12.609 40.344 -3.637 1 77.25 40 GLY B N 1
ATOM 4657 C CA . GLY B 1 40 ? -12.516 41.781 -3.812 1 77.25 40 GLY B CA 1
ATOM 4658 C C . GLY B 1 40 ? -12.641 42.562 -2.51 1 77.25 40 GLY B C 1
ATOM 4659 O O . GLY B 1 40 ? -12.797 43.781 -2.516 1 77.25 40 GLY B O 1
ATOM 4660 N N . LYS B 1 41 ? -12.484 41.844 -1.379 1 73.75 41 LYS B N 1
ATOM 4661 C CA . LYS B 1 41 ? -12.781 42.438 -0.093 1 73.75 41 LYS B CA 1
ATOM 4662 C C . LYS B 1 41 ? -11.5 42.875 0.62 1 73.75 41 LYS B C 1
ATOM 4664 O O . LYS B 1 41 ? -11.516 43.812 1.421 1 73.75 41 LYS B O 1
ATOM 4669 N N . CYS B 1 42 ? -10.352 42.312 0.308 1 68.56 42 CYS B N 1
ATOM 4670 C CA . CYS B 1 42 ? -9.18 42.531 1.147 1 68.56 42 CYS B CA 1
ATOM 4671 C C . CYS B 1 42 ? -8.305 43.656 0.614 1 68.56 42 CYS B C 1
ATOM 4673 O O . CYS B 1 42 ? -7.574 44.281 1.373 1 68.56 42 CYS B O 1
ATOM 4675 N N . GLY B 1 43 ? -8.336 43.875 -0.745 1 72.94 43 GLY B N 1
ATOM 4676 C CA . GLY B 1 43 ? -7.562 44.938 -1.372 1 72.94 43 GLY B CA 1
ATOM 4677 C C . GLY B 1 43 ? -6.078 44.625 -1.424 1 72.94 43 GLY B C 1
ATOM 4678 O O . GLY B 1 43 ? -5.262 45.531 -1.591 1 72.94 43 GLY B O 1
ATOM 4679 N N . LYS B 1 44 ? -5.668 43.406 -1.284 1 73.19 44 LYS B N 1
ATOM 4680 C CA . LYS B 1 44 ? -4.246 43.094 -1.207 1 73.19 44 LYS B CA 1
ATOM 4681 C C . LYS B 1 44 ? -3.695 42.688 -2.57 1 73.19 44 LYS B C 1
ATOM 4683 O O . LYS B 1 44 ? -2.49 42.781 -2.814 1 73.19 44 LYS B O 1
ATOM 4688 N N . CYS B 1 45 ? -4.48 42.219 -3.482 1 80.94 45 CYS B N 1
ATOM 4689 C CA . CYS B 1 45 ? -4.02 41.719 -4.773 1 80.94 45 CYS B CA 1
ATOM 4690 C C . CYS B 1 45 ? -3.787 42.875 -5.75 1 80.94 45 CYS B C 1
ATOM 4692 O O . CYS B 1 45 ? -4.285 42.844 -6.879 1 80.94 45 CYS B O 1
ATOM 4694 N N . LEU B 1 46 ? -3.027 43.812 -5.355 1 81.38 46 LEU B N 1
ATOM 4695 C CA . LEU B 1 46 ? -2.857 45 -6.16 1 81.38 46 LEU B CA 1
ATOM 4696 C C . LEU B 1 46 ? -1.823 44.781 -7.258 1 81.38 46 LEU B C 1
ATOM 4698 O O . LEU B 1 46 ? -0.801 44.125 -7.035 1 81.38 46 LEU B O 1
ATOM 4702 N N . VAL B 1 47 ? -2.166 45.25 -8.453 1 87.56 47 VAL B N 1
ATOM 4703 C CA . VAL B 1 47 ? -1.261 45.25 -9.602 1 87.56 47 VAL B CA 1
ATOM 4704 C C . VAL B 1 47 ? -1.393 46.594 -10.336 1 87.56 47 VAL B C 1
ATOM 4706 O O . VAL B 1 47 ? -2.322 47.375 -10.086 1 87.56 47 VAL B O 1
ATOM 4709 N N . LYS B 1 48 ? -0.39 46.781 -11.117 1 88.19 48 LYS B N 1
ATOM 4710 C CA . LYS B 1 48 ? -0.44 47.969 -11.945 1 88.19 48 LYS B CA 1
ATOM 4711 C C . LYS B 1 48 ? -0.774 47.625 -13.398 1 88.19 48 LYS B C 1
ATOM 4713 O O . LYS B 1 48 ? -0.117 46.781 -14.008 1 88.19 48 LYS B O 1
ATOM 4718 N N . ILE B 1 49 ? -1.829 48.219 -13.812 1 91.81 49 ILE B N 1
ATOM 4719 C CA . ILE B 1 49 ? -2.242 48.094 -15.211 1 91.81 49 ILE B CA 1
ATOM 4720 C C . ILE B 1 49 ? -2.408 49.5 -15.82 1 91.81 49 ILE B C 1
ATOM 4722 O O . ILE B 1 49 ? -3.113 50.344 -15.266 1 91.81 49 ILE B O 1
ATOM 4726 N N . ASN B 1 50 ? -1.792 49.719 -16.984 1 88 50 ASN B N 1
ATOM 4727 C CA . ASN B 1 50 ? -1.823 51 -17.641 1 88 50 ASN B CA 1
ATOM 4728 C C . ASN B 1 50 ? -1.491 52.156 -16.672 1 88 50 ASN B C 1
ATOM 4730 O O . ASN B 1 50 ? -2.174 53.156 -16.656 1 88 50 ASN B O 1
ATOM 4734 N N . GLY B 1 51 ? -0.604 51.875 -15.773 1 83.19 51 GLY B N 1
ATOM 4735 C CA . GLY B 1 51 ? -0.107 52.906 -14.859 1 83.19 51 GLY B CA 1
ATOM 4736 C C . GLY B 1 51 ? -0.973 53.062 -13.625 1 83.19 51 GLY B C 1
ATOM 4737 O O . GLY B 1 51 ? -0.629 53.812 -12.719 1 83.19 51 GLY B O 1
ATOM 4738 N N . GLU B 1 52 ? -2.068 52.344 -13.609 1 86.88 52 GLU B N 1
ATOM 4739 C CA . GLU B 1 52 ? -2.979 52.469 -12.477 1 86.88 52 GLU B CA 1
ATOM 4740 C C . GLU B 1 52 ? -2.938 51.219 -11.609 1 86.88 52 GLU B C 1
ATOM 4742 O O . GLU B 1 52 ? -2.865 50.094 -12.125 1 86.88 52 GLU B O 1
ATOM 4747 N N . VAL B 1 53 ? -2.965 51.5 -10.297 1 86.12 53 VAL B N 1
ATOM 4748 C CA . VAL B 1 53 ? -2.984 50.375 -9.352 1 86.12 53 VAL B CA 1
ATOM 4749 C C . VAL B 1 53 ? -4.414 49.875 -9.172 1 86.12 53 VAL B C 1
ATOM 4751 O O . VAL B 1 53 ? -5.309 50.656 -8.805 1 86.12 53 VAL B O 1
ATOM 4754 N N . VAL B 1 54 ? -4.656 48.594 -9.547 1 89.75 54 VAL B N 1
ATOM 4755 C CA . VAL B 1 54 ? -5.988 48 -9.484 1 89.75 54 VAL B CA 1
ATOM 4756 C C . VAL B 1 54 ? -5.93 46.656 -8.758 1 89.75 54 VAL B C 1
ATOM 4758 O O . VAL B 1 54 ? -4.848 46.094 -8.562 1 89.75 54 VAL B O 1
ATOM 4761 N N . LYS B 1 55 ? -7.098 46.25 -8.297 1 88.56 55 LYS B N 1
ATOM 4762 C CA . LYS B 1 55 ? -7.211 44.906 -7.738 1 88.56 55 LYS B CA 1
ATOM 4763 C C . LYS B 1 55 ? -7.23 43.875 -8.844 1 88.56 55 LYS B C 1
ATOM 4765 O O . LYS B 1 55 ? -8.141 43.844 -9.68 1 88.56 55 LYS B O 1
ATOM 4770 N N . ALA B 1 56 ? -6.301 43.031 -8.836 1 91.12 56 ALA B N 1
ATOM 4771 C CA . ALA B 1 56 ? -6.164 42 -9.867 1 91.12 56 ALA B CA 1
ATOM 4772 C C . ALA B 1 56 ? -7.414 41.125 -9.938 1 91.12 56 ALA B C 1
ATOM 4774 O O . ALA B 1 56 ? -7.816 40.719 -11.023 1 91.12 56 ALA B O 1
ATOM 4775 N N . CYS B 1 57 ? -8.062 40.938 -8.797 1 88.69 57 CYS B N 1
ATOM 4776 C CA . CYS B 1 57 ? -9.195 40.031 -8.703 1 88.69 57 CYS B CA 1
ATOM 4777 C C . CYS B 1 57 ? -10.43 40.625 -9.359 1 88.69 57 CYS B C 1
ATOM 4779 O O . CYS B 1 57 ? -11.375 39.906 -9.695 1 88.69 57 CYS B O 1
ATOM 4781 N N . GLN B 1 58 ? -10.414 41.938 -9.531 1 90.69 58 GLN B N 1
ATOM 4782 C CA . GLN B 1 58 ? -11.617 42.625 -10.008 1 90.69 58 GLN B CA 1
ATOM 4783 C C . GLN B 1 58 ? -11.492 43 -11.484 1 90.69 58 GLN B C 1
ATOM 4785 O O . GLN B 1 58 ? -12.414 43.562 -12.062 1 90.69 58 GLN B O 1
ATOM 4790 N N . ILE B 1 59 ? -10.414 42.719 -12.055 1 91.75 59 ILE B N 1
ATOM 4791 C CA . ILE B 1 59 ? -10.203 43.062 -13.461 1 91.75 59 ILE B CA 1
ATOM 4792 C C . ILE B 1 59 ? -10.32 41.781 -14.305 1 91.75 59 ILE B C 1
ATOM 4794 O O . ILE B 1 59 ? -9.586 40.812 -14.094 1 91.75 59 ILE B O 1
ATOM 4798 N N . ARG B 1 60 ? -11.195 41.781 -15.203 1 92.94 60 ARG B N 1
ATOM 4799 C CA . ARG B 1 60 ? -11.375 40.656 -16.109 1 92.94 60 ARG B CA 1
ATOM 4800 C C . ARG B 1 60 ? -10.773 40.969 -17.469 1 92.94 60 ARG B C 1
ATOM 4802 O O . ARG B 1 60 ? -10.805 42.094 -17.938 1 92.94 60 ARG B O 1
ATOM 4809 N N . ILE B 1 61 ? -10.258 39.969 -18.078 1 89 61 ILE B N 1
ATOM 4810 C CA . ILE B 1 61 ? -9.562 40.094 -19.359 1 89 61 ILE B CA 1
ATOM 4811 C C . ILE B 1 61 ? -10.516 39.781 -20.5 1 89 61 ILE B C 1
ATOM 4813 O O . ILE B 1 61 ? -11.109 38.719 -20.547 1 89 61 ILE B O 1
ATOM 4817 N N . GLY B 1 62 ? -10.633 40.75 -21.359 1 86.62 62 GLY B N 1
ATOM 4818 C CA . GLY B 1 62 ? -11.586 40.594 -22.453 1 86.62 62 GLY B CA 1
ATOM 4819 C C . GLY B 1 62 ? -11.062 39.75 -23.594 1 86.62 62 GLY B C 1
ATOM 4820 O O . GLY B 1 62 ? -9.859 39.531 -23.719 1 86.62 62 GLY B O 1
ATOM 4821 N N . GLU B 1 63 ? -12.07 39.344 -24.359 1 80.88 63 GLU B N 1
ATOM 4822 C CA . GLU B 1 63 ? -11.758 38.5 -25.516 1 80.88 63 GLU B CA 1
ATOM 4823 C C . GLU B 1 63 ? -10.773 39.188 -26.453 1 80.88 63 GLU B C 1
ATOM 4825 O O . GLU B 1 63 ? -10.977 40.344 -26.844 1 80.88 63 GLU B O 1
ATOM 4830 N N . GLY B 1 64 ? -9.734 38.562 -26.812 1 81.19 64 GLY B N 1
ATOM 4831 C CA . GLY B 1 64 ? -8.758 39.031 -27.781 1 81.19 64 GLY B CA 1
ATOM 4832 C C . GLY B 1 64 ? -7.836 40.125 -27.219 1 81.19 64 GLY B C 1
ATOM 4833 O O . GLY B 1 64 ? -6.977 40.625 -27.938 1 81.19 64 GLY B O 1
ATOM 4834 N N . GLU B 1 65 ? -7.949 40.375 -25.938 1 83.81 65 GLU B N 1
ATOM 4835 C CA . GLU B 1 65 ? -7.176 41.438 -25.328 1 83.81 65 GLU B CA 1
ATOM 4836 C C . GLU B 1 65 ? -5.836 40.938 -24.797 1 83.81 65 GLU B C 1
ATOM 4838 O O . GLU B 1 65 ? -5.691 39.75 -24.5 1 83.81 65 GLU B O 1
ATOM 4843 N N . THR B 1 66 ? -4.812 41.812 -24.953 1 88.75 66 THR B N 1
ATOM 4844 C CA . THR B 1 66 ? -3.555 41.594 -24.25 1 88.75 66 THR B CA 1
ATOM 4845 C C . THR B 1 66 ? -3.455 42.531 -23.031 1 88.75 66 THR B C 1
ATOM 4847 O O . THR B 1 66 ? -3.422 43.75 -23.188 1 88.75 66 THR B O 1
ATOM 4850 N N . CYS B 1 67 ? -3.496 41.969 -21.906 1 89.69 67 CYS B N 1
ATOM 4851 C CA . CYS B 1 67 ? -3.389 42.75 -20.672 1 89.69 67 CYS B CA 1
ATOM 4852 C C . CYS B 1 67 ? -1.955 42.75 -20.156 1 89.69 67 CYS B C 1
ATOM 4854 O O . CYS B 1 67 ? -1.383 41.719 -19.891 1 89.69 67 CYS B O 1
ATOM 4856 N N . VAL B 1 68 ? -1.362 43.969 -20.062 1 92.19 68 VAL B N 1
ATOM 4857 C CA . VAL B 1 68 ? -0.014 44.125 -19.531 1 92.19 68 VAL B CA 1
ATOM 4858 C C . VAL B 1 68 ? -0.082 44.438 -18.031 1 92.19 68 VAL B C 1
ATOM 4860 O O . VAL B 1 68 ? -0.673 45.438 -17.641 1 92.19 68 VAL B O 1
ATOM 4863 N N . VAL B 1 69 ? 0.478 43.562 -17.25 1 90.56 69 VAL B N 1
ATOM 4864 C CA . VAL B 1 69 ? 0.367 43.656 -15.805 1 90.56 69 VAL B CA 1
ATOM 4865 C C . VAL B 1 69 ? 1.756 43.812 -15.188 1 90.56 69 VAL B C 1
ATOM 4867 O O . VAL B 1 69 ? 2.689 43.094 -15.547 1 90.56 69 VAL B O 1
ATOM 4870 N N . GLU B 1 70 ? 1.951 44.844 -14.391 1 86 70 GLU B N 1
ATOM 4871 C CA . GLU B 1 70 ? 3.135 45 -13.555 1 86 70 GLU B CA 1
ATOM 4872 C C . GLU B 1 70 ? 2.848 44.594 -12.109 1 86 70 GLU B C 1
ATOM 4874 O O . GLU B 1 70 ? 2.045 45.219 -11.422 1 86 70 GLU B O 1
ATOM 4879 N N . THR B 1 71 ? 3.518 43.594 -11.742 1 79.31 71 THR B N 1
ATOM 4880 C CA . THR B 1 71 ? 3.342 43.156 -10.359 1 79.31 71 THR B CA 1
ATOM 4881 C C . THR B 1 71 ? 4.082 44.094 -9.398 1 79.31 71 THR B C 1
ATOM 4883 O O . THR B 1 71 ? 5.066 44.719 -9.781 1 79.31 71 THR B O 1
ATOM 4886 N N . LEU B 1 72 ? 3.523 44.375 -8.352 1 64 72 LEU B N 1
ATOM 4887 C CA . LEU B 1 72 ? 4.164 45.219 -7.367 1 64 72 LEU B CA 1
ATOM 4888 C C . LEU B 1 72 ? 5.141 44.438 -6.504 1 64 72 LEU B C 1
ATOM 4890 O O . LEU B 1 72 ? 4.941 43.25 -6.258 1 64 72 LEU B O 1
ATOM 4894 N N . ASP B 1 73 ? 6.43 45.094 -6.441 1 53.47 73 ASP B N 1
ATOM 4895 C CA . ASP B 1 73 ? 7.469 44.469 -5.637 1 53.47 73 ASP B CA 1
ATOM 4896 C C . ASP B 1 73 ? 6.953 44.125 -4.242 1 53.47 73 ASP B C 1
ATOM 4898 O O . ASP B 1 73 ? 6.344 44.969 -3.578 1 53.47 73 ASP B O 1
ATOM 4902 N N . ARG B 1 74 ? 6.559 43.031 -4.066 1 52.81 74 ARG B N 1
ATOM 4903 C CA . ARG B 1 74 ? 6.238 42.625 -2.701 1 52.81 74 ARG B CA 1
ATOM 4904 C C . ARG B 1 74 ? 7.477 42.094 -1.979 1 52.81 74 ARG B C 1
ATOM 4906 O O . ARG B 1 74 ? 8.07 41.094 -2.385 1 52.81 74 ARG B O 1
ATOM 4913 N N . ALA B 1 75 ? 8.422 42.906 -1.684 1 44.09 75 ALA B N 1
ATOM 4914 C CA . ALA B 1 75 ? 9.711 42.719 -1.021 1 44.09 75 ALA B CA 1
ATOM 4915 C C . ALA B 1 75 ? 9.68 41.469 -0.135 1 44.09 75 ALA B C 1
ATOM 4917 O O . ALA B 1 75 ? 10.609 40.656 -0.161 1 44.09 75 ALA B O 1
ATOM 4918 N N . GLY B 1 76 ? 9.125 41.25 1.08 1 43.44 76 GLY B N 1
ATOM 4919 C CA . GLY B 1 76 ? 9.859 41.125 2.33 1 43.44 76 GLY B CA 1
ATOM 4920 C C . GLY B 1 76 ? 10.219 39.719 2.693 1 43.44 76 GLY B C 1
ATOM 4921 O O . GLY B 1 76 ? 9.641 38.75 2.146 1 43.44 76 GLY B O 1
ATOM 4922 N N . ASN B 1 77 ? 11.531 39.594 2.736 1 44.88 77 ASN B N 1
ATOM 4923 C CA . ASN B 1 77 ? 12.062 38.562 3.641 1 44.88 77 ASN B CA 1
ATOM 4924 C C . ASN B 1 77 ? 11.164 38.375 4.863 1 44.88 77 ASN B C 1
ATOM 4926 O O . ASN B 1 77 ? 11.141 39.25 5.75 1 44.88 77 ASN B O 1
ATOM 4930 N N . GLU B 1 78 ? 10.109 37.719 4.637 1 51.5 78 GLU B N 1
ATOM 4931 C CA . GLU B 1 78 ? 9.258 37.406 5.781 1 51.5 78 GLU B CA 1
ATOM 4932 C C . GLU B 1 78 ? 10.055 36.719 6.895 1 51.5 78 GLU B C 1
ATOM 4934 O O . GLU B 1 78 ? 10.969 35.938 6.625 1 51.5 78 GLU B O 1
ATOM 4939 N N . LYS B 1 79 ? 10.109 37.406 8.039 1 53.28 79 LYS B N 1
ATOM 4940 C CA . LYS B 1 79 ? 10.664 36.719 9.195 1 53.28 79 LYS B CA 1
ATOM 4941 C C . LYS B 1 79 ? 9.891 35.438 9.492 1 53.28 79 LYS B C 1
ATOM 4943 O O . LYS B 1 79 ? 8.758 35.5 9.969 1 53.28 79 LYS B O 1
ATOM 4948 N N . ILE B 1 80 ? 10.281 34.406 8.805 1 55.38 80 ILE B N 1
ATOM 4949 C CA . ILE B 1 80 ? 9.672 33.094 9.062 1 55.38 80 ILE B CA 1
ATOM 4950 C C . ILE B 1 80 ? 10.43 32.406 10.18 1 55.38 80 ILE B C 1
ATOM 4952 O O . ILE B 1 80 ? 11.656 32.281 10.125 1 55.38 80 ILE B O 1
ATOM 4956 N N . LEU B 1 81 ? 9.727 32.219 11.266 1 51.31 81 LEU B N 1
ATOM 4957 C CA . LEU B 1 81 ? 10.344 31.547 12.398 1 51.31 81 LEU B CA 1
ATOM 4958 C C . LEU B 1 81 ? 10.641 30.094 12.078 1 51.31 81 LEU B C 1
ATOM 4960 O O . LEU B 1 81 ? 9.719 29.312 11.836 1 51.31 81 LEU B O 1
ATOM 4964 N N . THR B 1 82 ? 11.93 29.828 11.875 1 56.31 82 THR B N 1
ATOM 4965 C CA . THR B 1 82 ? 12.32 28.453 11.625 1 56.31 82 THR B CA 1
ATOM 4966 C C . THR B 1 82 ? 12.922 27.828 12.883 1 56.31 82 THR B C 1
ATOM 4968 O O . THR B 1 82 ? 13.062 26.609 12.961 1 56.31 82 THR B O 1
ATOM 4971 N N . ASP B 1 83 ? 13.289 28.75 13.914 1 57.03 83 ASP B N 1
ATOM 4972 C CA . ASP B 1 83 ? 13.898 28.203 15.117 1 57.03 83 ASP B CA 1
ATOM 4973 C C . ASP B 1 83 ? 12.836 27.828 16.156 1 57.03 83 ASP B C 1
ATOM 4975 O O . ASP B 1 83 ? 11.805 28.516 16.266 1 57.03 83 ASP B O 1
ATOM 4979 N N . GLY B 1 84 ? 12.836 26.672 16.609 1 57.5 84 GLY B N 1
ATOM 4980 C CA . GLY B 1 84 ? 11.898 26.219 17.625 1 57.5 84 GLY B CA 1
ATOM 4981 C C . GLY B 1 84 ? 12.562 25.906 18.953 1 57.5 84 GLY B C 1
ATOM 4982 O O . GLY B 1 84 ? 13.766 26.141 19.125 1 57.5 84 GLY B O 1
ATOM 4983 N N . PHE B 1 85 ? 11.742 25.688 19.906 1 66.62 85 PHE B N 1
ATOM 4984 C CA . PHE B 1 85 ? 12.102 25.188 21.234 1 66.62 85 PHE B CA 1
ATOM 4985 C C . PHE B 1 85 ? 12.875 23.875 21.109 1 66.62 85 PHE B C 1
ATOM 4987 O O . PHE B 1 85 ? 12.469 22.969 20.375 1 66.62 85 PHE B O 1
ATOM 4994 N N . ASN B 1 86 ? 14.148 23.969 21.5 1 72.56 86 ASN B N 1
ATOM 4995 C CA . ASN B 1 86 ? 14.961 22.781 21.312 1 72.56 86 ASN B CA 1
ATOM 4996 C C . ASN B 1 86 ? 15.195 22.047 22.641 1 72.56 86 ASN B C 1
ATOM 4998 O O . ASN B 1 86 ? 15.797 22.609 23.562 1 72.56 86 ASN B O 1
ATOM 5002 N N . ARG B 1 87 ? 14.484 20.969 22.719 1 82.06 87 ARG B N 1
ATOM 5003 C CA . ARG B 1 87 ? 14.82 20.094 23.828 1 82.06 87 ARG B CA 1
ATOM 5004 C C . ARG B 1 87 ? 15.773 19 23.391 1 82.06 87 ARG B C 1
ATOM 5006 O O . ARG B 1 87 ? 15.859 18.672 22.203 1 82.06 87 ARG B O 1
ATOM 5013 N N . GLU B 1 88 ? 16.516 18.531 24.391 1 85.94 88 GLU B N 1
ATOM 5014 C CA . GLU B 1 88 ? 17.391 17.406 24.109 1 85.94 88 GLU B CA 1
ATOM 5015 C C . GLU B 1 88 ? 16.578 16.141 23.844 1 85.94 88 GLU B C 1
ATOM 5017 O O . GLU B 1 88 ? 15.656 15.812 24.594 1 85.94 88 GLU B O 1
ATOM 5022 N N . VAL B 1 89 ? 16.859 15.57 22.719 1 91.56 89 VAL B N 1
ATOM 5023 C CA . VAL B 1 89 ? 16.156 14.359 22.312 1 91.56 89 VAL B CA 1
ATOM 5024 C C . VAL B 1 89 ? 17.141 13.258 21.984 1 91.56 89 VAL B C 1
ATOM 5026 O O . VAL B 1 89 ? 18.172 13.508 21.328 1 91.56 89 VAL B O 1
ATOM 5029 N N . VAL B 1 90 ? 16.891 12.07 22.578 1 92.62 90 VAL B N 1
ATOM 5030 C CA . VAL B 1 90 ? 17.719 10.922 22.25 1 92.62 90 VAL B CA 1
ATOM 5031 C C . VAL B 1 90 ? 17.516 10.547 20.781 1 92.62 90 VAL B C 1
ATOM 5033 O O . VAL B 1 90 ? 16.375 10.477 20.297 1 92.62 90 VAL B O 1
ATOM 5036 N N . PHE B 1 91 ? 18.594 10.352 20.062 1 94.38 91 PHE B N 1
ATOM 5037 C CA . PHE B 1 91 ? 18.516 9.977 18.656 1 94.38 91 PHE B CA 1
ATOM 5038 C C . PHE B 1 91 ? 18.203 8.492 18.5 1 94.38 91 PHE B C 1
ATOM 5040 O O . PHE B 1 91 ? 19.078 7.645 18.656 1 94.38 91 PHE B O 1
ATOM 5047 N N . GLU B 1 92 ? 16.984 8.18 18.25 1 94.94 92 GLU B N 1
ATOM 5048 C CA . GLU B 1 92 ? 16.469 6.84 18.016 1 94.94 92 GLU B CA 1
ATOM 5049 C C . GLU B 1 92 ? 15.445 6.836 16.875 1 94.94 92 GLU B C 1
ATOM 5051 O O . GLU B 1 92 ? 14.258 6.574 17.109 1 94.94 92 GLU B O 1
ATOM 5056 N N . PRO B 1 93 ? 15.945 7.027 15.664 1 96.81 93 PRO B N 1
ATOM 5057 C CA . PRO B 1 93 ? 15.07 7.246 14.508 1 96.81 93 PRO B CA 1
ATOM 5058 C C . PRO B 1 93 ? 14.391 5.965 14.031 1 96.81 93 PRO B C 1
ATOM 5060 O O . PRO B 1 93 ? 14.859 4.863 14.344 1 96.81 93 PRO B O 1
ATOM 5063 N N . GLY B 1 94 ? 13.234 6.16 13.352 1 96.69 94 GLY B N 1
ATOM 5064 C CA . GLY B 1 94 ? 12.578 5.043 12.688 1 96.69 94 GLY B CA 1
ATOM 5065 C C . GLY B 1 94 ? 13.328 4.559 11.461 1 96.69 94 GLY B C 1
ATOM 5066 O O . GLY B 1 94 ? 13.211 3.393 11.078 1 96.69 94 GLY B O 1
ATOM 5067 N N . LEU B 1 95 ? 14.094 5.488 10.875 1 97.75 95 LEU B N 1
ATOM 5068 C CA . LEU B 1 95 ? 14.961 5.145 9.75 1 97.75 95 LEU B CA 1
ATOM 5069 C C . LEU B 1 95 ? 16.25 4.488 10.242 1 97.75 95 LEU B C 1
ATOM 5071 O O . LEU B 1 95 ? 16.984 5.074 11.039 1 97.75 95 LEU B O 1
ATOM 5075 N N . ARG B 1 96 ? 16.516 3.363 9.766 1 96.44 96 ARG B N 1
ATOM 5076 C CA . ARG B 1 96 ? 17.703 2.627 10.219 1 96.44 96 ARG B CA 1
ATOM 5077 C C . ARG B 1 96 ? 18.531 2.133 9.039 1 96.44 96 ARG B C 1
ATOM 5079 O O . ARG B 1 96 ? 18.047 2.102 7.902 1 96.44 96 ARG B O 1
ATOM 5086 N N . MET B 1 97 ? 19.734 1.834 9.312 1 96.88 97 MET B N 1
ATOM 5087 C CA . MET B 1 97 ? 20.656 1.25 8.336 1 96.88 97 MET B CA 1
ATOM 5088 C C . MET B 1 97 ? 21.484 0.135 8.969 1 96.88 97 MET B C 1
ATOM 5090 O O . MET B 1 97 ? 21.922 0.257 10.117 1 96.88 97 MET B O 1
ATOM 5094 N N . ALA B 1 98 ? 21.578 -0.939 8.344 1 96.69 98 ALA B N 1
ATOM 5095 C CA . ALA B 1 98 ? 22.406 -2.053 8.805 1 96.69 98 ALA B CA 1
ATOM 5096 C C . ALA B 1 98 ? 23.219 -2.65 7.656 1 96.69 98 ALA B C 1
ATOM 5098 O O . ALA B 1 98 ? 22.766 -2.66 6.508 1 96.69 98 ALA B O 1
ATOM 5099 N N . GLN B 1 99 ? 24.375 -3.025 7.992 1 96 99 GLN B N 1
ATOM 5100 C CA . GLN B 1 99 ? 25.156 -3.814 7.043 1 96 99 GLN B CA 1
ATOM 5101 C C . GLN B 1 99 ? 24.844 -5.301 7.18 1 96 99 GLN B C 1
ATOM 5103 O O . GLN B 1 99 ? 24.891 -5.852 8.281 1 96 99 GLN B O 1
ATOM 5108 N N . VAL B 1 100 ? 24.5 -5.918 6.074 1 96.81 100 VAL B N 1
ATOM 5109 C CA . VAL B 1 100 ? 24.125 -7.324 6.141 1 96.81 100 VAL B CA 1
ATOM 5110 C C . VAL B 1 100 ? 24.922 -8.117 5.109 1 96.81 100 VAL B C 1
ATOM 5112 O O . VAL B 1 100 ? 25.328 -7.578 4.078 1 96.81 100 VAL B O 1
ATOM 5115 N N . GLU B 1 101 ? 25.156 -9.297 5.5 1 95.75 101 GLU B N 1
ATOM 5116 C CA . GLU B 1 101 ? 25.719 -10.258 4.551 1 95.75 101 GLU B CA 1
ATOM 5117 C C . GLU B 1 101 ? 24.609 -11.078 3.881 1 95.75 101 GLU B C 1
ATOM 5119 O O . GLU B 1 101 ? 23.781 -11.68 4.562 1 95.75 101 GLU B O 1
ATOM 5124 N N . LEU B 1 102 ? 24.562 -11.031 2.586 1 95.12 102 LEU B N 1
ATOM 5125 C CA . LEU B 1 102 ? 23.625 -11.867 1.85 1 95.12 102 LEU B CA 1
ATOM 5126 C C . LEU B 1 102 ? 24.125 -13.312 1.777 1 95.12 102 LEU B C 1
ATOM 5128 O O . LEU B 1 102 ? 24.953 -13.641 0.929 1 95.12 102 LEU B O 1
ATOM 5132 N N . GLU B 1 103 ? 23.531 -14.062 2.578 1 91.25 103 GLU B N 1
ATOM 5133 C CA . GLU B 1 103 ? 23.953 -15.461 2.652 1 91.25 103 GLU B CA 1
ATOM 5134 C C . GLU B 1 103 ? 23.516 -16.234 1.409 1 91.25 103 GLU B C 1
ATOM 5136 O O . GLU B 1 103 ? 22.438 -15.984 0.864 1 91.25 103 GLU B O 1
ATOM 5141 N N . LYS B 1 104 ? 24.391 -17.156 1.096 1 89.31 104 LYS B N 1
ATOM 5142 C CA . LYS B 1 104 ? 24.031 -18.062 0.008 1 89.31 104 LYS B CA 1
ATOM 5143 C C . LYS B 1 104 ? 23.062 -19.141 0.488 1 89.31 104 LYS B C 1
ATOM 5145 O O . LYS B 1 104 ? 23.234 -19.688 1.584 1 89.31 104 LYS B O 1
ATOM 5150 N N . ALA B 1 105 ? 22.141 -19.406 -0.388 1 88.81 105 ALA B N 1
ATOM 5151 C CA . ALA B 1 105 ? 21.203 -20.484 -0.072 1 88.81 105 ALA B CA 1
ATOM 5152 C C . ALA B 1 105 ? 21.922 -21.828 -0.058 1 88.81 105 ALA B C 1
ATOM 5154 O O . ALA B 1 105 ? 22.781 -22.094 -0.894 1 88.81 105 ALA B O 1
ATOM 5155 N N . LYS B 1 106 ? 21.547 -22.641 0.896 1 87.25 106 LYS B N 1
ATOM 5156 C CA . LYS B 1 106 ? 22.078 -23.984 0.979 1 87.25 106 LYS B CA 1
ATOM 5157 C C . LYS B 1 106 ? 21.188 -24.984 0.235 1 87.25 106 LYS B C 1
ATOM 5159 O O . LYS B 1 106 ? 19.984 -24.766 0.104 1 87.25 106 LYS B O 1
ATOM 5164 N N . THR B 1 107 ? 21.828 -26 -0.25 1 82.38 107 THR B N 1
ATOM 5165 C CA . THR B 1 107 ? 21.078 -27.062 -0.924 1 82.38 107 THR B CA 1
ATOM 5166 C C . THR B 1 107 ? 20.031 -27.656 0.012 1 82.38 107 THR B C 1
ATOM 5168 O O . THR B 1 107 ? 20.328 -28 1.151 1 82.38 107 THR B O 1
ATOM 5171 N N . GLY B 1 108 ? 18.859 -27.641 -0.459 1 78 108 GLY B N 1
ATOM 5172 C CA . GLY B 1 108 ? 17.781 -28.234 0.318 1 78 108 GLY B CA 1
ATOM 5173 C C . GLY B 1 108 ? 17.062 -27.25 1.206 1 78 108 GLY B C 1
ATOM 5174 O O . GLY B 1 108 ? 16.062 -27.594 1.835 1 78 108 GLY B O 1
ATOM 5175 N N . GLU B 1 109 ? 17.656 -26.078 1.232 1 83.75 109 GLU B N 1
ATOM 5176 C CA . GLU B 1 109 ? 16.969 -25.078 2.057 1 83.75 109 GLU B CA 1
ATOM 5177 C C . GLU B 1 109 ? 15.672 -24.625 1.401 1 83.75 109 GLU B C 1
ATOM 5179 O O . GLU B 1 109 ? 15.594 -24.516 0.176 1 83.75 109 GLU B O 1
ATOM 5184 N N . LYS B 1 110 ? 14.656 -24.359 2.217 1 84.31 110 LYS B N 1
ATOM 5185 C CA . LYS B 1 110 ? 13.344 -23.984 1.708 1 84.31 110 LYS B CA 1
ATOM 5186 C C . LYS B 1 110 ? 13.148 -22.469 1.744 1 84.31 110 LYS B C 1
ATOM 5188 O O . LYS B 1 110 ? 12.273 -21.938 1.062 1 84.31 110 LYS B O 1
ATOM 5193 N N . ARG B 1 111 ? 13.961 -21.844 2.477 1 90.94 111 ARG B N 1
ATOM 5194 C CA . ARG B 1 111 ? 13.766 -20.406 2.625 1 90.94 111 ARG B CA 1
ATOM 5195 C C . ARG B 1 111 ? 13.953 -19.672 1.295 1 90.94 111 ARG B C 1
ATOM 5197 O O . ARG B 1 111 ? 14.875 -20 0.538 1 90.94 111 ARG B O 1
ATOM 5204 N N . SER B 1 112 ? 13.062 -18.641 1.074 1 95.06 112 SER B N 1
ATOM 5205 C CA . SER B 1 112 ? 13.234 -17.781 -0.093 1 95.06 112 SER B CA 1
ATOM 5206 C C . SER B 1 112 ? 14.359 -16.766 0.122 1 95.06 112 SER B C 1
ATOM 5208 O O . SER B 1 112 ? 14.828 -16.594 1.247 1 95.06 112 SER B O 1
ATOM 5210 N N . ASP B 1 113 ? 14.781 -16.156 -0.976 1 96.06 113 ASP B N 1
ATOM 5211 C CA . ASP B 1 113 ? 15.789 -15.102 -0.865 1 96.06 113 ASP B CA 1
ATOM 5212 C C . ASP B 1 113 ? 15.305 -13.969 0.035 1 96.06 113 ASP B C 1
ATOM 5214 O O . ASP B 1 113 ? 16.078 -13.43 0.832 1 96.06 113 ASP B O 1
ATOM 5218 N N . TRP B 1 114 ? 14.086 -13.648 -0.092 1 96.81 114 TRP B N 1
ATOM 5219 C CA . TRP B 1 114 ? 13.484 -12.586 0.711 1 96.81 114 TRP B CA 1
ATOM 5220 C C . TRP B 1 114 ? 13.508 -12.945 2.193 1 96.81 114 TRP B C 1
ATOM 5222 O O . TRP B 1 114 ? 13.938 -12.141 3.025 1 96.81 114 TRP B O 1
ATOM 5232 N N . GLN B 1 115 ? 13.062 -14.156 2.516 1 95.56 115 GLN B N 1
ATOM 5233 C CA . GLN B 1 115 ? 13.039 -14.602 3.906 1 95.56 115 GLN B CA 1
ATOM 5234 C C . GLN B 1 115 ? 14.445 -14.641 4.492 1 95.56 115 GLN B C 1
ATOM 5236 O O . GLN B 1 115 ? 14.648 -14.273 5.652 1 95.56 115 GLN B O 1
ATOM 5241 N N . ARG B 1 116 ? 15.375 -15.086 3.758 1 95.81 116 ARG B N 1
ATOM 5242 C CA . ARG B 1 116 ? 16.766 -15.148 4.215 1 95.81 116 ARG B CA 1
ATOM 5243 C C . ARG B 1 116 ? 17.297 -13.758 4.551 1 95.81 116 ARG B C 1
ATOM 5245 O O . ARG B 1 116 ? 17.984 -13.586 5.551 1 95.81 116 ARG B O 1
ATOM 5252 N N . LEU B 1 117 ? 16.953 -12.844 3.674 1 97 117 LEU B N 1
ATOM 5253 C CA . LEU B 1 117 ? 17.359 -11.461 3.93 1 97 117 LEU B CA 1
ATOM 5254 C C . LEU B 1 117 ? 16.75 -10.953 5.23 1 97 117 LEU B C 1
ATOM 5256 O O . LEU B 1 117 ? 17.438 -10.367 6.059 1 97 117 LEU B O 1
ATOM 5260 N N . LEU B 1 118 ? 15.461 -11.18 5.426 1 96.81 118 LEU B N 1
ATOM 5261 C CA . LEU B 1 118 ? 14.773 -10.688 6.613 1 96.81 118 LEU B CA 1
ATOM 5262 C C . LEU B 1 118 ? 15.32 -11.359 7.871 1 96.81 118 LEU B C 1
ATOM 5264 O O . LEU B 1 118 ? 15.43 -10.719 8.922 1 96.81 118 LEU B O 1
ATOM 5268 N N . ASP B 1 119 ? 15.609 -12.633 7.758 1 95.5 119 ASP B N 1
ATOM 5269 C CA . ASP B 1 119 ? 16.203 -13.344 8.891 1 95.5 119 ASP B CA 1
ATOM 5270 C C . ASP B 1 119 ? 17.547 -12.727 9.273 1 95.5 119 ASP B C 1
ATOM 5272 O O . ASP B 1 119 ? 17.844 -12.539 10.453 1 95.5 119 ASP B O 1
ATOM 5276 N N . THR B 1 120 ? 18.344 -12.484 8.289 1 96.25 120 THR B N 1
ATOM 5277 C CA . THR B 1 120 ? 19.641 -11.867 8.523 1 96.25 120 THR B CA 1
ATOM 5278 C C . THR B 1 120 ? 19.484 -10.484 9.156 1 96.25 120 THR B C 1
ATOM 5280 O O . THR B 1 120 ? 20.203 -10.133 10.086 1 96.25 120 THR B O 1
ATOM 5283 N N . LEU B 1 121 ? 18.578 -9.734 8.633 1 96.62 121 LEU B N 1
ATOM 5284 C CA . LEU B 1 121 ? 18.312 -8.406 9.164 1 96.62 121 LEU B CA 1
ATOM 5285 C C . LEU B 1 121 ? 17.859 -8.484 10.617 1 96.62 121 LEU B C 1
ATOM 5287 O O . LEU B 1 121 ? 18.25 -7.66 11.445 1 96.62 121 LEU B O 1
ATOM 5291 N N . ALA B 1 122 ? 17 -9.422 10.914 1 96.44 122 ALA B N 1
ATOM 5292 C CA . ALA B 1 122 ? 16.484 -9.602 12.273 1 96.44 122 ALA B CA 1
ATOM 5293 C C . ALA B 1 122 ? 17.594 -9.992 13.234 1 96.44 122 ALA B C 1
ATOM 5295 O O . ALA B 1 122 ? 17.562 -9.648 14.422 1 96.44 122 ALA B O 1
ATOM 5296 N N . GLU B 1 123 ? 18.594 -10.695 12.758 1 95.62 123 GLU B N 1
ATOM 5297 C CA . GLU B 1 123 ? 19.75 -11.055 13.562 1 95.62 123 GLU B CA 1
ATOM 5298 C C . GLU B 1 123 ? 20.609 -9.828 13.875 1 95.62 123 GLU B C 1
ATOM 5300 O O . GLU B 1 123 ? 21.203 -9.734 14.945 1 95.62 123 GLU B O 1
ATOM 5305 N N . THR B 1 124 ? 20.594 -8.992 12.891 1 93.94 124 THR B N 1
ATOM 5306 C CA . THR B 1 124 ? 21.406 -7.785 13.023 1 93.94 124 THR B CA 1
ATOM 5307 C C . THR B 1 124 ? 20.688 -6.738 13.867 1 93.94 124 THR B C 1
ATOM 5309 O O . THR B 1 124 ? 21.328 -5.957 14.578 1 93.94 124 THR B O 1
ATOM 5312 N N . ASP B 1 125 ? 19.422 -6.723 13.773 1 94.25 125 ASP B N 1
ATOM 5313 C CA . ASP B 1 125 ? 18.578 -5.758 14.469 1 94.25 125 ASP B CA 1
ATOM 5314 C C . ASP B 1 125 ? 17.359 -6.441 15.102 1 94.25 125 ASP B C 1
ATOM 5316 O O . ASP B 1 125 ? 16.406 -6.762 14.406 1 94.25 125 ASP B O 1
ATOM 5320 N N . VAL B 1 126 ? 17.328 -6.492 16.375 1 91.31 126 VAL B N 1
ATOM 5321 C CA . VAL B 1 126 ? 16.344 -7.262 17.125 1 91.31 126 VAL B CA 1
ATOM 5322 C C . VAL B 1 126 ? 14.969 -6.617 16.984 1 91.31 126 VAL B C 1
ATOM 5324 O O . VAL B 1 126 ? 13.945 -7.258 17.266 1 91.31 126 VAL B O 1
ATOM 5327 N N . GLU B 1 127 ? 14.914 -5.418 16.562 1 90.31 127 GLU B N 1
ATOM 5328 C CA . GLU B 1 127 ? 13.641 -4.719 16.422 1 90.31 127 GLU B CA 1
ATOM 5329 C C . GLU B 1 127 ? 12.93 -5.109 15.133 1 90.31 127 GLU B C 1
ATOM 5331 O O . GLU B 1 127 ? 11.742 -4.832 14.961 1 90.31 127 GLU B O 1
ATOM 5336 N N . VAL B 1 128 ? 13.641 -5.746 14.297 1 94.38 128 VAL B N 1
ATOM 5337 C CA . VAL B 1 128 ? 13.07 -6.164 13.023 1 94.38 128 VAL B CA 1
ATOM 5338 C C . VAL B 1 128 ? 12.219 -7.414 13.227 1 94.38 128 VAL B C 1
ATOM 5340 O O . VAL B 1 128 ? 12.688 -8.414 13.773 1 94.38 128 VAL B O 1
ATOM 5343 N N . GLU B 1 129 ? 11 -7.312 12.844 1 94.06 129 GLU B N 1
ATOM 5344 C CA . GLU B 1 129 ? 10.094 -8.453 12.797 1 94.06 129 GLU B CA 1
ATOM 5345 C C . GLU B 1 129 ? 9.789 -8.867 11.359 1 94.06 129 GLU B C 1
ATOM 5347 O O . GLU B 1 129 ? 8.922 -8.281 10.711 1 94.06 129 GLU B O 1
ATOM 5352 N N . PRO B 1 130 ? 10.344 -9.945 10.938 1 93.25 130 PRO B N 1
ATOM 5353 C CA . PRO B 1 130 ? 10.195 -10.344 9.539 1 93.25 130 PRO B CA 1
ATOM 5354 C C . PRO B 1 130 ? 8.734 -10.445 9.109 1 93.25 130 PRO B C 1
ATOM 5356 O O . PRO B 1 130 ? 8.383 -10.031 8 1 93.25 130 PRO B O 1
ATOM 5359 N N . GLY B 1 131 ? 7.949 -10.945 10.016 1 89.94 131 GLY B N 1
ATOM 5360 C CA . GLY B 1 131 ? 6.547 -11.141 9.68 1 89.94 131 GLY B CA 1
ATOM 5361 C C . GLY B 1 131 ? 5.793 -9.844 9.477 1 89.94 131 GLY B C 1
ATOM 5362 O O . GLY B 1 131 ? 4.707 -9.836 8.891 1 89.94 131 GLY B O 1
ATOM 5363 N N . GLN B 1 132 ? 6.344 -8.766 9.812 1 90.69 132 GLN B N 1
ATOM 5364 C CA . GLN B 1 132 ? 5.656 -7.48 9.742 1 90.69 132 GLN B CA 1
ATOM 5365 C C . GLN B 1 132 ? 6.207 -6.625 8.602 1 90.69 132 GLN B C 1
ATOM 5367 O O . GLN B 1 132 ? 5.652 -5.57 8.289 1 90.69 132 GLN B O 1
ATOM 5372 N N . MET B 1 133 ? 7.281 -7.102 7.957 1 95.12 133 MET B N 1
ATOM 5373 C CA . MET B 1 133 ? 7.906 -6.344 6.879 1 95.12 133 MET B CA 1
ATOM 5374 C C . MET B 1 133 ? 7.148 -6.531 5.57 1 95.12 133 MET B C 1
ATOM 5376 O O . MET B 1 133 ? 6.82 -7.656 5.195 1 95.12 133 MET B O 1
ATOM 5380 N N . GLU B 1 134 ? 6.812 -5.414 4.988 1 95.38 134 GLU B N 1
ATOM 5381 C CA . GLU B 1 134 ? 6.18 -5.457 3.674 1 95.38 134 GLU B CA 1
ATOM 5382 C C . GLU B 1 134 ? 7.09 -6.125 2.645 1 95.38 134 GLU B C 1
ATOM 5384 O O . GLU B 1 134 ? 8.281 -5.828 2.582 1 95.38 134 GLU B O 1
ATOM 5389 N N . VAL B 1 135 ? 6.516 -6.984 1.875 1 96.5 135 VAL B N 1
ATOM 5390 C CA . VAL B 1 135 ? 7.301 -7.68 0.863 1 96.5 135 VAL B CA 1
ATOM 5391 C C . VAL B 1 135 ? 7.551 -6.75 -0.324 1 96.5 135 VAL B C 1
ATOM 5393 O O . VAL B 1 135 ? 6.625 -6.105 -0.819 1 96.5 135 VAL B O 1
ATOM 5396 N N . ASP B 1 136 ? 8.75 -6.629 -0.721 1 96.5 136 ASP B N 1
ATOM 5397 C CA . ASP B 1 136 ? 9.148 -5.938 -1.944 1 96.5 136 ASP B CA 1
ATOM 5398 C C . ASP B 1 136 ? 9.477 -6.934 -3.055 1 96.5 136 ASP B C 1
ATOM 5400 O O . ASP B 1 136 ? 10.602 -7.43 -3.143 1 96.5 136 ASP B O 1
ATOM 5404 N N . LEU B 1 137 ? 8.555 -7.109 -3.936 1 97.12 137 LEU B N 1
ATOM 5405 C CA . LEU B 1 137 ? 8.68 -8.164 -4.941 1 97.12 137 LEU B CA 1
ATOM 5406 C C . LEU B 1 137 ? 9.812 -7.859 -5.91 1 97.12 137 LEU B C 1
ATOM 5408 O O . LEU B 1 137 ? 10.516 -8.773 -6.359 1 97.12 137 LEU B O 1
ATOM 5412 N N . LYS B 1 138 ? 9.977 -6.637 -6.27 1 95.75 138 LYS B N 1
ATOM 5413 C CA . LYS B 1 138 ? 11.07 -6.262 -7.156 1 95.75 138 LYS B CA 1
ATOM 5414 C C . LYS B 1 138 ? 12.422 -6.555 -6.516 1 95.75 138 LYS B C 1
ATOM 5416 O O . LYS B 1 138 ? 13.289 -7.176 -7.133 1 95.75 138 LYS B O 1
ATOM 5421 N N . LEU B 1 139 ? 12.547 -6.059 -5.301 1 97.06 139 LEU B N 1
ATOM 5422 C CA . LEU B 1 139 ? 13.797 -6.301 -4.594 1 97.06 139 LEU B CA 1
ATOM 5423 C C . LEU B 1 139 ? 14.047 -7.797 -4.43 1 97.06 139 LEU B C 1
ATOM 5425 O O . LEU B 1 139 ? 15.172 -8.266 -4.609 1 97.06 139 LEU B O 1
ATOM 5429 N N . ALA B 1 140 ? 13.055 -8.539 -4.039 1 96.88 140 ALA B N 1
ATOM 5430 C CA . ALA B 1 140 ? 13.18 -9.984 -3.871 1 96.88 140 ALA B CA 1
ATOM 5431 C C . ALA B 1 140 ? 13.742 -10.641 -5.133 1 96.88 140 ALA B C 1
ATOM 5433 O O . ALA B 1 140 ? 14.594 -11.523 -5.051 1 96.88 140 ALA B O 1
ATOM 5434 N N . GLY B 1 141 ? 13.266 -10.203 -6.285 1 95.81 141 GLY B N 1
ATOM 5435 C CA . GLY B 1 141 ? 13.734 -10.75 -7.551 1 95.81 141 GLY B CA 1
ATOM 5436 C C . GLY B 1 141 ? 15.164 -10.359 -7.879 1 95.81 141 GLY B C 1
ATOM 5437 O O . GLY B 1 141 ? 15.82 -11.023 -8.688 1 95.81 141 GLY B O 1
ATOM 5438 N N . GLU B 1 142 ? 15.641 -9.359 -7.234 1 96 142 GLU B N 1
ATOM 5439 C CA . GLU B 1 142 ? 16.969 -8.836 -7.539 1 96 142 GLU B CA 1
ATOM 5440 C C . GLU B 1 142 ? 18.016 -9.414 -6.594 1 96 142 GLU B C 1
ATOM 5442 O O . GLU B 1 142 ? 19.219 -9.336 -6.867 1 96 142 GLU B O 1
ATOM 5447 N N . LEU B 1 143 ? 17.609 -9.984 -5.516 1 96.81 143 LEU B N 1
ATOM 5448 C CA . LEU B 1 143 ? 18.516 -10.398 -4.449 1 96.81 143 LEU B CA 1
ATOM 5449 C C . LEU B 1 143 ? 19.516 -11.422 -4.957 1 96.81 143 LEU B C 1
ATOM 5451 O O . LEU B 1 143 ? 20.688 -11.391 -4.566 1 96.81 143 LEU B O 1
ATOM 5455 N N . TYR B 1 144 ? 19.047 -12.328 -5.781 1 94.56 144 TYR B N 1
ATOM 5456 C CA . TYR B 1 144 ? 19.953 -13.328 -6.32 1 94.56 144 TYR B CA 1
ATOM 5457 C C . TYR B 1 144 ? 21.125 -12.664 -7.043 1 94.56 144 TYR B C 1
ATOM 5459 O O . TYR B 1 144 ? 22.281 -13.016 -6.809 1 94.56 144 TYR B O 1
ATOM 5467 N N . GLY B 1 145 ? 20.812 -11.727 -7.949 1 93.31 145 GLY B N 1
ATOM 5468 C CA . GLY B 1 145 ? 21.844 -11.008 -8.664 1 93.31 145 GLY B CA 1
ATOM 5469 C C . GLY B 1 145 ? 22.703 -10.148 -7.758 1 93.31 145 GLY B C 1
ATOM 5470 O O . GLY B 1 145 ? 23.922 -10.047 -7.953 1 93.31 145 GLY B O 1
ATOM 5471 N N . MET B 1 146 ? 22.141 -9.57 -6.77 1 96.06 146 MET B N 1
ATOM 5472 C CA . MET B 1 146 ? 22.859 -8.711 -5.828 1 96.06 146 MET B CA 1
ATOM 5473 C C . MET B 1 146 ? 23.906 -9.5 -5.059 1 96.06 146 MET B C 1
ATOM 5475 O O . MET B 1 146 ? 25.016 -9.008 -4.82 1 96.06 146 MET B O 1
ATOM 5479 N N . ARG B 1 147 ? 23.547 -10.672 -4.672 1 94.31 147 ARG B N 1
ATOM 5480 C CA . ARG B 1 147 ? 24.484 -11.516 -3.936 1 94.31 147 ARG B CA 1
ATOM 5481 C C . ARG B 1 147 ? 25.719 -11.828 -4.777 1 94.31 147 ARG B C 1
ATOM 5483 O O . ARG B 1 147 ? 26.828 -11.891 -4.254 1 94.31 147 ARG B O 1
ATOM 5490 N N . ARG B 1 148 ? 25.5 -12.078 -6 1 91.56 148 ARG B N 1
ATOM 5491 C CA . ARG B 1 148 ? 26.609 -12.367 -6.91 1 91.56 148 ARG B CA 1
ATOM 5492 C C . ARG B 1 148 ? 27.516 -11.164 -7.066 1 91.56 148 ARG B C 1
ATOM 5494 O O . ARG B 1 148 ? 28.734 -11.312 -7.227 1 91.56 148 ARG B O 1
ATOM 5501 N N . ASP B 1 149 ? 26.906 -10.062 -7.016 1 93.88 149 ASP B N 1
ATOM 5502 C CA . ASP B 1 149 ? 27.672 -8.82 -7.168 1 93.88 149 ASP B CA 1
ATOM 5503 C C . ASP B 1 149 ? 28.5 -8.523 -5.926 1 93.88 149 ASP B C 1
ATOM 5505 O O . ASP B 1 149 ? 29.625 -8.023 -6.027 1 93.88 149 ASP B O 1
ATOM 5509 N N . SER B 1 150 ? 27.891 -8.719 -4.77 1 94.5 150 SER B N 1
ATOM 5510 C CA . SER B 1 150 ? 28.562 -8.492 -3.494 1 94.5 150 SER B CA 1
ATOM 5511 C C . SER B 1 150 ? 27.938 -9.32 -2.379 1 94.5 150 SER B C 1
ATOM 5513 O O . SER B 1 150 ? 26.719 -9.539 -2.367 1 94.5 150 SER B O 1
ATOM 5515 N N . GLU B 1 151 ? 28.719 -9.648 -1.427 1 94.25 151 GLU B N 1
ATOM 5516 C CA . GLU B 1 151 ? 28.234 -10.422 -0.287 1 94.25 151 GLU B CA 1
ATOM 5517 C C . GLU B 1 151 ? 27.672 -9.508 0.798 1 94.25 151 GLU B C 1
ATOM 5519 O O . GLU B 1 151 ? 26.859 -9.938 1.621 1 94.25 151 GLU B O 1
ATOM 5524 N N . GLU B 1 152 ? 28.203 -8.305 0.729 1 96.31 152 GLU B N 1
ATOM 5525 C CA . GLU B 1 152 ? 27.812 -7.375 1.783 1 96.31 152 GLU B CA 1
ATOM 5526 C C . GLU B 1 152 ? 27.047 -6.184 1.209 1 96.31 152 GLU B C 1
ATOM 5528 O O . GLU B 1 152 ? 27.438 -5.629 0.18 1 96.31 152 GLU B O 1
ATOM 5533 N N . TRP B 1 153 ? 25.969 -5.844 1.868 1 97.81 153 TRP B N 1
ATOM 5534 C CA . TRP B 1 153 ? 25.141 -4.73 1.435 1 97.81 153 TRP B CA 1
ATOM 5535 C C . TRP B 1 153 ? 24.656 -3.916 2.629 1 97.81 153 TRP B C 1
ATOM 5537 O O . TRP B 1 153 ? 24.531 -4.441 3.74 1 97.81 153 TRP B O 1
ATOM 5547 N N . TYR B 1 154 ? 24.484 -2.633 2.406 1 97.75 154 TYR B N 1
ATOM 5548 C CA . TYR B 1 154 ? 23.781 -1.791 3.373 1 97.75 154 TYR B CA 1
ATOM 5549 C C . TYR B 1 154 ? 22.281 -1.77 3.098 1 97.75 154 TYR B C 1
ATOM 5551 O O . TYR B 1 154 ? 21.859 -1.534 1.964 1 97.75 154 TYR B O 1
ATOM 5559 N N . VAL B 1 155 ? 21.516 -2.109 4.141 1 98.12 155 VAL B N 1
ATOM 5560 C CA . VAL B 1 155 ? 20.062 -2.068 4.055 1 98.12 155 VAL B CA 1
ATOM 5561 C C . VAL B 1 155 ? 19.531 -0.854 4.812 1 98.12 155 VAL B C 1
ATOM 5563 O O . VAL B 1 155 ? 19.828 -0.673 5.996 1 98.12 155 VAL B O 1
ATOM 5566 N N . ILE B 1 156 ? 18.828 0.035 4.133 1 98.25 156 ILE B N 1
ATOM 5567 C CA . ILE B 1 156 ? 18.094 1.133 4.754 1 98.25 156 ILE B CA 1
ATOM 5568 C C . ILE B 1 156 ? 16.609 0.75 4.902 1 98.25 156 ILE B C 1
ATOM 5570 O O . ILE B 1 156 ? 15.961 0.393 3.924 1 98.25 156 ILE B O 1
ATOM 5574 N N . TYR B 1 157 ? 16.109 0.771 6.105 1 97.94 157 TYR B N 1
ATOM 5575 C CA . TYR B 1 157 ? 14.789 0.197 6.336 1 97.94 157 TYR B CA 1
ATOM 5576 C C . TYR B 1 157 ? 14.086 0.899 7.492 1 97.94 157 TYR B C 1
ATOM 5578 O O . TYR B 1 157 ? 14.711 1.645 8.25 1 97.94 157 TYR B O 1
ATOM 5586 N N . SER B 1 158 ? 12.781 0.848 7.504 1 97.69 158 SER B N 1
ATOM 5587 C CA . SER B 1 158 ? 11.922 1.217 8.625 1 97.69 158 SER B CA 1
ATOM 5588 C C . SER B 1 158 ? 11.289 -0.014 9.266 1 97.69 158 SER B C 1
ATOM 5590 O O . SER B 1 158 ? 11.641 -1.146 8.922 1 97.69 158 SER B O 1
ATOM 5592 N N . ARG B 1 159 ? 10.406 0.189 10.242 1 93.38 159 ARG B N 1
ATOM 5593 C CA . ARG B 1 159 ? 9.695 -0.919 10.867 1 93.38 159 ARG B CA 1
ATOM 5594 C C . ARG B 1 159 ? 8.75 -1.593 9.883 1 93.38 159 ARG B C 1
ATOM 5596 O O . ARG B 1 159 ? 8.398 -2.764 10.047 1 93.38 159 ARG B O 1
ATOM 5603 N N . ARG B 1 160 ? 8.5 -0.876 8.781 1 94.69 160 ARG B N 1
ATOM 5604 C CA . ARG B 1 160 ? 7.434 -1.313 7.887 1 94.69 160 ARG B CA 1
ATOM 5605 C C . ARG B 1 160 ? 8.008 -1.976 6.637 1 94.69 160 ARG B C 1
ATOM 5607 O O . ARG B 1 160 ? 7.414 -2.916 6.102 1 94.69 160 ARG B O 1
ATOM 5614 N N . ARG B 1 161 ? 9.141 -1.427 6.191 1 97.5 161 ARG B N 1
ATOM 5615 C CA . ARG B 1 161 ? 9.586 -1.932 4.898 1 97.5 161 ARG B CA 1
ATOM 5616 C C . ARG B 1 161 ? 11.062 -1.63 4.672 1 97.5 161 ARG B C 1
ATOM 5618 O O . ARG B 1 161 ? 11.641 -0.772 5.348 1 97.5 161 ARG B O 1
ATOM 5625 N N . ILE B 1 162 ? 11.719 -2.32 3.807 1 98.12 162 ILE B N 1
ATOM 5626 C CA . ILE B 1 162 ? 13.039 -1.995 3.279 1 98.12 162 ILE B CA 1
ATOM 5627 C C . ILE B 1 162 ? 12.922 -0.875 2.248 1 98.12 162 ILE B C 1
ATOM 5629 O O . ILE B 1 162 ? 12.133 -0.97 1.307 1 98.12 162 ILE B O 1
ATOM 5633 N N . LEU B 1 163 ? 13.688 0.127 2.43 1 98.31 163 LEU B N 1
ATOM 5634 C CA . LEU B 1 163 ? 13.57 1.3 1.569 1 98.31 163 LEU B CA 1
ATOM 5635 C C . LEU B 1 163 ? 14.602 1.256 0.448 1 98.31 163 LEU B C 1
ATOM 5637 O O . LEU B 1 163 ? 14.32 1.688 -0.673 1 98.31 163 LEU B O 1
ATOM 5641 N N . GLU B 1 164 ? 15.766 0.775 0.775 1 97.62 164 GLU B N 1
ATOM 5642 C CA . GLU B 1 164 ? 16.828 0.715 -0.224 1 97.62 164 GLU B CA 1
ATOM 5643 C C . GLU B 1 164 ? 17.938 -0.239 0.208 1 97.62 164 GLU B C 1
ATOM 5645 O O . GLU B 1 164 ? 18.188 -0.407 1.403 1 97.62 164 GLU B O 1
ATOM 5650 N N . MET B 1 165 ? 18.5 -0.907 -0.671 1 97.56 165 MET B N 1
ATOM 5651 C CA . MET B 1 165 ? 19.75 -1.627 -0.482 1 97.56 165 MET B CA 1
ATOM 5652 C C . MET B 1 165 ? 20.859 -1.038 -1.357 1 97.56 165 MET B C 1
ATOM 5654 O O . MET B 1 165 ? 20.625 -0.741 -2.531 1 97.56 165 MET B O 1
ATOM 5658 N N . ARG B 1 166 ? 21.969 -0.849 -0.769 1 96.5 166 ARG B N 1
ATOM 5659 C CA . ARG B 1 166 ? 23.078 -0.286 -1.537 1 96.5 166 ARG B CA 1
ATOM 5660 C C . ARG B 1 166 ? 24.422 -0.816 -1.038 1 96.5 166 ARG B C 1
ATOM 5662 O O . ARG B 1 166 ? 24.5 -1.396 0.047 1 96.5 166 ARG B O 1
ATOM 5669 N N . LYS B 1 167 ? 25.484 -0.62 -1.793 1 95.44 167 LYS B N 1
ATOM 5670 C CA . LYS B 1 167 ? 26.797 -1.175 -1.506 1 95.44 167 LYS B CA 1
ATOM 5671 C C . LYS B 1 167 ? 27.547 -0.312 -0.496 1 95.44 167 LYS B C 1
ATOM 5673 O O . LYS B 1 167 ? 28.359 -0.821 0.283 1 95.44 167 LYS B O 1
ATOM 5678 N N . GLU B 1 168 ? 27.25 0.97 -0.553 1 93.81 168 GLU B N 1
ATOM 5679 C CA . GLU B 1 168 ? 27.906 1.899 0.362 1 93.81 168 GLU B CA 1
ATOM 5680 C C . GLU B 1 168 ? 26.891 2.582 1.277 1 93.81 168 GLU B C 1
ATOM 5682 O O . GLU B 1 168 ? 25.734 2.742 0.911 1 93.81 168 GLU B O 1
ATOM 5687 N N . ALA B 1 169 ? 27.234 2.838 2.52 1 89.38 169 ALA B N 1
ATOM 5688 C CA . ALA B 1 169 ? 26.344 3.438 3.512 1 89.38 169 ALA B CA 1
ATOM 5689 C C . ALA B 1 169 ? 25.672 4.691 2.959 1 89.38 169 ALA B C 1
ATOM 5691 O O . ALA B 1 169 ? 24.438 4.797 2.965 1 89.38 169 ALA B O 1
ATOM 5692 N N . GLY B 1 170 ? 26.469 5.613 2.277 1 88.69 170 GLY B N 1
ATOM 5693 C CA . GLY B 1 170 ? 25.969 6.816 1.628 1 88.69 170 GLY B CA 1
ATOM 5694 C C . GLY B 1 170 ? 25.203 7.73 2.566 1 88.69 170 GLY B C 1
ATOM 5695 O O . GLY B 1 170 ? 25.188 7.504 3.777 1 88.69 170 GLY B O 1
ATOM 5696 N N . ARG B 1 171 ? 24.625 8.703 1.989 1 94 171 ARG B N 1
ATOM 5697 C CA . ARG B 1 171 ? 23.859 9.688 2.754 1 94 171 ARG B CA 1
ATOM 5698 C C . ARG B 1 171 ? 22.422 9.242 2.945 1 94 171 ARG B C 1
ATOM 5700 O O . ARG B 1 171 ? 21.859 8.547 2.092 1 94 171 ARG B O 1
ATOM 5707 N N . ARG B 1 172 ? 21.906 9.453 4.02 1 97.19 172 ARG B N 1
ATOM 5708 C CA . ARG B 1 172 ? 20.484 9.297 4.309 1 97.19 172 ARG B CA 1
ATOM 5709 C C . ARG B 1 172 ? 19.953 10.5 5.082 1 97.19 172 ARG B C 1
ATOM 5711 O O . ARG B 1 172 ? 20.578 10.969 6.027 1 97.19 172 ARG B O 1
ATOM 5718 N N . CYS B 1 173 ? 18.875 11 4.598 1 98.56 173 CYS B N 1
ATOM 5719 C CA . CYS B 1 173 ? 18.359 12.227 5.184 1 98.56 173 CYS B CA 1
ATOM 5720 C C . CYS B 1 173 ? 16.875 12.086 5.5 1 98.56 173 CYS B C 1
ATOM 5722 O O . CYS B 1 173 ? 16.234 11.125 5.074 1 98.56 173 CYS B O 1
ATOM 5724 N N . LEU B 1 174 ? 16.469 12.969 6.328 1 98.69 174 LEU B N 1
ATOM 5725 C CA . LEU B 1 174 ? 15.078 13.133 6.746 1 98.69 174 LEU B CA 1
ATOM 5726 C C . LEU B 1 174 ? 14.594 14.555 6.477 1 98.69 174 LEU B C 1
ATOM 5728 O O . LEU B 1 174 ? 15.383 15.492 6.473 1 98.69 174 LEU B O 1
ATOM 5732 N N . ALA B 1 175 ? 13.328 14.656 6.215 1 98.81 175 ALA B N 1
ATOM 5733 C CA . ALA B 1 175 ? 12.758 15.992 6.035 1 98.81 175 ALA B CA 1
ATOM 5734 C C . ALA B 1 175 ? 11.5 16.172 6.883 1 98.81 175 ALA B C 1
ATOM 5736 O O . ALA B 1 175 ? 10.711 15.234 7.039 1 98.81 175 ALA B O 1
ATOM 5737 N N . ALA B 1 176 ? 11.352 17.328 7.449 1 98.44 176 ALA B N 1
ATOM 5738 C CA . ALA B 1 176 ? 10.188 17.672 8.258 1 98.44 176 ALA B CA 1
ATOM 5739 C C . ALA B 1 176 ? 9.539 18.953 7.77 1 98.44 176 ALA B C 1
ATOM 5741 O O . ALA B 1 176 ? 10.234 19.906 7.398 1 98.44 176 ALA B O 1
ATOM 5742 N N . PHE B 1 177 ? 8.219 18.953 7.789 1 98.56 177 PHE B N 1
ATOM 5743 C CA . PHE B 1 177 ? 7.508 20.141 7.336 1 98.56 177 PHE B CA 1
ATOM 5744 C C . PHE B 1 177 ? 6.391 20.5 8.305 1 98.56 177 PHE B C 1
ATOM 5746 O O . PHE B 1 177 ? 5.684 19.625 8.812 1 98.56 177 PHE B O 1
ATOM 5753 N N . ASP B 1 178 ? 6.273 21.766 8.625 1 96.88 178 ASP B N 1
ATOM 5754 C CA . ASP B 1 178 ? 5.109 22.391 9.25 1 96.88 178 ASP B CA 1
ATOM 5755 C C . ASP B 1 178 ? 4.328 23.234 8.25 1 96.88 178 ASP B C 1
ATOM 5757 O O . ASP B 1 178 ? 4.777 24.312 7.852 1 96.88 178 ASP B O 1
ATOM 5761 N N . ILE B 1 179 ? 3.174 22.719 7.91 1 96.88 179 ILE B N 1
ATOM 5762 C CA . ILE B 1 179 ? 2.342 23.422 6.938 1 96.88 179 ILE B CA 1
ATOM 5763 C C . ILE B 1 179 ? 1.297 24.266 7.668 1 96.88 179 ILE B C 1
ATOM 5765 O O . ILE B 1 179 ? 0.199 23.797 7.965 1 96.88 179 ILE B O 1
ATOM 5769 N N . GLY B 1 180 ? 1.598 25.5 7.828 1 91.56 180 GLY B N 1
ATOM 5770 C CA . GLY B 1 180 ? 0.643 26.422 8.414 1 91.56 180 GLY B CA 1
ATOM 5771 C C . GLY B 1 180 ? -0.291 27.047 7.387 1 91.56 180 GLY B C 1
ATOM 5772 O O . GLY B 1 180 ? -0.092 26.875 6.18 1 91.56 180 GLY B O 1
ATOM 5773 N N . THR B 1 181 ? -1.289 27.688 7.91 1 88.69 181 THR B N 1
ATOM 5774 C CA . THR B 1 181 ? -2.232 28.375 7.027 1 88.69 181 THR B CA 1
ATOM 5775 C C . THR B 1 181 ? -1.531 29.469 6.23 1 88.69 181 THR B C 1
ATOM 5777 O O . THR B 1 181 ? -1.855 29.703 5.062 1 88.69 181 THR B O 1
ATOM 5780 N N . THR B 1 182 ? -0.508 30.062 6.809 1 80.75 182 THR B N 1
ATOM 5781 C CA . THR B 1 182 ? 0.144 31.188 6.164 1 80.75 182 THR B CA 1
ATOM 5782 C C . THR B 1 182 ? 1.526 30.797 5.648 1 80.75 182 THR B C 1
ATOM 5784 O O . THR B 1 182 ? 1.936 31.234 4.566 1 80.75 182 THR B O 1
ATOM 5787 N 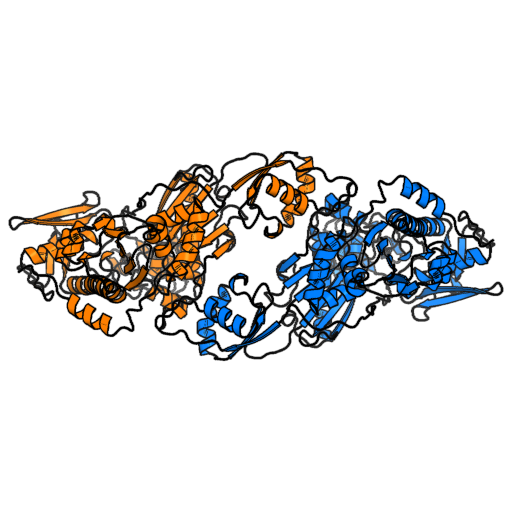N . THR B 1 183 ? 2.199 30.125 6.473 1 84.81 183 THR B N 1
ATOM 5788 C CA . THR B 1 183 ? 3.592 29.828 6.164 1 84.81 183 THR B CA 1
ATOM 5789 C C . THR B 1 183 ? 3.846 28.312 6.23 1 84.81 183 THR B C 1
ATOM 5791 O O . THR B 1 183 ? 3.223 27.609 7.023 1 84.81 183 THR B O 1
ATOM 5794 N N . ILE B 1 184 ? 4.766 27.875 5.336 1 93.88 184 ILE B N 1
ATOM 5795 C CA . ILE B 1 184 ? 5.289 26.516 5.387 1 93.88 184 ILE B CA 1
ATOM 5796 C C . ILE B 1 184 ? 6.754 26.547 5.816 1 93.88 184 ILE B C 1
ATOM 5798 O O . ILE B 1 184 ? 7.555 27.297 5.258 1 93.88 184 ILE B O 1
ATOM 5802 N N . ALA B 1 185 ? 7.051 25.828 6.84 1 94.25 185 ALA B N 1
ATOM 5803 C CA . ALA B 1 185 ? 8.438 25.688 7.277 1 94.25 185 ALA B CA 1
ATOM 5804 C C . ALA B 1 185 ? 8.953 24.281 7 1 94.25 185 ALA B C 1
ATOM 5806 O O . ALA B 1 185 ? 8.25 23.297 7.227 1 94.25 185 ALA B O 1
ATOM 5807 N N . GLY B 1 186 ? 10.156 24.188 6.41 1 97.06 186 GLY B N 1
ATOM 5808 C CA . GLY B 1 186 ? 10.773 22.922 6.078 1 97.06 186 GLY B CA 1
ATOM 5809 C C . GLY B 1 186 ? 12.156 22.75 6.676 1 97.06 186 GLY B C 1
ATOM 5810 O O . GLY B 1 186 ? 12.906 23.734 6.801 1 97.06 186 GLY B O 1
ATOM 5811 N N . TYR B 1 187 ? 12.445 21.547 7.059 1 96.88 187 TYR B N 1
ATOM 5812 C CA . TYR B 1 187 ? 13.727 21.188 7.652 1 96.88 187 TYR B CA 1
ATOM 5813 C C . TYR B 1 187 ? 14.305 19.938 6.996 1 96.88 187 TYR B C 1
ATOM 5815 O O . TYR B 1 187 ? 13.57 18.984 6.715 1 96.88 187 TYR B O 1
ATOM 5823 N N . LEU B 1 188 ? 15.547 20 6.688 1 98.31 188 LEU B N 1
ATOM 5824 C CA . LEU B 1 188 ? 16.281 18.828 6.25 1 98.31 188 LEU B CA 1
ATOM 5825 C C . LEU B 1 188 ? 17.219 18.328 7.344 1 98.31 188 LEU B C 1
ATOM 5827 O O . LEU B 1 188 ? 18 19.125 7.902 1 98.31 188 LEU B O 1
ATOM 5831 N N . LEU B 1 189 ? 17.141 17.094 7.668 1 97.81 189 LEU B N 1
ATOM 5832 C CA . LEU B 1 189 ? 17.922 16.531 8.758 1 97.81 189 LEU B CA 1
ATOM 5833 C C . LEU B 1 189 ? 18.844 15.422 8.258 1 97.81 189 LEU B C 1
ATOM 5835 O O . LEU B 1 189 ? 18.516 14.742 7.277 1 97.81 189 LEU B O 1
ATOM 5839 N N . ASP B 1 190 ? 19.953 15.281 8.938 1 95.5 190 ASP B N 1
ATOM 5840 C CA . ASP B 1 190 ? 20.844 14.148 8.68 1 95.5 190 ASP B CA 1
ATOM 5841 C C . ASP B 1 190 ? 20.297 12.867 9.297 1 95.5 190 ASP B C 1
ATOM 5843 O O . ASP B 1 190 ? 19.984 12.828 10.492 1 95.5 190 ASP B O 1
ATOM 5847 N N . GLY B 1 191 ? 20.172 11.867 8.508 1 95.88 191 GLY B N 1
ATOM 5848 C CA . GLY B 1 191 ? 19.609 10.609 8.984 1 95.88 191 GLY B CA 1
ATOM 5849 C C . GLY B 1 191 ? 20.562 9.828 9.867 1 95.88 191 GLY B C 1
ATOM 5850 O O . GLY B 1 191 ? 20.156 8.875 10.539 1 95.88 191 GLY B O 1
ATOM 5851 N N . ALA B 1 192 ? 21.812 10.227 9.992 1 92.56 192 ALA B N 1
ATOM 5852 C CA . ALA B 1 192 ? 22.828 9.508 10.766 1 92.56 192 ALA B CA 1
ATOM 5853 C C . ALA B 1 192 ? 22.875 10.023 12.203 1 92.56 192 ALA B C 1
ATOM 5855 O O . ALA B 1 192 ? 23.188 9.266 13.125 1 92.56 192 ALA B O 1
ATOM 5856 N N . ASP B 1 193 ? 22.562 11.328 12.391 1 91.75 193 ASP B N 1
ATOM 5857 C CA . ASP B 1 193 ? 22.719 11.844 13.742 1 91.75 193 ASP B CA 1
ATOM 5858 C C . ASP B 1 193 ? 21.609 12.828 14.102 1 91.75 193 ASP B C 1
ATOM 5860 O O . ASP B 1 193 ? 21.562 13.328 15.227 1 91.75 193 ASP B O 1
ATOM 5864 N N . GLY B 1 194 ? 20.766 13.211 13.18 1 93.69 194 GLY B N 1
ATOM 5865 C CA . GLY B 1 194 ? 19.578 13.992 13.477 1 93.69 194 GLY B CA 1
ATOM 5866 C C . GLY B 1 194 ? 19.828 15.492 13.375 1 93.69 194 GLY B C 1
ATOM 5867 O O . GLY B 1 194 ? 18.891 16.281 13.555 1 93.69 194 GLY B O 1
ATOM 5868 N N . ARG B 1 195 ? 21.031 15.922 12.992 1 90.69 195 ARG B N 1
ATOM 5869 C CA . ARG B 1 195 ? 21.328 17.344 12.93 1 90.69 195 ARG B CA 1
ATOM 5870 C C . ARG B 1 195 ? 20.594 18.016 11.766 1 90.69 195 ARG B C 1
ATOM 5872 O O . ARG B 1 195 ? 20.422 17.391 10.711 1 90.69 195 ARG B O 1
ATOM 5879 N N . THR B 1 196 ? 20.219 19.266 11.984 1 93.88 196 THR B N 1
ATOM 5880 C CA . THR B 1 196 ? 19.594 20.031 10.922 1 93.88 196 THR B CA 1
ATOM 5881 C C . THR B 1 196 ? 20.625 20.453 9.875 1 93.88 196 THR B C 1
ATOM 5883 O O . THR B 1 196 ? 21.656 21.047 10.211 1 93.88 196 THR B O 1
ATOM 5886 N N . LEU B 1 197 ? 20.359 20.156 8.625 1 95.38 197 LEU B N 1
ATOM 5887 C CA . LEU B 1 197 ? 21.281 20.453 7.539 1 95.38 197 LEU B CA 1
ATOM 5888 C C . LEU B 1 197 ? 20.891 21.734 6.824 1 95.38 197 LEU B C 1
ATOM 5890 O O . LEU B 1 197 ? 21.75 22.453 6.312 1 95.38 197 LEU B O 1
ATOM 5894 N N . ALA B 1 198 ? 19.609 21.922 6.734 1 95.81 198 ALA B N 1
ATOM 5895 C CA . ALA B 1 198 ? 19.094 23.078 6.035 1 95.81 198 ALA B CA 1
ATOM 5896 C C . ALA B 1 198 ? 17.672 23.422 6.512 1 95.81 198 ALA B C 1
ATOM 5898 O O . ALA B 1 198 ? 16.969 22.562 7.027 1 95.81 198 ALA B O 1
ATOM 5899 N N . VAL B 1 199 ? 17.359 24.641 6.469 1 94 199 VAL B N 1
ATOM 5900 C CA . VAL B 1 199 ? 16.047 25.141 6.848 1 94 199 VAL B CA 1
ATOM 5901 C C . VAL B 1 199 ? 15.547 26.125 5.793 1 94 199 VAL B C 1
ATOM 5903 O O . VAL B 1 199 ? 16.344 26.875 5.211 1 94 199 VAL B O 1
ATOM 5906 N N . GLU B 1 200 ? 14.242 25.984 5.551 1 92.44 200 GLU B N 1
ATOM 5907 C CA . GLU B 1 200 ? 13.617 26.906 4.605 1 92.44 200 GLU B CA 1
ATOM 5908 C C . GLU B 1 200 ? 12.18 27.219 5 1 92.44 200 GLU B C 1
ATOM 5910 O O . GLU B 1 200 ? 11.531 26.422 5.684 1 92.44 200 GLU B O 1
ATOM 5915 N N . SER B 1 201 ? 11.734 28.391 4.703 1 88.81 201 SER B N 1
ATOM 5916 C CA . SER B 1 201 ? 10.336 28.766 4.891 1 88.81 201 SER B CA 1
ATOM 5917 C C . SER B 1 201 ? 9.797 29.484 3.666 1 88.81 201 SER B C 1
ATOM 5919 O O . SER B 1 201 ? 10.547 30.141 2.939 1 88.81 201 SER B O 1
ATOM 5921 N N . ARG B 1 202 ? 8.547 29.234 3.469 1 87.12 202 ARG B N 1
ATOM 5922 C CA . ARG B 1 202 ? 7.863 29.891 2.355 1 87.12 202 ARG B CA 1
ATOM 5923 C C . ARG B 1 202 ? 6.406 30.172 2.699 1 87.12 202 ARG B C 1
ATOM 5925 O O . ARG B 1 202 ? 5.867 29.625 3.664 1 87.12 202 ARG B O 1
ATOM 5932 N N . MET B 1 203 ? 5.91 31.078 1.951 1 84.38 203 MET B N 1
ATOM 5933 C CA . MET B 1 203 ? 4.477 31.328 2.082 1 84.38 203 MET B CA 1
ATOM 5934 C C . MET B 1 203 ? 3.666 30.125 1.601 1 84.38 203 MET B C 1
ATOM 5936 O O . MET B 1 203 ? 4.035 29.484 0.624 1 84.38 203 MET B O 1
ATOM 5940 N N . ASN B 1 204 ? 2.578 29.875 2.273 1 90.31 204 ASN B N 1
ATOM 5941 C CA . ASN B 1 204 ? 1.652 28.844 1.816 1 90.31 204 ASN B CA 1
ATOM 5942 C C . ASN B 1 204 ? 0.89 29.297 0.57 1 90.31 204 ASN B C 1
ATOM 5944 O O . ASN B 1 204 ? 0.079 30.219 0.63 1 90.31 204 ASN B O 1
ATOM 5948 N N . PRO B 1 205 ? 1.108 28.672 -0.518 1 89.5 205 PRO B N 1
ATOM 5949 C CA . PRO B 1 205 ? 0.506 29.125 -1.772 1 89.5 205 PRO B CA 1
ATOM 5950 C C . PRO B 1 205 ? -1.011 28.953 -1.797 1 89.5 205 PRO B C 1
ATOM 5952 O O . PRO B 1 205 ? -1.688 29.516 -2.658 1 89.5 205 PRO B O 1
ATOM 5955 N N . GLN B 1 206 ? -1.508 28.156 -0.889 1 90.69 206 GLN B N 1
ATOM 5956 C CA . GLN B 1 206 ? -2.955 27.984 -0.818 1 90.69 206 GLN B CA 1
ATOM 5957 C C . GLN B 1 206 ? -3.646 29.312 -0.522 1 90.69 206 GLN B C 1
ATOM 5959 O O . GLN B 1 206 ? -4.859 29.438 -0.711 1 90.69 206 GLN B O 1
ATOM 5964 N N . ALA B 1 207 ? -2.885 30.281 -0.067 1 81.38 207 ALA B N 1
ATOM 5965 C CA . ALA B 1 207 ? -3.436 31.594 0.246 1 81.38 207 ALA B CA 1
ATOM 5966 C C . ALA B 1 207 ? -4.168 32.188 -0.957 1 81.38 207 ALA B C 1
ATOM 5968 O O . ALA B 1 207 ? -5.105 32.969 -0.798 1 81.38 207 ALA B O 1
ATOM 5969 N N . GLN B 1 208 ? -3.783 31.781 -2.117 1 77.25 208 GLN B N 1
ATOM 5970 C CA . GLN B 1 208 ? -4.395 32.281 -3.346 1 77.25 208 GLN B CA 1
ATOM 5971 C C . GLN B 1 208 ? -5.852 31.844 -3.453 1 77.25 208 GLN B C 1
ATOM 5973 O O . GLN B 1 208 ? -6.625 32.438 -4.215 1 77.25 208 GLN B O 1
ATOM 5978 N N . TYR B 1 209 ? -6.219 30.859 -2.635 1 82.5 209 TYR B N 1
ATOM 5979 C CA . TYR B 1 209 ? -7.578 30.328 -2.676 1 82.5 209 TYR B CA 1
ATOM 5980 C C . TYR B 1 209 ? -8.359 30.734 -1.431 1 82.5 209 TYR B C 1
ATOM 5982 O O . TYR B 1 209 ? -9.555 30.469 -1.319 1 82.5 209 TYR B O 1
ATOM 5990 N N . GLY B 1 210 ? -7.672 31.328 -0.526 1 77.19 210 GLY B N 1
ATOM 5991 C CA . GLY B 1 210 ? -8.266 31.766 0.728 1 77.19 210 GLY B CA 1
ATOM 5992 C C . GLY B 1 210 ? -7.234 32.062 1.807 1 77.19 210 GLY B C 1
ATOM 5993 O O . GLY B 1 210 ? -6.242 31.328 1.926 1 77.19 210 GLY B O 1
ATOM 5994 N N . ALA B 1 211 ? -7.551 33 2.646 1 73.62 211 ALA B N 1
ATOM 5995 C CA . ALA B 1 211 ? -6.602 33.438 3.662 1 73.62 211 ALA B CA 1
ATOM 5996 C C . ALA B 1 211 ? -6.645 32.531 4.887 1 73.62 211 ALA B C 1
ATOM 5998 O O . ALA B 1 211 ? -5.672 32.438 5.637 1 73.62 211 ALA B O 1
ATOM 5999 N N . ASP B 1 212 ? -7.906 31.922 4.984 1 79.62 212 ASP B N 1
ATOM 6000 C CA . ASP B 1 212 ? -8.047 31.125 6.191 1 79.62 212 ASP B CA 1
ATOM 6001 C C . ASP B 1 212 ? -8.617 29.734 5.867 1 79.62 212 ASP B C 1
ATOM 6003 O O . ASP B 1 212 ? -8.906 29.438 4.707 1 79.62 212 ASP B O 1
ATOM 6007 N N . VAL B 1 213 ? -8.68 28.906 6.883 1 87.06 213 VAL B N 1
ATOM 6008 C CA . VAL B 1 213 ? -9.031 27.5 6.727 1 87.06 213 VAL B CA 1
ATOM 6009 C C . VAL B 1 213 ? -10.469 27.375 6.211 1 87.06 213 VAL B C 1
ATOM 6011 O O . VAL B 1 213 ? -10.773 26.516 5.387 1 87.06 213 VAL B O 1
ATOM 6014 N N . ILE B 1 214 ? -11.289 28.219 6.688 1 83.81 214 ILE B N 1
ATOM 6015 C CA . ILE B 1 214 ? -12.703 28.125 6.324 1 83.81 214 ILE B CA 1
ATOM 6016 C C . ILE B 1 214 ? -12.875 28.469 4.848 1 83.81 214 ILE B C 1
ATOM 6018 O O . ILE B 1 214 ? -13.594 27.781 4.121 1 83.81 214 ILE B O 1
ATOM 6022 N N . MET B 1 215 ? -12.242 29.516 4.434 1 83.75 215 MET B N 1
ATOM 6023 C CA . MET B 1 215 ? -12.32 29.922 3.033 1 83.75 215 MET B CA 1
ATOM 6024 C C . MET B 1 215 ? -11.766 28.828 2.119 1 83.75 215 MET B C 1
ATOM 6026 O O . MET B 1 215 ? -12.352 28.547 1.074 1 83.75 215 MET B O 1
ATOM 6030 N N . ARG B 1 216 ? -10.711 28.312 2.529 1 89.81 216 ARG B N 1
ATOM 6031 C CA . ARG B 1 216 ? -10.094 27.266 1.73 1 89.81 216 ARG B CA 1
ATOM 6032 C C . ARG B 1 216 ? -10.969 26.016 1.684 1 89.81 216 ARG B C 1
ATOM 6034 O O . ARG B 1 216 ? -11.102 25.391 0.635 1 89.81 216 ARG B O 1
ATOM 6041 N N . ALA B 1 217 ? -11.508 25.641 2.811 1 92.19 217 ALA B N 1
ATOM 6042 C CA . ALA B 1 217 ? -12.406 24.5 2.869 1 92.19 217 ALA B CA 1
ATOM 6043 C C . ALA B 1 217 ? -13.625 24.703 1.971 1 92.19 217 ALA B C 1
ATOM 6045 O O . ALA B 1 217 ? -14.047 23.797 1.264 1 92.19 217 ALA B O 1
ATOM 6046 N N . ASN B 1 218 ? -14.125 25.891 1.998 1 89.44 218 ASN B N 1
ATOM 6047 C CA . ASN B 1 218 ? -15.281 26.188 1.157 1 89.44 218 ASN B CA 1
ATOM 6048 C C . ASN B 1 218 ? -14.93 26.125 -0.326 1 89.44 218 ASN B C 1
ATOM 6050 O O . ASN B 1 218 ? -15.711 25.625 -1.134 1 89.44 218 ASN B O 1
ATOM 6054 N N . TYR B 1 219 ? -13.836 26.703 -0.638 1 89.25 219 TYR B N 1
ATOM 6055 C CA . TYR B 1 219 ? -13.367 26.594 -2.016 1 89.25 219 TYR B CA 1
ATOM 6056 C C . TYR B 1 219 ? -13.281 25.125 -2.441 1 89.25 219 TYR B C 1
ATOM 6058 O O . TYR B 1 219 ? -13.727 24.766 -3.531 1 89.25 219 TYR B O 1
ATOM 6066 N N . ALA B 1 220 ? -12.68 24.328 -1.639 1 92.88 220 ALA B N 1
ATOM 6067 C CA . ALA B 1 220 ? -12.492 22.906 -1.929 1 92.88 220 ALA B CA 1
ATOM 6068 C C . ALA B 1 220 ? -13.844 22.203 -2.094 1 92.88 220 ALA B C 1
ATOM 6070 O O . ALA B 1 220 ? -13.977 21.297 -2.924 1 92.88 220 ALA B O 1
ATOM 6071 N N . LEU B 1 221 ? -14.812 22.547 -1.321 1 92.38 221 LEU B N 1
ATOM 6072 C CA . LEU B 1 221 ? -16.141 21.938 -1.415 1 92.38 221 LEU B CA 1
ATOM 6073 C C . LEU B 1 221 ? -16.812 22.297 -2.74 1 92.38 221 LEU B C 1
ATOM 6075 O O . LEU B 1 221 ? -17.516 21.469 -3.32 1 92.38 221 LEU B O 1
ATOM 6079 N N . GLU B 1 222 ? -16.531 23.469 -3.135 1 90.94 222 GLU B N 1
ATOM 6080 C CA . GLU B 1 222 ? -17.172 23.953 -4.355 1 90.94 222 GLU B CA 1
ATOM 6081 C C . GLU B 1 222 ? -16.438 23.453 -5.598 1 90.94 222 GLU B C 1
ATOM 6083 O O . GLU B 1 222 ? -17.062 23.156 -6.613 1 90.94 222 GLU B O 1
ATOM 6088 N N . HIS B 1 223 ? -15.117 23.406 -5.539 1 90.88 223 HIS B N 1
ATOM 6089 C CA . HIS B 1 223 ? -14.344 23.203 -6.758 1 90.88 223 HIS B CA 1
ATOM 6090 C C . HIS B 1 223 ? -13.539 21.906 -6.684 1 90.88 223 HIS B C 1
ATOM 6092 O O . HIS B 1 223 ? -12.898 21.516 -7.66 1 90.88 223 HIS B O 1
ATOM 6098 N N . GLY B 1 224 ? -13.625 21.266 -5.602 1 92.38 224 GLY B N 1
ATOM 6099 C CA . GLY B 1 224 ? -12.766 20.094 -5.398 1 92.38 224 GLY B CA 1
ATOM 6100 C C . GLY B 1 224 ? -11.484 20.422 -4.656 1 92.38 224 GLY B C 1
ATOM 6101 O O . GLY B 1 224 ? -11.102 21.594 -4.555 1 92.38 224 GLY B O 1
ATOM 6102 N N . THR B 1 225 ? -10.797 19.375 -4.176 1 96.19 225 THR B N 1
ATOM 6103 C CA . THR B 1 225 ? -9.609 19.578 -3.35 1 96.19 225 THR B CA 1
ATOM 6104 C C . THR B 1 225 ? -8.352 19.656 -4.215 1 96.19 225 THR B C 1
ATOM 6106 O O . THR B 1 225 ? -7.297 20.078 -3.738 1 96.19 225 THR B O 1
ATOM 6109 N N . GLU B 1 226 ? -8.391 19.344 -5.43 1 95.19 226 GLU B N 1
ATOM 6110 C CA . GLU B 1 226 ? -7.227 19.078 -6.277 1 95.19 226 GLU B CA 1
ATOM 6111 C C . GLU B 1 226 ? -6.34 20.328 -6.383 1 95.19 226 GLU B C 1
ATOM 6113 O O . GLU B 1 226 ? -5.121 20.234 -6.238 1 95.19 226 GLU B O 1
ATOM 6118 N N . ALA B 1 227 ? -6.934 21.453 -6.629 1 91.81 227 ALA B N 1
ATOM 6119 C CA . ALA B 1 227 ? -6.156 22.672 -6.812 1 91.81 227 ALA B CA 1
ATOM 6120 C C . ALA B 1 227 ? -5.371 23.016 -5.551 1 91.81 227 ALA B C 1
ATOM 6122 O O . ALA B 1 227 ? -4.184 23.328 -5.617 1 91.81 227 ALA B O 1
ATOM 6123 N N . LEU B 1 228 ? -6.027 22.953 -4.422 1 94 228 LEU B N 1
ATOM 6124 C CA . LEU B 1 228 ? -5.395 23.281 -3.146 1 94 228 LEU B CA 1
ATOM 6125 C C . LEU B 1 228 ? -4.34 22.234 -2.781 1 94 228 LEU B C 1
ATOM 6127 O O . LEU B 1 228 ? -3.254 22.594 -2.318 1 94 228 LEU B O 1
ATOM 6131 N N . SER B 1 229 ? -4.648 20.938 -3.047 1 97.69 229 SER B N 1
ATOM 6132 C CA . SER B 1 229 ? -3.719 19.859 -2.727 1 97.69 229 SER B CA 1
ATOM 6133 C C . SER B 1 229 ? -2.469 19.922 -3.598 1 97.69 229 SER B C 1
ATOM 6135 O O . SER B 1 229 ? -1.348 19.812 -3.096 1 97.69 229 SER B O 1
ATOM 6137 N N . MET B 1 230 ? -2.646 20.156 -4.832 1 95.81 230 MET B N 1
ATOM 6138 C CA . MET B 1 230 ? -1.53 20.172 -5.773 1 95.81 230 MET B CA 1
ATOM 6139 C C . MET B 1 230 ? -0.616 21.359 -5.523 1 95.81 230 MET B C 1
ATOM 6141 O O . MET B 1 230 ? 0.607 21.25 -5.613 1 95.81 230 MET B O 1
ATOM 6145 N N . CYS B 1 231 ? -1.202 22.484 -5.27 1 93.06 231 CYS B N 1
ATOM 6146 C CA . CYS B 1 231 ? -0.372 23.672 -5.102 1 93.06 231 CYS B CA 1
ATOM 6147 C C . CYS B 1 231 ? 0.514 23.547 -3.869 1 93.06 231 CYS B C 1
ATOM 6149 O O . CYS B 1 231 ? 1.695 23.906 -3.912 1 93.06 231 CYS B O 1
ATOM 6151 N N . VAL B 1 232 ? -0.022 23.062 -2.773 1 97.31 232 VAL B N 1
ATOM 6152 C CA . VAL B 1 232 ? 0.775 22.938 -1.557 1 97.31 232 VAL B CA 1
ATOM 6153 C C . VAL B 1 232 ? 1.796 21.812 -1.716 1 97.31 232 VAL B C 1
ATOM 6155 O O . VAL B 1 232 ? 2.932 21.922 -1.246 1 97.31 232 VAL B O 1
ATOM 6158 N N . ARG B 1 233 ? 1.442 20.656 -2.338 1 98.38 233 ARG B N 1
ATOM 6159 C CA . ARG B 1 233 ? 2.387 19.578 -2.592 1 98.38 233 ARG B CA 1
ATOM 6160 C C . ARG B 1 233 ? 3.535 20.047 -3.48 1 98.38 233 ARG B C 1
ATOM 6162 O O . ARG B 1 233 ? 4.691 19.688 -3.254 1 98.38 233 ARG B O 1
ATOM 6169 N N . LYS B 1 234 ? 3.17 20.812 -4.449 1 96.81 234 LYS B N 1
ATOM 6170 C CA . LYS B 1 234 ? 4.199 21.391 -5.316 1 96.81 234 LYS B CA 1
ATOM 6171 C C . LYS B 1 234 ? 5.152 22.281 -4.527 1 96.81 234 LYS B C 1
ATOM 6173 O O . LYS B 1 234 ? 6.367 22.234 -4.734 1 96.81 234 LYS B O 1
ATOM 6178 N N . ALA B 1 235 ? 4.598 23.109 -3.662 1 96.31 235 ALA B N 1
ATOM 6179 C CA . ALA B 1 235 ? 5.422 23.969 -2.822 1 96.31 235 ALA B CA 1
ATOM 6180 C C . ALA B 1 235 ? 6.371 23.156 -1.955 1 96.31 235 ALA B C 1
ATOM 6182 O O . ALA B 1 235 ? 7.562 23.469 -1.867 1 96.31 235 ALA B O 1
ATOM 6183 N N . VAL B 1 236 ? 5.867 22.109 -1.341 1 98.31 236 VAL B N 1
ATOM 6184 C CA . VAL B 1 236 ? 6.68 21.25 -0.485 1 98.31 236 VAL B CA 1
ATOM 6185 C C . VAL B 1 236 ? 7.77 20.578 -1.312 1 98.31 236 VAL B C 1
ATOM 6187 O O . VAL B 1 236 ? 8.922 20.484 -0.876 1 98.31 236 VAL B O 1
ATOM 6190 N N . ASN B 1 237 ? 7.383 20.125 -2.477 1 98.38 237 ASN B N 1
ATOM 6191 C CA . ASN B 1 237 ? 8.352 19.469 -3.357 1 98.38 237 ASN B CA 1
ATOM 6192 C C . ASN B 1 237 ? 9.453 20.438 -3.785 1 98.38 237 ASN B C 1
ATOM 6194 O O . ASN B 1 237 ? 10.625 20.062 -3.857 1 98.38 237 ASN B O 1
ATOM 6198 N N . GLU B 1 238 ? 9.062 21.672 -4.109 1 97.38 238 GLU B N 1
ATOM 6199 C CA . GLU B 1 238 ? 10.047 22.703 -4.441 1 97.38 238 GLU B CA 1
ATOM 6200 C C . GLU B 1 238 ? 10.961 23 -3.256 1 97.38 238 GLU B C 1
ATOM 6202 O O . GLU B 1 238 ? 12.172 23.156 -3.426 1 97.38 238 GLU B O 1
ATOM 6207 N N . MET B 1 239 ? 10.398 23.078 -2.131 1 97.62 239 MET B N 1
ATOM 6208 C CA . MET B 1 239 ? 11.188 23.297 -0.92 1 97.62 239 MET B CA 1
ATOM 6209 C C . MET B 1 239 ? 12.164 22.156 -0.686 1 97.62 239 MET B C 1
ATOM 6211 O O . MET B 1 239 ? 13.305 22.375 -0.285 1 97.62 239 MET B O 1
ATOM 6215 N N . LEU B 1 240 ? 11.734 20.922 -0.897 1 98.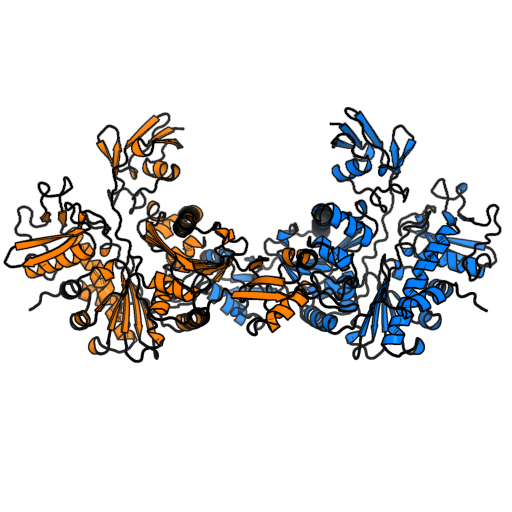38 240 LEU B N 1
ATOM 6216 C CA . LEU B 1 240 ? 12.625 19.766 -0.786 1 98.38 240 LEU B CA 1
ATOM 6217 C C . LEU B 1 240 ? 13.836 19.922 -1.7 1 98.38 240 LEU B C 1
ATOM 6219 O O . LEU B 1 240 ? 14.961 19.609 -1.305 1 98.38 240 LEU B O 1
ATOM 6223 N N . GLY B 1 241 ? 13.562 20.359 -2.955 1 98.06 241 GLY B N 1
ATOM 6224 C CA . GLY B 1 241 ? 14.656 20.625 -3.877 1 98.06 241 GLY B CA 1
ATOM 6225 C C . GLY B 1 241 ? 15.641 21.656 -3.357 1 98.06 241 GLY B C 1
ATOM 6226 O O . GLY B 1 241 ? 16.859 21.453 -3.406 1 98.06 241 GLY B O 1
ATOM 6227 N N . SER B 1 242 ? 15.102 22.766 -2.822 1 97.38 242 SER B N 1
ATOM 6228 C CA . SER B 1 242 ? 15.93 23.828 -2.289 1 97.38 242 SER B CA 1
ATOM 6229 C C . SER B 1 242 ? 16.719 23.359 -1.074 1 97.38 242 SER B C 1
ATOM 6231 O O . SER B 1 242 ? 17.906 23.688 -0.94 1 97.38 242 SER B O 1
ATOM 6233 N N . LEU B 1 243 ? 16.078 22.688 -0.199 1 97.62 243 LEU B N 1
ATOM 6234 C CA . LEU B 1 243 ? 16.734 22.156 0.991 1 97.62 243 LEU B CA 1
ATOM 6235 C C . LEU B 1 243 ? 17.891 21.219 0.609 1 97.62 243 LEU B C 1
ATOM 6237 O O . LEU B 1 243 ? 18.969 21.297 1.191 1 97.62 243 LEU B O 1
ATOM 6241 N N . ALA B 1 244 ? 17.609 20.344 -0.323 1 97.94 244 ALA B N 1
ATOM 6242 C CA . ALA B 1 244 ? 18.625 19.406 -0.788 1 97.94 244 ALA B CA 1
ATOM 6243 C C . ALA B 1 244 ? 19.812 20.156 -1.394 1 97.94 244 ALA B C 1
ATOM 6245 O O . ALA B 1 244 ? 20.969 19.828 -1.112 1 97.94 244 ALA B O 1
ATOM 6246 N N . GLU B 1 245 ? 19.531 21.141 -2.207 1 97.62 245 GLU B N 1
ATOM 6247 C CA . GLU B 1 245 ? 20.578 21.953 -2.824 1 97.62 245 GLU B CA 1
ATOM 6248 C C . GLU B 1 245 ? 21.422 22.656 -1.771 1 97.62 245 GLU B C 1
ATOM 6250 O O . GLU B 1 245 ? 22.656 22.656 -1.847 1 97.62 245 GLU B O 1
ATOM 6255 N N . ASP B 1 246 ? 20.797 23.25 -0.849 1 96.12 246 ASP B N 1
ATOM 6256 C CA . ASP B 1 246 ? 21.484 23.984 0.22 1 96.12 246 ASP B CA 1
ATOM 6257 C C . ASP B 1 246 ? 22.391 23.047 1.02 1 96.12 246 ASP B C 1
ATOM 6259 O O . ASP B 1 246 ? 23.469 23.453 1.47 1 96.12 246 ASP B O 1
ATOM 6263 N N . ALA B 1 247 ? 21.938 21.844 1.215 1 96.38 247 ALA B N 1
ATOM 6264 C CA . ALA B 1 247 ? 22.688 20.875 2.021 1 96.38 247 ALA B CA 1
ATOM 6265 C C . ALA B 1 247 ? 23.703 20.125 1.169 1 96.38 247 ALA B C 1
ATOM 6267 O O . ALA B 1 247 ? 24.531 19.391 1.696 1 96.38 247 ALA B O 1
ATOM 6268 N N . GLY B 1 248 ? 23.609 20.234 -0.114 1 96.38 248 GLY B N 1
ATOM 6269 C CA . GLY B 1 248 ? 24.516 19.547 -1.012 1 96.38 248 GLY B CA 1
ATOM 6270 C C . GLY B 1 248 ? 24.234 18.062 -1.108 1 96.38 248 GLY B C 1
ATOM 6271 O O . GLY B 1 248 ? 25.156 17.25 -1.133 1 96.38 248 GLY B O 1
ATOM 6272 N N . ILE B 1 249 ? 22.969 17.672 -1.042 1 97.06 249 ILE B N 1
ATOM 6273 C CA . ILE B 1 249 ? 22.594 16.266 -1.155 1 97.06 249 ILE B CA 1
ATOM 6274 C C . ILE B 1 249 ? 21.656 16.078 -2.336 1 97.06 249 ILE B C 1
ATOM 6276 O O . ILE B 1 249 ? 21.172 17.047 -2.918 1 97.06 249 ILE B O 1
ATOM 6280 N N . ARG B 1 250 ? 21.422 14.828 -2.711 1 96.56 250 ARG B N 1
ATOM 6281 C CA . ARG B 1 250 ? 20.406 14.492 -3.701 1 96.56 250 ARG B CA 1
ATOM 6282 C C . ARG B 1 250 ? 19.047 14.281 -3.045 1 96.56 250 ARG B C 1
ATOM 6284 O O . ARG B 1 250 ? 18.953 13.742 -1.94 1 96.56 250 ARG B O 1
ATOM 6291 N N . ARG B 1 251 ? 17.984 14.602 -3.736 1 97.75 251 ARG B N 1
ATOM 6292 C CA . ARG B 1 251 ? 16.625 14.391 -3.234 1 97.75 251 ARG B CA 1
ATOM 6293 C C . ARG B 1 251 ? 16.375 12.922 -2.926 1 97.75 251 ARG B C 1
ATOM 6295 O O . ARG B 1 251 ? 15.633 12.594 -1.994 1 97.75 251 ARG B O 1
ATOM 6302 N N . GLU B 1 252 ? 17.016 12.039 -3.676 1 97.44 252 GLU B N 1
ATOM 6303 C CA . GLU B 1 252 ? 16.844 10.594 -3.512 1 97.44 252 GLU B CA 1
ATOM 6304 C C . GLU B 1 252 ? 17.484 10.117 -2.205 1 97.44 252 GLU B C 1
ATOM 6306 O O . GLU B 1 252 ? 17.25 8.984 -1.78 1 97.44 252 GLU B O 1
ATOM 6311 N N . ASP B 1 253 ? 18.203 11.039 -1.509 1 98.06 253 ASP B N 1
ATOM 6312 C CA . ASP B 1 253 ? 18.797 10.695 -0.227 1 98.06 253 ASP B CA 1
ATOM 6313 C C . ASP B 1 253 ? 17.812 10.906 0.921 1 98.06 253 ASP B C 1
ATOM 6315 O O . ASP B 1 253 ? 18.125 10.586 2.072 1 98.06 253 ASP B O 1
ATOM 6319 N N . VAL B 1 254 ? 16.656 11.422 0.611 1 98.81 254 VAL B N 1
ATOM 6320 C CA . VAL B 1 254 ? 15.625 11.625 1.629 1 98.81 254 VAL B CA 1
ATOM 6321 C C . VAL B 1 254 ? 14.711 10.406 1.695 1 98.81 254 VAL B C 1
ATOM 6323 O O . VAL B 1 254 ? 14.031 10.078 0.72 1 98.81 254 VAL B O 1
ATOM 6326 N N . PHE B 1 255 ? 14.625 9.805 2.902 1 98.75 255 PHE B N 1
ATOM 6327 C CA . PHE B 1 255 ? 13.961 8.516 2.996 1 98.75 255 PHE B CA 1
ATOM 6328 C C . PHE B 1 255 ? 12.656 8.633 3.779 1 98.75 255 PHE B C 1
ATOM 6330 O O . PHE B 1 255 ? 11.797 7.754 3.699 1 98.75 255 PHE B O 1
ATOM 6337 N N . GLN B 1 256 ? 12.523 9.609 4.605 1 98.88 256 GLN B N 1
ATOM 6338 C CA . GLN B 1 256 ? 11.297 9.852 5.352 1 98.88 256 GLN B CA 1
ATOM 6339 C C . GLN B 1 256 ? 10.969 11.344 5.395 1 98.88 256 GLN B C 1
ATOM 6341 O O . GLN B 1 256 ? 11.867 12.18 5.527 1 98.88 256 GLN B O 1
ATOM 6346 N N . VAL B 1 257 ? 9.742 11.648 5.199 1 98.94 257 VAL B N 1
ATOM 6347 C CA . VAL B 1 257 ? 9.219 13.008 5.297 1 98.94 257 VAL B CA 1
ATOM 6348 C C . VAL B 1 257 ? 8.078 13.047 6.312 1 98.94 257 VAL B C 1
ATOM 6350 O O . VAL B 1 257 ? 7.113 12.289 6.207 1 98.94 257 VAL B O 1
ATOM 6353 N N . CYS B 1 258 ? 8.219 13.867 7.301 1 98.88 258 CYS B N 1
ATOM 6354 C CA . CYS B 1 258 ? 7.16 14.062 8.281 1 98.88 258 CYS B CA 1
ATOM 6355 C C . CYS B 1 258 ? 6.461 15.398 8.07 1 98.88 258 CYS B C 1
ATOM 6357 O O . CYS B 1 258 ? 7.117 16.422 7.922 1 98.88 258 CYS B O 1
ATOM 6359 N N . VAL B 1 259 ? 5.168 15.375 8.039 1 98.75 259 VAL B N 1
ATOM 6360 C CA . VAL B 1 259 ? 4.398 16.594 7.82 1 98.75 259 VAL B CA 1
ATOM 6361 C C . VAL B 1 259 ? 3.402 16.797 8.961 1 98.75 259 VAL B C 1
ATOM 6363 O O . VAL B 1 259 ? 2.717 15.844 9.367 1 98.75 259 VAL B O 1
ATOM 6366 N N . VAL B 1 260 ? 3.359 18 9.469 1 98.38 260 VAL B N 1
ATOM 6367 C CA . VAL B 1 260 ? 2.338 18.406 10.43 1 98.38 260 VAL B CA 1
ATOM 6368 C C . VAL B 1 260 ? 1.611 19.641 9.922 1 98.38 260 VAL B C 1
ATOM 6370 O O . VAL B 1 260 ? 2.129 20.375 9.07 1 98.38 260 VAL B O 1
ATOM 6373 N N . GLY B 1 261 ? 0.483 19.891 10.391 1 96.75 261 GLY B N 1
ATOM 6374 C CA . GLY B 1 261 ? -0.393 21.016 10.117 1 96.75 261 GLY B CA 1
ATOM 6375 C C . GLY B 1 261 ? -1.728 20.922 10.836 1 96.75 261 GLY B C 1
ATOM 6376 O O . GLY B 1 261 ? -2.051 19.891 11.422 1 96.75 261 GLY B O 1
ATOM 6377 N N . ASN B 1 262 ? -2.383 22.078 10.875 1 94.81 262 ASN B N 1
ATOM 6378 C CA . ASN B 1 262 ? -3.721 21.953 11.445 1 94.81 262 ASN B CA 1
ATOM 6379 C C . ASN B 1 262 ? -4.582 20.984 10.633 1 94.81 262 ASN B C 1
ATOM 6381 O O . ASN B 1 262 ? -4.199 20.562 9.539 1 94.81 262 ASN B O 1
ATOM 6385 N N . THR B 1 263 ? -5.703 20.609 11.125 1 96 263 THR B N 1
ATOM 6386 C CA . THR B 1 263 ? -6.516 19.547 10.547 1 96 263 THR B CA 1
ATOM 6387 C C . THR B 1 263 ? -6.867 19.859 9.094 1 96 263 THR B C 1
ATOM 6389 O O . THR B 1 263 ? -6.84 18.969 8.242 1 96 263 THR B O 1
ATOM 6392 N N . CYS B 1 264 ? -7.203 21.094 8.836 1 95.5 264 CYS B N 1
ATOM 6393 C CA . CYS B 1 264 ? -7.574 21.469 7.473 1 95.5 264 CYS B CA 1
ATOM 6394 C C . CYS B 1 264 ? -6.383 21.328 6.527 1 95.5 264 CYS B C 1
ATOM 6396 O O . CYS B 1 264 ? -6.508 20.766 5.441 1 95.5 264 CYS B O 1
ATOM 6398 N N . MET B 1 265 ? -5.23 21.844 6.895 1 96.69 265 MET B N 1
ATOM 6399 C CA . MET B 1 265 ? -4.023 21.719 6.082 1 96.69 265 MET B CA 1
ATOM 6400 C C . MET B 1 265 ? -3.645 20.25 5.895 1 96.69 265 MET B C 1
ATOM 6402 O O . MET B 1 265 ? -3.232 19.844 4.809 1 96.69 265 MET B O 1
ATOM 6406 N N . HIS B 1 266 ? -3.762 19.531 6.984 1 97.94 266 HIS B N 1
ATOM 6407 C CA . HIS B 1 266 ? -3.533 18.094 6.957 1 97.94 266 HIS B CA 1
ATOM 6408 C C . HIS B 1 266 ? -4.391 17.406 5.891 1 97.94 266 HIS B C 1
ATOM 6410 O O . HIS B 1 266 ? -3.873 16.672 5.051 1 97.94 266 HIS B O 1
ATOM 6416 N N . HIS B 1 267 ? -5.688 17.688 5.883 1 97.94 267 HIS B N 1
ATOM 6417 C CA . HIS B 1 267 ? -6.645 17.062 4.973 1 97.94 267 HIS B CA 1
ATOM 6418 C C . HIS B 1 267 ? -6.422 17.531 3.539 1 97.94 267 HIS B C 1
ATOM 6420 O O . HIS B 1 267 ? -6.41 16.719 2.611 1 97.94 267 HIS B O 1
ATOM 6426 N N . LEU B 1 268 ? -6.188 18.812 3.383 1 97.5 268 LEU B N 1
ATOM 6427 C CA . LEU B 1 268 ? -6.004 19.359 2.043 1 97.5 268 LEU B CA 1
ATOM 6428 C C . LEU B 1 268 ? -4.723 18.828 1.41 1 97.5 268 LEU B C 1
ATOM 6430 O O . LEU B 1 268 ? -4.688 18.547 0.211 1 97.5 268 LEU B O 1
ATOM 6434 N N . PHE B 1 269 ? -3.691 18.75 2.205 1 98.31 269 PHE B N 1
ATOM 6435 C CA . PHE B 1 269 ? -2.453 18.172 1.691 1 98.31 269 PHE B CA 1
ATOM 6436 C C . PHE B 1 269 ? -2.689 16.766 1.146 1 98.31 269 PHE B C 1
ATOM 6438 O O . PHE B 1 269 ? -2.148 16.406 0.099 1 98.31 269 PHE B O 1
ATOM 6445 N N . LEU B 1 270 ? -3.498 15.992 1.842 1 98.44 270 LEU B N 1
ATOM 6446 C CA . LEU B 1 270 ? -3.738 14.594 1.507 1 98.44 270 LEU B CA 1
ATOM 6447 C C . LEU B 1 270 ? -4.855 14.469 0.477 1 98.44 270 LEU B C 1
ATOM 6449 O O . LEU B 1 270 ? -5.145 13.367 0.005 1 98.44 270 LEU B O 1
ATOM 6453 N N . GLY B 1 271 ? -5.508 15.539 0.155 1 97.81 271 GLY B N 1
ATOM 6454 C CA . GLY B 1 271 ? -6.602 15.516 -0.802 1 97.81 271 GLY B CA 1
ATOM 6455 C C . GLY B 1 271 ? -7.898 15 -0.213 1 97.81 271 GLY B C 1
ATOM 6456 O O . GLY B 1 271 ? -8.742 14.461 -0.934 1 97.81 271 GLY B O 1
ATOM 6457 N N . ILE B 1 272 ? -8.086 15.047 1.071 1 97.75 272 ILE B N 1
ATOM 6458 C CA . ILE B 1 272 ? -9.289 14.625 1.775 1 97.75 272 ILE B CA 1
ATOM 6459 C C . ILE B 1 272 ? -10.312 15.758 1.772 1 97.75 272 ILE B C 1
ATOM 6461 O O . ILE B 1 272 ? -9.984 16.906 2.084 1 97.75 272 ILE B O 1
ATOM 6465 N N . SER B 1 273 ? -11.492 15.461 1.449 1 95.62 273 SER B N 1
ATOM 6466 C CA . SER B 1 273 ? -12.547 16.469 1.487 1 95.62 273 SER B CA 1
ATOM 6467 C C . SER B 1 273 ? -12.695 17.047 2.887 1 95.62 273 SER B C 1
ATOM 6469 O O . SER B 1 273 ? -12.789 16.312 3.869 1 95.62 273 SER B O 1
ATOM 6471 N N . PRO B 1 274 ? -12.727 18.344 2.957 1 94.44 274 PRO B N 1
ATOM 6472 C CA . PRO B 1 274 ? -12.867 18.969 4.273 1 94.44 274 PRO B CA 1
ATOM 6473 C C . PRO B 1 274 ? -14.328 19.156 4.691 1 94.44 274 PRO B C 1
ATOM 6475 O O . PRO B 1 274 ? -14.625 19.953 5.578 1 94.44 274 PRO B O 1
ATOM 6478 N N . ALA B 1 275 ? -15.219 18.484 4.066 1 92.81 275 ALA B N 1
ATOM 6479 C CA . ALA B 1 275 ? -16.656 18.656 4.309 1 92.81 275 ALA B CA 1
ATOM 6480 C C . ALA B 1 275 ? -16.969 18.5 5.793 1 92.81 275 ALA B C 1
ATOM 6482 O O . ALA B 1 275 ? -17.75 19.281 6.344 1 92.81 275 ALA B O 1
ATOM 6483 N N . SER B 1 276 ? -16.406 17.578 6.434 1 91.19 276 SER B N 1
ATOM 6484 C CA . SER B 1 276 ? -16.719 17.297 7.836 1 91.19 276 SER B CA 1
ATOM 6485 C C . SER B 1 276 ? -16.156 18.391 8.75 1 91.19 276 SER B C 1
ATOM 6487 O O . SER B 1 276 ? -16.594 18.516 9.891 1 91.19 276 SER B O 1
ATOM 6489 N N . LEU B 1 277 ? -15.289 19.219 8.242 1 90.81 277 LEU B N 1
ATOM 6490 C CA . LEU B 1 277 ? -14.656 20.266 9.039 1 90.81 277 LEU B CA 1
ATOM 6491 C C . LEU B 1 277 ? -15.453 21.562 8.969 1 90.81 277 LEU B C 1
ATOM 6493 O O . LEU B 1 277 ? -15.297 22.438 9.812 1 90.81 277 LEU B O 1
ATOM 6497 N N . VAL B 1 278 ? -16.281 21.703 7.953 1 88.25 278 VAL B N 1
ATOM 6498 C CA . VAL B 1 278 ? -16.953 22.984 7.75 1 88.25 278 VAL B CA 1
ATOM 6499 C C . VAL B 1 278 ? -18.359 22.922 8.312 1 88.25 278 VAL B C 1
ATOM 6501 O O . VAL B 1 278 ? -19.016 23.969 8.492 1 88.25 278 VAL B O 1
ATOM 6504 N N . HIS B 1 279 ? -18.75 21.75 8.602 1 84.12 279 HIS B N 1
ATOM 6505 C CA . HIS B 1 279 ? -20.078 21.578 9.164 1 84.12 279 HIS B CA 1
ATOM 6506 C C . HIS B 1 279 ? -20.016 21.016 10.578 1 84.12 279 HIS B C 1
ATOM 6508 O O . HIS B 1 279 ? -19.172 20.156 10.867 1 84.12 279 HIS B O 1
ATOM 6514 N N . ALA B 1 280 ? -20.828 21.609 11.375 1 83.44 280 ALA B N 1
ATOM 6515 C CA . ALA B 1 280 ? -20.891 21.062 12.734 1 83.44 280 ALA B CA 1
ATOM 6516 C C . ALA B 1 280 ? -21.156 19.562 12.719 1 83.44 280 ALA B C 1
ATOM 6518 O O . ALA B 1 280 ? -21.969 19.078 11.922 1 83.44 280 ALA B O 1
ATOM 6519 N N . PRO B 1 281 ? -20.531 18.703 13.523 1 88 281 PRO B N 1
ATOM 6520 C CA . PRO B 1 281 ? -19.766 19.125 14.703 1 88 281 PRO B CA 1
ATOM 6521 C C . PRO B 1 281 ? -18.266 19.234 14.422 1 88 281 PRO B C 1
ATOM 6523 O O . PRO B 1 281 ? -17.453 18.953 15.297 1 88 281 PRO B O 1
ATOM 6526 N N . TYR B 1 282 ? -17.828 19.438 13.203 1 88.88 282 TYR B N 1
ATOM 6527 C CA . TYR B 1 282 ? -16.484 19.797 12.766 1 88.88 282 TYR B CA 1
ATOM 6528 C C . TYR B 1 282 ? -15.477 18.703 13.109 1 88.88 282 TYR B C 1
ATOM 6530 O O . TYR B 1 282 ? -14.414 18.969 13.672 1 88.88 282 TYR B O 1
ATOM 6538 N N . THR B 1 283 ? -15.867 17.484 12.875 1 92.06 283 THR B N 1
ATOM 6539 C CA . THR B 1 283 ? -14.977 16.375 13.148 1 92.06 283 THR B CA 1
ATOM 6540 C C . THR B 1 283 ? -14.07 16.094 11.953 1 92.06 283 THR B C 1
ATOM 6542 O O . THR B 1 283 ? -14.445 16.359 10.805 1 92.06 283 THR B O 1
ATOM 6545 N N . PRO B 1 284 ? -12.852 15.586 12.258 1 95.44 284 PRO B N 1
ATOM 6546 C CA . PRO B 1 284 ? -11.992 15.227 11.125 1 95.44 284 PRO B CA 1
ATOM 6547 C C . PRO B 1 284 ? -12.5 14.008 10.367 1 95.44 284 PRO B C 1
ATOM 6549 O O . PRO B 1 284 ? -13.227 13.18 10.93 1 95.44 284 PRO B O 1
ATOM 6552 N N . ALA B 1 285 ? -12.148 13.961 9.07 1 96.69 285 ALA B N 1
ATOM 6553 C CA . ALA B 1 285 ? -12.422 12.75 8.305 1 96.69 285 ALA B CA 1
ATOM 6554 C C . ALA B 1 285 ? -11.531 11.602 8.766 1 96.69 285 ALA B C 1
ATOM 6556 O O . ALA B 1 285 ? -11.984 10.461 8.883 1 96.69 285 ALA B O 1
ATOM 6557 N N . VAL B 1 286 ? -10.281 11.914 9.023 1 96.88 286 VAL B N 1
ATOM 6558 C CA . VAL B 1 286 ? -9.273 10.992 9.539 1 96.88 286 VAL B CA 1
ATOM 6559 C C . VAL B 1 286 ? -8.461 11.672 10.633 1 96.88 286 VAL B C 1
ATOM 6561 O O . VAL B 1 286 ? -8.156 12.867 10.539 1 96.88 286 VAL B O 1
ATOM 6564 N N . SER B 1 287 ? -8.086 10.898 11.648 1 96.44 287 SER B N 1
ATOM 6565 C CA . SER B 1 287 ? -7.312 11.508 12.734 1 96.44 287 SER B CA 1
ATOM 6566 C C . SER B 1 287 ? -6.078 10.672 13.062 1 96.44 287 SER B C 1
ATOM 6568 O O . SER B 1 287 ? -5.18 11.141 13.766 1 96.44 287 SER B O 1
ATOM 6570 N N . GLU B 1 288 ? -5.969 9.484 12.594 1 94.62 288 GLU B N 1
ATOM 6571 C CA . GLU B 1 288 ? -4.891 8.562 12.945 1 94.62 288 GLU B CA 1
ATOM 6572 C C . GLU B 1 288 ? -3.58 8.969 12.281 1 94.62 288 GLU B C 1
ATOM 6574 O O . GLU B 1 288 ? -3.584 9.641 11.242 1 94.62 288 GLU B O 1
ATOM 6579 N N . ARG B 1 289 ? -2.525 8.562 12.961 1 97.25 289 ARG B N 1
ATOM 6580 C CA . ARG B 1 289 ? -1.229 8.688 12.305 1 97.25 289 ARG B CA 1
ATOM 6581 C C . ARG B 1 289 ? -1.181 7.867 11.016 1 97.25 289 ARG B C 1
ATOM 6583 O O . ARG B 1 289 ? -1.698 6.746 10.977 1 97.25 289 ARG B O 1
ATOM 6590 N N . LEU B 1 290 ? -0.601 8.445 10 1 97.81 290 LEU B N 1
ATOM 6591 C CA . LEU B 1 290 ? -0.53 7.77 8.711 1 97.81 290 LEU B CA 1
ATOM 6592 C C . LEU B 1 290 ? 0.918 7.594 8.266 1 97.81 290 LEU B C 1
ATOM 6594 O O . LEU B 1 290 ? 1.761 8.453 8.523 1 97.81 290 LEU B O 1
ATOM 6598 N N . VAL B 1 291 ? 1.262 6.52 7.777 1 97.62 291 VAL B N 1
ATOM 6599 C CA . VAL B 1 291 ? 2.502 6.262 7.055 1 97.62 291 VAL B CA 1
ATOM 6600 C C . VAL B 1 291 ? 2.189 5.898 5.605 1 97.62 291 VAL B C 1
ATOM 6602 O O . VAL B 1 291 ? 1.638 4.828 5.332 1 97.62 291 VAL B O 1
ATOM 6605 N N . LEU B 1 292 ? 2.521 6.77 4.688 1 98.06 292 LEU B N 1
ATOM 6606 C CA . LEU B 1 292 ? 2.15 6.672 3.279 1 98.06 292 LEU B CA 1
ATOM 6607 C C . LEU B 1 292 ? 3.389 6.656 2.391 1 98.06 292 LEU B C 1
ATOM 6609 O O . LEU B 1 292 ? 4.512 6.809 2.879 1 98.06 292 LEU B O 1
ATOM 6613 N N . ASN B 1 293 ? 3.186 6.43 1.113 1 97.25 293 ASN B N 1
ATOM 6614 C CA . ASN B 1 293 ? 4.258 6.566 0.134 1 97.25 293 ASN B CA 1
ATOM 6615 C C . ASN B 1 293 ? 4.414 8.008 -0.331 1 97.25 293 ASN B C 1
ATOM 6617 O O . ASN B 1 293 ? 3.498 8.578 -0.935 1 97.25 293 ASN B O 1
ATOM 6621 N N . ALA B 1 294 ? 5.605 8.555 -0.098 1 98.5 294 ALA B N 1
ATOM 6622 C CA . ALA B 1 294 ? 5.828 9.969 -0.393 1 98.5 294 ALA B CA 1
ATOM 6623 C C . ALA B 1 294 ? 5.578 10.266 -1.869 1 98.5 294 ALA B C 1
ATOM 6625 O O . ALA B 1 294 ? 4.992 11.297 -2.211 1 98.5 294 ALA B O 1
ATOM 6626 N N . GLY B 1 295 ? 5.906 9.375 -2.709 1 97.94 295 GLY B N 1
ATOM 6627 C CA . GLY B 1 295 ? 5.758 9.57 -4.141 1 97.94 295 GLY B CA 1
ATOM 6628 C C . GLY B 1 295 ? 4.312 9.742 -4.578 1 97.94 295 GLY B C 1
ATOM 6629 O O . GLY B 1 295 ? 4.027 10.461 -5.535 1 97.94 295 GLY B O 1
ATOM 6630 N N . ASP B 1 296 ? 3.42 9.078 -3.914 1 96.94 296 ASP B N 1
ATOM 6631 C CA . ASP B 1 296 ? 2.002 9.148 -4.25 1 96.94 296 ASP B CA 1
ATOM 6632 C C . ASP B 1 296 ? 1.45 10.555 -4.027 1 96.94 296 ASP B C 1
ATOM 6634 O O . ASP B 1 296 ? 0.369 10.883 -4.52 1 96.94 296 ASP B O 1
ATOM 6638 N N . TYR B 1 297 ? 2.172 11.375 -3.381 1 97.94 297 TYR B N 1
ATOM 6639 C CA . TYR B 1 297 ? 1.709 12.719 -3.068 1 97.94 297 TYR B CA 1
ATOM 6640 C C . TYR B 1 297 ? 2.619 13.773 -3.693 1 97.94 297 TYR B C 1
ATOM 6642 O O . TYR B 1 297 ? 2.738 14.883 -3.18 1 97.94 297 TYR B O 1
ATOM 6650 N N . GLY B 1 298 ? 3.363 13.336 -4.715 1 96 298 GLY B N 1
ATOM 6651 C CA . GLY B 1 298 ? 4.086 14.25 -5.578 1 96 298 GLY B CA 1
ATOM 6652 C C . GLY B 1 298 ? 5.438 14.664 -5.02 1 96 298 GLY B C 1
ATOM 6653 O O . GLY B 1 298 ? 6.047 15.625 -5.496 1 96 298 GLY B O 1
ATOM 6654 N N . LEU B 1 299 ? 5.922 13.992 -3.986 1 98.44 299 LEU B N 1
ATOM 6655 C CA . LEU B 1 299 ? 7.227 14.336 -3.428 1 98.44 299 LEU B CA 1
ATOM 6656 C C . LEU B 1 299 ? 8.336 13.562 -4.129 1 98.44 299 LEU B C 1
ATOM 6658 O O . LEU B 1 299 ? 8.336 12.328 -4.125 1 98.44 299 LEU B O 1
ATOM 6662 N N . ALA B 1 300 ? 9.203 14.297 -4.777 1 98 300 ALA B N 1
ATOM 6663 C CA . ALA B 1 300 ? 10.305 13.695 -5.523 1 98 300 ALA B CA 1
ATOM 6664 C C . ALA B 1 300 ? 11.492 13.414 -4.613 1 98 300 ALA B C 1
ATOM 6666 O O . ALA B 1 300 ? 12.484 14.148 -4.637 1 98 300 ALA B O 1
ATOM 6667 N N . VAL B 1 301 ? 11.383 12.398 -3.838 1 98.31 301 VAL B N 1
ATOM 6668 C CA . VAL B 1 301 ? 12.43 11.914 -2.953 1 98.31 301 VAL B CA 1
ATOM 6669 C C . VAL B 1 301 ? 12.766 10.461 -3.291 1 98.31 301 VAL B C 1
ATOM 6671 O O . VAL B 1 301 ? 12.664 10.047 -4.449 1 98.31 301 VAL B O 1
ATOM 6674 N N . GLN B 1 302 ? 13.312 9.734 -2.309 1 97.94 302 GLN B N 1
ATOM 6675 C CA . GLN B 1 302 ? 13.586 8.32 -2.549 1 97.94 302 GLN B CA 1
ATOM 6676 C C . GLN B 1 302 ? 12.32 7.574 -2.945 1 97.94 302 GLN B C 1
ATOM 6678 O O . GLN B 1 302 ? 11.234 7.855 -2.424 1 97.94 302 GLN B O 1
ATOM 6683 N N . LYS B 1 303 ? 12.422 6.715 -3.881 1 96.31 303 LYS B N 1
ATOM 6684 C CA . LYS B 1 303 ? 11.297 6.059 -4.535 1 96.31 303 LYS B CA 1
ATOM 6685 C C . LYS B 1 303 ? 10.375 5.395 -3.516 1 96.31 303 LYS B C 1
ATOM 6687 O O . LYS B 1 303 ? 9.156 5.375 -3.689 1 96.31 303 LYS B O 1
ATOM 6692 N N . ARG B 1 304 ? 10.875 4.832 -2.465 1 97.25 304 ARG B N 1
ATOM 6693 C CA . ARG B 1 304 ? 10.086 4.121 -1.463 1 97.25 304 ARG B CA 1
ATOM 6694 C C . ARG B 1 304 ? 10.016 4.914 -0.161 1 97.25 304 ARG B C 1
ATOM 6696 O O . ARG B 1 304 ? 9.742 4.352 0.901 1 97.25 304 ARG B O 1
ATOM 6703 N N . ALA B 1 305 ? 10.289 6.23 -0.274 1 98.62 305 ALA B N 1
ATOM 6704 C CA . ALA B 1 305 ? 10.297 7.086 0.91 1 98.62 305 ALA B CA 1
ATOM 6705 C C . ALA B 1 305 ? 8.922 7.113 1.57 1 98.62 305 ALA B C 1
ATOM 6707 O O . ALA B 1 305 ? 7.895 7.047 0.889 1 98.62 305 ALA B O 1
ATOM 6708 N N . GLU B 1 306 ? 9 7.207 2.867 1 98.69 306 GLU B N 1
ATOM 6709 C CA . GLU B 1 306 ? 7.766 7.242 3.645 1 98.69 306 GLU B CA 1
ATOM 6710 C C . GLU B 1 306 ? 7.344 8.672 3.953 1 98.69 306 GLU B C 1
ATOM 6712 O O . GLU B 1 306 ? 8.188 9.531 4.23 1 98.69 306 GLU B O 1
ATOM 6717 N N . LEU B 1 307 ? 6.09 8.961 3.75 1 98.81 307 LEU B N 1
ATOM 6718 C CA . LEU B 1 307 ? 5.441 10.18 4.227 1 98.81 307 LEU B CA 1
ATOM 6719 C C . LEU B 1 307 ? 4.684 9.922 5.523 1 98.81 307 LEU B C 1
ATOM 6721 O O . LEU B 1 307 ? 3.721 9.148 5.539 1 98.81 307 LEU B O 1
ATOM 6725 N N . ILE B 1 308 ? 5.117 10.523 6.57 1 98.81 308 ILE B N 1
ATOM 6726 C CA . ILE B 1 308 ? 4.527 10.336 7.891 1 98.81 308 ILE B CA 1
ATOM 6727 C C . ILE B 1 308 ? 3.689 11.555 8.266 1 98.81 308 ILE B C 1
ATOM 6729 O O . ILE B 1 308 ? 4.207 12.672 8.328 1 98.81 308 ILE B O 1
ATOM 6733 N N . MET B 1 309 ? 2.422 11.344 8.445 1 98.75 309 MET B N 1
ATOM 6734 C CA . MET B 1 309 ? 1.518 12.367 8.953 1 98.75 309 MET B CA 1
ATOM 6735 C C . MET B 1 309 ? 1.222 12.148 10.43 1 98.75 309 MET B C 1
ATOM 6737 O O . MET B 1 309 ? 0.715 11.094 10.82 1 98.75 309 MET B O 1
ATOM 6741 N N . LEU B 1 310 ? 1.528 13.078 11.266 1 98.62 310 LEU B N 1
ATOM 6742 C CA . LEU B 1 310 ? 1.172 12.914 12.664 1 98.62 310 LEU B CA 1
ATOM 6743 C C . LEU B 1 310 ? -0.34 12.977 12.859 1 98.62 310 LEU B C 1
ATOM 6745 O O . LEU B 1 310 ? -1.063 13.422 11.961 1 98.62 310 LEU B O 1
ATOM 6749 N N . SER B 1 311 ? -0.814 12.578 13.969 1 97.94 311 SER B N 1
ATOM 6750 C CA . SER B 1 311 ? -2.238 12.445 14.25 1 97.94 311 SER B CA 1
ATOM 6751 C C . SER B 1 311 ? -2.896 13.805 14.445 1 97.94 311 SER B C 1
ATOM 6753 O O . SER B 1 311 ? -2.287 14.727 14.992 1 97.94 311 SER B O 1
ATOM 6755 N N . ASP B 1 312 ? -4.09 13.867 13.93 1 97 312 ASP B N 1
ATOM 6756 C CA . ASP B 1 312 ? -4.957 14.977 14.32 1 97 312 ASP B CA 1
ATOM 6757 C C . ASP B 1 312 ? -5.633 14.695 15.664 1 97 312 ASP B C 1
ATOM 6759 O O . ASP B 1 312 ? -5.988 13.547 15.953 1 97 312 ASP B O 1
ATOM 6763 N N . ILE B 1 313 ? -5.781 15.695 16.438 1 96.12 313 ILE B N 1
ATOM 6764 C CA . ILE B 1 313 ? -6.367 15.508 17.75 1 96.12 313 ILE B CA 1
ATOM 6765 C C . ILE B 1 313 ? -7.883 15.672 17.672 1 96.12 313 ILE B C 1
ATOM 6767 O O . ILE B 1 313 ? -8.633 14.891 18.281 1 96.12 313 ILE B O 1
ATOM 6771 N N . ALA B 1 314 ? -8.375 16.688 16.984 1 93.25 314 ALA B N 1
ATOM 6772 C CA . ALA B 1 314 ? -9.797 17 16.797 1 93.25 314 ALA B CA 1
ATOM 6773 C C . ALA B 1 314 ? -10.016 17.844 15.547 1 93.25 314 ALA B C 1
ATOM 6775 O O . ALA B 1 314 ? -9.102 18.016 14.742 1 93.25 314 ALA B O 1
ATOM 6776 N N . GLY B 1 315 ? -11.203 18.25 15.227 1 88.62 315 GLY B N 1
ATOM 6777 C CA . GLY B 1 315 ? -11.57 19 14.031 1 88.62 315 GLY B CA 1
ATOM 6778 C C . GLY B 1 315 ? -10.727 20.25 13.828 1 88.62 315 GLY B C 1
ATOM 6779 O O . GLY B 1 315 ? -10.344 20.562 12.703 1 88.62 315 GLY B O 1
ATOM 6780 N N . TYR B 1 316 ? -10.336 20.938 14.742 1 88.31 316 TYR B N 1
ATOM 6781 C CA . TYR B 1 316 ? -9.547 22.156 14.586 1 88.31 316 TYR B CA 1
ATOM 6782 C C . TYR B 1 316 ? -8.336 22.156 15.508 1 88.31 316 TYR B C 1
ATOM 6784 O O . TYR B 1 316 ? -7.758 23.203 15.805 1 88.31 316 TYR B O 1
ATOM 6792 N N . VAL B 1 317 ? -8.031 21.047 15.977 1 95.31 317 VAL B N 1
ATOM 6793 C CA . VAL B 1 317 ? -6.773 20.781 16.656 1 95.31 317 VAL B CA 1
ATOM 6794 C C . VAL B 1 317 ? -6.008 19.688 15.898 1 95.31 317 VAL B C 1
ATOM 6796 O O . VAL B 1 317 ? -6.285 18.5 16.062 1 95.31 317 VAL B O 1
ATOM 6799 N N . GLY B 1 318 ? -5.062 20.125 15.234 1 96.31 318 GLY B N 1
ATOM 6800 C CA . GLY B 1 318 ? -4.504 19.25 14.211 1 96.31 318 GLY B CA 1
ATOM 6801 C C . GLY B 1 318 ? -3.186 18.625 14.617 1 96.31 318 GLY B C 1
ATOM 6802 O O . GLY B 1 318 ? -2.879 18.531 15.805 1 96.31 318 GLY B O 1
ATOM 6803 N N . ALA B 1 319 ? -2.488 18.125 13.594 1 98.06 319 ALA B N 1
ATOM 6804 C CA . ALA B 1 319 ? -1.202 17.453 13.75 1 98.06 319 ALA B CA 1
ATOM 6805 C C . ALA B 1 319 ? -0.118 18.438 14.18 1 98.06 319 ALA B C 1
ATOM 6807 O O . ALA B 1 319 ? 0.887 18.031 14.781 1 98.06 319 ALA B O 1
ATOM 6808 N N . ASP B 1 320 ? -0.304 19.766 13.812 1 96.94 320 ASP B N 1
ATOM 6809 C CA . ASP B 1 320 ? 0.645 20.766 14.289 1 96.94 320 ASP B CA 1
ATOM 6810 C C . ASP B 1 320 ? 0.65 20.828 15.812 1 96.94 320 ASP B C 1
ATOM 6812 O O . ASP B 1 320 ? 1.712 20.922 16.438 1 96.94 320 ASP B O 1
ATOM 6816 N N . THR B 1 321 ? -0.53 20.75 16.406 1 97.19 321 THR B N 1
ATOM 6817 C CA . THR B 1 321 ? -0.606 20.719 17.875 1 97.19 321 THR B CA 1
ATOM 6818 C C . THR B 1 321 ? 0.04 19.453 18.406 1 97.19 321 THR B C 1
ATOM 6820 O O . THR B 1 321 ? 0.697 19.484 19.453 1 97.19 321 THR B O 1
ATOM 6823 N N . CYS B 1 322 ? -0.193 18.344 17.703 1 97.88 322 CYS B N 1
ATOM 6824 C CA . CYS B 1 322 ? 0.512 17.109 18.031 1 97.88 322 CYS B CA 1
ATOM 6825 C C . CYS B 1 322 ? 2.021 17.328 18.047 1 97.88 322 CYS B C 1
ATOM 6827 O O . CYS B 1 322 ? 2.715 16.875 18.953 1 97.88 322 CYS B O 1
ATOM 6829 N N . GLY B 1 323 ? 2.523 18.016 17.062 1 97.44 323 GLY B N 1
ATOM 6830 C CA . GLY B 1 323 ? 3.93 18.375 17 1 97.44 323 GLY B CA 1
ATOM 6831 C C . GLY B 1 323 ? 4.367 19.25 18.172 1 97.44 323 GLY B C 1
ATOM 6832 O O . GLY B 1 323 ? 5.426 19.016 18.75 1 97.44 323 GLY B O 1
ATOM 6833 N N . CYS B 1 324 ? 3.555 20.25 18.516 1 96.75 324 CYS B N 1
ATOM 6834 C CA . CYS B 1 324 ? 3.865 21.109 19.656 1 96.75 324 CYS B CA 1
ATOM 6835 C C . CYS B 1 324 ? 4.016 20.297 20.922 1 96.75 324 CYS B C 1
ATOM 6837 O O . CYS B 1 324 ? 4.945 20.516 21.703 1 96.75 324 CYS B O 1
ATOM 6839 N N . LEU B 1 325 ? 3.107 19.375 21.094 1 97.5 325 LEU B N 1
ATOM 6840 C CA . LEU B 1 325 ? 3.135 18.531 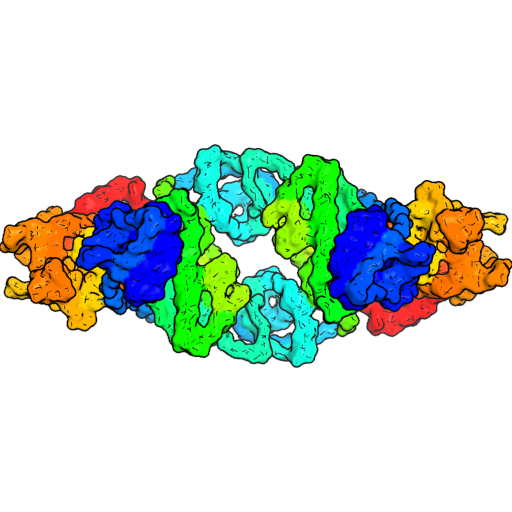22.281 1 97.5 325 LEU B CA 1
ATOM 6841 C C . LEU B 1 325 ? 4.391 17.672 22.312 1 97.5 325 LEU B C 1
ATOM 6843 O O . LEU B 1 325 ? 4.973 17.438 23.375 1 97.5 325 LEU B O 1
ATOM 6847 N N . LEU B 1 326 ? 4.746 17.188 21.141 1 97.06 326 LEU B N 1
ATOM 6848 C CA . LEU B 1 326 ? 5.961 16.391 21.031 1 97.06 326 LEU B CA 1
ATOM 6849 C C . LEU B 1 326 ? 7.191 17.234 21.391 1 97.06 326 LEU B C 1
ATOM 6851 O O . LEU B 1 326 ? 8.148 16.703 21.969 1 97.06 326 LEU B O 1
ATOM 6855 N N . ALA B 1 327 ? 7.199 18.5 21.062 1 96.19 327 ALA B N 1
ATOM 6856 C CA . ALA B 1 327 ? 8.32 19.391 21.328 1 96.19 327 ALA B CA 1
ATOM 6857 C C . ALA B 1 327 ? 8.383 19.781 22.797 1 96.19 327 ALA B C 1
ATOM 6859 O O . ALA B 1 327 ? 9.469 19.891 23.375 1 96.19 327 ALA B O 1
ATOM 6860 N N . ILE B 1 328 ? 7.219 19.953 23.406 1 95.75 328 ILE B N 1
ATOM 6861 C CA . ILE B 1 328 ? 7.168 20.531 24.734 1 95.75 328 ILE B CA 1
ATOM 6862 C C . ILE B 1 328 ? 7.035 19.422 25.781 1 95.75 328 ILE B C 1
ATOM 6864 O O . ILE B 1 328 ? 7.594 19.531 26.875 1 95.75 328 ILE B O 1
ATOM 6868 N N . ARG B 1 329 ? 6.348 18.391 25.516 1 96 329 ARG B N 1
ATOM 6869 C CA . ARG B 1 329 ? 6.098 17.219 26.344 1 96 329 ARG B CA 1
ATOM 6870 C C . ARG B 1 329 ? 5.48 17.609 27.688 1 96 329 ARG B C 1
ATOM 6872 O O . ARG B 1 329 ? 5.961 17.203 28.734 1 96 329 ARG B O 1
ATOM 6879 N N . GLN B 1 330 ? 4.355 18.344 27.578 1 96.06 330 GLN B N 1
ATOM 6880 C CA . GLN B 1 330 ? 3.6 18.688 28.766 1 96.06 330 GLN B CA 1
ATOM 6881 C C . GLN B 1 330 ? 3.227 17.422 29.562 1 96.06 330 GLN B C 1
ATOM 6883 O O . GLN B 1 330 ? 3.123 17.469 30.781 1 96.06 330 GLN B O 1
ATOM 6888 N N . ASP B 1 331 ? 3.027 16.375 28.875 1 96.5 331 ASP B N 1
ATOM 6889 C CA . ASP B 1 331 ? 2.566 15.102 29.438 1 96.5 331 ASP B CA 1
ATOM 6890 C C . ASP B 1 331 ? 3.617 14.492 30.359 1 96.5 331 ASP B C 1
ATOM 6892 O O . ASP B 1 331 ? 3.324 13.562 31.109 1 96.5 331 ASP B O 1
ATOM 6896 N N . GLN B 1 332 ? 4.801 14.992 30.375 1 95.25 332 GLN B N 1
ATOM 6897 C CA . GLN B 1 332 ? 5.867 14.445 31.203 1 95.25 332 GLN B CA 1
ATOM 6898 C C . GLN B 1 332 ? 6.176 15.375 32.375 1 95.25 332 GLN B C 1
ATOM 6900 O O . GLN B 1 332 ? 7.082 15.102 33.188 1 95.25 332 GLN B O 1
ATOM 6905 N N . GLN B 1 333 ? 5.414 16.422 32.469 1 94.81 333 GLN B N 1
ATOM 6906 C CA . GLN B 1 333 ? 5.652 17.406 33.531 1 94.81 333 GLN B CA 1
ATOM 6907 C C . GLN B 1 333 ? 4.68 17.219 34.688 1 94.81 333 GLN B C 1
ATOM 6909 O O . GLN B 1 333 ? 3.523 16.859 34.469 1 94.81 333 GLN B O 1
ATOM 6914 N N . GLU B 1 334 ? 5.152 17.484 35.875 1 96.5 334 GLU B N 1
ATOM 6915 C CA . GLU B 1 334 ? 4.285 17.5 37.062 1 96.5 334 GLU B CA 1
ATOM 6916 C C . GLU B 1 334 ? 3.457 18.781 37.125 1 96.5 334 GLU B C 1
ATOM 6918 O O . GLU B 1 334 ? 2.281 18.75 37.5 1 96.5 334 GLU B O 1
ATOM 6923 N N . GLU B 1 335 ? 4.086 19.859 36.75 1 97.25 335 GLU B N 1
ATOM 6924 C CA . GLU B 1 335 ? 3.438 21.172 36.781 1 97.25 335 GLU B CA 1
ATOM 6925 C C . GLU B 1 335 ? 2.441 21.328 35.656 1 97.25 335 GLU B C 1
ATOM 6927 O O . GLU B 1 335 ? 2.676 20.844 34.531 1 97.25 335 GLU B O 1
ATOM 6932 N N . ILE B 1 336 ? 1.38 22.047 35.938 1 98.25 336 ILE B N 1
ATOM 6933 C CA . ILE B 1 336 ? 0.39 22.359 34.906 1 98.25 336 ILE B CA 1
ATOM 6934 C C . ILE B 1 336 ? 0.904 23.5 34.031 1 98.25 336 ILE B C 1
ATOM 6936 O O . ILE B 1 336 ? 1.395 24.516 34.531 1 98.25 336 ILE B O 1
ATOM 6940 N N . SER B 1 337 ? 0.851 23.281 32.781 1 98.31 337 SER B N 1
ATOM 6941 C CA . SER B 1 337 ? 1.268 24.312 31.844 1 98.31 337 SER B CA 1
ATOM 6942 C C . SER B 1 337 ? 0.238 24.484 30.734 1 98.31 337 SER B C 1
ATOM 6944 O O . SER B 1 337 ? -0.596 23.609 30.5 1 98.31 337 SER B O 1
ATOM 6946 N N . LEU B 1 338 ? 0.289 25.656 30.141 1 98.31 338 LEU B N 1
ATOM 6947 C CA . LEU B 1 338 ? -0.583 26.016 29.031 1 98.31 338 LEU B CA 1
ATOM 6948 C C . LEU B 1 338 ? 0.223 26.234 27.75 1 98.31 338 LEU B C 1
ATOM 6950 O O . LEU B 1 338 ? 1.19 27 27.75 1 98.31 338 LEU B O 1
ATOM 6954 N N . MET B 1 339 ? -0.087 25.453 26.766 1 97.19 339 MET B N 1
ATOM 6955 C CA . MET B 1 339 ? 0.496 25.672 25.438 1 97.19 339 MET B CA 1
ATOM 6956 C C . MET B 1 339 ? -0.505 26.344 24.5 1 97.19 339 MET B C 1
ATOM 6958 O O . MET B 1 339 ? -1.654 25.906 24.406 1 97.19 339 MET B O 1
ATOM 6962 N N . ILE B 1 340 ? -0.1 27.438 23.828 1 95.62 340 ILE B N 1
ATOM 6963 C CA . ILE B 1 340 ? -0.952 28.156 22.891 1 95.62 340 ILE B CA 1
ATOM 6964 C C . ILE B 1 340 ? -0.214 28.344 21.562 1 95.62 340 ILE B C 1
ATOM 6966 O O . ILE B 1 340 ? 0.896 28.875 21.531 1 95.62 340 ILE B O 1
ATOM 6970 N N . ASP B 1 341 ? -0.765 27.844 20.562 1 93.19 341 ASP B N 1
ATOM 6971 C CA . ASP B 1 341 ? -0.319 28.172 19.219 1 93.19 341 ASP B CA 1
ATOM 6972 C C . ASP B 1 341 ? -1.227 29.219 18.578 1 93.19 341 ASP B C 1
ATOM 6974 O O . ASP B 1 341 ? -2.344 28.906 18.156 1 93.19 341 ASP B O 1
ATOM 6978 N N . ILE B 1 342 ? -0.693 30.391 18.5 1 87.44 342 ILE B N 1
ATOM 6979 C CA . ILE B 1 342 ? -1.511 31.5 18.031 1 87.44 342 ILE B CA 1
ATOM 6980 C C . ILE B 1 342 ? -1.254 31.75 16.547 1 87.44 342 ILE B C 1
ATOM 6982 O O . ILE B 1 342 ? -0.214 32.312 16.172 1 87.44 342 ILE B O 1
ATOM 6986 N N . GLY B 1 343 ? -2.07 31.359 15.688 1 81.44 343 GLY B N 1
ATOM 6987 C CA . GLY B 1 343 ? -2.127 31.672 14.266 1 81.44 343 GLY B CA 1
ATOM 6988 C C . GLY B 1 343 ? -3.471 32.219 13.828 1 81.44 343 GLY B C 1
ATOM 6989 O O . GLY B 1 343 ? -4.047 33.062 14.508 1 81.44 343 GLY B O 1
ATOM 6990 N N . THR B 1 344 ? -3.873 31.781 12.711 1 78.31 344 THR B N 1
ATOM 6991 C CA . THR B 1 344 ? -5.223 32.125 12.281 1 78.31 344 THR B CA 1
ATOM 6992 C C . THR B 1 344 ? -6.258 31.594 13.273 1 78.31 344 THR B C 1
ATOM 6994 O O . THR B 1 344 ? -7.176 32.312 13.664 1 78.31 344 THR B O 1
ATOM 6997 N N . ASN B 1 345 ? -5.941 30.359 13.609 1 83.81 345 ASN B N 1
ATOM 6998 C CA . ASN B 1 345 ? -6.668 29.797 14.742 1 83.81 345 ASN B CA 1
ATOM 6999 C C . ASN B 1 345 ? -5.777 29.688 15.977 1 83.81 345 ASN B C 1
ATOM 7001 O O . ASN B 1 345 ? -4.551 29.719 15.867 1 83.81 345 ASN B O 1
ATOM 7005 N N . GLY B 1 346 ? -6.445 29.797 17.109 1 90.5 346 GLY B N 1
ATOM 7006 C CA . GLY B 1 346 ? -5.723 29.531 18.344 1 90.5 346 GLY B CA 1
ATOM 7007 C C . GLY B 1 346 ? -5.922 28.109 18.844 1 90.5 346 GLY B C 1
ATOM 7008 O O . GLY B 1 346 ? -7.043 27.703 19.156 1 90.5 346 GLY B O 1
ATOM 7009 N N . GLU B 1 347 ? -4.883 27.281 18.828 1 94.69 347 GLU B N 1
ATOM 7010 C CA . GLU B 1 347 ? -4.93 25.938 19.406 1 94.69 347 GLU B CA 1
ATOM 7011 C C . GLU B 1 347 ? -4.254 25.906 20.781 1 94.69 347 GLU B C 1
ATOM 7013 O O . GLU B 1 347 ? -3.158 26.453 20.938 1 94.69 347 GLU B O 1
ATOM 7018 N N . MET B 1 348 ? -4.934 25.297 21.703 1 97.12 348 MET B N 1
ATOM 7019 C CA . MET B 1 348 ? -4.41 25.344 23.062 1 97.12 348 MET B CA 1
ATOM 7020 C C . MET B 1 348 ? -4.496 23.969 23.719 1 97.12 348 MET B C 1
ATOM 7022 O O . MET B 1 348 ? -5.422 23.203 23.453 1 97.12 348 MET B O 1
ATOM 7026 N N . VAL B 1 349 ? -3.537 23.672 24.531 1 98.31 349 VAL B N 1
ATOM 7027 C CA . VAL B 1 349 ? -3.535 22.484 25.359 1 98.31 349 VAL B CA 1
ATOM 7028 C C . VAL B 1 349 ? -3.16 22.859 26.797 1 98.31 349 VAL B C 1
ATOM 7030 O O . VAL B 1 349 ? -2.158 23.531 27.031 1 98.31 349 VAL B O 1
ATOM 7033 N N . LEU B 1 350 ? -4.012 22.516 27.703 1 98.69 350 LEU B N 1
ATOM 7034 C CA . LEU B 1 350 ? -3.791 22.781 29.125 1 98.69 350 LEU B CA 1
ATOM 7035 C C . LEU B 1 350 ? -3.715 21.469 29.906 1 98.69 350 LEU B C 1
ATOM 7037 O O . LEU B 1 350 ? -4.57 20.594 29.75 1 98.69 350 LEU B O 1
ATOM 7041 N N . GLY B 1 351 ? -2.666 21.359 30.672 1 98.25 351 GLY B N 1
ATOM 7042 C CA . GLY B 1 351 ? -2.615 20.188 31.531 1 98.25 351 GLY B CA 1
ATOM 7043 C C . GLY B 1 351 ? -1.201 19.766 31.875 1 98.25 351 GLY B C 1
ATOM 7044 O O . GLY B 1 351 ? -0.284 20.594 31.875 1 98.25 351 GLY B O 1
ATOM 7045 N N . ASN B 1 352 ? -1.019 18.594 32.312 1 97.75 352 ASN B N 1
ATOM 7046 C CA . ASN B 1 352 ? 0.232 17.953 32.719 1 97.75 352 ASN B CA 1
ATOM 7047 C C . ASN B 1 352 ? 0.165 16.438 32.531 1 97.75 352 ASN B C 1
ATOM 7049 O O . ASN B 1 352 ? -0.566 15.945 31.672 1 97.75 352 ASN B O 1
ATOM 7053 N N . ARG B 1 353 ? 0.991 15.68 33.188 1 96.81 353 ARG B N 1
ATOM 7054 C CA . ARG B 1 353 ? 1.097 14.234 33.031 1 96.81 353 ARG B CA 1
ATOM 7055 C C . ARG B 1 353 ? -0.192 13.531 33.438 1 96.81 353 ARG B C 1
ATOM 7057 O O . ARG B 1 353 ? -0.469 12.414 33 1 96.81 353 ARG B O 1
ATOM 7064 N N . GLU B 1 354 ? -1.002 14.156 34.25 1 96.62 354 GLU B N 1
ATOM 7065 C CA . GLU B 1 354 ? -2.205 13.523 34.812 1 96.62 354 GLU B CA 1
ATOM 7066 C C . GLU B 1 354 ? -3.379 13.664 33.844 1 96.62 354 GLU B C 1
ATOM 7068 O O . GLU B 1 354 ? -4.113 12.703 33.594 1 96.62 354 GLU B O 1
ATOM 7073 N N . ARG B 1 355 ? -3.533 14.898 33.438 1 97.19 355 ARG B N 1
ATOM 7074 C CA . ARG B 1 355 ? -4.699 15.188 32.625 1 97.19 355 ARG B CA 1
ATOM 7075 C C . ARG B 1 355 ? -4.434 16.375 31.672 1 97.19 355 ARG B C 1
ATOM 7077 O O . ARG B 1 355 ? -3.799 17.344 32.062 1 97.19 355 ARG B O 1
ATOM 7084 N N . MET B 1 356 ? -4.902 16.188 30.422 1 98 356 MET B N 1
ATOM 7085 C CA . MET B 1 356 ? -4.734 17.25 29.438 1 98 356 MET B CA 1
ATOM 7086 C C . MET B 1 356 ? -6.035 17.5 28.688 1 98 356 MET B C 1
ATOM 7088 O O . MET B 1 356 ? -6.762 16.562 28.359 1 98 356 MET B O 1
ATOM 7092 N N . VAL B 1 357 ? -6.363 18.766 28.484 1 97.62 357 VAL B N 1
ATOM 7093 C CA . VAL B 1 357 ? -7.539 19.203 27.734 1 97.62 357 VAL B CA 1
ATOM 7094 C C . VAL B 1 357 ? -7.121 20.156 26.625 1 97.62 357 VAL B C 1
ATOM 7096 O O . VAL B 1 357 ? -6.133 20.891 26.766 1 97.62 357 VAL B O 1
ATOM 7099 N N . THR B 1 358 ? -7.809 20.094 25.531 1 97.06 358 THR B N 1
ATOM 7100 C CA . THR B 1 358 ? -7.445 20.938 24.391 1 97.06 358 THR B CA 1
ATOM 7101 C C . THR B 1 358 ? -8.68 21.594 23.781 1 97.06 358 THR B C 1
ATOM 7103 O O . THR B 1 358 ? -9.805 21.141 24.031 1 97.06 358 THR B O 1
ATOM 7106 N N . CYS B 1 359 ? -8.477 22.703 23.109 1 95.06 359 CYS B N 1
ATOM 7107 C CA . CYS B 1 359 ? -9.516 23.359 22.312 1 95.06 359 CYS B CA 1
ATOM 7108 C C . CYS B 1 359 ? -8.906 24.219 21.219 1 95.06 359 CYS B C 1
ATOM 7110 O O . CYS B 1 359 ? -7.684 24.406 21.172 1 95.06 359 CYS B O 1
ATOM 7112 N N . SER B 1 360 ? -9.703 24.594 20.328 1 93.31 360 SER B N 1
ATOM 7113 C CA . SER B 1 360 ? -9.328 25.547 19.281 1 93.31 360 SER B CA 1
ATOM 7114 C C . SER B 1 360 ? -10.281 26.734 19.234 1 93.31 360 SER B C 1
ATOM 7116 O O . SER B 1 360 ? -11.484 26.578 19.453 1 93.31 360 SER B O 1
ATOM 7118 N N . THR B 1 361 ? -9.695 27.891 19.031 1 91.81 361 THR B N 1
ATOM 7119 C CA . THR B 1 361 ? -10.508 29.109 18.969 1 91.81 361 THR B CA 1
ATOM 7120 C C . THR B 1 361 ? -10.398 29.766 17.594 1 91.81 361 THR B C 1
ATOM 7122 O O . THR B 1 361 ? -9.344 29.703 16.953 1 91.81 361 THR B O 1
ATOM 7125 N N . ALA B 1 362 ? -11.5 30.406 17.203 1 84.31 362 ALA B N 1
ATOM 7126 C CA . ALA B 1 362 ? -11.523 31.156 15.961 1 84.31 362 ALA B CA 1
ATOM 7127 C C . ALA B 1 362 ? -11.055 32.594 16.188 1 84.31 362 ALA B C 1
ATOM 7129 O O . ALA B 1 362 ? -11.836 33.531 16.047 1 84.31 362 ALA B O 1
ATOM 7130 N N . ALA B 1 363 ? -9.805 32.719 16.438 1 81.62 363 ALA B N 1
ATOM 7131 C CA . ALA B 1 363 ? -9.258 34.062 16.734 1 81.62 363 ALA B CA 1
ATOM 7132 C C . ALA B 1 363 ? -9.211 34.938 15.484 1 81.62 363 ALA B C 1
ATOM 7134 O O . ALA B 1 363 ? -9.234 36.156 15.578 1 81.62 363 ALA B O 1
ATOM 7135 N N . GLY B 1 364 ? -9.242 34.281 14.344 1 78.81 364 GLY B N 1
ATOM 7136 C CA . GLY B 1 364 ? -9.109 35.062 13.109 1 78.81 364 GLY B CA 1
ATOM 7137 C C . GLY B 1 364 ? -7.688 35.5 12.836 1 78.81 364 GLY B C 1
ATOM 7138 O O . GLY B 1 364 ? -6.82 35.406 13.703 1 78.81 364 GLY B O 1
ATOM 7139 N N . PRO B 1 365 ? -7.426 36.156 11.688 1 79 365 PRO B N 1
ATOM 7140 C CA . PRO B 1 365 ? -6.051 36.406 11.234 1 79 365 PRO B CA 1
ATOM 7141 C C . PRO B 1 365 ? -5.543 37.781 11.609 1 79 365 PRO B C 1
ATOM 7143 O O . PRO B 1 365 ? -4.605 38.281 10.984 1 79 365 PRO B O 1
ATOM 7146 N N . ALA B 1 366 ? -6.219 38.406 12.57 1 84.5 366 ALA B N 1
ATOM 7147 C CA . ALA B 1 366 ? -5.852 39.781 12.922 1 84.5 366 ALA B CA 1
ATOM 7148 C C . ALA B 1 366 ? -4.387 39.875 13.336 1 84.5 366 ALA B C 1
ATOM 7150 O O . ALA B 1 366 ? -3.68 40.812 12.938 1 84.5 366 ALA B O 1
ATOM 7151 N N . PHE B 1 367 ? -3.928 38.938 14.055 1 85.56 367 PHE B N 1
ATOM 7152 C CA . PHE B 1 367 ? -2.568 38.969 14.586 1 85.56 367 PHE B CA 1
ATOM 7153 C C . PHE B 1 367 ? -1.562 38.562 13.516 1 85.56 367 PHE B C 1
ATOM 7155 O O . PHE B 1 367 ? -0.352 38.688 13.711 1 85.56 367 PHE B O 1
ATOM 7162 N N . GLU B 1 368 ? -2.082 38.188 12.43 1 78.94 368 GLU B N 1
ATOM 7163 C CA . GLU B 1 368 ? -1.223 37.875 11.281 1 78.94 368 GLU B CA 1
ATOM 7164 C C . GLU B 1 368 ? -1.279 39 10.25 1 78.94 368 GLU B C 1
ATOM 7166 O O . GLU B 1 368 ? -0.723 38.875 9.156 1 78.94 368 GLU B O 1
ATOM 7171 N N . GLY B 1 369 ? -2.002 40 10.586 1 75.94 369 GLY B N 1
ATOM 7172 C CA . GLY B 1 369 ? -2.051 41.156 9.719 1 75.94 369 GLY B CA 1
ATOM 7173 C C . GLY B 1 369 ? -3.246 41.156 8.789 1 75.94 369 GLY B C 1
ATOM 7174 O O . GLY B 1 369 ? -3.561 42.188 8.172 1 75.94 369 GLY B O 1
ATOM 7175 N N . ALA B 1 370 ? -3.867 40 8.781 1 75.12 370 ALA B N 1
ATOM 7176 C CA . ALA B 1 370 ? -5.047 39.938 7.926 1 75.12 370 ALA B CA 1
ATOM 7177 C C . ALA B 1 370 ? -6.238 40.625 8.586 1 75.12 370 ALA B C 1
ATOM 7179 O O . ALA B 1 370 ? -6.34 40.656 9.82 1 75.12 370 ALA B O 1
ATOM 7180 N N . LYS B 1 371 ? -7.086 41.312 7.926 1 79.06 371 LYS B N 1
ATOM 7181 C CA . LYS B 1 371 ? -8.281 42.062 8.344 1 79.06 371 LYS B CA 1
ATOM 7182 C C . LYS B 1 371 ? -7.906 43.344 9.055 1 79.06 371 LYS B C 1
ATOM 7184 O O . LYS B 1 371 ? -8.719 43.906 9.781 1 79.06 371 LYS B O 1
ATOM 7189 N N . ILE B 1 372 ? -6.625 43.656 9.094 1 89 372 ILE B N 1
ATOM 7190 C CA . ILE B 1 372 ? -6.117 44.938 9.555 1 89 372 ILE B CA 1
ATOM 7191 C C . ILE B 1 372 ? -5.688 45.781 8.359 1 89 372 ILE B C 1
ATOM 7193 O O . ILE B 1 372 ? -4.926 45.312 7.508 1 89 372 ILE B O 1
ATOM 7197 N N . GLU B 1 373 ? -6.188 46.938 8.32 1 87.56 373 GLU B N 1
ATOM 7198 C CA . GLU B 1 373 ? -6 47.75 7.121 1 87.56 373 GLU B CA 1
ATOM 7199 C C . GLU B 1 373 ? -4.52 47.875 6.77 1 87.56 373 GLU B C 1
ATOM 7201 O O . GLU B 1 373 ? -4.129 47.656 5.621 1 87.56 373 GLU B O 1
ATOM 7206 N N . CYS B 1 374 ? -3.719 48.156 7.758 1 89.75 374 CYS B N 1
ATOM 7207 C CA . CYS B 1 374 ? -2.283 48.281 7.527 1 89.75 374 CYS B CA 1
ATOM 7208 C C . CYS B 1 374 ? -1.544 47.062 8 1 89.75 374 CYS B C 1
ATOM 7210 O O . CYS B 1 374 ? -0.346 47.094 8.281 1 89.75 374 CYS B O 1
ATOM 7212 N N . GLY B 1 375 ? -2.309 46.094 8.172 1 89.19 375 GLY B N 1
ATOM 7213 C CA . GLY B 1 375 ? -1.711 44.844 8.672 1 89.19 375 GLY B CA 1
ATOM 7214 C C . GLY B 1 375 ? -0.824 44.156 7.652 1 89.19 375 GLY B C 1
ATOM 7215 O O . GLY B 1 375 ? -1.134 44.156 6.457 1 89.19 375 GLY B O 1
ATOM 7216 N N . MET B 1 376 ? 0.223 43.594 8.086 1 82.31 376 MET B N 1
ATOM 7217 C CA . MET B 1 376 ? 1.112 42.844 7.219 1 82.31 376 MET B CA 1
ATOM 7218 C C . MET B 1 376 ? 1.862 41.781 8.016 1 82.31 376 MET B C 1
ATOM 7220 O O . MET B 1 376 ? 1.818 41.781 9.242 1 82.31 376 MET B O 1
ATOM 7224 N N . ARG B 1 377 ? 2.451 40.938 7.312 1 79.31 377 ARG B N 1
ATOM 7225 C CA . ARG B 1 377 ? 3.291 39.938 7.957 1 79.31 377 ARG B CA 1
ATOM 7226 C C . ARG B 1 377 ? 4.59 40.562 8.469 1 79.31 377 ARG B C 1
ATOM 7228 O O . ARG B 1 377 ? 4.875 41.719 8.195 1 79.31 377 ARG B O 1
ATOM 7235 N N . GLY B 1 378 ? 5.25 39.75 9.336 1 80.62 378 GLY B N 1
ATOM 7236 C CA . GLY B 1 378 ? 6.523 40.219 9.852 1 80.62 378 GLY B CA 1
ATOM 7237 C C . GLY B 1 378 ? 7.605 40.312 8.789 1 80.62 378 GLY B C 1
ATOM 7238 O O . GLY B 1 378 ? 8.508 39.469 8.75 1 80.62 378 GLY B O 1
ATOM 7239 N N . ALA B 1 379 ? 7.477 41.25 7.91 1 80.12 379 ALA B N 1
ATOM 7240 C CA . ALA B 1 379 ? 8.438 41.469 6.836 1 80.12 379 ALA B CA 1
ATOM 7241 C C . ALA B 1 379 ? 9.086 42.844 6.961 1 80.12 379 ALA B C 1
ATOM 7243 O O . ALA B 1 379 ? 8.711 43.656 7.824 1 80.12 379 ALA B O 1
ATOM 7244 N N . ALA B 1 380 ? 10.086 43 6.148 1 84.81 380 ALA B N 1
ATOM 7245 C CA . ALA B 1 380 ? 10.82 44.281 6.211 1 84.81 380 ALA B CA 1
ATOM 7246 C C . ALA B 1 380 ? 9.875 45.469 6.125 1 84.81 380 ALA B C 1
ATOM 7248 O O . ALA B 1 380 ? 9.008 45.5 5.254 1 84.81 380 ALA B O 1
ATOM 7249 N N . GLY B 1 381 ? 10.016 46.281 7.113 1 89.75 381 GLY B N 1
ATOM 7250 C CA . GLY B 1 381 ? 9.203 47.5 7.137 1 89.75 381 GLY B CA 1
ATOM 7251 C C . GLY B 1 381 ? 7.973 47.375 8.008 1 89.75 381 GLY B C 1
ATOM 7252 O O . GLY B 1 381 ? 7.301 48.375 8.289 1 89.75 381 GLY B O 1
ATOM 7253 N N . ALA B 1 382 ? 7.688 46.219 8.469 1 90.94 382 ALA B N 1
ATOM 7254 C CA . ALA B 1 382 ? 6.57 46.031 9.391 1 90.94 382 ALA B CA 1
ATOM 7255 C C . ALA B 1 382 ? 6.895 46.594 10.773 1 90.94 382 ALA B C 1
ATOM 7257 O O . ALA B 1 382 ? 7.941 46.281 11.344 1 90.94 382 ALA B O 1
ATOM 7258 N N . VAL B 1 383 ? 6.047 47.438 11.266 1 94.5 383 VAL B N 1
ATOM 7259 C CA . VAL B 1 383 ? 6.195 47.875 12.656 1 94.5 383 VAL B CA 1
ATOM 7260 C C . VAL B 1 383 ? 6.012 46.688 13.586 1 94.5 383 VAL B C 1
ATOM 7262 O O . VAL B 1 383 ? 4.945 46.062 13.617 1 94.5 383 VAL B O 1
ATOM 7265 N N . ASP B 1 384 ? 7.07 46.344 14.328 1 92.81 384 ASP B N 1
ATOM 7266 C CA . ASP B 1 384 ? 7.035 45.125 15.109 1 92.81 384 ASP B CA 1
ATOM 7267 C C . ASP B 1 384 ? 6.902 45.438 16.594 1 92.81 384 ASP B C 1
ATOM 7269 O O . ASP B 1 384 ? 6.457 44.562 17.375 1 92.81 384 ASP B O 1
ATOM 7273 N N . HIS B 1 385 ? 7.371 46.656 17 1 95.31 385 HIS B N 1
ATOM 7274 C CA . HIS B 1 385 ? 7.191 47.094 18.391 1 95.31 385 HIS B CA 1
ATOM 7275 C C . HIS B 1 385 ? 6.812 48.562 18.469 1 95.31 385 HIS B C 1
ATOM 7277 O O . HIS B 1 385 ? 7.277 49.375 17.656 1 95.31 385 HIS B O 1
ATOM 7283 N N . VAL B 1 386 ? 5.953 48.844 19.375 1 97.19 386 VAL B N 1
ATOM 7284 C CA . VAL B 1 386 ? 5.504 50.188 19.656 1 97.19 386 VAL B CA 1
ATOM 7285 C C . VAL B 1 386 ? 5.555 50.469 21.156 1 97.19 386 VAL B C 1
ATOM 7287 O O . VAL B 1 386 ? 5.234 49.594 21.969 1 97.19 386 VAL B O 1
ATOM 7290 N N . LYS B 1 387 ? 6.02 51.594 21.469 1 95.62 387 LYS B N 1
ATOM 7291 C CA . LYS B 1 387 ? 6.07 51.969 22.875 1 95.62 387 LYS B CA 1
ATOM 7292 C C . LYS B 1 387 ? 5.59 53.406 23.062 1 95.62 387 LYS B C 1
ATOM 7294 O O . LYS B 1 387 ? 5.953 54.312 22.281 1 95.62 387 LYS B O 1
ATOM 7299 N N . TYR B 1 388 ? 4.715 53.562 23.984 1 95.81 388 TYR B N 1
ATOM 7300 C CA . TYR B 1 388 ? 4.27 54.875 24.406 1 95.81 388 TYR B CA 1
ATOM 7301 C C . TYR B 1 388 ? 4.938 55.281 25.719 1 95.81 388 TYR B C 1
ATOM 7303 O O . TYR B 1 388 ? 4.695 54.688 26.766 1 95.81 388 TYR B O 1
ATOM 7311 N N . GLU B 1 389 ? 5.789 56.25 25.641 1 92.06 389 GLU B N 1
ATOM 7312 C CA . GLU B 1 389 ? 6.527 56.719 26.812 1 92.06 389 GLU B CA 1
ATOM 7313 C C . GLU B 1 389 ? 6.625 58.25 26.828 1 92.06 389 GLU B C 1
ATOM 7315 O O . GLU B 1 389 ? 6.977 58.875 25.812 1 92.06 389 GLU B O 1
ATOM 7320 N N . ASP B 1 390 ? 6.391 58.875 27.922 1 91.81 390 ASP B N 1
ATOM 7321 C CA . ASP B 1 390 ? 6.523 60.312 28.156 1 91.81 390 ASP B CA 1
ATOM 7322 C C . ASP B 1 390 ? 5.762 61.094 27.094 1 91.81 390 ASP B C 1
ATOM 7324 O O . ASP B 1 390 ? 6.285 62.062 26.531 1 91.81 390 ASP B O 1
ATOM 7328 N N . GLY B 1 391 ? 4.637 60.656 26.719 1 90.81 391 GLY B N 1
ATOM 7329 C CA . GLY B 1 391 ? 3.768 61.344 25.797 1 90.81 391 GLY B CA 1
ATOM 7330 C C . GLY B 1 391 ? 4.203 61.219 24.344 1 90.81 391 GLY B C 1
ATOM 7331 O O . GLY B 1 391 ? 3.672 61.875 23.469 1 90.81 391 GLY B O 1
ATOM 7332 N N . LYS B 1 392 ? 5.141 60.344 24.172 1 94.56 392 LYS B N 1
ATOM 7333 C CA . LYS B 1 392 ? 5.648 60.156 22.812 1 94.56 392 LYS B CA 1
ATOM 7334 C C . LYS B 1 392 ? 5.5 58.719 22.359 1 94.56 392 LYS B C 1
ATOM 7336 O O . LYS B 1 392 ? 5.594 57.781 23.172 1 94.56 392 LYS B O 1
ATOM 7341 N N . TRP B 1 393 ? 5.254 58.625 21.031 1 96.12 393 TRP B N 1
ATOM 7342 C CA . TRP B 1 393 ? 5.156 57.312 20.406 1 96.12 393 TRP B CA 1
ATOM 7343 C C . TRP B 1 393 ? 6.469 56.906 19.734 1 96.12 393 TRP B C 1
ATOM 7345 O O . TRP B 1 393 ? 6.992 57.656 18.891 1 96.12 393 TRP B O 1
ATOM 7355 N N . ASN B 1 394 ? 7.051 55.812 20.188 1 96.44 394 ASN B N 1
ATOM 7356 C CA . ASN B 1 394 ? 8.227 55.219 19.547 1 96.44 394 ASN B CA 1
ATOM 7357 C C . ASN B 1 394 ? 7.918 53.875 18.938 1 96.44 394 ASN B C 1
ATOM 7359 O O . ASN B 1 394 ? 7.031 53.156 19.406 1 96.44 394 ASN B O 1
ATOM 7363 N N . TYR B 1 395 ? 8.57 53.562 17.828 1 96.94 395 TYR B N 1
ATOM 7364 C CA . TYR B 1 395 ? 8.328 52.25 17.188 1 96.94 395 TYR B CA 1
ATOM 7365 C C . TYR B 1 395 ? 9.586 51.75 16.5 1 96.94 395 TYR B C 1
ATOM 7367 O O . TYR B 1 395 ? 10.531 52.5 16.281 1 96.94 395 TYR B O 1
ATOM 7375 N N . THR B 1 396 ? 9.672 50.438 16.328 1 95.56 396 THR B N 1
ATOM 7376 C CA . THR B 1 396 ? 10.703 49.812 15.523 1 95.56 396 THR B CA 1
ATOM 7377 C C . THR B 1 396 ? 10.086 49.031 14.367 1 95.56 396 THR B C 1
ATOM 7379 O O . THR B 1 396 ? 8.883 48.75 14.375 1 95.56 396 THR B O 1
ATOM 7382 N N . THR B 1 397 ? 10.852 48.812 13.289 1 93.62 397 THR B N 1
ATOM 7383 C CA . THR B 1 397 ? 10.406 48.062 12.133 1 93.62 397 THR B CA 1
ATOM 7384 C C . THR B 1 397 ? 11.344 46.875 11.859 1 93.62 397 THR B C 1
ATOM 7386 O O . THR B 1 397 ? 12.516 46.906 12.242 1 93.62 397 THR B O 1
ATOM 7389 N N . VAL B 1 398 ? 10.742 45.875 11.289 1 87.5 398 VAL B N 1
ATOM 7390 C CA . VAL B 1 398 ? 11.539 44.719 10.898 1 87.5 398 VAL B CA 1
ATOM 7391 C C . VAL B 1 398 ? 12.586 45.125 9.867 1 87.5 398 VAL B C 1
ATOM 7393 O O . VAL B 1 398 ? 12.25 45.75 8.852 1 87.5 398 VAL B O 1
ATOM 7396 N N . GLY B 1 399 ? 13.812 44.844 10.172 1 87.19 399 GLY B N 1
ATOM 7397 C CA . GLY B 1 399 ? 14.906 45.188 9.266 1 87.19 399 GLY B CA 1
ATOM 7398 C C . GLY B 1 399 ? 15.312 46.625 9.312 1 87.19 399 GLY B C 1
ATOM 7399 O O . GLY B 1 399 ? 16.109 47.094 8.492 1 87.19 399 GLY B O 1
ATOM 7400 N N . ASN B 1 400 ? 14.789 47.375 10.141 1 90.44 400 ASN B N 1
ATOM 7401 C CA . ASN B 1 400 ? 15.07 48.781 10.273 1 90.44 400 ASN B CA 1
ATOM 7402 C C . ASN B 1 400 ? 14.781 49.562 8.984 1 90.44 400 ASN B C 1
ATOM 7404 O O . ASN B 1 400 ? 15.578 50.375 8.555 1 90.44 400 ASN B O 1
ATOM 7408 N N . LYS B 1 401 ? 13.742 49.156 8.383 1 91.19 401 LYS B N 1
ATOM 7409 C CA . LYS B 1 401 ? 13.281 49.812 7.156 1 91.19 401 LYS B CA 1
ATOM 7410 C C . LYS B 1 401 ? 12.133 50.781 7.438 1 91.19 401 LYS B C 1
ATOM 7412 O O . LYS B 1 401 ? 11.508 50.719 8.5 1 91.19 401 LYS B O 1
ATOM 7417 N N . PRO B 1 402 ? 11.914 51.656 6.469 1 92.44 402 PRO B N 1
ATOM 7418 C CA . PRO B 1 402 ? 10.766 52.531 6.668 1 92.44 402 PRO B CA 1
ATOM 7419 C C . PRO B 1 402 ? 9.453 51.781 6.848 1 92.44 402 PRO B C 1
ATOM 7421 O O . PRO B 1 402 ? 9.219 50.781 6.172 1 92.44 402 PRO B O 1
ATOM 7424 N N . ALA B 1 403 ? 8.648 52.312 7.727 1 94.94 403 ALA B N 1
ATOM 7425 C CA . ALA B 1 403 ? 7.41 51.625 8.109 1 94.94 403 ALA B CA 1
ATOM 7426 C C . ALA B 1 403 ? 6.434 51.562 6.941 1 94.94 403 ALA B C 1
ATOM 7428 O O . ALA B 1 403 ? 6.129 52.594 6.32 1 94.94 403 ALA B O 1
ATOM 7429 N N . VAL B 1 404 ? 5.961 50.375 6.672 1 91.31 404 VAL B N 1
ATOM 7430 C CA . VAL B 1 404 ? 5.023 50.219 5.562 1 91.31 404 VAL B CA 1
ATOM 7431 C C . VAL B 1 404 ? 3.754 49.531 6.055 1 91.31 404 VAL B C 1
ATOM 7433 O O . VAL B 1 404 ? 2.756 49.469 5.332 1 91.31 404 VAL B O 1
ATOM 7436 N N . GLY B 1 405 ? 3.768 49.031 7.273 1 92.38 405 GLY B N 1
ATOM 7437 C CA . GLY B 1 405 ? 2.617 48.344 7.836 1 92.38 405 GLY B CA 1
ATOM 7438 C C . GLY B 1 405 ? 2.814 47.938 9.289 1 92.38 405 GLY B C 1
ATOM 7439 O O . GLY B 1 405 ? 3.771 48.375 9.93 1 92.38 405 GLY B O 1
ATOM 7440 N N . LEU B 1 406 ? 1.859 47.219 9.75 1 92.88 406 LEU B N 1
ATOM 7441 C CA . LEU B 1 406 ? 1.812 46.781 11.148 1 92.88 406 LEU B CA 1
ATOM 7442 C C . LEU B 1 406 ? 1.724 45.281 11.242 1 92.88 406 LEU B C 1
ATOM 7444 O O . LEU B 1 406 ? 0.807 44.656 10.688 1 92.88 406 LEU B O 1
ATOM 7448 N N . CYS B 1 407 ? 2.738 44.625 11.898 1 90.5 407 CYS B N 1
ATOM 7449 C CA . CYS B 1 407 ? 2.629 43.188 12.078 1 90.5 407 CYS B CA 1
ATOM 7450 C C . CYS B 1 407 ? 1.984 42.844 13.422 1 90.5 407 CYS B C 1
ATOM 7452 O O . CYS B 1 407 ? 1.634 43.75 14.188 1 90.5 407 CYS B O 1
ATOM 7454 N N . GLY B 1 408 ? 1.812 41.625 13.734 1 90.06 408 GLY B N 1
ATOM 7455 C CA . GLY B 1 408 ? 1.041 41.188 14.891 1 90.06 408 GLY B CA 1
ATOM 7456 C C . GLY B 1 408 ? 1.571 41.719 16.203 1 90.06 408 GLY B C 1
ATOM 7457 O O . GLY B 1 408 ? 0.806 42.25 17.016 1 90.06 408 GLY B O 1
ATOM 7458 N N . SER B 1 409 ? 2.912 41.594 16.438 1 91.81 409 SER B N 1
ATOM 7459 C CA . SER B 1 409 ? 3.506 42.094 17.672 1 91.81 409 SER B CA 1
ATOM 7460 C C . SER B 1 409 ? 3.35 43.594 17.797 1 91.81 409 SER B C 1
ATOM 7462 O O . SER B 1 409 ? 3.051 44.125 18.875 1 91.81 409 SER B O 1
ATOM 7464 N N . GLY B 1 410 ? 3.521 44.281 16.688 1 94.25 410 GLY B N 1
ATOM 7465 C CA . GLY B 1 410 ? 3.328 45.719 16.688 1 94.25 410 GLY B CA 1
ATOM 7466 C C . GLY B 1 410 ? 1.896 46.125 16.984 1 94.25 410 GLY B C 1
ATOM 7467 O O . GLY B 1 410 ? 1.657 47.125 17.672 1 94.25 410 GLY B O 1
ATOM 7468 N N . LEU B 1 411 ? 1.052 45.375 16.422 1 95.19 411 LEU B N 1
ATOM 7469 C CA . LEU B 1 411 ? -0.369 45.656 16.625 1 95.19 411 LEU B CA 1
ATOM 7470 C C . LEU B 1 411 ? -0.727 45.562 18.109 1 95.19 411 LEU B C 1
ATOM 7472 O O . LEU B 1 411 ? -1.396 46.438 18.641 1 95.19 411 LEU B O 1
ATOM 7476 N N . ILE B 1 412 ? -0.292 44.562 18.75 1 94.62 412 ILE B N 1
ATOM 7477 C CA . ILE B 1 412 ? -0.567 44.344 20.172 1 94.62 412 ILE B CA 1
ATOM 7478 C C . ILE B 1 412 ? 0.027 45.5 20.984 1 94.62 412 ILE B C 1
ATOM 7480 O O . ILE B 1 412 ? -0.634 46.062 21.859 1 94.62 412 ILE B O 1
ATOM 7484 N N . ASP B 1 413 ? 1.24 45.844 20.672 1 96.19 413 ASP B N 1
ATOM 7485 C CA . ASP B 1 413 ? 1.916 46.938 21.359 1 96.19 413 ASP B CA 1
ATOM 7486 C C . ASP B 1 413 ? 1.17 48.25 21.172 1 96.19 413 ASP B C 1
ATOM 7488 O O . ASP B 1 413 ? 1.028 49.031 22.109 1 96.19 413 ASP B O 1
ATOM 7492 N N . LEU B 1 414 ? 0.782 48.438 19.969 1 97.12 414 LEU B N 1
ATOM 7493 C CA . LEU B 1 414 ? 0.104 49.688 19.656 1 97.12 414 LEU B CA 1
ATOM 7494 C C . LEU B 1 414 ? -1.209 49.781 20.438 1 97.12 414 LEU B C 1
ATOM 7496 O O . LEU B 1 414 ? -1.518 50.844 21 1 97.12 414 LEU B O 1
ATOM 7500 N N . VAL B 1 415 ? -1.934 48.812 20.406 1 96.38 415 VAL B N 1
ATOM 7501 C CA . VAL B 1 415 ? -3.209 48.812 21.109 1 96.38 415 VAL B CA 1
ATOM 7502 C C . VAL B 1 415 ? -2.967 49 22.609 1 96.38 415 VAL B C 1
ATOM 7504 O O . VAL B 1 415 ? -3.664 49.781 23.25 1 96.38 415 VAL B O 1
ATOM 7507 N N . ALA B 1 416 ? -2.012 48.312 23.156 1 95.62 416 ALA B N 1
ATOM 7508 C CA . ALA B 1 416 ? -1.644 48.5 24.562 1 95.62 416 ALA B CA 1
ATOM 7509 C C . ALA B 1 416 ? -1.236 49.938 24.844 1 95.62 416 ALA B C 1
ATOM 7511 O O . ALA B 1 416 ? -1.603 50.5 25.875 1 95.62 416 ALA B O 1
ATOM 7512 N N . GLY B 1 417 ? -0.472 50.469 23.969 1 95.62 417 GLY B N 1
ATOM 7513 C CA . GLY B 1 417 ? -0.059 51.875 24.109 1 95.62 417 GLY B CA 1
ATOM 7514 C C . GLY B 1 417 ? -1.222 52.844 24.078 1 95.62 417 GLY B C 1
ATOM 7515 O O . GLY B 1 417 ? -1.227 53.812 24.828 1 95.62 417 GLY B O 1
ATOM 7516 N N . LEU B 1 418 ? -2.137 52.594 23.203 1 96.56 418 LEU B N 1
ATOM 7517 C CA . LEU B 1 418 ? -3.318 53.438 23.109 1 96.56 418 LEU B CA 1
ATOM 7518 C C . LEU B 1 418 ? -4.113 53.406 24.406 1 96.56 418 LEU B C 1
ATOM 7520 O O . LEU B 1 418 ? -4.672 54.406 24.828 1 96.56 418 LEU B O 1
ATOM 7524 N N . LEU B 1 419 ? -4.168 52.281 24.953 1 95.25 419 LEU B N 1
ATOM 7525 C CA . LEU B 1 419 ? -4.812 52.125 26.266 1 95.25 419 LEU B CA 1
ATOM 7526 C C . LEU B 1 419 ? -4.07 52.938 27.312 1 95.25 419 LEU B C 1
ATOM 7528 O O . LEU B 1 419 ? -4.691 53.688 28.094 1 95.25 419 LEU B O 1
ATOM 7532 N N . ASP B 1 420 ? -2.807 52.844 27.312 1 93.88 420 ASP B N 1
ATOM 7533 C CA . ASP B 1 420 ? -1.973 53.562 28.281 1 93.88 420 ASP B CA 1
ATOM 7534 C C . ASP B 1 420 ? -2.113 55.094 28.094 1 93.88 420 ASP B C 1
ATOM 7536 O O . ASP B 1 420 ? -2.08 55.844 29.078 1 93.88 420 ASP B O 1
ATOM 7540 N N . ALA B 1 421 ? -2.273 55.438 26.875 1 94.25 421 ALA B N 1
ATOM 7541 C CA . ALA B 1 421 ? -2.342 56.844 26.547 1 94.25 421 ALA B CA 1
ATOM 7542 C C . ALA B 1 421 ? -3.734 57.406 26.812 1 94.25 421 ALA B C 1
ATOM 7544 O O . ALA B 1 421 ? -3.943 58.625 26.766 1 94.25 421 ALA B O 1
ATOM 7545 N N . GLY B 1 422 ? -4.672 56.531 27.109 1 92.69 422 GLY B N 1
ATOM 7546 C CA . GLY B 1 422 ? -6.047 56.938 27.344 1 92.69 422 GLY B CA 1
ATOM 7547 C C . GLY B 1 422 ? -6.801 57.25 26.062 1 92.69 422 GLY B C 1
ATOM 7548 O O . GLY B 1 422 ? -7.84 57.906 26.094 1 92.69 422 GLY B O 1
ATOM 7549 N N . MET B 1 423 ? -6.258 56.812 25 1 95.38 423 MET B N 1
ATOM 7550 C CA . MET B 1 423 ? -6.863 57.094 23.688 1 95.38 423 MET B CA 1
ATOM 7551 C C . MET B 1 423 ? -7.828 55.969 23.297 1 95.38 423 MET B C 1
ATOM 7553 O O . MET B 1 423 ? -8.547 56.094 22.297 1 95.38 423 MET B O 1
ATOM 7557 N N . LEU B 1 424 ? -7.77 54.906 24.016 1 95.06 424 LEU B N 1
ATOM 7558 C CA . LEU B 1 424 ? -8.648 53.75 23.844 1 95.06 424 LEU B CA 1
ATOM 7559 C C . LEU B 1 424 ? -9.32 53.375 25.156 1 95.06 424 LEU B C 1
ATOM 7561 O O . LEU B 1 424 ? -8.656 53.281 26.188 1 95.06 424 LEU B O 1
ATOM 7565 N N . ASP B 1 425 ? -10.594 53.25 25.109 1 92.62 425 ASP B N 1
ATOM 7566 C CA . ASP B 1 425 ? -11.273 52.938 26.359 1 92.62 425 ASP B CA 1
ATOM 7567 C C . ASP B 1 425 ? -11.531 51.438 26.516 1 92.62 425 ASP B C 1
ATOM 7569 O O . ASP B 1 425 ? -11.133 50.656 25.656 1 92.62 425 ASP B O 1
ATOM 7573 N N . GLU B 1 426 ? -12.141 51.062 27.516 1 91.25 426 GLU B N 1
ATOM 7574 C CA . GLU B 1 426 ? -12.305 49.656 27.875 1 91.25 426 GLU B CA 1
ATOM 7575 C C . GLU B 1 426 ? -13.25 48.969 26.891 1 91.25 426 GLU B C 1
ATOM 7577 O O . GLU B 1 426 ? -13.18 47.75 26.734 1 91.25 426 GLU B O 1
ATOM 7582 N N . ASN B 1 427 ? -14.062 49.719 26.219 1 92.38 427 ASN B N 1
ATOM 7583 C CA . ASN B 1 427 ? -15.031 49.156 25.281 1 92.38 427 ASN B CA 1
ATOM 7584 C C . ASN B 1 427 ? -14.484 49.094 23.859 1 92.38 427 ASN B C 1
ATOM 7586 O O . ASN B 1 427 ? -15.117 48.531 22.969 1 92.38 427 ASN B O 1
ATOM 7590 N N . GLY B 1 428 ? -13.289 49.656 23.641 1 93.12 428 GLY B N 1
ATOM 7591 C CA . GLY B 1 428 ? -12.648 49.594 22.344 1 93.12 428 GLY B CA 1
ATOM 7592 C C . GLY B 1 428 ? -12.93 50.781 21.469 1 93.12 428 GLY B C 1
ATOM 7593 O O . GLY B 1 428 ? -12.734 50.75 20.25 1 93.12 428 GLY B O 1
ATOM 7594 N N . VAL B 1 429 ? -13.43 51.812 22.109 1 94.5 429 VAL B N 1
ATOM 7595 C CA . VAL B 1 429 ? -13.688 53.031 21.344 1 94.5 429 VAL B CA 1
ATOM 7596 C C . VAL B 1 429 ? -12.414 53.875 21.266 1 94.5 429 VAL B C 1
ATOM 7598 O O . VAL B 1 429 ? -11.828 54.188 22.297 1 94.5 429 VAL B O 1
ATOM 7601 N N . LEU B 1 430 ? -12.07 54.219 20.109 1 95.62 430 LEU B N 1
ATOM 7602 C CA . LEU B 1 430 ? -10.852 55 19.859 1 95.62 430 LEU B CA 1
ATOM 7603 C C . LEU B 1 430 ? -11.125 56.5 19.906 1 95.62 430 LEU B C 1
ATOM 7605 O O . LEU B 1 430 ? -12.008 56.969 19.203 1 95.62 430 LEU B O 1
ATOM 7609 N N . ARG B 1 431 ? -10.43 57.125 20.734 1 93.5 431 ARG B N 1
ATOM 7610 C CA . ARG B 1 431 ? -10.344 58.562 20.781 1 93.5 431 ARG B CA 1
ATOM 7611 C C . ARG B 1 431 ? -8.906 59.062 20.609 1 93.5 431 ARG B C 1
ATOM 7613 O O . ARG B 1 431 ? -8.242 59.406 21.578 1 93.5 431 ARG B O 1
ATOM 7620 N N . SER B 1 432 ? -8.453 59.156 19.438 1 90.06 432 SER B N 1
ATOM 7621 C CA . SER B 1 432 ? -7.043 59.312 19.109 1 90.06 432 SER B CA 1
ATOM 7622 C C . SER B 1 432 ? -6.535 60.719 19.5 1 90.06 432 SER B C 1
ATOM 7624 O O . SER B 1 432 ? -5.336 60.906 19.703 1 90.06 432 SER B O 1
ATOM 7626 N N . GLY B 1 433 ? -7.469 61.656 19.547 1 87.06 433 GLY B N 1
ATOM 7627 C CA . GLY B 1 433 ? -7.062 63.031 19.75 1 87.06 433 GLY B CA 1
ATOM 7628 C C . GLY B 1 433 ? -6.441 63.656 18.516 1 87.06 433 GLY B C 1
ATOM 7629 O O . GLY B 1 433 ? -5.977 64.812 18.562 1 87.06 433 GLY B O 1
ATOM 7630 N N . GLN B 1 434 ? -6.508 62.938 17.453 1 90.31 434 GLN B N 1
ATOM 7631 C CA . GLN B 1 434 ? -6 63.438 16.172 1 90.31 434 GLN B CA 1
ATOM 7632 C C . GLN B 1 434 ? -7.129 63.969 15.305 1 90.31 434 GLN B C 1
ATOM 7634 O O . GLN B 1 434 ? -8.266 64.062 15.758 1 90.31 434 GLN B O 1
ATOM 7639 N N . GLU B 1 435 ? -6.777 64.5 14.141 1 84.38 435 GLU B N 1
ATOM 7640 C CA . GLU B 1 435 ? -7.758 65.125 13.281 1 84.38 435 GLU B CA 1
ATOM 7641 C C . GLU B 1 435 ? -8.984 64.25 13.062 1 84.38 435 GLU B C 1
ATOM 7643 O O . GLU B 1 435 ? -10.117 64.688 13.18 1 84.38 435 GLU B O 1
ATOM 7648 N N . LYS B 1 436 ? -8.688 63 12.742 1 87.5 436 LYS B N 1
ATOM 7649 C CA . LYS B 1 436 ? -9.742 62 12.648 1 87.5 436 LYS B CA 1
ATOM 7650 C C . LYS B 1 436 ? -9.773 61.125 13.891 1 87.5 436 LYS B C 1
ATOM 7652 O O . LYS B 1 436 ? -8.898 60.281 14.07 1 87.5 436 LYS B O 1
ATOM 7657 N N . GLN B 1 437 ? -10.789 61.25 14.688 1 85.94 437 GLN B N 1
ATOM 7658 C CA . GLN B 1 437 ? -10.844 60.625 16 1 85.94 437 GLN B CA 1
ATOM 7659 C C . GLN B 1 437 ? -10.898 59.094 15.906 1 85.94 437 GLN B C 1
ATOM 7661 O O . GLN B 1 437 ? -10.43 58.406 16.797 1 85.94 437 GLN B O 1
ATOM 7666 N N . GLY B 1 438 ? -11.477 58.625 14.789 1 91.12 438 GLY B N 1
ATOM 7667 C CA . GLY B 1 438 ? -11.633 57.188 14.633 1 91.12 438 GLY B CA 1
ATOM 7668 C C . GLY B 1 438 ? -10.445 56.5 13.961 1 91.12 438 GLY B C 1
ATOM 7669 O O . GLY B 1 438 ? -10.508 55.344 13.602 1 91.12 438 GLY B O 1
ATOM 7670 N N . VAL B 1 439 ? -9.406 57.344 13.781 1 94.94 439 VAL B N 1
ATOM 7671 C CA . VAL B 1 439 ? -8.18 56.844 13.164 1 94.94 439 VAL B CA 1
ATOM 7672 C C . VAL B 1 439 ? -6.969 57.344 13.945 1 94.94 439 VAL B C 1
ATOM 7674 O O . VAL B 1 439 ? -6.922 58.5 14.375 1 94.94 439 VAL B O 1
ATOM 7677 N N . PHE B 1 440 ? -6.07 56.469 14.281 1 96.81 440 PHE B N 1
ATOM 7678 C CA . PHE B 1 440 ? -4.809 56.844 14.914 1 96.81 440 PHE B CA 1
ATOM 7679 C C . PHE B 1 440 ? -3.646 56.656 13.945 1 96.81 440 PHE B C 1
ATOM 7681 O O . PHE B 1 440 ? -3.318 55.531 13.57 1 96.81 440 PHE B O 1
ATOM 7688 N N . ILE B 1 441 ? -3.033 57.688 13.617 1 96.38 441 ILE B N 1
ATOM 7689 C CA . ILE B 1 441 ? -1.893 57.656 12.711 1 96.38 441 ILE B CA 1
ATOM 7690 C C . ILE B 1 441 ? -0.599 57.531 13.508 1 96.38 441 ILE B C 1
ATOM 7692 O O . ILE B 1 441 ? -0.204 58.438 14.219 1 96.38 441 ILE B O 1
ATOM 7696 N N . LEU B 1 442 ? 0.043 56.406 13.445 1 96.56 442 LEU B N 1
ATOM 7697 C CA . LEU B 1 442 ? 1.317 56.188 14.117 1 96.56 442 LEU B CA 1
ATOM 7698 C C . LEU B 1 442 ? 2.471 56.75 13.305 1 96.56 442 LEU B C 1
ATOM 7700 O O . LEU B 1 442 ? 3.357 57.406 13.867 1 96.56 442 LEU B O 1
ATOM 7704 N N . VAL B 1 443 ? 2.434 56.438 12.023 1 96.19 443 VAL B N 1
ATOM 7705 C CA . VAL B 1 443 ? 3.445 56.938 11.102 1 96.19 443 VAL B CA 1
ATOM 7706 C C . VAL B 1 443 ? 2.77 57.656 9.938 1 96.19 443 VAL B C 1
ATOM 7708 O O . VAL B 1 443 ? 2.107 57.031 9.109 1 96.19 443 VAL B O 1
ATOM 7711 N N . PRO B 1 444 ? 2.959 58.938 9.812 1 93.62 444 PRO B N 1
ATOM 7712 C CA . PRO B 1 444 ? 2.355 59.656 8.688 1 93.62 444 PRO B CA 1
ATOM 7713 C C . PRO B 1 444 ? 2.967 59.25 7.344 1 93.62 444 PRO B C 1
ATOM 7715 O O . PRO B 1 444 ? 4.098 58.781 7.293 1 93.62 444 PRO B O 1
ATOM 7718 N N . PRO B 1 445 ? 2.197 59.469 6.312 1 91.19 445 PRO B N 1
ATOM 7719 C CA . PRO B 1 445 ? 2.66 59.094 4.969 1 91.19 445 PRO B CA 1
ATOM 7720 C C . PRO B 1 445 ? 4.02 59.688 4.629 1 91.19 445 PRO B C 1
ATOM 7722 O O . PRO B 1 445 ? 4.828 59.062 3.941 1 91.19 445 PRO B O 1
ATOM 7725 N N . GLU B 1 446 ? 4.285 60.844 5.105 1 90.12 446 GLU B N 1
ATOM 7726 C CA . GLU B 1 446 ? 5.516 61.562 4.781 1 90.12 446 GLU B CA 1
ATOM 7727 C C . GLU B 1 446 ? 6.734 60.875 5.379 1 90.12 446 GLU B C 1
ATOM 7729 O O . GLU B 1 446 ? 7.844 61 4.855 1 90.12 446 GLU B O 1
ATOM 7734 N N . ARG B 1 447 ? 6.492 60.125 6.34 1 89.94 447 ARG B N 1
ATOM 7735 C CA . ARG B 1 447 ? 7.586 59.469 7.043 1 89.94 447 ARG B CA 1
ATOM 7736 C C . ARG B 1 447 ? 7.578 57.969 6.793 1 89.94 447 ARG B C 1
ATOM 7738 O O . ARG B 1 447 ? 8.508 57.25 7.18 1 89.94 447 ARG B O 1
ATOM 7745 N N . GLY B 1 448 ? 6.52 57.594 6.203 1 87.75 448 GLY B N 1
ATOM 7746 C CA . GLY B 1 448 ? 6.383 56.188 5.969 1 87.75 448 GLY B CA 1
ATOM 7747 C C . GLY B 1 448 ? 7.074 55.719 4.703 1 87.75 448 GLY B C 1
ATOM 7748 O O . GLY B 1 448 ? 7.609 56.531 3.943 1 87.75 448 GLY B O 1
ATOM 7749 N N . GLY B 1 449 ? 7.25 54.375 4.645 1 84.69 449 GLY B N 1
ATOM 7750 C CA . GLY B 1 449 ? 7.816 53.781 3.445 1 84.69 449 GLY B CA 1
ATOM 7751 C C . GLY B 1 449 ? 6.789 53.562 2.35 1 84.69 449 GLY B C 1
ATOM 7752 O O . GLY B 1 449 ? 7.066 52.906 1.356 1 84.69 449 GLY B O 1
ATOM 7753 N N . ASN B 1 450 ? 5.609 54.031 2.643 1 82.56 450 ASN B N 1
ATOM 7754 C CA . ASN B 1 450 ? 4.52 53.938 1.677 1 82.56 450 ASN B CA 1
ATOM 7755 C C . ASN B 1 450 ? 3.672 55.219 1.656 1 82.56 450 ASN B C 1
ATOM 7757 O O . ASN B 1 450 ? 3.92 56.125 2.426 1 82.56 450 ASN B O 1
ATOM 7761 N N . GLU B 1 451 ? 2.754 55.281 0.767 1 81.62 451 GLU B N 1
ATOM 7762 C CA . GLU B 1 451 ? 2.002 56.5 0.539 1 81.62 451 GLU B CA 1
ATOM 7763 C C . GLU B 1 451 ? 0.894 56.688 1.574 1 81.62 451 GLU B C 1
ATOM 7765 O O . GLU B 1 451 ? 0.35 57.781 1.736 1 81.62 451 GLU B O 1
ATOM 7770 N N . ARG B 1 452 ? 0.607 55.688 2.275 1 84.38 452 ARG B N 1
ATOM 7771 C CA . ARG B 1 452 ? -0.532 55.781 3.184 1 84.38 452 ARG B CA 1
ATOM 7772 C C . ARG B 1 452 ? -0.07 55.938 4.629 1 84.38 452 ARG B C 1
ATOM 7774 O O . ARG B 1 452 ? -0.835 56.375 5.488 1 84.38 452 ARG B O 1
ATOM 7781 N N . GLY B 1 453 ? 1.159 55.531 4.875 1 91.56 453 GLY B N 1
ATOM 7782 C CA . GLY B 1 453 ? 1.634 55.469 6.25 1 91.56 453 GLY B CA 1
ATOM 7783 C C . GLY B 1 453 ? 1.134 54.281 7.02 1 91.56 453 GLY B C 1
ATOM 7784 O O . GLY B 1 453 ? 0.826 53.25 6.426 1 91.56 453 GLY B O 1
ATOM 7785 N N . VAL B 1 454 ? 1.232 54.344 8.367 1 95.88 454 VAL B N 1
ATOM 7786 C CA . VAL B 1 454 ? 0.774 53.281 9.242 1 95.88 454 VAL B CA 1
ATOM 7787 C C . VAL B 1 454 ? -0.231 53.812 10.25 1 95.88 454 VAL B C 1
ATOM 7789 O O . VAL B 1 454 ? 0.085 54.719 11.023 1 95.88 454 VAL B O 1
ATOM 7792 N N . TYR B 1 455 ? -1.387 53.281 10.164 1 95.56 455 TYR B N 1
ATOM 7793 C CA . TYR B 1 455 ? -2.438 53.75 11.047 1 95.56 455 TYR B CA 1
ATOM 7794 C C . TYR B 1 455 ? -3.344 52.625 11.5 1 95.56 455 TYR B C 1
ATOM 7796 O O . TYR B 1 455 ? -3.24 51.5 11 1 95.56 455 TYR B O 1
ATOM 7804 N N . LEU B 1 456 ? -4.141 52.875 12.516 1 95.81 456 LEU B N 1
ATOM 7805 C CA . LEU B 1 456 ? -5.117 51.938 13.055 1 95.81 456 LEU B CA 1
ATOM 7806 C C . LEU B 1 456 ? -6.508 52.562 13.102 1 95.81 456 LEU B C 1
ATOM 7808 O O . LEU B 1 456 ? -6.652 53.75 13.5 1 95.81 456 LEU B O 1
ATOM 7812 N N . THR B 1 457 ? -7.473 51.781 12.648 1 95.56 457 THR B N 1
ATOM 7813 C CA . THR B 1 457 ? -8.836 52.281 12.625 1 95.56 457 THR B CA 1
ATOM 7814 C C . THR B 1 457 ? -9.68 51.656 13.719 1 95.56 457 THR B C 1
ATOM 7816 O O . THR B 1 457 ? -9.258 50.656 14.328 1 95.56 457 THR B O 1
ATOM 7819 N N . GLN B 1 458 ? -10.867 52.219 13.906 1 95.5 458 GLN B N 1
ATOM 7820 C CA . GLN B 1 458 ? -11.828 51.656 14.836 1 95.5 458 GLN B CA 1
ATOM 7821 C C . GLN B 1 458 ? -12.188 50.219 14.445 1 95.5 458 GLN B C 1
ATOM 7823 O O . GLN B 1 458 ? -12.344 49.344 15.305 1 95.5 458 GLN B O 1
ATOM 7828 N N . LYS B 1 459 ? -12.297 50.062 13.18 1 94.19 459 LYS B N 1
ATOM 7829 C CA . LYS B 1 459 ? -12.594 48.719 12.68 1 94.19 459 LYS B CA 1
ATOM 7830 C C . LYS B 1 459 ? -11.477 47.75 13.016 1 94.19 459 LYS B C 1
ATOM 7832 O O . LYS B 1 459 ? -11.734 46.594 13.406 1 94.19 459 LYS B O 1
ATOM 7837 N N . ASP B 1 460 ? -10.258 48.156 12.836 1 94.81 460 ASP B N 1
ATOM 7838 C CA . ASP B 1 460 ? -9.102 47.344 13.172 1 94.81 460 ASP B CA 1
ATOM 7839 C C . ASP B 1 460 ? -9.125 46.938 14.648 1 94.81 460 ASP B C 1
ATOM 7841 O O . ASP B 1 460 ? -8.828 45.781 14.984 1 94.81 460 ASP B O 1
ATOM 7845 N N . LEU B 1 461 ? -9.445 47.875 15.469 1 95.31 461 LEU B N 1
ATOM 7846 C CA . LEU B 1 461 ? -9.492 47.625 16.906 1 95.31 461 LEU B CA 1
ATOM 7847 C C . LEU B 1 461 ? -10.57 46.594 17.234 1 95.31 461 LEU B C 1
ATOM 7849 O O . LEU B 1 461 ? -10.406 45.781 18.156 1 95.31 461 LEU B O 1
ATOM 7853 N N . GLY B 1 462 ? -11.633 46.688 16.5 1 94.75 462 GLY B N 1
ATOM 7854 C CA . GLY B 1 462 ? -12.664 45.688 16.656 1 94.75 462 GLY B CA 1
ATOM 7855 C C . GLY B 1 462 ? -12.164 44.281 16.375 1 94.75 462 GLY B C 1
ATOM 7856 O O . GLY B 1 462 ? -12.516 43.312 17.078 1 94.75 462 GLY B O 1
ATOM 7857 N N . GLU B 1 463 ? -11.367 44.156 15.344 1 93.31 463 GLU B N 1
ATOM 7858 C CA . GLU B 1 463 ? -10.789 42.844 14.992 1 93.31 463 GLU B CA 1
ATOM 7859 C C . GLU B 1 463 ? -9.875 42.344 16.094 1 93.31 463 GLU B C 1
ATOM 7861 O O . GLU B 1 463 ? -9.828 41.125 16.359 1 93.31 463 GLU B O 1
ATOM 7866 N N . VAL B 1 464 ? -9.141 43.188 16.688 1 94.38 464 VAL B N 1
ATOM 7867 C CA . VAL B 1 464 ? -8.242 42.812 17.766 1 94.38 464 VAL B CA 1
ATOM 7868 C C . VAL B 1 464 ? -9.055 42.344 18.984 1 94.38 464 VAL B C 1
ATOM 7870 O O . VAL B 1 464 ? -8.703 41.375 19.625 1 94.38 464 VAL B O 1
ATOM 7873 N N . GLN B 1 465 ? -10.148 43.031 19.234 1 95 465 GLN B N 1
ATOM 7874 C CA . GLN B 1 465 ? -11.031 42.656 20.344 1 95 465 GLN B CA 1
ATOM 7875 C C . GLN B 1 465 ? -11.57 41.25 20.188 1 95 465 GLN B C 1
ATOM 7877 O O . GLN B 1 465 ? -11.57 40.469 21.125 1 95 465 GLN B O 1
ATOM 7882 N N . LEU B 1 466 ? -11.984 41.031 19 1 93 466 LEU B N 1
ATOM 7883 C CA . LEU B 1 466 ? -12.531 39.719 18.719 1 93 466 LEU B CA 1
ATOM 7884 C C . LEU B 1 466 ? -11.461 38.625 18.891 1 93 466 LEU B C 1
ATOM 7886 O O . LEU B 1 466 ? -11.711 37.594 19.516 1 93 466 LEU B O 1
ATOM 7890 N N . ALA B 1 467 ? -10.297 38.875 18.375 1 92.69 467 ALA B N 1
ATOM 7891 C CA . ALA B 1 467 ? -9.203 37.906 18.406 1 92.69 467 ALA B CA 1
ATOM 7892 C C . ALA B 1 467 ? -8.742 37.625 19.828 1 92.69 467 ALA B C 1
ATOM 7894 O O . ALA B 1 467 ? -8.625 36.469 20.234 1 92.69 467 ALA B O 1
ATOM 7895 N N . LYS B 1 468 ? -8.461 38.656 20.578 1 94.25 468 LYS B N 1
ATOM 7896 C CA . LYS B 1 468 ? -7.961 38.469 21.938 1 94.25 468 LYS B CA 1
ATOM 7897 C C . LYS B 1 468 ? -9.023 37.812 22.844 1 94.25 468 LYS B C 1
ATOM 7899 O O . LYS B 1 468 ? -8.711 37.031 23.703 1 94.25 468 LYS B O 1
ATOM 7904 N N . ALA B 1 469 ? -10.32 38.188 22.609 1 94.69 469 ALA B N 1
ATOM 7905 C CA . ALA B 1 469 ? -11.414 37.656 23.406 1 94.69 469 ALA B CA 1
ATOM 7906 C C . ALA B 1 469 ? -11.547 36.125 23.172 1 94.69 469 ALA B C 1
ATOM 7908 O O . ALA B 1 469 ? -11.844 35.375 24.109 1 94.69 469 ALA B O 1
ATOM 7909 N N . ALA B 1 470 ? -11.359 35.781 21.938 1 93.88 470 ALA B N 1
ATOM 7910 C CA . ALA B 1 470 ? -11.445 34.344 21.594 1 93.88 470 ALA B CA 1
ATOM 7911 C C . ALA B 1 470 ? -10.391 33.562 22.344 1 93.88 470 ALA B C 1
ATOM 7913 O O . ALA B 1 470 ? -10.688 32.5 22.906 1 93.88 470 ALA B O 1
ATOM 7914 N N . ILE B 1 471 ? -9.172 34 22.359 1 94.31 471 ILE B N 1
ATOM 7915 C CA . ILE B 1 471 ? -8.07 33.312 23.016 1 94.31 471 ILE B CA 1
ATOM 7916 C C . ILE B 1 471 ? -8.305 33.281 24.531 1 94.31 471 ILE B C 1
ATOM 7918 O O . ILE B 1 471 ? -8.211 32.219 25.156 1 94.31 471 ILE B O 1
ATOM 7922 N N . ALA B 1 472 ? -8.648 34.438 25.078 1 94.88 472 ALA B N 1
ATOM 7923 C CA . ALA B 1 472 ? -8.875 34.562 26.516 1 94.88 472 ALA B CA 1
ATOM 7924 C C . ALA B 1 472 ? -10.023 33.656 26.953 1 94.88 472 ALA B C 1
ATOM 7926 O O . ALA B 1 472 ? -9.938 33 28 1 94.88 472 ALA B O 1
ATOM 7927 N N . ALA B 1 473 ? -11.086 33.688 26.203 1 95.12 473 ALA B N 1
ATOM 7928 C CA . ALA B 1 473 ? -12.234 32.844 26.516 1 95.12 473 ALA B CA 1
ATOM 7929 C C . ALA B 1 473 ? -11.867 31.359 26.438 1 95.12 473 ALA B C 1
ATOM 7931 O O . ALA B 1 473 ? -12.352 30.547 27.234 1 95.12 473 ALA B O 1
ATOM 7932 N N . GLY B 1 474 ? -11.047 31 25.5 1 95.88 474 GLY B N 1
ATOM 7933 C CA . GLY B 1 474 ? -10.57 29.641 25.391 1 95.88 474 GLY B CA 1
ATOM 7934 C C . GLY B 1 474 ? -9.789 29.172 26.609 1 95.88 474 GLY B C 1
ATOM 7935 O O . GLY B 1 474 ? -9.984 28.062 27.094 1 95.88 474 GLY B O 1
ATOM 7936 N N . ILE B 1 475 ? -8.953 30.031 27.078 1 96.44 475 ILE B N 1
ATOM 7937 C CA . ILE B 1 475 ? -8.164 29.734 28.266 1 96.44 475 ILE B CA 1
ATOM 7938 C C . ILE B 1 475 ? -9.102 29.5 29.453 1 96.44 475 ILE B C 1
ATOM 7940 O O . ILE B 1 475 ? -8.93 28.547 30.203 1 96.44 475 ILE B O 1
ATOM 7944 N N . GLN B 1 476 ? -10.062 30.344 29.562 1 95.75 476 GLN B N 1
ATOM 7945 C CA . GLN B 1 476 ? -11.023 30.219 30.656 1 95.75 476 GLN B CA 1
ATOM 7946 C C . GLN B 1 476 ? -11.781 28.906 30.578 1 95.75 476 GLN B C 1
ATOM 7948 O O . GLN B 1 476 ? -11.984 28.234 31.594 1 95.75 476 GLN B O 1
ATOM 7953 N N . MET B 1 477 ? -12.211 28.547 29.406 1 96.19 477 MET B N 1
ATOM 7954 C CA . MET B 1 477 ? -12.953 27.312 29.203 1 96.19 477 MET B CA 1
ATOM 7955 C C . MET B 1 477 ? -12.109 26.094 29.609 1 96.19 477 MET B C 1
ATOM 7957 O O . MET B 1 477 ? -12.625 25.156 30.219 1 96.19 477 MET B O 1
ATOM 7961 N N . LEU B 1 478 ? -10.82 26.109 29.25 1 97.44 478 LEU B N 1
ATOM 7962 C CA . LEU B 1 478 ? -9.93 25 29.578 1 97.44 478 LEU B CA 1
ATOM 7963 C C . LEU B 1 478 ? -9.711 24.922 31.094 1 97.44 478 LEU B C 1
ATOM 7965 O O . LEU B 1 478 ? -9.695 23.828 31.656 1 97.44 478 LEU B O 1
ATOM 7969 N N . MET B 1 479 ? -9.578 26.047 31.703 1 97.31 479 MET B N 1
ATOM 7970 C CA . MET B 1 479 ? -9.406 26.062 33.156 1 97.31 479 MET B CA 1
ATOM 7971 C C . MET B 1 479 ? -10.641 25.516 33.844 1 97.31 479 MET B C 1
ATOM 7973 O O . MET B 1 479 ? -10.523 24.734 34.812 1 97.31 479 MET B O 1
ATOM 7977 N N . GLU B 1 480 ? -11.766 25.922 33.375 1 96.06 480 GLU B N 1
ATOM 7978 C CA . GLU B 1 480 ? -13.016 25.422 33.938 1 96.06 480 GLU B CA 1
ATOM 7979 C C . GLU B 1 480 ? -13.125 23.906 33.781 1 96.06 480 GLU B C 1
ATOM 7981 O O . GLU B 1 480 ? -13.562 23.219 34.688 1 96.06 480 GLU B O 1
ATOM 7986 N N . ARG B 1 481 ? -12.758 23.422 32.688 1 95.25 481 ARG B N 1
ATOM 7987 C CA . ARG B 1 481 ? -12.836 22 32.406 1 95.25 481 ARG B CA 1
ATOM 7988 C C . ARG B 1 481 ? -11.938 21.219 33.375 1 95.25 481 ARG B C 1
ATOM 7990 O O . ARG B 1 481 ? -12.305 20.141 33.844 1 95.25 481 ARG B O 1
ATOM 7997 N N . LEU B 1 482 ? -10.734 21.766 33.625 1 97 482 LEU B N 1
ATOM 7998 C CA . LEU B 1 482 ? -9.789 21.094 34.5 1 97 482 LEU B CA 1
ATOM 7999 C C . LEU B 1 482 ? -10.102 21.391 35.969 1 97 482 LEU B C 1
ATOM 8001 O O . LEU B 1 482 ? -9.562 20.75 36.875 1 97 482 LEU B O 1
ATOM 8005 N N . GLY B 1 483 ? -10.945 22.359 36.219 1 97.06 483 GLY B N 1
ATOM 8006 C CA . GLY B 1 483 ? -11.273 22.75 37.594 1 97.06 483 GLY B CA 1
ATOM 8007 C C . GLY B 1 483 ? -10.141 23.469 38.281 1 97.06 483 GLY B C 1
ATOM 8008 O O . GLY B 1 483 ? -9.891 23.234 39.469 1 97.06 483 GLY B O 1
ATOM 8009 N N . ILE B 1 484 ? -9.445 24.312 37.5 1 97.56 484 ILE B N 1
ATOM 8010 C CA . ILE B 1 484 ? -8.305 25 38.094 1 97.56 484 ILE B CA 1
ATOM 8011 C C . ILE B 1 484 ? -8.438 26.5 37.875 1 97.56 484 ILE B C 1
ATOM 8013 O O . ILE B 1 484 ? -9.359 26.953 37.188 1 97.56 484 ILE B O 1
ATOM 8017 N N . THR B 1 485 ? -7.492 27.234 38.438 1 96.5 485 THR B N 1
ATOM 8018 C CA . THR B 1 485 ? -7.418 28.688 38.25 1 96.5 485 THR B CA 1
ATOM 8019 C C . THR B 1 485 ? -6.078 29.078 37.656 1 96.5 485 THR B C 1
ATOM 8021 O O . THR B 1 485 ? -5.195 28.234 37.469 1 96.5 485 THR B O 1
ATOM 8024 N N . GLU B 1 486 ? -5.941 30.328 37.312 1 95.62 486 GLU B N 1
ATOM 8025 C CA . GLU B 1 486 ? -4.723 30.859 36.719 1 95.62 486 GLU B CA 1
ATOM 8026 C C . GLU B 1 486 ? -3.51 30.625 37.594 1 95.62 486 GLU B C 1
ATOM 8028 O O . GLU B 1 486 ? -2.4 30.406 37.125 1 95.62 486 GLU B O 1
ATOM 8033 N N . ASP B 1 487 ? -3.748 30.609 38.875 1 95.56 487 ASP B N 1
ATOM 8034 C CA . ASP B 1 487 ? -2.66 30.453 39.812 1 95.56 487 ASP B CA 1
ATOM 8035 C C . ASP B 1 487 ? -2.059 29.047 39.75 1 95.56 487 ASP B C 1
ATOM 8037 O O . ASP B 1 487 ? -0.919 28.844 40.188 1 95.56 487 ASP B O 1
ATOM 8041 N N . ASP B 1 488 ? -2.777 28.156 39.25 1 97.19 488 ASP B N 1
ATOM 8042 C CA . ASP B 1 488 ? -2.338 26.766 39.156 1 97.19 488 ASP B CA 1
ATOM 8043 C C . ASP B 1 488 ? -1.45 26.531 37.938 1 97.19 488 ASP B C 1
ATOM 8045 O O . ASP B 1 488 ? -0.766 25.516 37.844 1 97.19 488 ASP B O 1
ATOM 8049 N N . ILE B 1 489 ? -1.522 27.438 37 1 98.25 489 ILE B N 1
ATOM 8050 C CA . ILE B 1 489 ? -0.726 27.312 35.781 1 98.25 489 ILE B CA 1
ATOM 8051 C C . ILE B 1 489 ? 0.694 27.812 36.031 1 98.25 489 ILE B C 1
ATOM 8053 O O . ILE B 1 489 ? 0.891 28.953 36.469 1 98.25 489 ILE B O 1
ATOM 8057 N N . CYS B 1 490 ? 1.689 27 35.781 1 97.31 490 CYS B N 1
ATOM 8058 C CA . CYS B 1 490 ? 3.064 27.312 36.156 1 97.31 490 CYS B CA 1
ATOM 8059 C C . CYS B 1 490 ? 3.826 27.906 34.969 1 97.31 490 CYS B C 1
ATOM 8061 O O . CYS B 1 490 ? 4.793 28.641 35.156 1 97.31 490 CYS B O 1
ATOM 8063 N N . SER B 1 491 ? 3.455 27.516 33.812 1 96.69 491 SER B N 1
ATOM 8064 C CA . SER B 1 491 ? 4.117 28.016 32.594 1 96.69 491 SER B CA 1
ATOM 8065 C C . SER B 1 491 ? 3.127 28.172 31.453 1 96.69 491 SER B C 1
ATOM 8067 O O . SER B 1 491 ? 2.152 27.422 31.359 1 96.69 491 SER B O 1
ATOM 8069 N N . VAL B 1 492 ? 3.402 29.188 30.609 1 96.75 492 VAL B N 1
ATOM 8070 C CA . VAL B 1 492 ? 2.631 29.422 29.391 1 96.75 492 VAL B CA 1
ATOM 8071 C C . VAL B 1 492 ? 3.559 29.391 28.188 1 96.75 492 VAL B C 1
ATOM 8073 O O . VAL B 1 492 ? 4.355 30.312 27.984 1 96.75 492 VAL B O 1
ATOM 8076 N N . TYR B 1 493 ? 3.42 28.344 27.391 1 95.12 493 TYR B N 1
ATOM 8077 C CA . TYR B 1 493 ? 4.207 28.219 26.172 1 95.12 493 TYR B CA 1
ATOM 8078 C C . TYR B 1 493 ? 3.477 28.844 24.984 1 95.12 493 TYR B C 1
ATOM 8080 O O . TYR B 1 493 ? 2.371 28.422 24.641 1 95.12 493 TYR B O 1
ATOM 8088 N N . ILE B 1 494 ? 4.066 29.797 24.391 1 93.31 494 ILE B N 1
ATOM 8089 C CA . ILE B 1 494 ? 3.473 30.422 23.203 1 93.31 494 ILE B CA 1
ATOM 8090 C C . ILE B 1 494 ? 4.25 30.016 21.953 1 93.31 494 ILE B C 1
ATOM 8092 O O . ILE B 1 494 ? 5.43 30.344 21.812 1 93.31 494 ILE B O 1
ATOM 8096 N N . ALA B 1 495 ? 3.551 29.344 21.109 1 91.06 495 ALA B N 1
ATOM 8097 C CA . ALA B 1 495 ? 4.148 28.859 19.859 1 91.06 495 ALA B CA 1
ATOM 8098 C C . ALA B 1 495 ? 3.74 29.734 18.688 1 91.06 495 ALA B C 1
ATOM 8100 O O . ALA B 1 495 ? 2.809 30.531 18.781 1 91.06 495 ALA B O 1
ATOM 8101 N N . GLY B 1 496 ? 4.527 29.672 17.562 1 81.94 496 GLY B N 1
ATOM 8102 C CA . GLY B 1 496 ? 4.242 30.406 16.344 1 81.94 496 GLY B CA 1
ATOM 8103 C C . GLY B 1 496 ? 5.078 31.672 16.219 1 81.94 496 GLY B C 1
ATOM 8104 O O . GLY B 1 496 ? 5.73 32.094 17.172 1 81.94 496 GLY B O 1
ATOM 8105 N N . ALA B 1 497 ? 5.105 32.25 15.047 1 70.25 497 ALA B N 1
ATOM 8106 C CA . ALA B 1 497 ? 5.906 33.438 14.758 1 70.25 497 ALA B CA 1
ATOM 8107 C C . ALA B 1 497 ? 5.488 34.594 15.641 1 70.25 497 ALA B C 1
ATOM 8109 O O . ALA B 1 497 ? 6.336 35.312 16.172 1 70.25 497 ALA B O 1
ATOM 8110 N N . PHE B 1 498 ? 4.27 34.688 15.82 1 70.25 498 PHE B N 1
ATOM 8111 C CA . PHE B 1 498 ? 3.705 35.75 16.641 1 70.25 498 PHE B CA 1
ATOM 8112 C C . PHE B 1 498 ? 4.234 35.656 18.078 1 70.25 498 PHE B C 1
ATOM 8114 O O . PHE B 1 498 ? 4.621 36.688 18.656 1 70.25 498 PHE B O 1
ATOM 8121 N N . GLY B 1 499 ? 4.238 34.469 18.547 1 68.69 499 GLY B N 1
ATOM 8122 C CA . GLY B 1 499 ? 4.625 34.219 19.938 1 68.69 499 GLY B CA 1
ATOM 8123 C C . GLY B 1 499 ? 6.059 34.625 20.234 1 68.69 499 GLY B C 1
ATOM 8124 O O . GLY B 1 499 ? 6.379 35.031 21.344 1 68.69 499 GLY B O 1
ATOM 8125 N N . ASN B 1 500 ? 6.836 34.594 19.234 1 75.5 500 ASN B N 1
ATOM 8126 C CA . ASN B 1 500 ? 8.25 34.875 19.438 1 75.5 500 ASN B CA 1
ATOM 8127 C C . ASN B 1 500 ? 8.523 36.375 19.516 1 75.5 500 ASN B C 1
ATOM 8129 O O . ASN B 1 500 ? 9.516 36.812 20.094 1 75.5 500 ASN B O 1
ATOM 8133 N N . TYR B 1 501 ? 7.609 37.188 19.047 1 81.31 501 TYR B N 1
ATOM 8134 C CA . TYR B 1 501 ? 7.867 38.625 19 1 81.31 501 TYR B CA 1
ATOM 8135 C C . TYR B 1 501 ? 6.883 39.375 19.859 1 81.31 501 TYR B C 1
ATOM 8137 O O . TYR B 1 501 ? 7.059 40.594 20.109 1 81.31 501 TYR B O 1
ATOM 8145 N N . MET B 1 502 ? 5.977 38.719 20.312 1 86.38 502 MET B N 1
ATOM 8146 C CA . MET B 1 502 ? 4.93 39.344 21.125 1 86.38 502 MET B CA 1
ATOM 8147 C C . MET B 1 502 ? 5.469 39.781 22.469 1 86.38 502 MET B C 1
ATOM 8149 O O . MET B 1 502 ? 6.23 39.031 23.109 1 86.38 502 MET B O 1
ATOM 8153 N N . ASP B 1 503 ? 5.184 40.938 22.844 1 91.31 503 ASP B N 1
ATOM 8154 C CA . ASP B 1 503 ? 5.461 41.406 24.203 1 91.31 503 ASP B CA 1
ATOM 8155 C C . ASP B 1 503 ? 4.398 40.906 25.172 1 91.31 503 ASP B C 1
ATOM 8157 O O . ASP B 1 503 ? 3.232 41.281 25.078 1 91.31 503 ASP B O 1
ATOM 8161 N N . PRO B 1 504 ? 4.828 40.094 26.125 1 92.56 504 PRO B N 1
ATOM 8162 C CA . PRO B 1 504 ? 3.848 39.531 27.047 1 92.56 504 PRO B CA 1
ATOM 8163 C C . PRO B 1 504 ? 3.109 40.594 27.859 1 92.56 504 PRO B C 1
ATOM 8165 O O . PRO B 1 504 ? 1.934 40.406 28.188 1 92.56 504 PRO B O 1
ATOM 8168 N N . VAL B 1 505 ? 3.805 41.625 28.172 1 93.44 505 VAL B N 1
ATOM 8169 C CA . VAL B 1 505 ? 3.189 42.688 28.953 1 93.44 505 VAL B CA 1
ATOM 8170 C C . VAL B 1 505 ? 2.068 43.344 28.156 1 93.44 505 VAL B C 1
ATOM 8172 O O . VAL B 1 505 ? 0.971 43.562 28.672 1 93.44 505 VAL B O 1
ATOM 8175 N N . SER B 1 506 ? 2.33 43.656 26.938 1 94.19 506 SER B N 1
ATOM 8176 C CA . SER B 1 506 ? 1.307 44.219 26.062 1 94.19 506 SER B CA 1
ATOM 8177 C C . SER B 1 506 ? 0.14 43.25 25.891 1 94.19 506 SER B C 1
ATOM 8179 O O . SER B 1 506 ? -1.021 43.656 25.859 1 94.19 506 SER B O 1
ATOM 8181 N N . ALA B 1 507 ? 0.507 42 25.766 1 93.31 507 ALA B N 1
ATOM 8182 C CA . ALA B 1 507 ? -0.514 40.969 25.594 1 93.31 507 ALA B CA 1
ATOM 8183 C C . ALA B 1 507 ? -1.442 40.906 26.812 1 93.31 507 ALA B C 1
ATOM 8185 O O . ALA B 1 507 ? -2.654 40.719 26.656 1 93.31 507 ALA B O 1
ATOM 8186 N N . GLY B 1 508 ? -0.854 41 27.984 1 93.25 508 GLY B N 1
ATOM 8187 C CA . GLY B 1 508 ? -1.652 41.062 29.188 1 93.25 508 GLY B CA 1
ATOM 8188 C C . GLY B 1 508 ? -2.527 42.281 29.281 1 93.25 508 GLY B C 1
ATOM 8189 O O . GLY B 1 508 ? -3.678 42.219 29.719 1 93.25 508 GLY B O 1
ATOM 8190 N N . LYS B 1 509 ? -1.975 43.375 28.859 1 92.88 509 LYS B N 1
ATOM 8191 C CA . LYS B 1 509 ? -2.672 44.656 28.953 1 92.88 509 LYS B CA 1
ATOM 8192 C C . LYS B 1 509 ? -3.932 44.656 28.094 1 92.88 509 LYS B C 1
ATOM 8194 O O . LYS B 1 509 ? -4.961 45.219 28.5 1 92.88 509 LYS B O 1
ATOM 8199 N N . ILE B 1 510 ? -3.836 44.094 26.984 1 94.19 510 ILE B N 1
ATOM 8200 C CA . ILE B 1 510 ? -4.992 44.125 26.094 1 94.19 510 ILE B CA 1
ATOM 8201 C C . ILE B 1 510 ? -5.965 43 26.453 1 94.19 510 ILE B C 1
ATOM 8203 O O . ILE B 1 510 ? -7.043 42.906 25.859 1 94.19 510 ILE B O 1
ATOM 8207 N N . GLY B 1 511 ? -5.539 42.125 27.344 1 93.38 511 GLY B N 1
ATOM 8208 C CA . GLY B 1 511 ? -6.43 41.094 27.812 1 93.38 511 GLY B CA 1
ATOM 8209 C C . GLY B 1 511 ? -6.312 39.781 27.016 1 93.38 511 GLY B C 1
ATOM 8210 O O . GLY B 1 511 ? -7.203 38.938 27.062 1 93.38 511 GLY B O 1
ATOM 8211 N N . LEU B 1 512 ? -5.301 39.688 26.219 1 93.12 512 LEU B N 1
ATOM 8212 C CA . LEU B 1 512 ? -5.051 38.469 25.5 1 93.12 512 LEU B CA 1
ATOM 8213 C C . LEU B 1 512 ? -4.75 37.312 26.469 1 93.12 512 LEU B C 1
ATOM 8215 O O . LEU B 1 512 ? -5.211 36.188 26.25 1 93.12 512 LEU B O 1
ATOM 8219 N N . LEU B 1 513 ? -3.957 37.625 27.469 1 93.19 513 LEU B N 1
ATOM 8220 C CA . LEU B 1 513 ? -3.605 36.719 28.547 1 93.19 513 LEU B CA 1
ATOM 8221 C C . LEU B 1 513 ? -3.975 37.281 29.906 1 93.19 513 LEU B C 1
ATOM 8223 O O . LEU B 1 513 ? -3.879 38.5 30.109 1 93.19 513 LEU B O 1
ATOM 8227 N N . PRO B 1 514 ? -4.371 36.406 30.797 1 91.19 514 PRO B N 1
ATOM 8228 C CA . PRO B 1 514 ? -4.516 36.906 32.156 1 91.19 514 PRO B CA 1
ATOM 8229 C C . PRO B 1 514 ? -3.229 37.531 32.719 1 91.19 514 PRO B C 1
ATOM 8231 O O . PRO B 1 514 ? -2.135 37 32.438 1 91.19 514 PRO B O 1
ATOM 8234 N N . ALA B 1 515 ? -3.416 38.5 33.438 1 88.81 515 ALA B N 1
ATOM 8235 C CA . ALA B 1 515 ? -2.283 39.281 33.969 1 88.81 515 ALA B CA 1
ATOM 8236 C C . ALA B 1 515 ? -1.345 38.406 34.781 1 88.81 515 ALA B C 1
ATOM 8238 O O . ALA B 1 515 ? -0.125 38.594 34.75 1 88.81 515 ALA B O 1
ATOM 8239 N N . THR B 1 516 ? -1.887 37.469 35.438 1 92.06 516 THR B N 1
ATOM 8240 C CA . THR B 1 516 ? -1.109 36.625 36.344 1 92.06 516 THR B CA 1
ATOM 8241 C C . THR B 1 516 ? -0.22 35.688 35.531 1 92.06 516 THR B C 1
ATOM 8243 O O . THR B 1 516 ? 0.754 35.125 36.062 1 92.06 516 THR B O 1
ATOM 8246 N N . LEU B 1 517 ? -0.556 35.5 34.281 1 94.69 517 LEU B N 1
ATOM 8247 C CA . LEU B 1 517 ? 0.159 34.531 33.469 1 94.69 517 LEU B CA 1
ATOM 8248 C C . LEU B 1 517 ? 1.257 35.219 32.656 1 94.69 517 LEU B C 1
ATOM 8250 O O . LEU B 1 517 ? 2.133 34.531 32.094 1 94.69 517 LEU B O 1
ATOM 8254 N N . VAL B 1 518 ? 1.266 36.469 32.625 1 92.94 518 VAL B N 1
ATOM 8255 C CA . VAL B 1 518 ? 2.166 37.25 31.781 1 92.94 518 VAL B CA 1
ATOM 8256 C C . VAL B 1 518 ? 3.615 36.938 32.125 1 92.94 518 VAL B C 1
ATOM 8258 O O . VAL B 1 518 ? 4.449 36.75 31.25 1 92.94 518 VAL B O 1
ATOM 8261 N N . LYS B 1 519 ? 3.932 36.812 33.375 1 92.12 519 LYS B N 1
ATOM 8262 C CA . LYS B 1 519 ? 5.297 36.562 33.844 1 92.12 519 LYS B CA 1
ATOM 8263 C C . LYS B 1 519 ? 5.715 35.125 33.625 1 92.12 519 LYS B C 1
ATOM 8265 O O . LYS B 1 519 ? 6.898 34.781 33.688 1 92.12 519 LYS B O 1
ATOM 8270 N N . LYS B 1 520 ? 4.824 34.344 33.281 1 95.56 520 LYS B N 1
ATOM 8271 C CA . LYS B 1 520 ? 5.078 32.906 33.156 1 95.56 520 LYS B CA 1
ATOM 8272 C C . LYS B 1 520 ? 5.211 32.531 31.672 1 95.56 520 LYS B C 1
ATOM 8274 O O . LYS B 1 520 ? 5.359 31.344 31.344 1 95.56 520 LYS B O 1
ATOM 8279 N N . VAL B 1 521 ? 5.195 33.469 30.75 1 94.75 521 VAL B N 1
ATOM 8280 C CA . VAL B 1 521 ? 5.168 33.25 29.312 1 94.75 521 VAL B CA 1
ATOM 8281 C C . VAL B 1 521 ? 6.555 32.812 28.828 1 94.75 521 VAL B C 1
ATOM 8283 O O . VAL B 1 521 ? 7.559 33.438 29.203 1 94.75 521 VAL B O 1
ATOM 8286 N N . LYS B 1 522 ? 6.598 31.766 28.062 1 91.56 522 LYS B N 1
ATOM 8287 C CA . LYS B 1 522 ? 7.809 31.266 27.422 1 91.56 522 LYS B CA 1
ATOM 8288 C C . LYS B 1 522 ? 7.598 31.078 25.922 1 91.56 522 LYS B C 1
ATOM 8290 O O . LYS B 1 522 ? 6.949 30.125 25.484 1 91.56 522 LYS B O 1
ATOM 8295 N N . PRO B 1 523 ? 8.188 31.953 25.094 1 89.44 523 PRO B N 1
ATOM 8296 C CA . PRO B 1 523 ? 8.109 31.734 23.641 1 89.44 523 PRO B CA 1
ATOM 8297 C C . PRO B 1 523 ? 8.844 30.469 23.203 1 89.44 523 PRO B C 1
ATOM 8299 O O . PRO B 1 523 ? 9.961 30.203 23.656 1 89.44 523 PRO B O 1
ATOM 8302 N N . VAL B 1 524 ? 8.219 29.672 22.375 1 90.69 524 VAL B N 1
ATOM 8303 C CA . VAL B 1 524 ? 8.828 28.391 22.016 1 90.69 524 VAL B CA 1
ATOM 8304 C C . VAL B 1 524 ? 8.992 28.312 20.5 1 90.69 524 VAL B C 1
ATOM 8306 O O . VAL B 1 524 ? 9.273 27.234 19.969 1 90.69 524 VAL B O 1
ATOM 8309 N N . GLY B 1 525 ? 8.805 29.375 19.797 1 88 525 GLY B N 1
ATOM 8310 C CA . GLY B 1 525 ? 9.016 29.406 18.359 1 88 525 GLY B CA 1
ATOM 8311 C C . GLY B 1 525 ? 8.125 28.438 17.609 1 88 525 GLY B C 1
ATOM 8312 O O . GLY B 1 525 ? 6.945 28.281 17.938 1 88 525 GLY B O 1
ATOM 8313 N N . ASN B 1 526 ? 8.695 27.875 16.469 1 90.56 526 ASN B N 1
ATOM 8314 C CA . ASN B 1 526 ? 7.938 26.922 15.68 1 90.56 526 ASN B CA 1
ATOM 8315 C C . ASN B 1 526 ? 7.949 25.531 16.312 1 90.56 526 ASN B C 1
ATOM 8317 O O . ASN B 1 526 ? 8.523 24.594 15.75 1 90.56 526 ASN B O 1
ATOM 8321 N N . ALA B 1 527 ? 7.223 25.391 17.344 1 94.25 527 ALA B N 1
ATOM 8322 C CA . ALA B 1 527 ? 7.184 24.156 18.109 1 94.25 527 ALA B CA 1
ATOM 8323 C C . ALA B 1 527 ? 6.625 23 17.266 1 94.25 527 ALA B C 1
ATOM 8325 O O . ALA B 1 527 ? 7.043 21.859 17.406 1 94.25 527 ALA B O 1
ATOM 8326 N N . ALA B 1 528 ? 5.66 23.312 16.391 1 95.81 528 ALA B N 1
ATOM 8327 C CA . ALA B 1 528 ? 5.105 22.281 15.508 1 95.81 528 ALA B CA 1
ATOM 8328 C C . ALA B 1 528 ? 6.184 21.688 14.609 1 95.81 528 ALA B C 1
ATOM 8330 O O . ALA B 1 528 ? 6.301 20.469 14.492 1 95.81 528 ALA B O 1
ATOM 8331 N N . GLY B 1 529 ? 6.984 22.531 13.984 1 95.69 529 GLY B N 1
ATOM 8332 C CA . GLY B 1 529 ? 8.094 22.078 13.164 1 95.69 529 GLY B CA 1
ATOM 8333 C C . GLY B 1 529 ? 9.117 21.266 13.945 1 95.69 529 GLY B C 1
ATOM 8334 O O . GLY B 1 529 ? 9.617 20.25 13.453 1 95.69 529 GLY B O 1
ATOM 8335 N N . GLU B 1 530 ? 9.383 21.797 15.148 1 95.38 530 GLU B N 1
ATOM 8336 C CA . GLU B 1 530 ? 10.297 21.047 16.016 1 95.38 530 GLU B CA 1
ATOM 8337 C C . GLU B 1 530 ? 9.758 19.656 16.328 1 95.38 530 GLU B C 1
ATOM 8339 O O . GLU B 1 530 ? 10.516 18.703 16.438 1 95.38 530 GLU B O 1
ATOM 8344 N N . GLY B 1 531 ? 8.492 19.609 16.625 1 97.38 531 GLY B N 1
ATOM 8345 C CA . GLY B 1 531 ? 7.859 18.328 16.859 1 97.38 531 GLY B CA 1
ATOM 8346 C C . GLY B 1 531 ? 7.973 17.375 15.672 1 97.38 531 GLY B C 1
ATOM 8347 O O . GLY B 1 531 ? 8.219 16.188 15.852 1 97.38 531 GLY B O 1
ATOM 8348 N N . ALA B 1 532 ? 7.785 17.875 14.484 1 98.06 532 ALA B N 1
ATOM 8349 C CA . ALA B 1 532 ? 7.93 17.062 13.281 1 98.06 532 ALA B CA 1
ATOM 8350 C C . ALA B 1 532 ? 9.344 16.5 13.164 1 98.06 532 ALA B C 1
ATOM 8352 O O . ALA B 1 532 ? 9.531 15.352 12.758 1 98.06 532 ALA B O 1
ATOM 8353 N N . LYS B 1 533 ? 10.328 17.328 13.5 1 97.56 533 LYS B N 1
ATOM 8354 C CA . LYS B 1 533 ? 11.711 16.859 13.516 1 97.56 533 LYS B CA 1
ATOM 8355 C C . LYS B 1 533 ? 11.891 15.727 14.523 1 97.56 533 LYS B C 1
ATOM 8357 O O . LYS B 1 533 ? 12.508 14.703 14.219 1 97.56 533 LYS B O 1
ATOM 8362 N N . ILE B 1 534 ? 11.344 15.93 15.695 1 97.69 534 ILE B N 1
ATOM 8363 C CA . ILE B 1 534 ? 11.5 14.961 16.766 1 97.69 534 ILE B CA 1
ATOM 8364 C C . ILE B 1 534 ? 10.852 13.633 16.375 1 97.69 534 ILE B C 1
ATOM 8366 O O . ILE B 1 534 ? 11.391 12.562 16.656 1 97.69 534 ILE B O 1
ATOM 8370 N N . ALA B 1 535 ? 9.719 13.695 15.711 1 98.31 535 ALA B N 1
ATOM 8371 C CA . ALA B 1 535 ? 9.039 12.484 15.258 1 98.31 535 ALA B CA 1
ATOM 8372 C C . ALA B 1 535 ? 9.961 11.633 14.383 1 98.31 535 ALA B C 1
ATOM 8374 O O . ALA B 1 535 ? 9.906 10.406 14.422 1 98.31 535 ALA B O 1
ATOM 8375 N N . LEU B 1 536 ? 10.797 12.297 13.641 1 98.25 536 LEU B N 1
ATOM 8376 C CA . LEU B 1 536 ? 11.688 11.602 12.719 1 98.25 536 LEU B CA 1
ATOM 8377 C C . LEU B 1 536 ? 12.93 11.094 13.445 1 98.25 536 LEU B C 1
ATOM 8379 O O . LEU B 1 536 ? 13.445 10.016 13.125 1 98.25 536 LEU B O 1
ATOM 8383 N N . VAL B 1 537 ? 13.422 11.836 14.477 1 97.19 537 VAL B N 1
ATOM 8384 C CA . VAL B 1 537 ? 14.703 11.5 15.078 1 97.19 537 VAL B CA 1
ATOM 8385 C C . VAL B 1 537 ? 14.492 10.57 16.266 1 97.19 537 VAL B C 1
ATOM 8387 O O . VAL B 1 537 ? 15.438 9.938 16.75 1 97.19 537 VAL B O 1
ATOM 8390 N N . ASN B 1 538 ? 13.258 10.453 16.719 1 97.38 538 ASN B N 1
ATOM 8391 C CA . ASN B 1 538 ? 12.93 9.539 17.812 1 97.38 538 ASN B CA 1
ATOM 8392 C C . ASN B 1 538 ? 11.562 8.883 17.594 1 97.38 538 ASN B C 1
ATOM 8394 O O . ASN B 1 538 ? 10.547 9.398 18.062 1 97.38 538 ASN B O 1
ATOM 8398 N N . GLU B 1 539 ? 11.562 7.746 17.062 1 96.69 539 GLU B N 1
ATOM 8399 C CA . GLU B 1 539 ? 10.328 7.043 16.703 1 96.69 539 GLU B CA 1
ATOM 8400 C C . GLU B 1 539 ? 9.523 6.684 17.953 1 96.69 539 GLU B C 1
ATOM 8402 O O . GLU B 1 539 ? 8.289 6.703 17.938 1 96.69 539 GLU B O 1
ATOM 8407 N N . LYS B 1 540 ? 10.195 6.285 19.016 1 96 540 LYS B N 1
ATOM 8408 C CA . LYS B 1 540 ? 9.516 5.93 20.266 1 96 540 LYS B CA 1
ATOM 8409 C C . LYS B 1 540 ? 8.648 7.078 20.766 1 96 540 LYS B C 1
ATOM 8411 O O . LYS B 1 540 ? 7.492 6.875 21.141 1 96 540 LYS B O 1
ATOM 8416 N N . GLU B 1 541 ? 9.195 8.273 20.75 1 97.06 541 GLU B N 1
ATOM 8417 C CA . GLU B 1 541 ? 8.438 9.438 21.203 1 97.06 541 GLU B CA 1
ATOM 8418 C C . GLU B 1 541 ? 7.258 9.719 20.266 1 97.06 541 GLU B C 1
ATOM 8420 O O . GLU B 1 541 ? 6.191 10.141 20.719 1 97.06 541 GLU B O 1
ATOM 8425 N N . MET B 1 542 ? 7.527 9.523 19.016 1 97.88 542 MET B N 1
ATOM 8426 C CA . MET B 1 542 ? 6.434 9.703 18.062 1 97.88 542 MET B CA 1
ATOM 8427 C C . MET B 1 542 ? 5.281 8.758 18.375 1 97.88 542 MET B C 1
ATOM 8429 O O . MET B 1 542 ? 4.117 9.172 18.375 1 97.88 542 MET B O 1
ATOM 8433 N N . LEU B 1 543 ? 5.59 7.492 18.688 1 97 543 LEU B N 1
ATOM 8434 C CA . LEU B 1 543 ? 4.57 6.492 18.969 1 97 543 LEU B CA 1
ATOM 8435 C C . LEU B 1 543 ? 3.879 6.793 20.297 1 97 543 LEU B C 1
ATOM 8437 O O . LEU B 1 543 ? 2.668 6.598 20.422 1 97 543 LEU B O 1
ATOM 8441 N N . GLU B 1 544 ? 4.637 7.242 21.234 1 97.12 544 GLU B N 1
ATOM 8442 C CA . GLU B 1 544 ? 4.059 7.656 22.516 1 97.12 544 GLU B CA 1
ATOM 8443 C C . GLU B 1 544 ? 3.061 8.797 22.328 1 97.12 544 GLU B C 1
ATOM 8445 O O . GLU B 1 544 ? 2.004 8.812 22.953 1 97.12 544 GLU B O 1
ATOM 8450 N N . MET B 1 545 ? 3.441 9.711 21.469 1 97.25 545 MET B N 1
ATOM 8451 C CA . MET B 1 545 ? 2.572 10.859 21.219 1 97.25 545 MET B CA 1
ATOM 8452 C C . MET B 1 545 ? 1.284 10.422 20.531 1 97.25 545 MET B C 1
ATOM 8454 O O . MET B 1 545 ? 0.211 10.953 20.812 1 97.25 545 MET B O 1
ATOM 8458 N N . ASP B 1 546 ? 1.424 9.523 19.641 1 96 546 ASP B N 1
ATOM 8459 C CA . ASP B 1 546 ? 0.26 8.977 18.953 1 96 546 ASP B CA 1
ATOM 8460 C C . ASP B 1 546 ? -0.757 8.422 19.953 1 96 546 ASP B C 1
ATOM 8462 O O . ASP B 1 546 ? -1.964 8.602 19.781 1 96 546 ASP B O 1
ATOM 8466 N N . GLU B 1 547 ? -0.329 7.801 20.969 1 95.31 547 GLU B N 1
ATOM 8467 C CA . GLU B 1 547 ? -1.192 7.262 22.016 1 95.31 547 GLU B CA 1
ATOM 8468 C C . GLU B 1 547 ? -1.729 8.367 22.906 1 95.31 547 GLU B C 1
ATOM 8470 O O . GLU B 1 547 ? -2.898 8.344 23.312 1 95.31 547 GLU B O 1
ATOM 8475 N N . LEU B 1 548 ? -0.902 9.297 23.188 1 96.25 548 LEU B N 1
ATOM 8476 C CA . LEU B 1 548 ? -1.256 10.383 24.094 1 96.25 548 LEU B CA 1
ATOM 8477 C C . LEU B 1 548 ? -2.41 11.203 23.516 1 96.25 548 LEU B C 1
ATOM 8479 O O . LEU B 1 548 ? -3.352 11.539 24.25 1 96.25 548 LEU B O 1
ATOM 8483 N N . VAL B 1 549 ? -2.338 11.562 22.266 1 95.31 549 VAL B N 1
ATOM 8484 C CA . VAL B 1 549 ? -3.311 12.484 21.688 1 95.31 549 VAL B CA 1
ATOM 8485 C C . VAL B 1 549 ? -4.699 11.852 21.719 1 95.31 549 VAL B C 1
ATOM 8487 O O . VAL B 1 549 ? -5.711 12.562 21.766 1 95.31 549 VAL B O 1
ATOM 8490 N N . ARG B 1 550 ? -4.754 10.578 21.781 1 90.62 550 ARG B N 1
ATOM 8491 C CA . ARG B 1 550 ? -6.031 9.875 21.859 1 90.62 550 ARG B CA 1
ATOM 8492 C C . ARG B 1 550 ? -6.664 10.047 23.234 1 90.62 550 ARG B C 1
ATOM 8494 O O . ARG B 1 550 ? -7.879 9.922 23.391 1 90.62 550 ARG B O 1
ATOM 8501 N N . LYS B 1 551 ? -5.875 10.398 24.172 1 93.5 551 LYS B N 1
ATOM 8502 C CA . LYS B 1 551 ? -6.344 10.5 25.562 1 93.5 551 LYS B CA 1
ATOM 8503 C C . LYS B 1 551 ? -6.68 11.945 25.922 1 93.5 551 LYS B C 1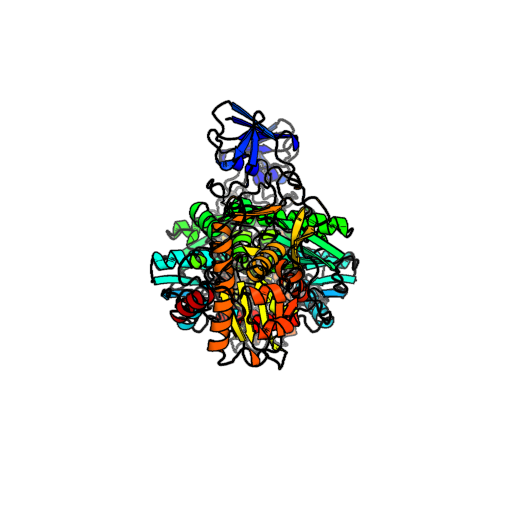
ATOM 8505 O O . LYS B 1 551 ? -7.328 12.203 26.938 1 93.5 551 LYS B O 1
ATOM 8510 N N . ILE B 1 552 ? -6.277 12.883 25.109 1 96.31 552 ILE B N 1
ATOM 8511 C CA . ILE B 1 552 ? -6.527 14.289 25.391 1 96.31 552 ILE B CA 1
ATOM 8512 C C . ILE B 1 552 ? -8.016 14.594 25.234 1 96.31 552 ILE B C 1
ATOM 8514 O O . ILE B 1 552 ? -8.648 14.141 24.281 1 96.31 552 ILE B O 1
ATOM 8518 N N . GLU B 1 553 ? -8.547 15.266 26.203 1 94.69 553 GLU B N 1
ATOM 8519 C CA . GLU B 1 553 ? -9.953 15.648 26.141 1 94.69 553 GLU B CA 1
ATOM 8520 C C . GLU B 1 553 ? -10.148 16.906 25.297 1 94.69 553 GLU B C 1
ATOM 8522 O O . GLU B 1 553 ? -9.398 17.875 25.438 1 94.69 553 GLU B O 1
ATOM 8527 N N . PHE B 1 554 ? -11.125 16.844 24.469 1 94.12 554 PHE B N 1
ATOM 8528 C CA . PHE B 1 554 ? -11.414 17.984 23.594 1 94.12 554 PHE B CA 1
ATOM 8529 C C . PHE B 1 554 ? -12.594 18.781 24.125 1 94.12 554 PHE B C 1
ATOM 8531 O O . PHE B 1 554 ? -13.656 18.219 24.406 1 94.12 554 PHE B O 1
ATOM 8538 N N . VAL B 1 555 ? -12.391 20.062 24.219 1 92.62 555 VAL B N 1
ATOM 8539 C CA . VAL B 1 555 ? -13.445 20.984 24.625 1 92.62 555 VAL B CA 1
ATOM 8540 C C . VAL B 1 555 ? -13.992 21.734 23.422 1 92.62 555 VAL B C 1
ATOM 8542 O O . VAL B 1 555 ? -13.32 22.609 22.859 1 92.62 555 VAL B O 1
ATOM 8545 N N . GLU B 1 556 ? -15.211 21.484 23.062 1 88.06 556 GLU B N 1
ATOM 8546 C CA . GLU B 1 556 ? -15.859 22.172 21.938 1 88.06 556 GLU B CA 1
ATOM 8547 C C . GLU B 1 556 ? -16.406 23.531 22.375 1 88.06 556 GLU B C 1
ATOM 8549 O O . GLU B 1 556 ? -17.328 23.609 23.172 1 88.06 556 GLU B O 1
ATOM 8554 N N . LEU B 1 557 ? -15.891 24.531 21.797 1 86.94 557 LEU B N 1
ATOM 8555 C CA . LEU B 1 557 ? -16.25 25.875 22.219 1 86.94 557 LEU B CA 1
ATOM 8556 C C . LEU B 1 557 ? -17.484 26.375 21.5 1 86.94 557 LEU B C 1
ATOM 8558 O O . LEU B 1 557 ? -18.328 27.047 22.094 1 86.94 557 LEU B O 1
ATOM 8562 N N . ALA B 1 558 ? -17.625 26.109 20.219 1 74.12 558 ALA B N 1
ATOM 8563 C CA . ALA B 1 558 ? -18.703 26.625 19.391 1 74.12 558 ALA B CA 1
ATOM 8564 C C . ALA B 1 558 ? -20.062 26.234 19.938 1 74.12 558 ALA B C 1
ATOM 8566 O O . ALA B 1 558 ? -21.047 26.953 19.75 1 74.12 558 ALA B O 1
ATOM 8567 N N . ALA B 1 559 ? -20.141 25.203 20.641 1 73.06 559 ALA B N 1
ATOM 8568 C CA . ALA B 1 559 ? -21.438 24.703 21.094 1 73.06 559 ALA B CA 1
ATOM 8569 C C . ALA B 1 559 ? -21.656 25 22.578 1 73.06 559 ALA B C 1
ATOM 8571 O O . ALA B 1 559 ? -22.719 24.688 23.141 1 73.06 559 ALA B O 1
ATOM 8572 N N . SER B 1 560 ? -20.75 25.766 23.078 1 81.12 560 SER B N 1
ATOM 8573 C CA . SER B 1 560 ? -20.812 25.953 24.531 1 81.12 560 SER B CA 1
ATOM 8574 C C . SER B 1 560 ? -21.406 27.312 24.875 1 81.12 560 SER B C 1
ATOM 8576 O O . SER B 1 560 ? -20.875 28.344 24.484 1 81.12 560 SER B O 1
ATOM 8578 N N . ALA B 1 561 ? -22.484 27.297 25.547 1 82.69 561 ALA B N 1
ATOM 8579 C CA . ALA B 1 561 ? -23.062 28.531 26.062 1 82.69 561 ALA B CA 1
ATOM 8580 C C . ALA B 1 561 ? -22.078 29.266 26.969 1 82.69 561 ALA B C 1
ATOM 8582 O O . ALA B 1 561 ? -22 30.5 26.953 1 82.69 561 ALA B O 1
ATOM 8583 N N . ASP B 1 562 ? -21.391 28.516 27.656 1 86.19 562 ASP B N 1
ATOM 8584 C CA . ASP B 1 562 ? -20.391 29.094 28.547 1 86.19 562 ASP B CA 1
ATOM 8585 C C . ASP B 1 562 ? -19.312 29.859 27.781 1 86.19 562 ASP B C 1
ATOM 8587 O O . ASP B 1 562 ? -18.844 30.906 28.219 1 86.19 562 ASP B O 1
ATOM 8591 N N . PHE B 1 563 ? -18.969 29.344 26.766 1 88.88 563 PHE B N 1
ATOM 8592 C CA . PHE B 1 563 ? -17.953 30.016 25.938 1 88.88 563 PHE B CA 1
ATOM 8593 C C . PHE B 1 563 ? -18.438 31.406 25.516 1 88.88 563 PHE B C 1
ATOM 8595 O O . PHE B 1 563 ? -17.688 32.375 25.562 1 88.88 563 PHE B O 1
ATOM 8602 N N . GLN B 1 564 ? -19.641 31.469 25.078 1 88.25 564 GLN B N 1
ATOM 8603 C CA . GLN B 1 564 ? -20.203 32.75 24.625 1 88.25 564 GLN B CA 1
ATOM 8604 C C . GLN B 1 564 ? -20.156 33.781 25.734 1 88.25 564 GLN B C 1
ATOM 8606 O O . GLN B 1 564 ? -19.844 34.938 25.5 1 88.25 564 GLN B O 1
ATOM 8611 N N . ASP B 1 565 ? -20.5 33.344 26.812 1 90.69 565 ASP B N 1
ATOM 8612 C CA . ASP B 1 565 ? -20.469 34.219 27.969 1 90.69 565 ASP B CA 1
ATOM 8613 C C . ASP B 1 565 ? -19.047 34.719 28.234 1 90.69 565 ASP B C 1
ATOM 8615 O O . ASP B 1 565 ? -18.828 35.938 28.406 1 90.69 565 ASP B O 1
ATOM 8619 N N . HIS B 1 566 ? -18.156 33.844 28.266 1 91.19 566 HIS B N 1
ATOM 8620 C CA . HIS B 1 566 ? -16.766 34.219 28.5 1 91.19 566 HIS B CA 1
ATOM 8621 C C . HIS B 1 566 ? -16.25 35.125 27.375 1 91.19 566 HIS B C 1
ATOM 8623 O O . HIS B 1 566 ? -15.492 36.062 27.641 1 91.19 566 HIS B O 1
ATOM 8629 N N . PHE B 1 567 ? -16.641 34.781 26.203 1 91.94 567 PHE B N 1
ATOM 8630 C CA . PHE B 1 567 ? -16.219 35.562 25.047 1 91.94 567 PHE B CA 1
ATOM 8631 C C . PHE B 1 567 ? -16.656 37 25.172 1 91.94 567 PHE B C 1
ATOM 8633 O O . PHE B 1 567 ? -15.852 37.938 25 1 91.94 567 PHE B O 1
ATOM 8640 N N . ILE B 1 568 ? -17.891 37.219 25.531 1 89.94 568 ILE B N 1
ATOM 8641 C CA . ILE B 1 568 ? -18.453 38.562 25.688 1 89.94 568 ILE B CA 1
ATOM 8642 C C . ILE B 1 568 ? -17.734 39.281 26.828 1 89.94 568 ILE B C 1
ATOM 8644 O O . ILE B 1 568 ? -17.391 40.469 26.703 1 89.94 568 ILE B O 1
ATOM 8648 N N . ASP B 1 569 ? -17.5 38.594 27.828 1 88.94 569 ASP B N 1
ATOM 8649 C CA . ASP B 1 569 ? -16.828 39.188 28.984 1 88.94 569 ASP B CA 1
ATOM 8650 C C . ASP B 1 569 ? -15.414 39.625 28.625 1 88.94 569 ASP B C 1
ATOM 8652 O O . ASP B 1 569 ? -14.898 40.594 29.219 1 88.94 569 ASP B O 1
ATOM 8656 N N . GLU B 1 570 ? -14.805 38.938 27.688 1 90.25 570 GLU B N 1
ATOM 8657 C CA . GLU B 1 570 ? -13.398 39.156 27.375 1 90.25 570 GLU B CA 1
ATOM 8658 C C . GLU B 1 570 ? -13.242 40.156 26.203 1 90.25 570 GLU B C 1
ATOM 8660 O O . GLU B 1 570 ? -12.125 40.469 25.797 1 90.25 570 GLU B O 1
ATOM 8665 N N . LEU B 1 571 ? -14.32 40.656 25.703 1 90.19 571 LEU B N 1
ATOM 8666 C CA . LEU B 1 571 ? -14.266 41.625 24.609 1 90.19 571 LEU B CA 1
ATOM 8667 C C . LEU B 1 571 ? -13.641 42.938 25.062 1 90.19 571 LEU B C 1
ATOM 8669 O O . LEU B 1 571 ? -12.961 43.594 24.281 1 90.19 571 LEU B O 1
ATOM 8673 N N . GLY B 1 572 ? -13.898 43.25 26.266 1 89.69 572 GLY B N 1
ATOM 8674 C CA . GLY B 1 572 ? -13.375 44.5 26.797 1 89.69 572 GLY B CA 1
ATOM 8675 C C . GLY B 1 572 ? -11.875 44.469 27.047 1 89.69 572 GLY B C 1
ATOM 8676 O O . GLY B 1 572 ? -11.289 43.375 27.172 1 89.69 572 GLY B O 1
ATOM 8677 N N . PHE B 1 573 ? -11.273 45.688 26.969 1 89.62 573 PHE B N 1
ATOM 8678 C CA . PHE B 1 573 ? -9.859 45.781 27.328 1 89.62 573 PHE B CA 1
ATOM 8679 C C . PHE B 1 573 ? -9.695 46 28.828 1 89.62 573 PHE B C 1
ATOM 8681 O O . PHE B 1 573 ? -10.617 46.5 29.484 1 89.62 573 PHE B O 1
ATOM 8688 N N . GLU B 1 574 ? -8.602 45.406 29.438 1 71.19 574 GLU B N 1
ATOM 8689 C CA . GLU B 1 574 ? -8.359 45.562 30.859 1 71.19 574 GLU B CA 1
ATOM 8690 C C . GLU B 1 574 ? -7.777 46.938 31.172 1 71.19 574 GLU B C 1
ATOM 8692 O O . GLU B 1 574 ? -6.727 47.312 30.625 1 71.19 574 GLU B O 1
ATOM 8697 N N . THR B 1 575 ? -8.57 48 31.422 1 57 575 THR B N 1
ATOM 8698 C CA . THR B 1 575 ? -8.039 49.312 31.797 1 57 575 THR B CA 1
ATOM 8699 C C . THR B 1 575 ? -7.602 49.312 33.25 1 57 575 THR B C 1
ATOM 8701 O O . THR B 1 575 ? -8.234 48.688 34.094 1 57 575 THR B O 1
ATOM 8704 N N . GLY B 1 576 ? -6.375 48.938 33.531 1 46.78 576 GLY B N 1
ATOM 8705 C CA . GLY B 1 576 ? -5.836 49.031 34.875 1 46.78 576 GLY B CA 1
ATOM 8706 C C . GLY B 1 576 ? -6.531 50.094 35.719 1 46.78 576 GLY B C 1
ATOM 8707 O O . GLY B 1 576 ? -6.762 51.219 35.25 1 46.78 576 GLY B O 1
ATOM 8708 N N . GLU B 1 577 ? -7.535 49.781 36.5 1 38.25 577 GLU B N 1
ATOM 8709 C CA . GLU B 1 577 ? -7.641 50.75 37.594 1 38.25 577 GLU B CA 1
ATOM 8710 C C . GLU B 1 577 ? -6.297 50.938 38.281 1 38.25 577 GLU B C 1
ATOM 8712 O O . GLU B 1 577 ? -5.504 50 38.406 1 38.25 577 GLU B O 1
#

pLDDT: mean 90.89, std 9.28, range [38.25, 98.94]

Sequence (1154 aa):
MAWVKFVREDIEIEVEDGISVLEAEIQAGLRPDAPCGGLGKCGKCLVKINGEVVKACQIRIGEGETCVVETLDRAGNEKILTDGFNREVVFEPGLRMAQVELEKAKTGEKRSDWQRLLDTLAETDVEVEPGQMEVDLKLAGELYGMRRDSEEWYVIYSRRRILEMRKEAGRRCLAAFDIGTTTIAGYLLDGADGRTLAVESRMNPQAQYGADVIMRANYALEHGTEALSMCVRKAVNEMLGSLAEDAGIRREDVFQVCVVGNTCMHHLFLGISPASLVHAPYTPAVSERLVLNAGDYGLAVQKRAELIMLSDIAGYVGADTCGCLLAIRQDQQEEISLMIDIGTNGEMVLGNRERMVTCSTAAGPAFEGAKIECGMRGAAGAVDHVKYEDGKWNYTTVGNKPAVGLCGSGLIDLVAGLLDAGMLDENGVLRSGQEKQGVFILVPPERGGNERGVYLTQKDLGEVQLAKAAIAAGIQMLMERLGITEDDICSVYIAGAFGNYMDPVSAGKIGLLPATLVKKVKPVGNAAGEGAKIALVNEKEMLEMDELVRKIEFVELAASADFQDHFIDELGFETGEMAWVKFVREDIEIEVEDGISVLEAEIQAGLRPDAPCGGLGKCGKCLVKINGEVVKACQIRIGEGETCVVETLDRAGNEKILTDGFNREVVFEPGLRMAQVELEKAKTGEKRSDWQRLLDTLAETDVEVEPGQMEVDLKLAGELYGMRRDSEEWYVIYSRRRILEMRKEAGRRCLAAFDIGTTTIAGYLLDGADGRTLAVESRMNPQAQYGADVIMRANYALEHGTEALSMCVRKAVNEMLGSLAEDAGIRREDVFQVCVVGNTCMHHLFLGISPASLVHAPYTPAVSERLVLNAGDYGLAVQKRAELIMLSDIAGYVGADTCGCLLAIRQDQQEEISLMIDIGTNGEMVLGNRERMVTCSTAAGPAFEGAKIECGMRGAAGAVDHVKYEDGKWNYTTVGNKPAVGLCGSGLIDLVAGLLDAGMLDENGVLRSGQEKQGVFILVPPERGGNERGVYLTQKDLGEVQLAKAAIAAGIQMLMERLGITEDDICSVYIAGAFGNYMDPVSAGKIGLLPATLVKKVKPVGNAAGEGAKIALVNEKEMLEMDELVRKIEFVELAASADFQDHFIDELGFETGE

Organism: NCBI:txid418240

Solvent-accessible surface area (backbone atoms only — not comparable to full-atom values): 56750 Å² total; per-residue (Å²): 90,18,37,38,34,34,62,80,75,71,44,74,45,83,41,66,52,61,41,26,47,41,55,50,35,46,74,69,68,46,78,62,55,22,53,50,38,51,70,69,74,68,76,62,36,52,28,30,42,93,88,37,81,40,50,25,43,76,38,59,40,49,72,73,34,74,46,58,36,36,69,62,89,73,77,54,66,56,67,62,60,79,62,40,51,78,65,93,70,74,80,45,44,49,63,43,73,44,79,43,65,53,74,78,76,51,80,51,48,52,63,16,52,40,54,50,50,36,53,50,46,27,72,74,32,80,83,50,51,59,91,62,40,55,84,50,58,65,59,25,27,40,44,59,60,45,38,74,75,38,49,58,35,24,39,32,29,46,82,51,34,75,52,46,74,38,77,57,82,76,73,45,25,32,34,21,29,22,39,42,73,58,40,29,38,39,37,30,26,35,52,87,76,53,49,78,60,29,74,50,68,43,72,29,59,47,22,46,51,12,49,44,67,66,46,35,38,51,44,26,72,74,73,42,41,60,68,54,13,50,48,43,31,48,50,54,32,51,47,48,52,51,36,22,57,73,53,71,51,59,44,61,30,28,46,38,36,25,42,26,11,39,31,60,50,46,30,32,61,72,50,26,48,49,62,35,51,78,34,89,61,21,26,27,30,65,32,68,66,41,80,44,57,27,48,85,59,63,35,78,40,22,83,62,12,36,26,34,34,54,30,32,49,29,32,62,30,8,11,23,55,47,13,29,42,63,42,68,38,48,59,77,29,88,60,30,30,34,39,35,36,52,56,49,45,30,32,36,40,40,28,18,50,86,51,43,39,30,38,49,30,80,23,41,38,41,58,54,9,41,86,26,91,32,31,27,52,57,14,60,6,11,22,41,39,39,44,66,53,96,92,38,84,47,73,45,30,35,84,73,38,54,35,51,19,30,7,30,26,13,46,42,20,41,53,29,29,32,41,73,70,65,24,31,48,42,82,54,53,50,45,51,81,45,97,49,37,56,36,40,73,79,35,52,32,90,69,24,60,35,85,76,17,26,52,48,39,44,67,33,47,48,42,47,29,51,21,28,5,30,48,32,20,48,52,51,53,53,29,57,73,71,70,53,54,75,85,60,48,65,35,31,37,27,20,27,62,46,33,60,56,41,51,47,66,29,35,22,41,49,32,38,36,59,67,84,47,36,85,34,56,39,62,27,20,28,20,29,38,37,10,22,43,43,39,52,28,17,31,67,60,37,54,51,46,58,57,48,46,72,66,46,41,61,52,56,46,94,80,30,69,65,38,54,53,38,28,61,68,33,42,37,39,55,65,80,124,91,17,36,39,34,33,61,80,76,72,44,73,45,79,40,65,54,62,40,26,47,42,55,49,35,46,74,68,67,45,81,61,55,22,52,50,39,51,71,72,76,68,75,61,36,52,28,31,43,92,88,38,80,40,50,26,42,75,39,61,41,48,72,71,34,73,45,58,35,37,70,60,88,75,73,52,68,56,67,65,58,77,60,39,46,80,64,93,69,74,80,46,43,49,63,43,73,45,79,42,66,56,76,78,76,50,80,50,49,52,65,14,53,39,53,50,51,36,52,47,47,28,73,75,34,80,84,50,51,61,92,62,40,55,84,52,60,66,59,25,29,42,45,57,60,47,37,73,75,37,48,57,35,25,39,33,29,46,83,50,34,76,53,47,73,37,78,57,81,74,74,47,26,30,34,21,27,22,39,43,72,59,40,30,36,38,36,30,26,36,53,86,75,54,48,78,60,29,76,50,67,43,72,28,60,46,22,47,51,12,49,43,66,65,46,35,41,50,46,25,72,74,73,42,39,60,67,54,13,49,49,42,32,48,50,52,32,51,47,48,51,50,35,22,57,73,52,70,51,60,45,61,32,28,46,38,35,26,41,23,10,40,32,60,49,47,30,32,60,72,52,27,49,49,62,34,52,78,35,88,60,22,27,28,30,66,31,69,66,43,81,43,59,27,48,83,60,63,36,77,41,21,83,61,12,36,26,34,35,53,30,31,47,31,31,64,31,8,12,24,55,48,12,30,44,64,40,67,39,46,58,77,30,88,59,30,31,36,38,36,36,53,54,49,45,30,32,37,40,40,29,19,52,87,50,43,40,31,38,48,29,81,24,42,36,40,58,54,10,41,87,27,91,31,31,28,53,57,16,59,7,11,22,41,39,38,46,64,54,94,93,38,83,47,71,46,29,34,84,74,36,53,35,50,20,29,7,30,27,13,46,42,21,40,53,27,30,32,42,74,69,66,23,30,48,41,84,56,52,50,45,49,82,45,97,49,38,56,35,39,72,79,35,54,33,91,69,24,61,35,86,75,16,26,53,48,40,45,67,36,47,48,41,47,29,50,22,28,6,30,48,32,20,48,54,52,52,52,29,58,74,71,69,52,56,76,85,60,48,66,35,31,36,25,20,27,61,46,33,61,54,42,50,46,66,31,34,23,41,48,32,39,36,59,66,85,47,35,85,32,56,40,62,27,20,25,20,28,40,36,10,24,44,43,38,53,28,16,31,65,60,38,54,51,46,59,56,47,48,73,67,45,40,61,51,56,46,92,80,30,68,65,39,53,52,39,27,61,68,33,42,36,36,56,64,79,125

Radius of gyration: 38.24 Å; Cα contacts (8 Å, |Δi|>4): 2829; chains: 2; bounding box: 57×127×90 Å

Foldseek 3Di:
DEWEAAPVVRFIDDDDFFQFLLVVCVVSVHQFQDQALLPPPFLRRWWDWPNDTDRRSPHTTHDHYYTYIYGDPPDFPFPAFQDFFDDDADQDFQKDKDKFFQDDDDVPDDDQSLRSVQVRVCVGPVLADSVQEDDDPVVSVCSVVVCVVDRMWMWIDGNHYTQDIGRDPDWAKEKEWEDELFKIKIFIATSVALHTQDIDMDTQSLSSRHSDLLSSLVSCVVPNLCSNQLSRLVVVQVVLVVRCVSNVHDLQNYAEYEYWYWLSNLCSVVRHRQVCQNDPPQWHPFFAWDWDASVVSPHPHRRRHIYIYAGQLTRGGILLVLLLCLSVVQLADPAWAKEWEDACKIKIWIDHVPAIAIEIFRLGHLQAQGQWSQGHGLTFQAFLAWDDDPNDIDTAHRVRDFHRGHHNQHVLRVVLNCLVVVQAAQLQQGQQVDPDRQKHARFCCVRGPHNHHYIGGSSSSQSNLLNLLRQLLRVVQRCVVVVHDPVRHQAYEYEEPSLVRHQLCSCCQQQSDPPSHSVRYDYGYSSSRNSSSSCRRHVVSSVVSSVVSNRHHYDRLVPDPSSVVSSVVRSTGDNPD/DEWEAAPVVRFIDDDDFFQFLLVVCVVSVHQFQDQALLPPPFLRRWWDWPNDTDRRSPHTTHDHYYTYIYGDPPDWPFPFFQAFFDDDADFDFQKDKDKFFQDDDDVPDPDQSLRSVQVRVCVGPVLADSVQEDDDPVVSVCSVVVCVVDRMWMWIDGNHYTQDIGRDPDWAKEKEWEDELFKIKIFIATSVALHTQFIDMDTQSLSSRHSDLLSSLVSCVVPNLCVNQVSRLVVVQVVLVVRCVSNVHDLQNYAEYEYWYWLSNLCSNVRHRQVCQNDPPQWHPFFAWDWDASVVSPHPHRRRHIYIYAGQLTRGGILLVLLLCLLPVQLADPAWAKEWEDACKIWIWIGHVPAIAIEIFRLGHLQQQGQWSQGHGLTFQAFLAWDDDPNDIDTAHRVRHFHRGHHNQHVLRVVLNCLVVVQAAQLQQGQQVDPDRQKHARFCCVRGPHNHHYIGGSSSSQSNLLNLLRQLLRVVQRCVVVVHDPVRHQAYEYEEPSLVRHQLCSCCQQQSDPPSHSVRYDYGYSSSRNSSSSCRRHVVSSVVSSVVSNRHHYDRQVPDPSSVVSSVVRSTGDNPD

Secondary structure (DSSP, 8-state):
-EEEEETTTTEEEEE-TT-BHHHHHHHTT-----TTTTSSSS---EEEETTEEEEGGGPBPPTT-EEEEEEP-----------B-------B-S-EEEEEE-PPPPTT----HHHHHHHHHHHH-TT--GGGSPP-HHHHHHHHHHHHH-SEEEEEE-SS-EEEEESS----EEEEEEE-SSEEEEEEEETTT--EEEEEEEE-GGGGG-SSHHHHHHHHHHH-SHHHHHHHHHHHHHHHHHHHHHHT--GGGEEEEEEEE-HHHHHHHHT---HHHHSTT---S--S-EEEEGGGGT--S-TT-EEEEPPP-BTTB-HHHHHHHHHH-GGG-SSEEEEEEESSSEEEEEE-SS-EEEEEE---GGGGTTTSTTB--S-TTEEEEEEEETTEEEEEEGGGPPP-EE-HHHHHHHHHHHHHHTSB-TT--B---SSSTTEEEEE-TTTSSSSS-EEEEHHHHHHHHHHHHHHHHHHHHHHHHHT--GGGEEEEEEESHHHHH--HHHHHHTTSS-GGGGGGEEEEESHHHHHHHHHHHBHHHHHHHHHHHHHSEE--STT-HHHHHHHHHTSS-----/-EEEEETTTTEEEEE-TT-BHHHHHHHTT-----TTTTSSSS---EEEETTEEEEGGG-BPPTT-EEEEEE------------B-------B-S-EEEEEE-PPPPTT----HHHHHHHHHHHH-TT--GGGSPP-HHHHHHHHHHHHH-SEEEEEE-SS-EEEEESS----EEEEEEE-SSEEEEEEEETTT--EEEEEEEE-GGGGG-SSHHHHHHHHHHH-SHHHHHHHHHHHHHHHHHHHHHHT--GGGEEEEEEEE-HHHHHHHHT---HHHHSTT---S--S-EEEEGGGGT--S-TT-EEEEPPP-BTTB-HHHHHHHHHH-GGG-SSEEEEEEESSSEEEEEE-SS-EEEEEE---GGGGTTTSTTB--S-TTEEEEEEEETTEEEEEEGGGPPP-EE-HHHHHHHHHHHHHHTSB-TT--B---SSSTTEEEEE-TTTSSSSS-EEEEHHHHHHHHHHHHHHHHHHHHHHHHHT--GGGEEEEEEESHHHHH--HHHHHHTTSS-GGGGGGEEEEESHHHHHHHHHHHBHHHHHHHHHHHHHSEE---TT-HHHHHHHHHTSS-----

InterPro domains:
  IPR001041 2Fe-2S ferredoxin-type iron-sulfur binding domain [PS51085] (2-75)
  IPR001041 2Fe-2S ferredoxin-type iron-sulfur binding domain [cd00207] (8-70)
  IPR012675 Beta-grasp domain superfamily [G3DSA:3.10.20.30] (2-82)
  IPR027980 RamQ-like, C-terminal domain [PF14574] (335-573)
  IPR036010 2Fe-2S ferredoxin-like superfamily [SSF54292] (2-72)
  IPR040506 RACo linker region [PF17650] (87-149)
  IPR041414 RamQ-like, middle-like domain [PF17651] (176-329)
  IPR042259 RamQ-like, middle domain superfamily [G3DSA:3.30.420.480] (172-349)
  IPR052911 Corrinoid activation enzyme [PTHR42895] (1-573)

Nearest PDB structures (foldseek):
  3zyy-assembly1_X  TM=7.751E-01  e=3.396E-52  Carboxydothermus hydrogenoformans
  4c1n-assembly2_K  TM=9.087E-01  e=3.640E-47  Carboxydothermus hydrogenoformans
  4iz9-assembly1_A-2  TM=3.902E-01  e=3.574E-05  Mycobacterium avium 104
  7nie-assembly1_B  TM=3.511E-01  e=5.319E-05  Sus scrofa
  7o24-assembly1_B  TM=6.166E-01  e=8.537E-02  White-tufted-ear marmoset simian foamy virus